Protein AF-0000000071928948 (afdb_homodimer)

Foldseek 3Di:
DADDFDDDFAAEAAEADDPVCVLQVPFQEEEEEEEPVCVVVVCPDPQCVQVVVCVVVPHAFQRWDAGPNHIYGYHYDHLDDDLFLVVLLVLLVNCVVVWQDQGAEYEYEYYNHDQVRLALVVLQNLLLLLLSQGDADDPDPPDDDTHHYRYYYYDDGHDDLVLLSNLLSSLLSQLLNQLPDDLVQDALQNVLVSVVVVLVVLVWDKDKQWLVNCVVLQQWLLNLQFVQDDPRSWIKMKTKDADPQQQFEEEEEFQAAQAEQQEVLGDDDCRRPSRSNQRSQLSLLRSLVSSCSSSVPRYIYIYIGGHHHGYYDPSHHDQQDWGAHSVGFIEHEHTSSQSRLSSLLNRLLVRCVVVGLEYETEGLGDPLQCVVPNQQEKEKEWLQPVCQVVLQVLCGNQQHGYHYDDQDPVCQVQFDDPVTNTYSAGPDDDSGVSVSVNSSVVRHDSLRTYMYINNSNCADQQETRSHRHRRHSRDSSSVVSCLVDPNVRSDDRSPDDD/DADDFDDDFAAEAAAADDPVCVLQVPFQEEEEEEEPVCVVVVCVDPQCVQVVVCVVVPHDFQRWDAGPNHIYGYHYDHLDDDLFLVVLLVLLVNCVVVWQDQGAEYEYEYYNHDQVVLQLVVLQNLLLLLLSQGDADDPDPPDDDTHHYRYYYYDDGHDDLVLLSNLLSSLLSQLLNQLPDDLVQDALQNVLVSVVVVLVVLVWDKDKQWLVNCVVLQQFLLNLQFVQDDPRSWIKMKTKDADPQQQFEEEEEFQAAQAEQQEVLGDDDCRRPSRSNQRSQLSLLRSLVRSCSSSVPRYIYIYIGGHHHGYYDPSHHDQQDWGAHSVGFIEHEHTSSQSRLSSLLNRLLVRCVVVGLEYETEGLGDPLQCVVPNQQEKEKEWLQPVCQVVLQVLCGNQQHGYHYDDQDPVCQVQFDDPVTNTYSAHPDDDSGVSVSVNSSVVRHDSLRTYMYINNSNCADQQETRSHRHRRHSRDSSSVVSCLVDPNVRSDDSSPDDD

Radius of gyration: 31.37 Å; Cα contacts (8 Å, |Δi|>4): 2289; chains: 2; bounding box: 78×87×72 Å

Secondary structure (DSSP, 8-state):
-PPP----PPEEEE----HHHHHTS--SEEEEEEEGGGHHHHHTSGGGHHHHHHHHTTPPSSEEEEETTEEEEEEEE-SS---SHHHHHHHHHHHGGGTT---SEEEEEEES--HHHHHHHHHHHHHHHHHHT-------SS-------SEEEEES-----HHHHHHHHHHHHHHHHHHHS-TTT--HHHHHHHHHHHHHHHT-EEEEEEHHHHHHHT-HHHHHHHTTSSTT--EEEEEEE--TT-SEEEEEEEEEEEEE--TTS---TTTTTTGGGGGHHHHHHHHHHHHHHHTT-SEEEEEEEEEEEE--STT---TT-EEE-TTS-EEE---TT-HHHHHHHHHHHHHHTT--SEEEEEE---HHHHHHH-SS-EEEEES-GGGHHHHHHHHHHHS--EEE----GGGGGGG--SSSSEESS-SSS--HHHHHHHHHHTTS-TTS-EEEEE-TTSB-TT-BTTB-SSB--TTHHHHHHHHHSGGGSSSSTTS---/-PPP----PPEEEE----HHHHHTS--SEEEEEEEGGGHHHHHTSGGGHHHHHHHHTTPPSSEEEEETTEEEEEEEE-SS---SHHHHHHHHHHHGGGTT---SEEEEEEES--HHHHHHHHHHHHHHHHHHT-------SS-------SEEEEES-----HHHHHHHHHHHHHHHHHHHS-TTT--HHHHHHHHHHHHHHHT-EEEEEEHHHHHHHT-HHHHHHHTTSSTT--EEEEEEE--TT-SEEEEEEEEEEEEE--TTS---TTTTTTGGGGGHHHHHHHHHHHHHHHTT-SEEEEEEEEEEEE--STT---TT-EEE-TTS-EEE---TT-HHHHHHHHHHHHHHTT--SEEEEEE---HHHHHHH-SS-EEEEES-GGGHHHHHHHHHHHS--EEE----GGGGGGG--SSSSEESS-SSS--HHHHHHHHHHTTS-TTS-EEEEE-TTSB-TT-BTTB-SSB--TTHHHHHHHHHSGGGSS-GGGS---

pLDDT: mean 93.26, std 8.8, range [27.55, 98.94]

Solvent-accessible surface area (backbone atoms only — not comparable to full-atom values): 50438 Å² total; per-residue (Å²): 109,68,75,83,86,78,82,80,79,47,49,74,45,70,38,76,52,54,69,72,54,60,62,65,61,75,40,50,29,34,42,36,42,29,16,47,87,47,47,66,68,51,48,68,35,76,90,29,44,64,45,50,51,40,50,74,72,65,56,66,74,52,35,70,48,76,43,86,83,14,42,35,34,38,37,75,39,62,57,76,67,68,70,30,55,67,48,26,53,47,46,41,56,59,50,52,78,54,60,90,42,84,43,46,37,38,32,41,37,57,41,74,50,53,72,69,51,42,34,52,50,50,51,52,45,49,45,23,52,46,42,69,52,49,77,64,82,75,86,60,84,89,58,73,77,77,63,49,53,48,31,36,40,33,25,41,61,64,82,71,65,58,55,50,51,52,14,42,34,50,10,26,39,49,12,30,36,57,37,69,39,50,53,84,26,37,32,35,51,50,42,53,52,51,49,52,53,49,27,60,77,71,67,33,49,75,47,73,38,41,45,68,55,33,54,73,67,34,24,31,33,33,45,39,38,30,46,11,35,69,82,78,33,27,32,43,36,38,38,34,46,77,51,82,79,45,78,46,38,35,26,29,34,7,28,19,28,22,37,46,42,15,22,76,47,53,50,58,96,66,60,40,68,70,24,35,40,39,20,41,9,20,26,24,32,50,12,33,51,48,16,40,60,68,40,63,48,54,45,23,36,42,33,36,32,33,31,20,36,28,28,61,52,95,57,28,51,53,61,76,40,73,38,39,28,56,86,64,53,30,32,29,36,59,53,44,57,56,43,53,63,29,33,40,35,30,47,38,47,56,49,56,74,70,65,35,66,34,36,40,33,29,23,58,64,44,71,47,41,26,48,50,58,26,42,75,25,18,40,30,41,52,85,49,76,87,44,49,68,57,45,40,51,48,8,34,65,53,22,50,32,36,44,69,56,79,76,62,73,74,58,48,69,56,26,63,39,95,85,32,75,25,30,62,52,55,81,77,94,56,26,48,42,47,48,48,50,57,55,47,49,76,35,47,63,86,85,45,48,41,39,42,36,35,40,31,29,32,48,22,86,78,24,49,25,46,27,56,48,40,66,34,27,54,54,23,61,42,48,54,50,40,50,75,37,82,78,42,48,80,67,74,80,72,52,69,83,127,110,69,75,83,86,79,81,78,78,48,49,74,46,71,39,76,53,55,68,75,55,60,63,66,61,75,41,50,29,32,43,36,42,28,16,47,87,47,46,67,68,49,49,68,35,76,90,30,44,64,44,48,50,42,49,74,73,65,54,66,74,52,35,69,48,74,45,87,84,14,40,36,32,39,36,76,38,62,56,76,68,69,70,30,54,66,48,28,54,47,46,39,56,60,50,53,77,55,61,90,42,85,43,46,36,38,33,38,36,58,42,75,49,52,72,71,52,42,35,52,48,50,51,52,46,50,44,21,53,46,41,69,53,50,78,64,81,74,88,60,86,90,58,74,76,78,64,49,52,49,31,35,38,35,24,40,62,64,82,71,66,58,55,50,53,52,15,43,34,50,10,26,36,49,12,31,35,57,40,68,39,50,54,85,26,38,33,35,52,50,43,53,53,50,49,52,52,50,26,60,76,73,69,35,49,74,47,74,38,41,44,68,55,33,56,74,66,35,26,30,32,33,46,39,39,31,47,11,37,70,82,79,32,26,33,44,36,43,38,35,44,76,52,84,80,44,75,46,40,35,27,29,34,8,26,19,29,21,37,46,42,15,23,76,46,53,51,58,97,68,60,40,67,70,25,34,42,38,19,40,9,21,27,22,32,49,13,33,50,48,16,41,59,68,38,62,48,53,44,24,36,40,32,37,32,34,31,18,36,30,29,60,52,95,59,28,51,54,62,74,40,74,38,38,27,55,86,63,52,30,32,29,37,58,53,43,57,57,43,54,64,30,32,41,34,28,48,39,46,56,49,56,73,70,64,34,66,35,35,39,36,30,24,57,65,44,71,46,44,26,47,50,57,26,40,75,25,19,40,31,40,53,86,50,76,88,45,49,68,56,46,39,50,47,8,33,65,53,23,51,34,37,43,68,56,81,77,63,72,74,59,49,69,56,27,65,38,96,85,32,74,24,29,62,51,56,81,76,95,57,26,47,43,48,49,48,49,56,54,47,48,76,36,46,62,87,85,45,48,40,39,40,36,35,41,32,29,32,47,22,84,77,23,51,25,45,27,55,47,39,65,34,27,54,54,22,62,41,50,54,50,39,49,73,36,81,81,40,46,84,62,70,79,74,51,71,85,127

Organism: Aeromonas hydrophila subsp. hydrophila (strain ATCC 7966 / DSM 30187 / BCRC 13018 / CCUG 14551 / JCM 1027 / KCTC 2358 / NCIMB 9240 / NCTC 8049) (NCBI:txid380703)

InterPro domains:
  IPR000819 Peptidase M17, leucyl aminopeptidase, C-terminal [PF00883] (174-478)
  IPR011356 Peptidase M17, leucine aminopeptidase/peptidase B [PR00481] (250-267)
  IPR011356 Peptidase M17, leucine aminopeptidase/peptidase B [PR00481] (272-293)
  IPR011356 Peptidase M17, leucine aminopeptidase/peptidase B [PR00481] (309-330)
  IPR011356 Peptidase M17, leucine aminopeptidase/peptidase B [PR00481] (331-351)
  IPR011356 Peptidase M17, leucine aminopeptidase/peptidase B [PR00481] (359-374)
  IPR011356 Peptidase M17, leucine aminopeptidase/peptidase B [PTHR11963] (161-483)
  IPR011356 Peptidase M17, leucine aminopeptidase/peptidase B [cd00433] (26-483)

Nearest PDB structures (foldseek):
  4zi6-assembly1_D  TM=8.650E-01  e=2.244E-39  Helicobacter pylori 26695
  8d1x-assembly1_E  TM=8.674E-01  e=3.767E-39  Neisseria gonorrhoeae NCCP11945
  3jru-assembly1_B  TM=8.562E-01  e=1.263E-36  Xanthomonas oryzae pv. oryzae
  7y1s-assembly1_A  TM=8.469E-01  e=4.746E-37  Bacillus amyloliquefaciens
  3kzw-assembly1_D  TM=8.282E-01  e=3.172E-37  Staphylococcus aureus subsp. aureus COL

Structure (mmCIF, N/CA/C/O backbone):
data_AF-0000000071928948-model_v1
#
loop_
_entity.id
_entity.type
_entity.pdbx_description
1 polymer 'Cytosol aminopeptidase'
#
loop_
_atom_site.group_PDB
_atom_site.id
_atom_site.type_symbol
_atom_site.label_atom_id
_atom_site.label_alt_id
_atom_site.label_comp_id
_atom_site.label_asym_id
_atom_site.label_entity_id
_atom_site.label_seq_id
_atom_site.pdbx_PDB_ins_code
_atom_site.Cartn_x
_atom_site.Cartn_y
_atom_site.Cartn_z
_atom_site.occupancy
_atom_site.B_iso_or_equiv
_atom_site.auth_seq_id
_atom_site.auth_comp_id
_atom_site.auth_asym_id
_atom_site.auth_atom_id
_atom_site.pdbx_PDB_model_num
ATOM 1 N N . MET A 1 1 ? -8.906 -25.656 -30.953 1 76.94 1 MET A N 1
ATOM 2 C CA . MET A 1 1 ? -9.406 -26.438 -29.828 1 76.94 1 MET A CA 1
ATOM 3 C C . MET A 1 1 ? -8.43 -26.422 -28.672 1 76.94 1 MET A C 1
ATOM 5 O O . MET A 1 1 ? -7.215 -26.375 -28.875 1 76.94 1 MET A O 1
ATOM 9 N N . MET A 1 2 ? -9.094 -26.406 -27.484 1 87.94 2 MET A N 1
ATOM 10 C CA . MET A 1 2 ? -8.266 -26.406 -26.281 1 87.94 2 MET A CA 1
ATOM 11 C C . MET A 1 2 ? -7.477 -27.703 -26.156 1 87.94 2 MET A C 1
ATOM 13 O O . MET A 1 2 ? -8.016 -28.781 -26.391 1 87.94 2 MET A O 1
ATOM 17 N N . GLN A 1 3 ? -6.258 -27.594 -25.844 1 85.44 3 GLN A N 1
ATOM 18 C CA . GLN A 1 3 ? -5.414 -28.766 -25.578 1 85.44 3 GLN A CA 1
ATOM 19 C C . GLN A 1 3 ? -5.68 -29.328 -24.188 1 85.44 3 GLN A C 1
ATOM 21 O O . GLN A 1 3 ? -5.918 -28.578 -23.234 1 85.44 3 GLN A O 1
ATOM 26 N N . PRO A 1 4 ? -5.688 -30.609 -24.109 1 87.62 4 PRO A N 1
ATOM 27 C CA . PRO A 1 4 ? -5.859 -31.188 -22.781 1 87.62 4 PRO A CA 1
ATOM 28 C C . PRO A 1 4 ? -4.68 -30.906 -21.859 1 87.62 4 PRO A C 1
ATOM 30 O O . PRO A 1 4 ? -3.555 -30.719 -22.328 1 87.62 4 PRO A O 1
ATOM 33 N N . PHE A 1 5 ? -5.008 -30.844 -20.641 1 90.69 5 PHE A N 1
ATOM 34 C CA . PHE A 1 5 ? -3.965 -30.703 -19.625 1 90.69 5 PHE A CA 1
ATOM 35 C C . PHE A 1 5 ? -3.666 -32.031 -18.969 1 90.69 5 PHE A C 1
ATOM 37 O O . PHE A 1 5 ? -4.551 -32.656 -18.375 1 90.69 5 PHE A O 1
ATOM 44 N N . THR A 1 6 ? -2.502 -32.531 -19.156 1 87 6 THR A N 1
ATOM 45 C CA . THR A 1 6 ? -2.045 -33.75 -18.516 1 87 6 THR A CA 1
ATOM 46 C C . THR A 1 6 ? -0.684 -33.531 -17.859 1 87 6 THR A C 1
ATOM 48 O O . THR A 1 6 ? 0.257 -33.062 -18.5 1 87 6 THR A O 1
ATOM 51 N N . TYR A 1 7 ? -0.674 -33.844 -16.594 1 89.94 7 TYR A N 1
ATOM 52 C CA . TYR A 1 7 ? 0.59 -33.75 -15.875 1 89.94 7 TYR A CA 1
ATOM 53 C C . TYR A 1 7 ? 0.851 -35.031 -15.078 1 89.94 7 TYR A C 1
ATOM 55 O O . TYR A 1 7 ? 0.044 -35.406 -14.227 1 89.94 7 TYR A O 1
ATOM 63 N N . LEU A 1 8 ? 1.916 -35.719 -15.445 1 89.5 8 LEU A N 1
ATOM 64 C CA . LEU A 1 8 ? 2.398 -36.844 -14.695 1 89.5 8 LEU A CA 1
ATOM 65 C C . LEU A 1 8 ? 3.646 -36.5 -13.898 1 89.5 8 LEU A C 1
ATOM 67 O O . LEU A 1 8 ? 4.754 -36.5 -14.438 1 89.5 8 LEU A O 1
ATOM 71 N N . PRO A 1 9 ? 3.441 -36.281 -12.609 1 92.94 9 PRO A N 1
ATOM 72 C CA . PRO A 1 9 ? 4.602 -35.875 -11.805 1 92.94 9 PRO A CA 1
ATOM 73 C C . PRO A 1 9 ? 5.629 -37 -11.672 1 92.94 9 PRO A C 1
ATOM 75 O O . PRO A 1 9 ? 5.277 -38.188 -11.781 1 92.94 9 PRO A O 1
ATOM 78 N N . PRO A 1 10 ? 6.848 -36.656 -11.445 1 95.62 10 PRO A N 1
ATOM 79 C CA . PRO A 1 10 ? 7.863 -37.688 -11.195 1 95.62 10 PRO A CA 1
ATOM 80 C C . PRO A 1 10 ? 7.652 -38.406 -9.867 1 95.62 10 PRO A C 1
ATOM 82 O O . PRO A 1 10 ? 7.051 -37.844 -8.945 1 95.62 10 PRO A O 1
ATOM 85 N N . GLN A 1 11 ? 8.172 -39.594 -9.914 1 96.88 11 GLN A N 1
ATOM 86 C CA . GLN A 1 11 ? 8.211 -40.312 -8.641 1 96.88 11 GLN A CA 1
ATOM 87 C C . GLN A 1 11 ? 9.25 -39.719 -7.703 1 96.88 11 GLN A C 1
ATOM 89 O O . GLN A 1 11 ? 10.383 -39.438 -8.117 1 96.88 11 GLN A O 1
ATOM 94 N N . ILE A 1 12 ? 8.844 -39.469 -6.469 1 97.56 12 ILE A N 1
ATOM 95 C CA . ILE A 1 12 ? 9.758 -38.906 -5.48 1 97.56 12 ILE A CA 1
ATOM 96 C C . ILE A 1 12 ? 10.094 -39.969 -4.434 1 97.56 12 ILE A C 1
ATOM 98 O O . ILE A 1 12 ? 9.195 -40.5 -3.791 1 97.56 12 ILE A O 1
ATOM 102 N N . ASP A 1 13 ? 11.328 -40.281 -4.305 1 97 13 ASP A N 1
ATOM 103 C CA . ASP A 1 13 ? 11.82 -41.219 -3.312 1 97 13 ASP A CA 1
ATOM 104 C C . ASP A 1 13 ? 12.641 -40.531 -2.238 1 97 13 ASP A C 1
ATOM 106 O O . ASP A 1 13 ? 13.703 -39.969 -2.527 1 97 13 ASP A O 1
ATOM 110 N N . ILE A 1 14 ? 12.133 -40.531 -1.025 1 97.88 14 ILE A N 1
ATOM 111 C CA . ILE A 1 14 ? 12.844 -39.906 0.095 1 97.88 14 ILE A CA 1
ATOM 112 C C . ILE A 1 14 ? 13.539 -41 0.917 1 97.88 14 ILE A C 1
ATOM 114 O O . ILE A 1 14 ? 12.883 -41.938 1.396 1 97.88 14 ILE A O 1
ATOM 118 N N . HIS A 1 15 ? 14.797 -40.906 1.101 1 96.75 15 HIS A N 1
ATOM 119 C CA . HIS A 1 15 ? 15.555 -41.938 1.809 1 96.75 15 HIS A CA 1
ATOM 120 C C . HIS A 1 15 ? 16.734 -41.312 2.551 1 96.75 15 HIS A C 1
ATOM 122 O O . HIS A 1 15 ? 17.109 -40.156 2.314 1 96.75 15 HIS A O 1
ATOM 128 N N . ASP A 1 16 ? 17.234 -42.062 3.488 1 96.75 16 ASP A N 1
ATOM 129 C CA . ASP A 1 16 ? 18.406 -41.625 4.219 1 96.75 16 ASP A CA 1
ATOM 130 C C . ASP A 1 16 ? 19.688 -41.969 3.461 1 96.75 16 ASP A C 1
ATOM 132 O O . ASP A 1 16 ? 19.859 -43.094 3 1 96.75 16 ASP A O 1
ATOM 136 N N . ALA A 1 17 ? 20.484 -41.031 3.191 1 96.62 17 ALA A N 1
ATOM 137 C CA . ALA A 1 17 ? 21.797 -41.188 2.562 1 96.62 17 ALA A CA 1
ATOM 138 C C . ALA A 1 17 ? 22.719 -40.031 2.895 1 96.62 17 ALA A C 1
ATOM 140 O O . ALA A 1 17 ? 22.266 -38.875 3.006 1 96.62 17 ALA A O 1
ATOM 141 N N . GLY A 1 18 ? 23.953 -40.344 3.078 1 95.06 18 GLY A N 1
ATOM 142 C CA . GLY A 1 18 ? 24.938 -39.312 3.234 1 95.06 18 GLY A CA 1
ATOM 143 C C . GLY A 1 18 ? 25.516 -38.812 1.916 1 95.06 18 GLY A C 1
ATOM 144 O O . GLY A 1 18 ? 25.203 -39.375 0.859 1 95.06 18 GLY A O 1
ATOM 145 N N . LEU A 1 19 ? 26.312 -37.812 2.006 1 94.75 19 LEU A N 1
ATOM 146 C CA . LEU A 1 19 ? 26.859 -37.156 0.815 1 94.75 19 LEU A CA 1
ATOM 147 C C . LEU A 1 19 ? 27.688 -38.156 -0 1 94.75 19 LEU A C 1
ATOM 149 O O . LEU A 1 19 ? 27.594 -38.188 -1.23 1 94.75 19 LEU A O 1
ATOM 153 N N . ALA A 1 20 ? 28.469 -38.938 0.674 1 93.06 20 ALA A N 1
ATOM 154 C CA . ALA A 1 20 ? 29.328 -39.906 -0.013 1 93.06 20 ALA A CA 1
ATOM 155 C C . ALA A 1 20 ? 28.5 -40.844 -0.866 1 93.06 20 ALA A C 1
ATOM 157 O O . ALA A 1 20 ? 28.891 -41.188 -1.991 1 93.06 20 ALA A O 1
ATOM 158 N N . ALA A 1 21 ? 27.453 -41.281 -0.322 1 95.56 21 ALA A N 1
ATOM 159 C CA . ALA A 1 21 ? 26.562 -42.188 -1.036 1 95.56 21 ALA A CA 1
ATOM 160 C C . ALA A 1 21 ? 25.906 -41.5 -2.225 1 95.56 21 ALA A C 1
ATOM 162 O O . ALA A 1 21 ? 25.719 -42.125 -3.281 1 95.56 21 ALA A O 1
ATOM 163 N N . VAL A 1 22 ? 25.547 -40.312 -2.09 1 95.94 22 VAL A N 1
ATOM 164 C CA . VAL A 1 22 ? 24.859 -39.531 -3.115 1 95.94 22 VAL A CA 1
ATOM 165 C C . VAL A 1 22 ? 25.797 -39.281 -4.293 1 95.94 22 VAL A C 1
ATOM 167 O O . VAL A 1 22 ? 25.375 -39.344 -5.453 1 95.94 22 VAL A O 1
ATOM 170 N N . LEU A 1 23 ? 27.047 -39.062 -4.023 1 94.44 23 LEU A N 1
ATOM 171 C CA . LEU A 1 23 ? 28.031 -38.781 -5.062 1 94.44 23 LEU A CA 1
ATOM 172 C C . LEU A 1 23 ? 28.25 -40 -5.965 1 94.44 23 LEU A C 1
ATOM 174 O O . LEU A 1 23 ? 28.766 -39.844 -7.078 1 94.44 23 LEU A O 1
ATOM 178 N N . THR A 1 24 ? 27.859 -41.125 -5.469 1 94 24 THR A N 1
ATOM 179 C CA . THR A 1 24 ? 28.078 -42.312 -6.246 1 94 24 THR A CA 1
ATOM 180 C C . THR A 1 24 ? 26.766 -43.031 -6.531 1 94 24 THR A C 1
ATOM 182 O O . THR A 1 24 ? 26.734 -44.25 -6.703 1 94 24 THR A O 1
ATOM 185 N N . ASN A 1 25 ? 25.703 -42.375 -6.551 1 92.94 25 ASN A N 1
ATOM 186 C CA . ASN A 1 25 ? 24.391 -42.969 -6.613 1 92.94 25 ASN A CA 1
ATOM 187 C C . ASN A 1 25 ? 24.016 -43.344 -8.039 1 92.94 25 ASN A C 1
ATOM 189 O O . ASN A 1 25 ? 22.984 -44 -8.273 1 92.94 25 ASN A O 1
ATOM 193 N N . GLY A 1 26 ? 24.75 -42.969 -9.102 1 92.38 26 GLY A N 1
ATOM 194 C CA . GLY A 1 26 ? 24.547 -43.375 -10.477 1 92.38 26 GLY A CA 1
ATOM 195 C C . GLY A 1 26 ? 23.438 -42.625 -11.172 1 92.38 26 GLY A C 1
ATOM 196 O O . GLY A 1 26 ? 23.016 -42.969 -12.273 1 92.38 26 GLY A O 1
ATOM 197 N N . LEU A 1 27 ? 22.969 -41.594 -10.594 1 95.19 27 LEU A N 1
ATOM 198 C CA . LEU A 1 27 ? 21.953 -40.75 -11.219 1 95.19 27 LEU A CA 1
ATOM 199 C C . LEU A 1 27 ? 22.578 -39.844 -12.266 1 95.19 27 LEU A C 1
ATOM 201 O O . LEU A 1 27 ? 23.797 -39.719 -12.336 1 95.19 27 LEU A O 1
ATOM 205 N N . ALA A 1 28 ? 21.703 -39.312 -13.109 1 94 28 ALA A N 1
ATOM 206 C CA . ALA A 1 28 ? 22.203 -38.438 -14.172 1 94 28 ALA A CA 1
ATOM 207 C C . ALA A 1 28 ? 22.734 -37.125 -13.602 1 94 28 ALA A C 1
ATOM 209 O O . ALA A 1 28 ? 23.719 -36.562 -14.102 1 94 28 ALA A O 1
ATOM 210 N N . ALA A 1 29 ? 22.031 -36.656 -12.625 1 96.5 29 ALA A N 1
ATOM 211 C CA . ALA A 1 29 ? 22.422 -35.375 -12.016 1 96.5 29 ALA A CA 1
ATOM 212 C C . ALA A 1 29 ? 22 -35.312 -10.555 1 96.5 29 ALA A C 1
ATOM 214 O O . ALA A 1 29 ? 21.016 -35.938 -10.156 1 96.5 29 ALA A O 1
ATOM 215 N N . ASN A 1 30 ? 22.766 -34.594 -9.781 1 97.56 30 ASN A N 1
ATOM 216 C CA . ASN A 1 30 ? 22.438 -34.281 -8.391 1 97.56 30 ASN A CA 1
ATOM 217 C C . ASN A 1 30 ? 22.469 -32.781 -8.109 1 97.56 30 ASN A C 1
ATOM 219 O O . ASN A 1 30 ? 23.391 -32.094 -8.562 1 97.56 30 ASN A O 1
ATOM 223 N N . LEU A 1 31 ? 21.438 -32.312 -7.535 1 97.94 31 LEU A N 1
ATOM 224 C CA . LEU A 1 31 ? 21.453 -31 -6.902 1 97.94 31 LEU A CA 1
ATOM 225 C C . LEU A 1 31 ? 21.891 -31.109 -5.445 1 97.94 31 LEU A C 1
ATOM 227 O O . LEU A 1 31 ? 21.172 -31.688 -4.621 1 97.94 31 LEU A O 1
ATOM 231 N N . LEU A 1 32 ? 23.031 -30.578 -5.129 1 98 32 LEU A N 1
ATOM 232 C CA . LEU A 1 32 ? 23.625 -30.672 -3.797 1 98 32 LEU A CA 1
ATOM 233 C C . LEU A 1 32 ? 23.562 -29.328 -3.082 1 98 32 LEU A C 1
ATOM 235 O O . LEU A 1 32 ? 24.312 -28.406 -3.41 1 98 32 LEU A O 1
ATOM 239 N N . ILE A 1 33 ? 22.656 -29.219 -2.096 1 98.38 33 ILE A N 1
ATOM 240 C CA . ILE A 1 33 ? 22.547 -28.016 -1.286 1 98.38 33 ILE A CA 1
ATOM 241 C C . ILE A 1 33 ? 23.219 -28.234 0.067 1 98.38 33 ILE A C 1
ATOM 243 O O . ILE A 1 33 ? 22.781 -29.078 0.854 1 98.38 33 ILE A O 1
ATOM 247 N N . CYS A 1 34 ? 24.266 -27.453 0.334 1 98 34 CYS A N 1
ATOM 248 C CA . CYS A 1 34 ? 25.062 -27.656 1.534 1 98 34 CYS A CA 1
ATOM 249 C C . CYS A 1 34 ? 25.109 -26.406 2.395 1 98 34 CYS A C 1
ATOM 251 O O . CYS A 1 34 ? 25.188 -25.297 1.872 1 98 34 CYS A O 1
ATOM 253 N N . ALA A 1 35 ? 25.031 -26.625 3.691 1 98.06 35 ALA A N 1
ATOM 254 C CA . ALA A 1 35 ? 25.172 -25.516 4.625 1 98.06 35 ALA A CA 1
ATOM 255 C C . ALA A 1 35 ? 26.562 -24.891 4.531 1 98.06 35 ALA A C 1
ATOM 257 O O . ALA A 1 35 ? 27.547 -25.609 4.359 1 98.06 35 ALA A O 1
ATOM 258 N N . GLU A 1 36 ? 26.594 -23.609 4.699 1 96.75 36 GLU A N 1
ATOM 259 C CA . GLU A 1 36 ? 27.828 -22.859 4.598 1 96.75 36 GLU A CA 1
ATOM 260 C C . GLU A 1 36 ? 28.891 -23.391 5.555 1 96.75 36 GLU A C 1
ATOM 262 O O . GLU A 1 36 ? 30.094 -23.375 5.246 1 96.75 36 GLU A O 1
ATOM 267 N N . ASP A 1 37 ? 28.531 -23.906 6.672 1 95.62 37 ASP A N 1
ATOM 268 C CA . ASP A 1 37 ? 29.453 -24.438 7.68 1 95.62 37 ASP A CA 1
ATOM 269 C C . ASP A 1 37 ? 30.219 -25.641 7.145 1 95.62 37 ASP A C 1
ATOM 271 O O . ASP A 1 37 ? 31.266 -26.016 7.688 1 95.62 37 ASP A O 1
ATOM 275 N N . ARG A 1 38 ? 29.703 -26.312 6.148 1 94.62 38 ARG A N 1
ATOM 276 C CA . ARG A 1 38 ? 30.344 -27.5 5.578 1 94.62 38 ARG A CA 1
ATOM 277 C C . ARG A 1 38 ? 31.266 -27.125 4.422 1 94.62 38 ARG A C 1
ATOM 279 O O . ARG A 1 38 ? 31.984 -27.969 3.9 1 9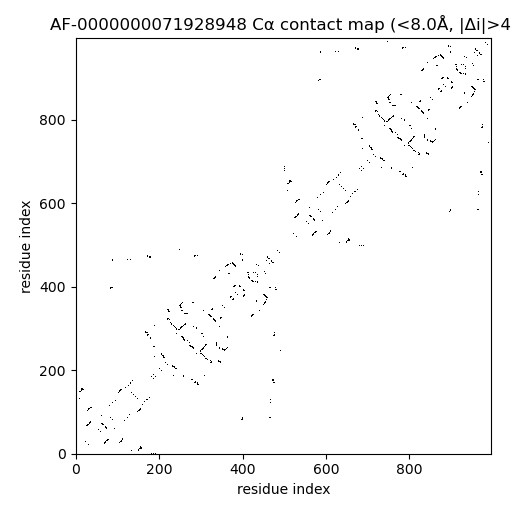4.62 38 ARG A O 1
ATOM 286 N N . ARG A 1 39 ? 31.281 -25.906 3.996 1 96 39 ARG A N 1
ATOM 287 C CA . ARG A 1 39 ? 31.953 -25.453 2.789 1 96 39 ARG A CA 1
ATOM 288 C C . ARG A 1 39 ? 33.438 -25.812 2.834 1 96 39 ARG A C 1
ATOM 290 O O . ARG A 1 39 ? 33.969 -26.438 1.91 1 96 39 ARG A O 1
ATOM 297 N N . GLU A 1 40 ? 34.156 -25.453 3.922 1 95.25 40 GLU A N 1
ATOM 298 C CA . GLU A 1 40 ? 35.594 -25.688 4.031 1 95.25 40 GLU A CA 1
ATOM 299 C C . GLU A 1 40 ? 35.906 -27.188 3.963 1 95.25 40 GLU A C 1
ATOM 301 O O . GLU A 1 40 ? 36.844 -27.594 3.252 1 95.25 40 GLU A O 1
ATOM 306 N N . SER A 1 41 ? 35.188 -27.938 4.719 1 94.88 41 SER A N 1
ATOM 307 C CA . SER A 1 41 ? 35.438 -29.375 4.75 1 94.88 41 SER A CA 1
ATOM 308 C C . SER A 1 41 ? 35.188 -30.016 3.391 1 94.88 41 SER A C 1
ATOM 310 O O . SER A 1 41 ? 35.906 -30.922 2.977 1 94.88 41 SER A O 1
ATOM 312 N N . LEU A 1 42 ? 34.156 -29.578 2.682 1 94.44 42 LEU A N 1
ATOM 313 C CA . LEU A 1 42 ? 33.781 -30.156 1.383 1 94.44 42 LEU A CA 1
ATOM 314 C C . LEU A 1 42 ? 34.812 -29.75 0.326 1 94.44 42 LEU A C 1
ATOM 316 O O . LEU A 1 42 ? 35.219 -30.594 -0.489 1 94.44 42 LEU A O 1
ATOM 320 N N . LEU A 1 43 ? 35.25 -28.531 0.362 1 94.94 43 LEU A N 1
ATOM 321 C CA . LEU A 1 43 ? 36.188 -28.031 -0.648 1 94.94 43 LEU A CA 1
ATOM 322 C C . LEU A 1 43 ? 37.562 -28.625 -0.44 1 94.94 43 LEU A C 1
ATOM 324 O O . LEU A 1 43 ? 38.406 -28.547 -1.333 1 94.94 43 LEU A O 1
ATOM 328 N N . ALA A 1 44 ? 37.781 -29.188 0.765 1 94.25 44 ALA A N 1
ATOM 329 C CA . ALA A 1 44 ? 39.062 -29.844 1.05 1 94.25 44 ALA A CA 1
ATOM 330 C C . ALA A 1 44 ? 39.125 -31.203 0.371 1 94.25 44 ALA A C 1
ATOM 332 O O . ALA A 1 44 ? 40.219 -31.75 0.211 1 94.25 44 ALA A O 1
ATOM 333 N N . LEU A 1 45 ? 38 -31.734 -0.012 1 92.31 45 LEU A N 1
ATOM 334 C CA . LEU A 1 45 ? 37.969 -33.031 -0.693 1 92.31 45 LEU A CA 1
ATOM 335 C C . LEU A 1 45 ? 38.438 -32.875 -2.143 1 92.31 45 LEU A C 1
ATOM 337 O O . LEU A 1 45 ? 38.031 -31.953 -2.836 1 92.31 45 LEU A O 1
ATOM 341 N N . PRO A 1 46 ? 39.219 -33.812 -2.568 1 92.62 46 PRO A N 1
ATOM 342 C CA . PRO A 1 46 ? 39.719 -33.75 -3.939 1 92.62 46 PRO A CA 1
ATOM 343 C C . PRO A 1 46 ? 38.625 -33.75 -4.984 1 92.62 46 PRO A C 1
ATOM 345 O O . PRO A 1 46 ? 38.75 -33.125 -6.039 1 92.62 46 PRO A O 1
ATOM 348 N N . GLU A 1 47 ? 37.562 -34.344 -4.695 1 92.38 47 GLU A N 1
ATOM 349 C CA . GLU A 1 47 ? 36.438 -34.438 -5.617 1 92.38 47 GLU A CA 1
ATOM 350 C C . GLU A 1 47 ? 35.844 -33.062 -5.938 1 92.38 47 GLU A C 1
ATOM 352 O O . GLU A 1 47 ? 35.25 -32.875 -6.992 1 92.38 47 GLU A O 1
ATOM 357 N N . PHE A 1 48 ? 36.094 -32.062 -5.074 1 95.06 48 PHE A N 1
ATOM 358 C CA . PHE A 1 48 ? 35.438 -30.75 -5.234 1 95.06 48 PHE A CA 1
ATOM 359 C C . PHE A 1 48 ? 36.469 -29.688 -5.617 1 95.06 48 PHE A C 1
ATOM 361 O O . PHE A 1 48 ? 36.188 -28.5 -5.492 1 95.06 48 PHE A O 1
ATOM 368 N N . ALA A 1 49 ? 37.625 -30.156 -6.055 1 93.56 49 ALA A N 1
ATOM 369 C CA . ALA A 1 49 ? 38.688 -29.219 -6.449 1 93.56 49 ALA A CA 1
ATOM 370 C C . ALA A 1 49 ? 38.188 -28.281 -7.551 1 93.56 49 ALA A C 1
ATOM 372 O O . ALA A 1 49 ? 38.531 -27.094 -7.559 1 93.56 49 ALA A O 1
ATOM 373 N N . ALA A 1 50 ? 37.469 -28.812 -8.469 1 94.44 50 ALA A N 1
ATOM 374 C CA . ALA A 1 50 ? 36.938 -28 -9.562 1 94.44 50 ALA A CA 1
ATOM 375 C C . ALA A 1 50 ? 36.031 -26.906 -9.031 1 94.44 50 ALA A C 1
ATOM 377 O O . ALA A 1 50 ? 36 -25.797 -9.594 1 94.44 50 ALA A O 1
ATOM 378 N N . VAL A 1 51 ? 35.25 -27.141 -8.039 1 96.31 51 VAL A N 1
ATOM 379 C CA . VAL A 1 51 ? 34.375 -26.156 -7.426 1 96.31 51 VAL A CA 1
ATOM 380 C C . VAL A 1 51 ? 35.219 -25.031 -6.801 1 96.31 51 VAL A C 1
ATOM 382 O O . VAL A 1 51 ? 34.875 -23.859 -6.93 1 96.31 51 VAL A O 1
ATOM 385 N N . GLY A 1 52 ? 36.219 -25.438 -6.125 1 94.81 52 GLY A N 1
ATOM 386 C CA . GLY A 1 52 ? 37.156 -24.438 -5.582 1 94.81 52 GLY A CA 1
ATOM 387 C C . GLY A 1 52 ? 37.656 -23.469 -6.629 1 94.81 52 GLY A C 1
ATOM 388 O O . GLY A 1 52 ? 37.75 -22.266 -6.387 1 94.81 52 GLY A O 1
ATOM 389 N N . ALA A 1 53 ? 38 -24.016 -7.738 1 95.31 53 ALA A N 1
ATOM 390 C CA . ALA A 1 53 ? 38.5 -23.203 -8.844 1 95.31 53 ALA A CA 1
ATOM 391 C C . ALA A 1 53 ? 37.438 -22.25 -9.344 1 95.31 53 ALA A C 1
ATOM 393 O O . ALA A 1 53 ? 37.719 -21.078 -9.656 1 95.31 53 ALA A O 1
ATOM 394 N N . GLN A 1 54 ? 36.25 -22.797 -9.484 1 96.69 54 GLN A N 1
ATOM 395 C CA . GLN A 1 54 ? 35.156 -21.969 -9.93 1 96.69 54 GLN A CA 1
ATOM 396 C C . GLN A 1 54 ? 34.906 -20.797 -8.977 1 96.69 54 GLN A C 1
ATOM 398 O O . GLN A 1 54 ? 34.719 -19.656 -9.414 1 96.69 54 GLN A O 1
ATOM 403 N N . ILE A 1 55 ? 34.969 -21.047 -7.73 1 95.5 55 ILE A N 1
ATOM 404 C CA . ILE A 1 55 ? 34.781 -20.016 -6.703 1 95.5 55 ILE A CA 1
ATOM 405 C C . ILE A 1 55 ? 35.906 -19 -6.801 1 95.5 55 ILE A C 1
ATOM 407 O O . ILE A 1 55 ? 35.656 -17.781 -6.758 1 95.5 55 ILE A O 1
ATOM 411 N N . ALA A 1 56 ? 37.094 -19.469 -6.949 1 94 56 ALA A N 1
ATOM 412 C CA . ALA A 1 56 ? 38.25 -18.594 -7.039 1 94 56 ALA A CA 1
ATOM 413 C C . ALA A 1 56 ? 38.156 -17.672 -8.258 1 94 56 ALA A C 1
ATOM 415 O O . ALA A 1 56 ? 38.656 -16.547 -8.227 1 94 56 ALA A O 1
ATOM 416 N N . LEU A 1 57 ? 37.531 -18.156 -9.289 1 96.12 57 LEU A N 1
ATOM 417 C CA . LEU A 1 57 ? 37.375 -17.391 -10.523 1 96.12 57 LEU A CA 1
ATOM 418 C C . LEU A 1 57 ? 36.188 -16.438 -10.43 1 96.12 57 LEU A C 1
ATOM 420 O O . LEU A 1 57 ? 35.906 -15.695 -11.375 1 96.12 57 LEU A O 1
ATOM 424 N N . GLY A 1 58 ? 35.438 -16.609 -9.359 1 93.94 58 GLY A N 1
ATOM 425 C CA . GLY A 1 58 ? 34.344 -15.664 -9.133 1 93.94 58 GLY A CA 1
ATOM 426 C C . GLY A 1 58 ? 33 -16.141 -9.688 1 93.94 58 GLY A C 1
ATOM 427 O O . GLY A 1 58 ? 32.062 -15.359 -9.844 1 93.94 58 GLY A O 1
ATOM 428 N N . GLN A 1 59 ? 32.938 -17.406 -10.008 1 92.94 59 GLN A N 1
ATOM 429 C CA . GLN A 1 59 ? 31.656 -17.953 -10.484 1 92.94 59 GLN A CA 1
ATOM 430 C C . GLN A 1 59 ? 30.625 -18.016 -9.367 1 92.94 59 GLN A C 1
ATOM 432 O O . GLN A 1 59 ? 30.984 -18.156 -8.195 1 92.94 59 GLN A O 1
ATOM 437 N N . LYS A 1 60 ? 29.406 -17.891 -9.797 1 91.25 60 LYS A N 1
ATOM 438 C CA . LYS A 1 60 ? 28.312 -18 -8.828 1 91.25 60 LYS A CA 1
ATOM 439 C C . LYS A 1 60 ? 27.688 -19.391 -8.859 1 91.25 60 LYS A C 1
ATOM 441 O O . LYS A 1 60 ? 27.812 -20.094 -9.859 1 91.25 60 LYS A O 1
ATOM 446 N N . ALA A 1 61 ? 27.047 -19.719 -7.801 1 93.81 61 ALA A N 1
ATOM 447 C CA . ALA A 1 61 ? 26.344 -21 -7.73 1 93.81 61 ALA A CA 1
ATOM 448 C C . ALA A 1 61 ? 25.172 -21.031 -8.703 1 93.81 61 ALA A C 1
ATOM 450 O O . ALA A 1 61 ? 24.625 -19.984 -9.062 1 93.81 61 ALA A O 1
ATOM 451 N N . PRO A 1 62 ? 24.766 -22.156 -9.086 1 96.5 62 PRO A N 1
ATOM 452 C CA . PRO A 1 62 ? 25.266 -23.469 -8.711 1 96.5 62 PRO A CA 1
ATOM 453 C C . PRO A 1 62 ? 26.625 -23.781 -9.352 1 96.5 62 PRO A C 1
ATOM 455 O O . PRO A 1 62 ? 26.828 -23.484 -10.531 1 96.5 62 PRO A O 1
ATOM 458 N N . TYR A 1 63 ? 27.516 -24.422 -8.602 1 96.94 63 TYR A N 1
ATOM 459 C CA . TYR A 1 63 ? 28.812 -24.875 -9.117 1 96.94 63 TYR A CA 1
ATOM 460 C C . TYR A 1 63 ? 28.688 -26.25 -9.742 1 96.94 63 TYR A C 1
ATOM 462 O O . TYR A 1 63 ? 28.141 -27.172 -9.125 1 96.94 63 TYR A O 1
ATOM 470 N N . SER A 1 64 ? 29.172 -26.375 -10.938 1 95.56 64 SER A N 1
ATOM 471 C CA . SER A 1 64 ? 28.984 -27.594 -11.695 1 95.56 64 SER A CA 1
ATOM 472 C C . SER A 1 64 ? 30.25 -28.438 -11.742 1 95.56 64 SER A C 1
ATOM 474 O O . SER A 1 64 ? 31.359 -27.891 -11.891 1 95.56 64 SER A O 1
ATOM 476 N N . LEU A 1 65 ? 30.125 -29.703 -11.531 1 94.88 65 LEU A N 1
ATOM 477 C CA . LEU A 1 65 ? 31.188 -30.656 -11.75 1 94.88 65 LEU A CA 1
ATOM 478 C C . LEU A 1 65 ? 30.625 -32.031 -12.133 1 94.88 65 LEU A C 1
ATOM 480 O O . LEU A 1 65 ? 29.438 -32.281 -11.938 1 94.88 65 LEU A O 1
ATOM 484 N N . VAL A 1 66 ? 31.406 -32.844 -12.797 1 94.94 66 VAL A N 1
ATOM 485 C CA . VAL A 1 66 ? 31 -34.188 -13.164 1 94.94 66 VAL A CA 1
ATOM 486 C C . VAL A 1 66 ? 31.828 -35.188 -12.383 1 94.94 66 VAL A C 1
ATOM 488 O O . VAL A 1 66 ? 33.062 -35.188 -12.43 1 94.94 66 VAL A O 1
ATOM 491 N N . LEU A 1 67 ? 31.094 -35.969 -11.625 1 93.25 67 LEU A N 1
ATOM 492 C CA . LEU A 1 67 ? 31.703 -37.062 -10.875 1 93.25 67 LEU A CA 1
ATOM 493 C C . LEU A 1 67 ? 31.031 -38.375 -11.211 1 93.25 67 LEU A C 1
ATOM 495 O O . LEU A 1 67 ? 29.812 -38.5 -11.141 1 93.25 67 LEU A O 1
ATOM 499 N N . HIS A 1 68 ? 31.797 -39.406 -11.555 1 92.06 68 HIS A N 1
ATOM 500 C CA . HIS A 1 68 ? 31.281 -40.719 -11.875 1 92.06 68 HIS A CA 1
ATOM 501 C C . HIS A 1 68 ? 30.156 -40.656 -12.906 1 92.06 68 HIS A C 1
ATOM 503 O O . HIS A 1 68 ? 29.094 -41.25 -12.734 1 92.06 68 HIS A O 1
ATOM 509 N N . ASN A 1 69 ? 30.312 -39.75 -13.883 1 92.69 69 ASN A N 1
ATOM 510 C CA . ASN A 1 69 ? 29.406 -39.562 -15.008 1 92.69 69 ASN A CA 1
ATOM 511 C C . ASN A 1 69 ? 28.078 -38.938 -14.555 1 92.69 69 ASN A C 1
ATOM 513 O O . ASN A 1 69 ? 27.047 -39.156 -15.211 1 92.69 69 ASN A O 1
ATOM 517 N N . THR A 1 70 ? 28.062 -38.438 -13.422 1 95.56 70 THR A N 1
ATOM 518 C CA . THR A 1 70 ? 26.906 -37.75 -12.883 1 95.56 70 THR A CA 1
ATOM 519 C C . THR A 1 70 ? 27.172 -36.25 -12.758 1 95.56 70 THR A C 1
ATOM 521 O O . THR A 1 70 ? 28.203 -35.844 -12.211 1 95.56 70 THR A O 1
ATOM 524 N N . LEU A 1 71 ? 26.281 -35.469 -13.297 1 95.75 71 LEU A N 1
ATOM 525 C CA . LEU A 1 71 ? 26.375 -34 -13.125 1 95.75 71 LEU A CA 1
ATOM 526 C C . LEU A 1 71 ? 26.047 -33.625 -11.688 1 95.75 71 LEU A C 1
ATOM 528 O O . LEU A 1 71 ? 24.984 -33.969 -11.172 1 95.75 71 LEU A O 1
ATOM 532 N N . GLN A 1 72 ? 27.016 -32.969 -11.039 1 96.38 72 GLN A N 1
ATOM 533 C CA . GLN A 1 72 ? 26.797 -32.438 -9.703 1 96.38 72 GLN A CA 1
ATOM 534 C C . GLN A 1 72 ? 26.641 -30.938 -9.734 1 96.38 72 GLN A C 1
ATOM 536 O O . GLN A 1 72 ? 27.5 -30.234 -10.273 1 96.38 72 GLN A O 1
ATOM 541 N N . LEU A 1 73 ? 25.547 -30.422 -9.281 1 97.38 73 LEU A N 1
ATOM 542 C CA . LEU A 1 73 ? 25.344 -29 -9.07 1 97.38 73 LEU A CA 1
ATOM 543 C C . LEU A 1 73 ? 25.391 -28.656 -7.582 1 97.38 73 LEU A C 1
ATOM 545 O O . LEU A 1 73 ? 24.469 -29 -6.84 1 97.38 73 LEU A O 1
ATOM 549 N N . LEU A 1 74 ? 26.391 -27.938 -7.188 1 97.69 74 LEU A N 1
ATOM 550 C CA . LEU A 1 74 ? 26.656 -27.688 -5.773 1 97.69 74 LEU A CA 1
ATOM 551 C C . LEU A 1 74 ? 26.312 -26.25 -5.402 1 97.69 74 LEU A C 1
ATOM 553 O O . LEU A 1 74 ? 26.703 -25.312 -6.109 1 97.69 74 LEU A O 1
ATOM 557 N N . ILE A 1 75 ? 25.547 -26.062 -4.328 1 98 75 ILE A N 1
ATOM 558 C CA . ILE A 1 75 ? 25.141 -24.766 -3.803 1 98 75 ILE A CA 1
ATOM 559 C C . ILE A 1 75 ? 25.453 -24.688 -2.311 1 98 75 ILE A C 1
ATOM 561 O O . ILE A 1 75 ? 25.234 -25.656 -1.577 1 98 75 ILE A O 1
ATOM 565 N N . PHE A 1 76 ? 26.016 -23.594 -1.842 1 97.62 76 PHE A N 1
ATOM 566 C CA . PHE A 1 76 ? 26.203 -23.328 -0.419 1 97.62 76 PHE A CA 1
ATOM 567 C C . PHE A 1 76 ? 25.203 -22.281 0.063 1 97.62 76 PHE A C 1
ATOM 569 O O . PHE A 1 76 ? 25.031 -21.234 -0.574 1 97.62 76 PHE A O 1
ATOM 576 N N . LEU A 1 77 ? 24.5 -22.609 1.155 1 97.38 77 LEU A N 1
ATOM 577 C CA . LEU A 1 77 ? 23.547 -21.703 1.779 1 97.38 77 LEU A CA 1
ATOM 578 C C . LEU A 1 77 ? 23.844 -21.516 3.262 1 97.38 77 LEU A C 1
ATOM 580 O O . LEU A 1 77 ? 24.484 -22.375 3.877 1 97.38 77 LEU A O 1
ATOM 584 N N . PRO A 1 78 ? 23.328 -20.375 3.832 1 96.25 78 PRO A N 1
ATOM 585 C CA . PRO A 1 78 ? 23.406 -20.281 5.289 1 96.25 78 PRO A CA 1
ATOM 586 C C . PRO A 1 78 ? 22.703 -21.453 5.992 1 96.25 78 PRO A C 1
ATOM 588 O O . PRO A 1 78 ? 21.719 -21.984 5.484 1 96.25 78 PRO A O 1
ATOM 591 N N . ALA A 1 79 ? 23.172 -21.75 7.184 1 95.31 79 ALA A N 1
ATOM 592 C CA . ALA A 1 79 ? 22.656 -22.906 7.93 1 95.31 79 ALA A CA 1
ATOM 593 C C . ALA A 1 79 ? 21.172 -22.734 8.242 1 95.31 79 ALA A C 1
ATOM 595 O O . ALA A 1 79 ? 20.438 -23.719 8.359 1 95.31 79 ALA A O 1
ATOM 596 N N . HIS A 1 80 ? 20.797 -21.469 8.391 1 96 80 HIS A N 1
ATOM 597 C CA . HIS A 1 80 ? 19.391 -21.141 8.625 1 96 80 HIS A CA 1
ATOM 598 C C . HIS A 1 80 ? 18.906 -20.094 7.629 1 96 80 HIS A C 1
ATOM 600 O O . HIS A 1 80 ? 18.766 -18.922 7.969 1 96 80 HIS A O 1
ATOM 606 N N . PRO A 1 81 ? 18.594 -20.547 6.441 1 94.38 81 PRO A N 1
ATOM 607 C CA . PRO A 1 81 ? 18.172 -19.562 5.434 1 94.38 81 PRO A CA 1
ATOM 608 C C . PRO A 1 81 ? 16.797 -18.969 5.73 1 94.38 81 PRO A C 1
ATOM 610 O O . PRO A 1 81 ? 15.898 -19.672 6.199 1 94.38 81 PRO A O 1
ATOM 613 N N . ALA A 1 82 ? 16.688 -17.672 5.477 1 90.88 82 ALA A N 1
ATOM 614 C CA . ALA A 1 82 ? 15.398 -17.016 5.594 1 90.88 82 ALA A CA 1
ATOM 615 C C . ALA A 1 82 ? 14.484 -17.391 4.434 1 90.88 82 ALA A C 1
ATOM 617 O O . ALA A 1 82 ? 14.914 -17.422 3.277 1 90.88 82 ALA A O 1
ATOM 618 N N . ARG A 1 83 ? 13.281 -17.781 4.777 1 92.62 83 ARG A N 1
ATOM 619 C CA . ARG A 1 83 ? 12.305 -18.078 3.736 1 92.62 83 ARG A CA 1
ATOM 620 C C . ARG A 1 83 ? 11.664 -16.797 3.197 1 92.62 83 ARG A C 1
ATOM 622 O O . ARG A 1 83 ? 10.594 -16.391 3.648 1 92.62 83 ARG A O 1
ATOM 629 N N . ASP A 1 84 ? 12.273 -16.25 2.24 1 89.12 84 ASP A N 1
ATOM 630 C CA . ASP A 1 84 ? 11.82 -15 1.638 1 89.12 84 ASP A CA 1
ATOM 631 C C . ASP A 1 84 ? 12.008 -15.023 0.123 1 89.12 84 ASP A C 1
ATOM 633 O O . ASP A 1 84 ? 12.359 -16.047 -0.451 1 89.12 84 ASP A O 1
ATOM 637 N N . HIS A 1 85 ? 11.664 -13.945 -0.461 1 89.19 85 HIS A N 1
ATOM 638 C CA . HIS A 1 85 ? 11.695 -13.844 -1.916 1 89.19 85 HIS A CA 1
ATOM 639 C C . HIS A 1 85 ? 13.086 -14.164 -2.461 1 89.19 85 HIS A C 1
ATOM 641 O O . HIS A 1 85 ? 13.219 -14.766 -3.529 1 89.19 85 HIS A O 1
ATOM 647 N N . ALA A 1 86 ? 14.125 -13.781 -1.774 1 91.31 86 ALA A N 1
ATOM 648 C CA . ALA A 1 86 ? 15.492 -14.008 -2.24 1 91.31 86 ALA A CA 1
ATOM 649 C C . ALA A 1 86 ? 15.781 -15.5 -2.359 1 91.31 86 ALA A C 1
ATOM 651 O O . ALA A 1 86 ? 16.422 -15.938 -3.32 1 91.31 86 ALA A O 1
ATOM 652 N N . LEU A 1 87 ? 15.352 -16.234 -1.387 1 95.69 87 LEU A N 1
ATOM 653 C CA . LEU A 1 87 ? 15.562 -17.672 -1.416 1 95.69 87 LEU A CA 1
ATOM 654 C C . LEU A 1 87 ? 14.836 -18.297 -2.598 1 95.69 87 LEU A C 1
ATOM 656 O O . L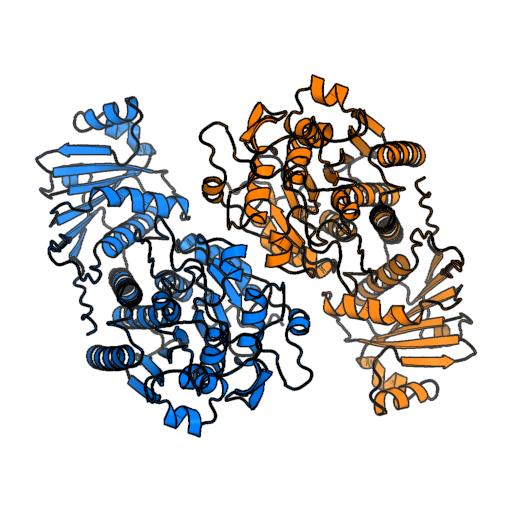EU A 1 87 ? 15.383 -19.156 -3.285 1 95.69 87 LEU A O 1
ATOM 660 N N . TYR A 1 88 ? 13.633 -17.922 -2.867 1 96.25 88 TYR A N 1
ATOM 661 C CA . TYR A 1 88 ? 12.852 -18.438 -3.988 1 96.25 88 TYR A CA 1
ATOM 662 C C . TYR A 1 88 ? 13.516 -18.094 -5.316 1 96.25 88 TYR A C 1
ATOM 664 O O . TYR A 1 88 ? 13.594 -18.938 -6.215 1 96.25 88 TYR A O 1
ATOM 672 N N . LYS A 1 89 ? 13.945 -16.859 -5.398 1 94.25 89 LYS A N 1
ATOM 673 C CA . LYS A 1 89 ? 14.664 -16.438 -6.602 1 94.25 89 LYS A CA 1
ATOM 674 C C . LYS A 1 89 ? 15.906 -17.297 -6.824 1 94.25 89 LYS A C 1
ATOM 676 O O . LYS A 1 89 ? 16.188 -17.719 -7.949 1 94.25 89 LYS A O 1
ATOM 681 N N . GLN A 1 90 ? 16.641 -17.547 -5.773 1 95.56 90 GLN A N 1
ATOM 682 C CA . GLN A 1 90 ? 17.812 -18.391 -5.867 1 95.56 90 GLN A CA 1
ATOM 683 C C . GLN A 1 90 ? 17.438 -19.812 -6.301 1 95.56 90 GLN A C 1
ATOM 685 O O . GLN A 1 90 ? 18.094 -20.391 -7.168 1 95.56 90 GLN A O 1
ATOM 690 N N . ALA A 1 91 ? 16.422 -20.344 -5.691 1 97.19 91 ALA A N 1
ATOM 691 C CA . ALA A 1 91 ? 16 -21.719 -6.012 1 97.19 91 ALA A CA 1
ATOM 692 C C . ALA A 1 91 ? 15.672 -21.844 -7.496 1 97.19 91 ALA A C 1
ATOM 694 O O . ALA A 1 91 ? 16.047 -22.844 -8.133 1 97.19 91 ALA A O 1
ATOM 695 N N . ARG A 1 92 ? 14.938 -20.891 -8.039 1 96 92 ARG A N 1
ATOM 696 C CA . ARG A 1 92 ? 14.664 -20.906 -9.477 1 96 92 ARG A CA 1
ATOM 697 C C . ARG A 1 92 ? 15.961 -20.891 -10.281 1 96 92 ARG A C 1
ATOM 699 O O . ARG A 1 92 ? 16.078 -21.562 -11.305 1 96 92 ARG A O 1
ATOM 706 N N . GLY A 1 93 ? 16.953 -20.156 -9.766 1 94.88 93 GLY A N 1
ATOM 707 C CA . GLY A 1 93 ? 18.25 -20.109 -10.414 1 94.88 93 GLY A CA 1
ATOM 708 C C . GLY A 1 93 ? 19 -21.422 -10.344 1 94.88 93 GLY A C 1
ATOM 709 O O . GLY A 1 93 ? 19.781 -21.75 -11.25 1 94.88 93 GLY A O 1
ATOM 710 N N . TRP A 1 94 ? 18.812 -22.172 -9.273 1 95.75 94 TRP A N 1
ATOM 711 C CA . TRP A 1 94 ? 19.5 -23.453 -9.094 1 95.75 94 TRP A CA 1
ATOM 712 C C . TRP A 1 94 ? 19 -24.484 -10.094 1 95.75 94 TRP A C 1
ATOM 714 O O . TRP A 1 94 ? 19.75 -25.375 -10.5 1 95.75 94 TRP A O 1
ATOM 724 N N . VAL A 1 95 ? 17.719 -24.359 -10.461 1 94.06 95 VAL A N 1
ATOM 725 C CA . VAL A 1 95 ? 17.094 -25.391 -11.281 1 94.06 95 VAL A CA 1
ATOM 726 C C . VAL A 1 95 ? 17.203 -25.016 -12.758 1 94.06 95 VAL A C 1
ATOM 728 O O . VAL A 1 95 ? 17.047 -25.875 -13.633 1 94.06 95 VAL A O 1
ATOM 731 N N . ALA A 1 96 ? 17.531 -23.781 -13.055 1 89.88 96 ALA A N 1
ATOM 732 C CA . ALA A 1 96 ? 17.547 -23.234 -14.406 1 89.88 96 ALA A CA 1
ATOM 733 C C . ALA A 1 96 ? 18.5 -24.031 -15.305 1 89.88 96 ALA A C 1
ATOM 735 O O . ALA A 1 96 ? 18.156 -24.359 -16.453 1 89.88 96 ALA A O 1
ATOM 736 N N . PRO A 1 97 ? 19.656 -24.422 -14.766 1 90.25 97 PRO A N 1
ATOM 737 C CA . PRO A 1 97 ? 20.609 -25.141 -15.625 1 90.25 97 PRO A CA 1
ATOM 738 C C . PRO A 1 97 ? 20.125 -26.531 -16.031 1 90.25 97 PRO A C 1
ATOM 740 O O . PRO A 1 97 ? 20.688 -27.141 -16.938 1 90.25 97 PRO A O 1
ATOM 743 N N . LEU A 1 98 ? 19.188 -27.031 -15.312 1 91.56 98 LEU A N 1
ATOM 744 C CA . LEU A 1 98 ? 18.672 -28.375 -15.602 1 91.56 98 LEU A CA 1
ATOM 745 C C . LEU A 1 98 ? 17.734 -28.344 -16.797 1 91.56 98 LEU A C 1
ATOM 747 O O . LEU A 1 98 ? 17.438 -29.391 -17.391 1 91.56 98 LEU A O 1
ATOM 751 N N . ALA A 1 99 ? 17.312 -27.156 -17.078 1 82.69 99 ALA A N 1
ATOM 752 C CA . ALA A 1 99 ? 16.359 -27 -18.188 1 82.69 99 ALA A CA 1
ATOM 753 C C . ALA A 1 99 ? 16.969 -27.453 -19.5 1 82.69 99 ALA A C 1
ATOM 755 O O . ALA A 1 99 ? 18.109 -27.094 -19.828 1 82.69 99 ALA A O 1
ATOM 756 N N . GLY A 1 100 ? 16.312 -28.266 -20.234 1 79.38 100 GLY A N 1
ATOM 757 C CA . GLY A 1 100 ? 16.766 -28.688 -21.562 1 79.38 100 GLY A CA 1
ATOM 758 C C . GLY A 1 100 ? 17.609 -29.953 -21.531 1 79.38 100 GLY A C 1
ATOM 759 O O . GLY A 1 100 ? 17.891 -30.531 -22.578 1 79.38 100 GLY A O 1
ATOM 760 N N . LEU A 1 101 ? 18.047 -30.312 -20.297 1 87.19 101 LEU A N 1
ATOM 761 C CA . LEU A 1 101 ? 18.812 -31.547 -20.188 1 87.19 101 LEU A CA 1
ATOM 762 C C . LEU A 1 101 ? 17.891 -32.781 -20.172 1 87.19 101 LEU A C 1
ATOM 764 O O . LEU A 1 101 ? 16.766 -32.688 -19.688 1 87.19 101 LEU A O 1
ATOM 768 N N . LYS A 1 102 ? 18.422 -33.781 -20.703 1 88.31 102 LYS A N 1
ATOM 769 C CA . LYS A 1 102 ? 17.656 -35.031 -20.734 1 88.31 102 LYS A CA 1
ATOM 770 C C . LYS A 1 102 ? 17.922 -35.844 -19.469 1 88.31 102 LYS A C 1
ATOM 772 O O . LYS A 1 102 ? 18.484 -36.938 -19.547 1 88.31 102 LYS A O 1
ATOM 777 N N . ILE A 1 103 ? 17.422 -35.344 -18.453 1 91.94 103 ILE A N 1
ATOM 778 C CA . ILE A 1 103 ? 17.609 -36 -17.156 1 91.94 103 ILE A CA 1
ATOM 779 C C . ILE A 1 103 ? 16.344 -36.781 -16.797 1 91.94 103 ILE A C 1
ATOM 781 O O . ILE A 1 103 ? 15.281 -36.188 -16.609 1 91.94 103 ILE A O 1
ATOM 785 N N . GLU A 1 104 ? 16.5 -38.031 -16.688 1 92.19 104 GLU A N 1
ATOM 786 C CA . GLU A 1 104 ? 15.375 -38.844 -16.297 1 92.19 104 GLU A CA 1
ATOM 787 C C . GLU A 1 104 ? 15.273 -38.969 -14.781 1 92.19 104 GLU A C 1
ATOM 789 O O . GLU A 1 104 ? 14.172 -38.938 -14.219 1 92.19 104 GLU A O 1
ATOM 794 N N . ARG A 1 105 ? 16.484 -39.188 -14.172 1 95.31 105 ARG A N 1
ATOM 795 C CA . ARG A 1 105 ? 16.547 -39.344 -12.727 1 95.31 105 ARG A CA 1
ATOM 796 C C . ARG A 1 105 ? 17.453 -38.281 -12.109 1 95.31 105 ARG A C 1
ATOM 798 O O . ARG A 1 105 ? 18.625 -38.156 -12.5 1 95.31 105 ARG A O 1
ATOM 805 N N . LEU A 1 106 ? 16.859 -37.562 -11.164 1 96.5 106 LEU A N 1
ATOM 806 C CA . LEU A 1 106 ? 17.547 -36.469 -10.523 1 96.5 106 LEU A CA 1
ATOM 807 C C . LEU A 1 106 ? 17.625 -36.656 -9.016 1 96.5 106 LEU A C 1
ATOM 809 O O . LEU A 1 106 ? 16.703 -37.219 -8.406 1 96.5 106 LEU A O 1
ATOM 813 N N . GLY A 1 107 ? 18.797 -36.312 -8.445 1 97.94 107 GLY A N 1
ATOM 814 C CA . GLY A 1 107 ? 18.938 -36.344 -7 1 97.94 107 GLY A CA 1
ATOM 815 C C . GLY A 1 107 ? 18.938 -34.969 -6.367 1 97.94 107 GLY A C 1
ATOM 816 O O . GLY A 1 107 ? 19.484 -34.031 -6.934 1 97.94 107 GLY A O 1
ATOM 817 N N . LEU A 1 108 ? 18.234 -34.812 -5.258 1 98.38 108 LEU A N 1
ATOM 818 C CA . LEU A 1 108 ? 18.266 -33.656 -4.379 1 98.38 108 LEU A CA 1
ATOM 819 C C . LEU A 1 108 ? 18.828 -34.031 -3.008 1 98.38 108 LEU A C 1
ATOM 821 O O . LEU A 1 108 ? 18.234 -34.844 -2.295 1 98.38 108 LEU A O 1
ATOM 825 N N . HIS A 1 109 ? 19.953 -33.469 -2.68 1 98.5 109 HIS A N 1
ATOM 826 C CA . HIS A 1 109 ? 20.578 -33.781 -1.404 1 98.5 109 HIS A CA 1
ATOM 827 C C . HIS A 1 109 ? 20.844 -32.531 -0.595 1 98.5 109 HIS A C 1
ATOM 829 O O . HIS A 1 109 ? 21.406 -31.562 -1.116 1 98.5 109 HIS A O 1
ATOM 835 N N . LEU A 1 110 ? 20.406 -32.562 0.626 1 98.38 110 LEU A N 1
ATOM 836 C CA . LEU A 1 110 ? 20.641 -31.484 1.571 1 98.38 110 LEU A CA 1
ATOM 837 C C . LEU A 1 110 ? 21.641 -31.906 2.645 1 98.38 110 LEU A C 1
ATOM 839 O O . LEU A 1 110 ? 21.453 -32.938 3.305 1 98.38 110 LEU A O 1
ATOM 843 N N . GLU A 1 111 ? 22.688 -31.109 2.783 1 96.38 111 GLU A N 1
ATOM 844 C CA . GLU A 1 111 ? 23.781 -31.469 3.688 1 96.38 111 GLU A CA 1
ATOM 845 C C . GLU A 1 111 ? 24.047 -30.359 4.703 1 96.38 111 GLU A C 1
ATOM 847 O O . GLU A 1 111 ? 24.266 -29.203 4.328 1 96.38 111 GLU A O 1
ATOM 852 N N . GLY A 1 112 ? 24 -30.719 5.977 1 96.5 112 GLY A N 1
ATOM 853 C CA . GLY A 1 112 ? 24.484 -29.812 7 1 96.5 112 GLY A CA 1
ATOM 854 C C . GLY A 1 112 ? 23.391 -28.938 7.59 1 96.5 112 GLY A C 1
ATOM 855 O O . GLY A 1 112 ? 23.672 -27.969 8.297 1 96.5 112 GLY A O 1
ATOM 856 N N . PHE A 1 113 ? 22.156 -29.219 7.352 1 97.69 113 PHE A N 1
ATOM 857 C CA . PHE A 1 113 ? 21.031 -28.453 7.883 1 97.69 113 PHE A CA 1
ATOM 858 C C . PHE A 1 113 ? 20.344 -29.219 9.016 1 97.69 113 PHE A C 1
ATOM 860 O O . PHE A 1 113 ? 20.422 -30.453 9.078 1 97.69 113 PHE A O 1
ATOM 867 N N . ASP A 1 114 ? 19.719 -28.484 9.93 1 97 114 ASP A N 1
ATOM 868 C CA . ASP A 1 114 ? 18.891 -29.156 10.93 1 97 114 ASP A CA 1
ATOM 869 C C . ASP A 1 114 ? 17.625 -29.719 10.305 1 97 114 ASP A C 1
ATOM 871 O O . ASP A 1 114 ? 17.375 -29.516 9.109 1 97 114 ASP A O 1
ATOM 875 N N . GLU A 1 115 ? 16.875 -30.438 11.039 1 96.56 115 GLU A N 1
ATOM 876 C CA . GLU A 1 115 ? 15.703 -31.156 10.523 1 96.56 115 GLU A CA 1
ATOM 877 C C . GLU A 1 115 ? 14.688 -30.188 9.938 1 96.56 115 GLU A C 1
ATOM 879 O O . GLU A 1 115 ? 14.148 -30.422 8.852 1 96.56 115 GLU A O 1
ATOM 884 N N . ALA A 1 116 ? 14.398 -29.094 10.672 1 96.25 116 ALA A N 1
ATOM 885 C CA . ALA A 1 116 ? 13.398 -28.125 10.234 1 96.25 116 ALA A CA 1
ATOM 886 C C . ALA A 1 116 ? 13.82 -27.453 8.93 1 96.25 116 ALA A C 1
ATOM 888 O O . ALA A 1 116 ? 13.016 -27.312 8 1 96.25 116 ALA A O 1
ATOM 889 N N . ASP A 1 117 ? 15.062 -27.062 8.836 1 97.25 117 ASP A N 1
ATOM 890 C CA . ASP A 1 117 ? 15.57 -26.391 7.645 1 97.25 117 ASP A CA 1
ATOM 891 C C . ASP A 1 117 ? 15.688 -27.359 6.469 1 97.25 117 ASP A C 1
ATOM 893 O O . ASP A 1 117 ? 15.484 -26.969 5.316 1 97.25 117 ASP A O 1
ATOM 897 N N . THR A 1 118 ? 16.031 -28.609 6.785 1 97.62 118 THR A N 1
ATOM 898 C CA . THR A 1 118 ? 16.062 -29.625 5.746 1 97.62 118 THR A CA 1
ATOM 899 C C . THR A 1 118 ? 14.688 -29.781 5.102 1 97.62 118 THR A C 1
ATOM 901 O O . THR A 1 118 ? 14.57 -29.812 3.875 1 97.62 118 THR A O 1
ATOM 904 N N . THR A 1 119 ? 13.719 -29.891 5.934 1 97.31 119 THR A N 1
ATOM 905 C CA . THR A 1 119 ? 12.359 -30.062 5.445 1 97.31 119 THR A CA 1
ATOM 906 C C . THR A 1 119 ? 11.914 -28.859 4.621 1 97.31 119 THR A C 1
ATOM 908 O O . THR A 1 119 ? 11.352 -29.016 3.535 1 97.31 119 THR A O 1
ATOM 911 N N . LEU A 1 120 ? 12.219 -27.719 5.113 1 95.88 120 LEU A N 1
ATOM 912 C CA . LEU A 1 120 ? 11.844 -26.484 4.438 1 95.88 120 LEU A CA 1
ATOM 913 C C . LEU A 1 120 ? 12.508 -26.391 3.066 1 95.88 120 LEU A C 1
ATOM 915 O O . LEU A 1 120 ? 11.844 -26.109 2.066 1 95.88 120 LEU A O 1
ATOM 919 N N . LEU A 1 121 ? 13.75 -26.625 3.01 1 97.75 121 LEU A N 1
ATOM 920 C CA . LEU A 1 121 ? 14.516 -26.516 1.775 1 97.75 121 LEU A CA 1
ATOM 921 C C . LEU A 1 121 ? 14.125 -27.594 0.778 1 97.75 121 LEU A C 1
ATOM 923 O O . LEU A 1 121 ? 14.016 -27.328 -0.421 1 97.75 121 LEU A O 1
ATOM 927 N N . ALA A 1 122 ? 13.945 -28.766 1.28 1 98.25 122 ALA A N 1
ATOM 928 C CA . ALA A 1 122 ? 13.523 -29.859 0.405 1 98.25 122 ALA A CA 1
ATOM 929 C C . ALA A 1 122 ? 12.188 -29.547 -0.263 1 98.25 122 ALA A C 1
ATOM 931 O O . ALA A 1 122 ? 12.031 -29.75 -1.47 1 98.25 122 ALA A O 1
ATOM 932 N N . GLU A 1 123 ? 11.281 -29.078 0.511 1 97.56 123 GLU A N 1
ATOM 933 C CA . GLU A 1 123 ? 9.961 -28.734 -0.018 1 97.56 123 GLU A CA 1
ATOM 934 C C . GLU A 1 123 ? 10.062 -27.625 -1.074 1 97.56 123 GLU A C 1
ATOM 936 O O . GLU A 1 123 ? 9.461 -27.734 -2.145 1 97.56 123 GLU A O 1
ATOM 941 N N . LEU A 1 124 ? 10.797 -26.625 -0.736 1 97.25 124 LEU A N 1
ATOM 942 C CA . LEU A 1 124 ? 10.922 -25.469 -1.609 1 97.25 124 LEU A CA 1
ATOM 943 C C . LEU A 1 124 ? 11.586 -25.844 -2.932 1 97.25 124 LEU A C 1
ATOM 945 O O . LEU A 1 124 ? 11.086 -25.484 -4.004 1 97.25 124 LEU A O 1
ATOM 949 N N . VAL A 1 125 ? 12.633 -26.578 -2.902 1 97.81 125 VAL A N 1
ATOM 950 C CA . VAL A 1 125 ? 13.375 -26.938 -4.109 1 97.81 125 VAL A CA 1
ATOM 951 C C . VAL A 1 125 ? 12.57 -27.938 -4.926 1 97.81 125 VAL A C 1
ATOM 953 O O . VAL A 1 125 ? 12.516 -27.859 -6.156 1 97.81 125 VAL A O 1
ATOM 956 N N . LEU A 1 126 ? 11.992 -28.875 -4.238 1 97.31 126 LEU A N 1
ATOM 957 C CA . LEU A 1 126 ? 11.141 -29.828 -4.934 1 97.31 126 LEU A CA 1
ATOM 958 C C . LEU A 1 126 ? 10 -29.125 -5.656 1 97.31 126 LEU A C 1
ATOM 960 O O . LEU A 1 126 ? 9.688 -29.453 -6.805 1 97.31 126 LEU A O 1
ATOM 964 N N . ALA A 1 127 ? 9.328 -28.188 -4.957 1 97.5 127 ALA A N 1
ATOM 965 C CA . ALA A 1 127 ? 8.258 -27.406 -5.582 1 97.5 127 ALA A CA 1
ATOM 966 C C . ALA A 1 127 ? 8.766 -26.672 -6.824 1 97.5 127 ALA A C 1
ATOM 968 O O . ALA A 1 127 ? 8.07 -26.609 -7.84 1 97.5 127 ALA A O 1
ATOM 969 N N . THR A 1 128 ? 9.945 -26.141 -6.723 1 97.44 128 THR A N 1
ATOM 970 C CA . THR A 1 128 ? 10.555 -25.438 -7.852 1 97.44 128 THR A CA 1
ATOM 971 C C . THR A 1 128 ? 10.82 -26.391 -9.008 1 97.44 128 THR A C 1
ATOM 973 O O . THR A 1 128 ? 10.555 -26.078 -10.164 1 97.44 128 THR A O 1
ATOM 976 N N . LEU A 1 129 ? 11.336 -27.578 -8.703 1 96.62 129 LEU A N 1
ATOM 977 C CA . LEU A 1 129 ? 11.609 -28.594 -9.711 1 96.62 129 LEU A CA 1
ATOM 978 C C . LEU A 1 129 ? 10.32 -29.047 -10.383 1 96.62 129 LEU A C 1
ATOM 980 O O . LEU A 1 129 ? 10.273 -29.188 -11.609 1 96.62 129 LEU A O 1
ATOM 984 N N . LEU A 1 130 ? 9.305 -29.266 -9.602 1 96.5 130 LEU A N 1
ATOM 985 C CA . LEU A 1 130 ? 8.039 -29.75 -10.148 1 96.5 130 LEU A CA 1
ATOM 986 C C . LEU A 1 130 ? 7.383 -28.672 -11.008 1 96.5 130 LEU A C 1
ATOM 988 O O . LEU A 1 130 ? 6.809 -28.984 -12.055 1 96.5 130 LEU A O 1
ATOM 992 N N . ALA A 1 131 ? 7.426 -27.438 -10.531 1 95.44 131 ALA A N 1
ATOM 993 C CA . ALA A 1 131 ? 6.871 -26.344 -11.328 1 95.44 131 ALA A CA 1
ATOM 994 C C . ALA A 1 131 ? 7.543 -26.266 -12.695 1 95.44 131 ALA A C 1
ATOM 996 O O . ALA A 1 131 ? 6.883 -26 -13.703 1 95.44 131 ALA A O 1
ATOM 997 N N . ALA A 1 132 ? 8.82 -26.469 -12.719 1 92.75 132 ALA A N 1
ATOM 998 C CA . ALA A 1 132 ? 9.578 -26.422 -13.969 1 92.75 132 ALA A CA 1
ATOM 999 C C . ALA A 1 132 ? 9.273 -27.625 -14.852 1 92.75 132 ALA A C 1
ATOM 1001 O O . ALA A 1 132 ? 9.484 -27.578 -16.062 1 92.75 132 ALA A O 1
ATOM 1002 N N . ASN A 1 133 ? 8.766 -28.656 -14.234 1 91.94 133 ASN A N 1
ATOM 1003 C CA . ASN A 1 133 ? 8.555 -29.922 -14.922 1 91.94 133 ASN A CA 1
ATOM 1004 C C . ASN A 1 133 ? 7.172 -30 -15.555 1 91.94 133 ASN A C 1
ATOM 1006 O O . ASN A 1 133 ? 6.852 -30.953 -16.25 1 91.94 133 ASN A O 1
ATOM 1010 N N . VAL A 1 134 ? 6.332 -28.984 -15.359 1 91.19 134 VAL A N 1
ATOM 1011 C CA . VAL A 1 134 ? 4.98 -28.969 -15.922 1 91.19 134 VAL A CA 1
ATOM 1012 C C . VAL A 1 134 ? 5.031 -28.562 -17.391 1 91.19 134 VAL A C 1
ATOM 1014 O O . VAL A 1 134 ? 5.59 -27.516 -17.719 1 91.19 134 VAL A O 1
ATOM 1017 N N . PRO A 1 135 ? 4.469 -29.375 -18.234 1 87.69 135 PRO A N 1
ATOM 1018 C CA . PRO A 1 135 ? 4.422 -28.984 -19.641 1 87.69 135 PRO A CA 1
ATOM 1019 C C . PRO A 1 135 ? 3.363 -27.922 -19.938 1 87.69 135 PRO A C 1
ATOM 1021 O O . PRO A 1 135 ? 2.262 -27.984 -19.375 1 87.69 135 PRO A O 1
ATOM 1024 N N . LEU A 1 136 ? 3.689 -26.953 -20.734 1 88.19 136 LEU A N 1
ATOM 1025 C CA . LEU A 1 136 ? 2.742 -25.938 -21.188 1 88.19 136 LEU A CA 1
ATOM 1026 C C . LEU A 1 136 ? 2.412 -26.125 -22.656 1 88.19 136 LEU A C 1
ATOM 1028 O O . LEU A 1 136 ? 3.238 -26.641 -23.422 1 88.19 136 LEU A O 1
ATOM 1032 N N . PRO A 1 137 ? 1.199 -25.781 -23 1 86.88 137 PRO A N 1
ATOM 1033 C CA . PRO A 1 137 ? 0.81 -25.969 -24.391 1 86.88 137 PRO A CA 1
ATOM 1034 C C . PRO A 1 137 ? 1.6 -25.094 -25.359 1 86.88 137 PRO A C 1
ATOM 1036 O O . PRO A 1 137 ? 2.033 -24 -24.984 1 86.88 137 PRO A O 1
ATOM 1039 N N . SER A 1 138 ? 1.84 -25.672 -26.531 1 84.94 138 SER A N 1
ATOM 1040 C CA . SER A 1 138 ? 2.564 -24.938 -27.562 1 84.94 138 SER A CA 1
ATOM 1041 C C . SER A 1 138 ? 1.977 -25.219 -28.938 1 84.94 138 SER A C 1
ATOM 1043 O O . SER A 1 138 ? 1.442 -26.297 -29.188 1 84.94 138 SER A O 1
ATOM 1045 N N . HIS A 1 139 ? 1.974 -24.203 -29.781 1 80.38 139 HIS A N 1
ATOM 1046 C CA . HIS A 1 139 ? 1.55 -24.359 -31.172 1 80.38 139 HIS A CA 1
ATOM 1047 C C . HIS A 1 139 ? 2.748 -24.359 -32.125 1 80.38 139 HIS A C 1
ATOM 1049 O O . HIS A 1 139 ? 2.58 -24.312 -33.344 1 80.38 139 HIS A O 1
ATOM 1055 N N . LYS A 1 140 ? 3.957 -24.516 -31.484 1 77.25 140 LYS A N 1
ATOM 1056 C CA . LYS A 1 140 ? 5.141 -24.578 -32.344 1 77.25 140 LYS A CA 1
ATOM 1057 C C . LYS A 1 140 ? 5.203 -25.906 -33.094 1 77.25 140 LYS A C 1
ATOM 1059 O O . LYS A 1 140 ? 4.871 -26.953 -32.531 1 77.25 140 LYS A O 1
ATOM 1064 N N . HIS A 1 141 ? 5.445 -25.781 -34.344 1 76.75 141 HIS A N 1
ATOM 1065 C CA . HIS A 1 141 ? 5.516 -26.984 -35.188 1 76.75 141 HIS A CA 1
ATOM 1066 C C . HIS A 1 141 ? 6.598 -27.938 -34.688 1 76.75 141 HIS A C 1
ATOM 1068 O O . HIS A 1 141 ? 6.383 -29.141 -34.625 1 76.75 141 HIS A O 1
ATOM 1074 N N . ARG A 1 142 ? 7.926 -27.547 -34.656 1 66.38 142 ARG A N 1
ATOM 1075 C CA . ARG A 1 142 ? 9.039 -28.375 -34.188 1 66.38 142 ARG A CA 1
ATOM 1076 C C . ARG A 1 142 ? 9.219 -28.281 -32.688 1 66.38 142 ARG A C 1
ATOM 1078 O O . ARG A 1 142 ? 9.867 -27.344 -32.188 1 66.38 142 ARG A O 1
ATOM 1085 N N . SER A 1 143 ? 8.086 -28.641 -31.984 1 62.53 143 SER A N 1
ATOM 1086 C CA . SER A 1 143 ? 8.312 -28.562 -30.547 1 62.53 143 SER A CA 1
ATOM 1087 C C . SER A 1 143 ? 8.914 -29.859 -30 1 62.53 143 SER A C 1
ATOM 1089 O O . SER A 1 143 ? 8.398 -30.938 -30.281 1 62.53 143 SER A O 1
ATOM 1091 N N . GLU A 1 144 ? 10.188 -29.812 -29.734 1 58.94 144 GLU A N 1
ATOM 1092 C CA . GLU A 1 144 ? 10.758 -30.953 -29.031 1 58.94 144 GLU A CA 1
ATOM 1093 C C . GLU A 1 144 ? 10.117 -31.125 -27.656 1 58.94 144 GLU A C 1
ATOM 1095 O O . GLU A 1 144 ? 9.75 -30.141 -27 1 58.94 144 GLU A O 1
ATOM 1100 N N . ASP A 1 145 ? 9.594 -32.344 -27.516 1 58.59 145 ASP A N 1
ATOM 1101 C CA . ASP A 1 145 ? 9.031 -32.656 -26.203 1 58.59 145 ASP A CA 1
ATOM 1102 C C . ASP A 1 145 ? 10.008 -32.281 -25.094 1 58.59 145 ASP A C 1
ATOM 1104 O O . ASP A 1 145 ? 11.148 -32.75 -25.078 1 58.59 145 ASP A O 1
ATOM 1108 N N . PRO A 1 146 ? 9.656 -31.25 -24.328 1 63.69 146 PRO A N 1
ATOM 1109 C CA . PRO A 1 146 ? 10.617 -30.969 -23.266 1 63.69 146 PRO A CA 1
ATOM 1110 C C . PRO A 1 146 ? 10.852 -32.188 -22.359 1 63.69 146 PRO A C 1
ATOM 1112 O O . PRO A 1 146 ? 9.914 -32.938 -22.078 1 63.69 146 PRO A O 1
ATOM 1115 N N . TRP A 1 147 ? 12.047 -32.656 -22.266 1 66.88 147 TRP A N 1
ATOM 1116 C CA . TRP A 1 147 ? 12.43 -33.719 -21.344 1 66.88 147 TRP A CA 1
ATOM 1117 C C . TRP A 1 147 ? 11.992 -33.375 -19.922 1 66.88 147 TRP A C 1
ATOM 1119 O O . TRP A 1 147 ? 11.984 -32.219 -19.516 1 66.88 147 TRP A O 1
ATOM 1129 N N . ARG A 1 148 ? 11.375 -34.438 -19.234 1 84.06 148 ARG A N 1
ATOM 1130 C CA . ARG A 1 148 ? 10.867 -34.281 -17.875 1 84.06 148 ARG A CA 1
ATOM 1131 C C . ARG A 1 148 ? 11.477 -35.344 -16.938 1 84.06 148 ARG A C 1
ATOM 1133 O O . ARG A 1 148 ? 11.711 -36.469 -17.344 1 84.06 148 ARG A O 1
ATOM 1140 N N . TYR A 1 149 ? 11.656 -34.875 -15.719 1 89.56 149 TYR A N 1
ATOM 1141 C CA . TYR A 1 149 ? 12.078 -35.812 -14.703 1 89.56 149 TYR A CA 1
ATOM 1142 C C . TYR A 1 149 ? 11.023 -36.906 -14.508 1 89.56 149 TYR A C 1
ATOM 1144 O O . TYR A 1 149 ? 9.828 -36.625 -14.484 1 89.56 149 TYR A O 1
ATOM 1152 N N . GLN A 1 150 ? 11.562 -38.125 -14.375 1 93.19 150 GLN A N 1
ATOM 1153 C CA . GLN A 1 150 ? 10.641 -39.188 -14.047 1 93.19 150 GLN A CA 1
ATOM 1154 C C . GLN A 1 150 ? 10.773 -39.594 -12.578 1 93.19 150 GLN A C 1
ATOM 1156 O O . GLN A 1 150 ? 9.82 -40.125 -11.984 1 93.19 150 GLN A O 1
ATOM 1161 N N . GLN A 1 151 ? 12.008 -39.406 -12.125 1 96.12 151 GLN A N 1
ATOM 1162 C CA . GLN A 1 151 ? 12.266 -39.75 -10.734 1 96.12 151 GLN A CA 1
ATOM 1163 C C . GLN A 1 151 ? 13.148 -38.688 -10.062 1 96.12 151 GLN A C 1
ATOM 1165 O O . GLN A 1 151 ? 14.102 -38.188 -10.672 1 96.12 151 GLN A O 1
ATOM 1170 N N . ILE A 1 152 ? 12.812 -38.375 -8.836 1 97.44 152 ILE A N 1
ATOM 1171 C CA . ILE A 1 152 ? 13.633 -37.5 -8.008 1 97.44 152 ILE A CA 1
ATOM 1172 C C . ILE A 1 152 ? 13.938 -38.188 -6.68 1 97.44 152 ILE A C 1
ATOM 1174 O O . ILE A 1 152 ? 13.016 -38.562 -5.941 1 97.44 152 ILE A O 1
ATOM 1178 N N . ALA A 1 153 ? 15.195 -38.406 -6.398 1 98 153 ALA A N 1
ATOM 1179 C CA . ALA A 1 153 ? 15.625 -38.969 -5.113 1 98 153 ALA A CA 1
ATOM 1180 C C . ALA A 1 153 ? 16.016 -37.844 -4.145 1 98 153 ALA A C 1
ATOM 1182 O O . ALA A 1 153 ? 16.875 -37.031 -4.445 1 98 153 ALA A O 1
ATOM 1183 N N . VAL A 1 154 ? 15.359 -37.812 -2.992 1 98.38 154 VAL A N 1
ATOM 1184 C CA . VAL A 1 154 ? 15.617 -36.781 -2 1 98.38 154 VAL A CA 1
ATOM 1185 C C . VAL A 1 154 ? 16.344 -37.375 -0.797 1 98.38 154 VAL A C 1
ATOM 1187 O O . VAL A 1 154 ? 15.93 -38.406 -0.277 1 98.38 154 VAL A O 1
ATOM 1190 N N . SER A 1 155 ? 17.391 -36.812 -0.374 1 98.31 155 SER A N 1
ATOM 1191 C CA . SER A 1 155 ? 18.125 -37.219 0.819 1 98.31 155 SER A CA 1
ATOM 1192 C C . SER A 1 155 ? 18.656 -36.031 1.589 1 98.31 155 SER A C 1
ATOM 1194 O O . SER A 1 155 ? 18.906 -34.969 1.006 1 98.31 155 SER A O 1
ATOM 1196 N N . PRO A 1 156 ? 18.875 -36 2.893 1 98.06 156 PRO A N 1
ATOM 1197 C CA . PRO A 1 156 ? 18.547 -37.156 3.74 1 98.06 156 PRO A CA 1
ATOM 1198 C C . PRO A 1 156 ? 17.047 -37.312 3.955 1 98.06 156 PRO A C 1
ATOM 1200 O O . PRO A 1 156 ? 16.25 -36.625 3.328 1 98.06 156 PRO A O 1
ATOM 1203 N N . ASN A 1 157 ? 16.719 -38.312 4.793 1 97.12 157 ASN A N 1
ATOM 1204 C CA . ASN A 1 157 ? 15.312 -38.531 5.09 1 97.12 157 ASN A CA 1
ATOM 1205 C C . ASN A 1 157 ? 14.68 -37.281 5.727 1 97.12 157 ASN A C 1
ATOM 1207 O O . ASN A 1 157 ? 15.273 -36.656 6.594 1 97.12 157 ASN A O 1
ATOM 1211 N N . CYS A 1 158 ? 13.508 -36.906 5.25 1 96.12 158 CYS A N 1
ATOM 1212 C CA . CYS A 1 158 ? 12.719 -35.812 5.797 1 96.12 158 CYS A CA 1
ATOM 1213 C C . CYS A 1 158 ? 11.234 -36.031 5.555 1 96.12 158 CYS A C 1
ATOM 1215 O O . CYS A 1 158 ? 10.852 -36.844 4.711 1 96.12 158 CYS A O 1
ATOM 1217 N N . VAL A 1 159 ? 10.477 -35.438 6.352 1 95.81 159 VAL A N 1
ATOM 1218 C CA . VAL A 1 159 ? 9.031 -35.625 6.27 1 95.81 159 VAL A CA 1
ATOM 1219 C C . VAL A 1 159 ? 8.43 -34.531 5.387 1 95.81 159 VAL A C 1
ATOM 1221 O O . VAL A 1 159 ? 8.453 -33.344 5.738 1 95.81 159 VAL A O 1
ATOM 1224 N N . LEU A 1 160 ? 7.934 -34.938 4.246 1 97 160 LEU A N 1
ATOM 1225 C CA . LEU A 1 160 ? 7.285 -34.031 3.312 1 97 160 LEU A CA 1
ATOM 1226 C C . LEU A 1 160 ? 5.855 -34.469 3.027 1 97 160 LEU A C 1
ATOM 1228 O O . LEU A 1 160 ? 5.566 -35.656 2.979 1 97 160 LEU A O 1
ATOM 1232 N N . ASP A 1 161 ? 4.965 -33.531 2.924 1 96 161 ASP A N 1
ATOM 1233 C CA . ASP A 1 161 ? 3.619 -33.781 2.426 1 96 161 ASP A CA 1
ATOM 1234 C C . ASP A 1 161 ? 3.598 -33.844 0.9 1 96 161 ASP A C 1
ATOM 1236 O O . ASP A 1 161 ? 3.166 -32.875 0.248 1 96 161 ASP A O 1
ATOM 1240 N N . LEU A 1 162 ? 3.971 -34.969 0.376 1 97.25 162 LEU A N 1
ATOM 1241 C CA . LEU A 1 162 ? 4.145 -35.125 -1.065 1 97.25 162 LEU A CA 1
ATOM 1242 C C . LEU A 1 162 ? 2.822 -34.906 -1.796 1 97.25 162 LEU A C 1
ATOM 1244 O O . LEU A 1 162 ? 2.801 -34.406 -2.914 1 97.25 162 LEU A O 1
ATOM 1248 N N . ALA A 1 163 ? 1.737 -35.375 -1.201 1 96.56 163 ALA A N 1
ATOM 1249 C CA . ALA A 1 163 ? 0.431 -35.188 -1.824 1 96.56 163 ALA A CA 1
ATOM 1250 C C . ALA A 1 163 ? 0.161 -33.688 -2.07 1 96.56 163 ALA A C 1
ATOM 1252 O O . ALA A 1 163 ? -0.298 -33.312 -3.15 1 96.56 163 ALA A O 1
ATOM 1253 N N . ARG A 1 164 ? 0.459 -32.938 -1.105 1 96.75 164 ARG A N 1
ATOM 1254 C CA . ARG A 1 164 ? 0.252 -31.484 -1.215 1 96.75 164 ARG A CA 1
ATOM 1255 C C . ARG A 1 164 ? 1.19 -30.875 -2.25 1 96.75 164 ARG A C 1
ATOM 1257 O O . ARG A 1 164 ? 0.782 -30.016 -3.037 1 96.75 164 ARG A O 1
ATOM 1264 N N . ILE A 1 165 ? 2.41 -31.266 -2.248 1 97.5 165 ILE A N 1
ATOM 1265 C CA . ILE A 1 165 ? 3.424 -30.719 -3.146 1 97.5 165 ILE A CA 1
ATOM 1266 C C . ILE A 1 165 ? 3.064 -31.047 -4.594 1 97.5 165 ILE A C 1
ATOM 1268 O O . ILE A 1 165 ? 3.135 -30.188 -5.469 1 97.5 165 ILE A O 1
ATOM 1272 N N . TYR A 1 166 ? 2.635 -32.312 -4.852 1 97.62 166 TYR A N 1
ATOM 1273 C CA . TYR A 1 166 ? 2.195 -32.719 -6.18 1 97.62 166 TYR A CA 1
ATOM 1274 C C . TYR A 1 166 ? 0.966 -31.922 -6.613 1 97.62 166 TYR A C 1
ATOM 1276 O O . TYR A 1 166 ? 0.904 -31.438 -7.742 1 97.62 166 TYR A O 1
ATOM 1284 N N . ALA A 1 167 ? 0.015 -31.812 -5.707 1 98 167 ALA A N 1
ATOM 1285 C CA . ALA A 1 167 ? -1.24 -31.125 -6.008 1 98 167 ALA A CA 1
ATOM 1286 C C . ALA A 1 167 ? -0.996 -29.656 -6.355 1 98 167 ALA A C 1
ATOM 1288 O O . ALA A 1 167 ? -1.638 -29.109 -7.254 1 98 167 ALA A O 1
ATOM 1289 N N . GLU A 1 168 ? -0.118 -29.062 -5.625 1 97.81 168 GLU A N 1
ATOM 1290 C CA . GLU A 1 168 ? 0.24 -27.672 -5.906 1 97.81 168 GLU A CA 1
ATOM 1291 C C . GLU A 1 168 ? 0.791 -27.516 -7.32 1 97.81 168 GLU A C 1
ATOM 1293 O O . GLU A 1 168 ? 0.378 -26.625 -8.062 1 97.81 168 GLU A O 1
ATOM 1298 N N . ALA A 1 169 ? 1.727 -28.359 -7.672 1 97.5 169 ALA A N 1
ATOM 1299 C CA . ALA A 1 169 ? 2.33 -28.297 -9 1 97.5 169 ALA A CA 1
ATOM 1300 C C . ALA A 1 169 ? 1.282 -28.5 -10.086 1 97.5 169 ALA A C 1
ATOM 1302 O O . ALA A 1 169 ? 1.294 -27.812 -11.109 1 97.5 169 ALA A O 1
ATOM 1303 N N . GLU A 1 170 ? 0.42 -29.438 -9.859 1 97.44 170 GLU A N 1
ATOM 1304 C CA . GLU A 1 170 ? -0.621 -29.75 -10.836 1 97.44 170 GLU A CA 1
ATOM 1305 C C . GLU A 1 170 ? -1.617 -28.594 -10.953 1 97.44 170 GLU A C 1
ATOM 1307 O O . GLU A 1 170 ? -1.992 -28.203 -12.062 1 97.44 170 GLU A O 1
ATOM 1312 N N . GLY A 1 171 ? -2.061 -28.109 -9.797 1 98.25 171 GLY A N 1
ATOM 1313 C CA . GLY A 1 171 ? -2.986 -27 -9.812 1 98.25 171 GLY A CA 1
ATOM 1314 C C . GLY A 1 171 ? -2.412 -25.75 -10.461 1 98.25 171 GLY A C 1
ATOM 1315 O O . GLY A 1 171 ? -3.076 -25.109 -11.273 1 98.25 171 GLY A O 1
ATOM 1316 N N . ASN A 1 172 ? -1.205 -25.406 -10.062 1 97.81 172 ASN A N 1
ATOM 1317 C CA . ASN A 1 172 ? -0.534 -24.281 -10.695 1 97.81 172 ASN A CA 1
ATOM 1318 C C . ASN A 1 172 ? -0.311 -24.516 -12.188 1 97.81 172 ASN A C 1
ATOM 1320 O O . ASN A 1 172 ? -0.487 -23.594 -12.992 1 97.81 172 ASN A O 1
ATOM 1324 N N . GLY A 1 173 ? 0.147 -25.719 -12.508 1 96.81 173 GLY A N 1
ATOM 1325 C CA . GLY A 1 173 ? 0.315 -26.062 -13.906 1 96.81 173 GLY A CA 1
ATOM 1326 C C . GLY A 1 173 ? -0.949 -25.891 -14.727 1 96.81 173 GLY A C 1
ATOM 1327 O O . GLY A 1 173 ? -0.898 -25.375 -15.852 1 96.81 173 GLY A O 1
ATOM 1328 N N . LEU A 1 174 ? -2.064 -26.297 -14.172 1 97.25 174 LEU A N 1
ATOM 1329 C CA . LEU A 1 174 ? -3.355 -26.125 -14.828 1 97.25 174 LEU A CA 1
ATOM 1330 C C . LEU A 1 174 ? -3.654 -24.656 -15.07 1 97.25 174 LEU A C 1
ATOM 1332 O O . LEU A 1 174 ? -4.098 -24.266 -16.156 1 97.25 174 LEU A O 1
ATOM 1336 N N . ALA A 1 175 ? -3.463 -23.844 -14.039 1 97.12 175 ALA A N 1
ATOM 1337 C CA . ALA A 1 175 ? -3.693 -22.406 -14.172 1 97.12 175 ALA A CA 1
ATOM 1338 C C . ALA A 1 175 ? -2.836 -21.812 -15.281 1 97.12 175 ALA A C 1
ATOM 1340 O O . ALA A 1 175 ? -3.324 -21.031 -16.094 1 97.12 175 ALA A O 1
ATOM 1341 N N . ARG A 1 176 ? -1.591 -22.156 -15.328 1 96.12 176 ARG A N 1
ATOM 1342 C CA . ARG A 1 176 ? -0.679 -21.656 -16.344 1 96.12 176 ARG A CA 1
ATOM 1343 C C . ARG A 1 176 ? -1.066 -22.172 -17.734 1 96.12 176 ARG A C 1
ATOM 1345 O O . ARG A 1 176 ? -0.977 -21.438 -18.719 1 96.12 176 ARG A O 1
ATOM 1352 N N . HIS A 1 177 ? -1.445 -23.406 -17.797 1 95.25 177 HIS A N 1
ATOM 1353 C CA . HIS A 1 177 ? -1.897 -24 -19.062 1 95.25 177 HIS A CA 1
ATOM 1354 C C . HIS A 1 177 ? -3.025 -23.188 -19.672 1 95.25 177 HIS A C 1
ATOM 1356 O O . HIS A 1 177 ? -2.992 -22.875 -20.875 1 95.25 177 HIS A O 1
ATOM 1362 N N . LEU A 1 178 ? -3.984 -22.875 -18.875 1 96 178 LEU A N 1
ATOM 1363 C CA . LEU A 1 178 ? -5.117 -22.078 -19.344 1 96 178 LEU A CA 1
ATOM 1364 C C . LEU A 1 178 ? -4.668 -20.688 -19.766 1 96 178 LEU A C 1
ATOM 1366 O O . LEU A 1 178 ? -5.074 -20.188 -20.812 1 96 178 LEU A O 1
ATOM 1370 N N . ALA A 1 179 ? -3.842 -20.109 -19.016 1 93.12 179 ALA A N 1
ATOM 1371 C CA . ALA A 1 179 ? -3.434 -18.719 -19.219 1 93.12 179 ALA A CA 1
ATOM 1372 C C . ALA A 1 179 ? -2.643 -18.562 -20.516 1 93.12 179 ALA A C 1
ATOM 1374 O O . ALA A 1 179 ? -2.77 -17.562 -21.219 1 93.12 179 ALA A O 1
ATOM 1375 N N . VAL A 1 180 ? -1.834 -19.547 -20.859 1 92.06 180 VAL A N 1
ATOM 1376 C CA . VAL A 1 180 ? -0.957 -19.391 -22.016 1 92.06 180 VAL A CA 1
ATOM 1377 C C . VAL A 1 180 ? -1.682 -19.859 -23.281 1 92.06 180 VAL A C 1
ATOM 1379 O O . VAL A 1 180 ? -1.168 -19.703 -24.391 1 92.06 180 VAL A O 1
ATOM 1382 N N . SER A 1 181 ? -2.846 -20.422 -23.109 1 92.88 181 SER A N 1
ATOM 1383 C CA . SER A 1 181 ? -3.623 -20.828 -24.266 1 92.88 181 SER A CA 1
ATOM 1384 C C . SER A 1 181 ? -4.059 -19.625 -25.094 1 92.88 181 SER A C 1
ATOM 1386 O O . SER A 1 181 ? -4.562 -18.641 -24.547 1 92.88 181 SER A O 1
ATOM 1388 N N . PRO A 1 182 ? -3.848 -19.703 -26.406 1 90.19 182 PRO A N 1
ATOM 1389 C CA . PRO A 1 182 ? -4.207 -18.547 -27.234 1 90.19 182 PRO A CA 1
ATOM 1390 C C . PRO A 1 182 ? -5.715 -18.312 -27.281 1 90.19 182 PRO A C 1
ATOM 1392 O O . PRO A 1 182 ? -6.496 -19.234 -27.062 1 90.19 182 PRO A O 1
ATOM 1395 N N . ALA A 1 183 ? -6.066 -17.125 -27.641 1 85.88 183 ALA A N 1
ATOM 1396 C CA . ALA A 1 183 ? -7.465 -16.719 -27.703 1 85.88 183 ALA A CA 1
ATOM 1397 C C . ALA A 1 183 ? -8.234 -17.547 -28.734 1 85.88 183 ALA A C 1
ATOM 1399 O O . ALA A 1 183 ? -9.453 -17.672 -28.656 1 85.88 183 ALA A O 1
ATOM 1400 N N . SER A 1 184 ? -7.527 -18.094 -29.688 1 90.06 184 SER A N 1
ATOM 1401 C CA . SER A 1 184 ? -8.164 -18.938 -30.688 1 90.06 184 SER A CA 1
ATOM 1402 C C . SER A 1 184 ? -8.633 -20.266 -30.094 1 90.06 184 SER A C 1
ATOM 1404 O O . SER A 1 184 ? -9.586 -20.859 -30.578 1 90.06 184 SER A O 1
ATOM 1406 N N . ASP A 1 185 ? -7.926 -20.672 -29.062 1 91.75 185 ASP A N 1
ATOM 1407 C CA . ASP A 1 185 ? -8.242 -21.953 -28.438 1 91.75 185 ASP A CA 1
ATOM 1408 C C . ASP A 1 185 ? -9.18 -21.766 -27.25 1 91.75 185 ASP A C 1
ATOM 1410 O O . ASP A 1 185 ? -10.148 -22.5 -27.094 1 91.75 185 ASP A O 1
ATOM 1414 N N . LEU A 1 186 ? -8.82 -20.812 -26.453 1 94.19 186 LEU A N 1
ATOM 1415 C CA . LEU A 1 186 ? -9.586 -20.578 -25.219 1 94.19 186 LEU A CA 1
ATOM 1416 C C . LEU A 1 186 ? -10.57 -19.438 -25.406 1 94.19 186 LEU A C 1
ATOM 1418 O O . LEU A 1 186 ? -10.328 -18.328 -24.938 1 94.19 186 LEU A O 1
ATOM 1422 N N . THR A 1 187 ? -11.648 -19.766 -25.984 1 93.75 187 THR A N 1
ATOM 1423 C CA . THR A 1 187 ? -12.82 -18.891 -26.031 1 93.75 187 THR A CA 1
ATOM 1424 C C . THR A 1 187 ? -13.75 -19.156 -24.859 1 93.75 187 THR A C 1
ATOM 1426 O O . THR A 1 187 ? -13.586 -20.141 -24.141 1 93.75 187 THR A O 1
ATOM 1429 N N . ALA A 1 188 ? -14.688 -18.266 -24.703 1 95.56 188 ALA A N 1
ATOM 1430 C CA . ALA A 1 188 ? -15.641 -18.5 -23.625 1 95.56 188 ALA A CA 1
ATOM 1431 C C . ALA A 1 188 ? -16.328 -19.859 -23.781 1 95.56 188 ALA A C 1
ATOM 1433 O O . ALA A 1 188 ? -16.469 -20.609 -22.812 1 95.56 188 ALA A O 1
ATOM 1434 N N . ARG A 1 189 ? -16.703 -20.156 -24.969 1 94.38 189 ARG A N 1
ATOM 1435 C CA . ARG A 1 189 ? -17.391 -21.406 -25.266 1 94.38 189 ARG A CA 1
ATOM 1436 C C . ARG A 1 189 ? -16.5 -22.609 -25 1 94.38 189 ARG A C 1
ATOM 1438 O O . ARG A 1 189 ? -16.891 -23.562 -24.312 1 94.38 189 ARG A O 1
ATOM 1445 N N . SER A 1 190 ? -15.328 -22.594 -25.594 1 95.12 190 SER A N 1
ATOM 1446 C CA . SER A 1 190 ? -14.43 -23.734 -25.453 1 95.12 190 SER A CA 1
ATOM 1447 C C . SER A 1 190 ? -13.984 -23.906 -24 1 95.12 190 SER A C 1
ATOM 1449 O O . SER A 1 190 ? -13.773 -25.016 -23.531 1 95.12 190 SER A O 1
ATOM 1451 N N . TYR A 1 191 ? -13.836 -22.812 -23.281 1 96.75 191 TYR A N 1
ATOM 1452 C CA . TYR A 1 191 ? -13.469 -22.844 -21.875 1 96.75 191 TYR A CA 1
ATOM 1453 C C . TYR A 1 191 ? -14.547 -23.531 -21.047 1 96.75 191 TYR A C 1
ATOM 1455 O O . TYR A 1 191 ? -14.25 -24.391 -20.203 1 96.75 191 TYR A O 1
ATOM 1463 N N . ARG A 1 192 ? -15.789 -23.188 -21.281 1 96.62 192 ARG A N 1
ATOM 1464 C CA . ARG A 1 192 ? -16.922 -23.797 -20.594 1 96.62 192 ARG A CA 1
ATOM 1465 C C . ARG A 1 192 ? -16.938 -25.312 -20.812 1 96.62 192 ARG A C 1
ATOM 1467 O O . ARG A 1 192 ? -17.109 -26.078 -19.859 1 96.62 192 ARG A O 1
ATOM 1474 N N . GLU A 1 193 ? -16.719 -25.688 -22.031 1 96.25 193 GLU A N 1
ATOM 1475 C CA . GLU A 1 193 ? -16.719 -27.109 -22.375 1 96.25 193 GLU A CA 1
ATOM 1476 C C . GLU A 1 193 ? -15.547 -27.844 -21.703 1 96.25 193 GLU A C 1
ATOM 1478 O O . GLU A 1 193 ? -15.719 -28.938 -21.172 1 96.25 193 GLU A O 1
ATOM 1483 N N . TRP A 1 194 ? -14.477 -27.188 -21.781 1 95.81 194 TRP A N 1
ATOM 1484 C CA . TRP A 1 194 ? -13.273 -27.75 -21.188 1 95.81 194 TRP A CA 1
ATOM 1485 C C . TRP A 1 194 ? -13.445 -27.938 -19.688 1 95.81 194 TRP A C 1
ATOM 1487 O O . TRP A 1 194 ? -13.062 -28.984 -19.141 1 95.81 194 TRP A O 1
ATOM 1497 N N . VAL A 1 195 ? -14.016 -27.016 -19.031 1 97.31 195 VAL A N 1
ATOM 1498 C CA . VAL A 1 195 ? -14.25 -27.062 -17.578 1 97.31 195 VAL A CA 1
ATOM 1499 C C . VAL A 1 195 ? -15.242 -28.172 -17.25 1 97.31 195 VAL A C 1
ATOM 1501 O O . VAL A 1 195 ? -15.078 -28.859 -16.234 1 97.31 195 VAL A O 1
ATOM 1504 N N . ARG A 1 196 ? -16.266 -28.281 -18.047 1 97.31 196 ARG A N 1
ATOM 1505 C CA . ARG A 1 196 ? -17.234 -29.359 -1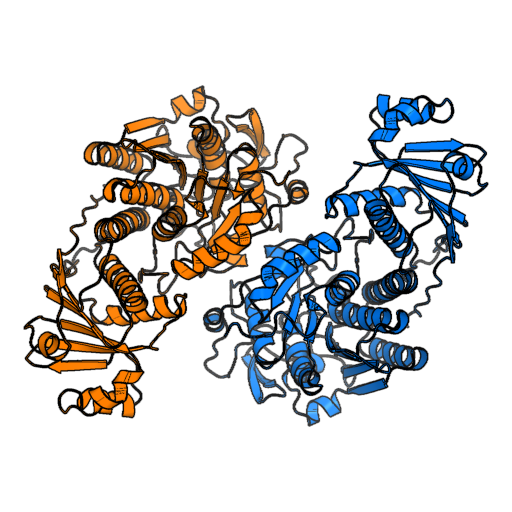7.844 1 97.31 196 ARG A CA 1
ATOM 1506 C C . ARG A 1 196 ? -16.562 -30.719 -17.891 1 97.31 196 ARG A C 1
ATOM 1508 O O . ARG A 1 196 ? -16.812 -31.578 -17.031 1 97.31 196 ARG A O 1
ATOM 1515 N N . GLN A 1 197 ? -15.727 -30.906 -18.844 1 97.06 197 GLN A N 1
ATOM 1516 C CA . GLN A 1 197 ? -15.016 -32.188 -19 1 97.06 197 GLN A CA 1
ATOM 1517 C C . GLN A 1 197 ? -14.086 -32.438 -17.812 1 97.06 197 GLN A C 1
ATOM 1519 O O . GLN A 1 197 ? -13.992 -33.531 -17.312 1 97.06 197 GLN A O 1
ATOM 1524 N N . LEU A 1 198 ? -13.43 -31.391 -17.406 1 96.88 198 LEU A N 1
ATOM 1525 C CA . LEU A 1 198 ? -12.547 -31.5 -16.25 1 96.88 198 LEU A CA 1
ATOM 1526 C C . LEU A 1 198 ? -13.336 -31.875 -15 1 96.88 198 LEU A C 1
ATOM 1528 O O . LEU A 1 198 ? -12.891 -32.719 -14.219 1 96.88 198 LEU A O 1
ATOM 1532 N N . ALA A 1 199 ? -14.477 -31.266 -14.789 1 98 199 ALA A N 1
ATOM 1533 C CA . ALA A 1 199 ? -15.32 -31.562 -13.633 1 98 199 ALA A CA 1
ATOM 1534 C C . ALA A 1 199 ? -15.711 -33.031 -13.602 1 98 199 ALA A C 1
ATOM 1536 O O . ALA A 1 199 ? -15.711 -33.656 -12.539 1 98 199 ALA A O 1
ATOM 1537 N N . GLN A 1 200 ? -16.047 -33.531 -14.75 1 97.31 200 GLN A N 1
ATOM 1538 C CA . GLN A 1 200 ? -16.422 -34.938 -14.867 1 97.31 200 GLN A CA 1
ATOM 1539 C C . GLN A 1 200 ? -15.25 -35.844 -14.508 1 97.31 200 GLN A C 1
ATOM 1541 O O . GLN A 1 200 ? -15.414 -36.781 -13.75 1 97.31 200 GLN A O 1
ATOM 1546 N N . SER A 1 201 ? -14.156 -35.531 -15.047 1 96.12 201 SER A N 1
ATOM 1547 C CA . SER A 1 201 ? -12.961 -36.375 -14.812 1 96.12 201 SER A CA 1
ATOM 1548 C C . SER A 1 201 ? -12.555 -36.344 -13.344 1 96.12 201 SER A C 1
ATOM 1550 O O . SER A 1 201 ? -12.07 -37.344 -12.812 1 96.12 201 SER A O 1
ATOM 1552 N N . GLU A 1 202 ? -12.758 -35.188 -12.664 1 96.62 202 GLU A N 1
ATOM 1553 C CA . GLU A 1 202 ? -12.312 -35 -11.289 1 96.62 202 GLU A CA 1
ATOM 1554 C C . GLU A 1 202 ? -13.398 -35.406 -10.297 1 96.62 202 GLU A C 1
ATOM 1556 O O . GLU A 1 202 ? -13.141 -35.531 -9.102 1 96.62 202 GLU A O 1
ATOM 1561 N N . GLY A 1 203 ? -14.625 -35.594 -10.82 1 97.62 203 GLY A N 1
ATOM 1562 C CA . GLY A 1 203 ? -15.742 -35.969 -9.961 1 97.62 203 GLY A CA 1
ATOM 1563 C C . GLY A 1 203 ? -16.328 -34.812 -9.195 1 97.62 203 GLY A C 1
ATOM 1564 O O . GLY A 1 203 ? -16.844 -34.969 -8.094 1 97.62 203 GLY A O 1
ATOM 1565 N N . TRP A 1 204 ? -16.141 -33.594 -9.672 1 98.5 204 TRP A N 1
ATOM 1566 C CA . TRP A 1 204 ? -16.734 -32.406 -9.07 1 98.5 204 TRP A CA 1
ATOM 1567 C C . TRP A 1 204 ? -18.188 -32.25 -9.5 1 98.5 204 TRP A C 1
ATOM 1569 O O . TRP A 1 204 ? -18.562 -32.719 -10.578 1 98.5 204 TRP A O 1
ATOM 1579 N N . GLN A 1 205 ? -18.969 -31.656 -8.633 1 98.5 205 GLN A N 1
ATOM 1580 C CA . GLN A 1 205 ? -20.281 -31.188 -9.102 1 98.5 205 GLN A CA 1
ATOM 1581 C C . GLN A 1 205 ? -20.125 -30.016 -10.07 1 98.5 205 GLN A C 1
ATOM 1583 O O . GLN A 1 205 ? -19.266 -29.156 -9.883 1 98.5 205 GLN A O 1
ATOM 1588 N N . TRP A 1 206 ? -20.859 -30.047 -11.078 1 98.25 206 TRP A N 1
ATOM 1589 C CA . TRP A 1 206 ? -20.828 -29.016 -12.109 1 98.25 206 TRP A CA 1
ATOM 1590 C C . TRP A 1 206 ? -22.203 -28.438 -12.352 1 98.25 206 TRP A C 1
ATOM 1592 O O . TRP A 1 206 ? -23.188 -29.172 -12.516 1 98.25 206 TRP A O 1
ATOM 1602 N N . HIS A 1 207 ? -22.312 -27.141 -12.273 1 98.25 207 HIS A N 1
ATOM 1603 C CA . HIS A 1 207 ? -23.516 -26.391 -12.641 1 98.25 207 HIS A CA 1
ATOM 1604 C C . HIS A 1 207 ? -23.156 -25.172 -13.477 1 98.25 207 HIS A C 1
ATOM 1606 O O . HIS A 1 207 ? -22.172 -24.484 -13.188 1 98.25 207 HIS A O 1
ATOM 1612 N N . GLU A 1 208 ? -23.922 -24.984 -14.453 1 97.25 208 GLU A N 1
ATOM 1613 C CA . GLU A 1 208 ? -23.688 -23.844 -15.336 1 97.25 208 GLU A CA 1
ATOM 1614 C C . GLU A 1 208 ? -24.938 -22.984 -15.461 1 97.25 208 GLU A C 1
ATOM 1616 O O . GLU A 1 208 ? -26.047 -23.5 -15.602 1 97.25 208 GLU A O 1
ATOM 1621 N N . TYR A 1 209 ? -24.781 -21.688 -15.258 1 98.12 209 TYR A N 1
ATOM 1622 C CA . TYR A 1 209 ? -25.781 -20.672 -15.609 1 98.12 209 TYR A CA 1
ATOM 1623 C C . TYR A 1 209 ? -25.391 -19.969 -16.906 1 98.12 209 TYR A C 1
ATOM 1625 O O . TYR A 1 209 ? -24.547 -19.078 -16.906 1 98.12 209 TYR A O 1
ATOM 1633 N N . ASP A 1 210 ? -26.062 -20.344 -17.953 1 96.44 210 ASP A N 1
ATOM 1634 C CA . ASP A 1 210 ? -25.719 -19.734 -19.234 1 96.44 210 ASP A CA 1
ATOM 1635 C C . ASP A 1 210 ? -26.297 -18.328 -19.344 1 96.44 210 ASP A C 1
ATOM 1637 O O . ASP A 1 210 ? -26.922 -17.828 -18.406 1 96.44 210 ASP A O 1
ATOM 1641 N N . GLN A 1 211 ? -25.984 -17.703 -20.406 1 95.12 211 GLN A N 1
ATOM 1642 C CA . GLN A 1 211 ? -26.312 -16.297 -20.594 1 95.12 211 GLN A CA 1
ATOM 1643 C C . GLN A 1 211 ? -27.812 -16.062 -20.453 1 95.12 211 GLN A C 1
ATOM 1645 O O . GLN A 1 211 ? -28.25 -15.086 -19.844 1 95.12 211 GLN A O 1
ATOM 1650 N N . ALA A 1 212 ? -28.609 -16.891 -21.016 1 95.12 212 ALA A N 1
ATOM 1651 C CA . ALA A 1 212 ? -30.062 -16.766 -20.938 1 95.12 212 ALA A CA 1
ATOM 1652 C C . ALA A 1 212 ? -30.547 -16.906 -19.5 1 95.12 212 ALA A C 1
ATOM 1654 O O . ALA A 1 212 ? -31.391 -16.125 -19.047 1 95.12 212 ALA A O 1
ATOM 1655 N N . GLN A 1 213 ? -30.062 -17.875 -18.828 1 96.88 213 GLN A N 1
ATOM 1656 C CA . GLN A 1 213 ? -30.438 -18.094 -17.438 1 96.88 213 GLN A CA 1
ATOM 1657 C C . GLN A 1 213 ? -30.016 -16.906 -16.562 1 96.88 213 GLN A C 1
ATOM 1659 O O . GLN A 1 213 ? -30.75 -16.516 -15.656 1 96.88 213 GLN A O 1
ATOM 1664 N N . LEU A 1 214 ? -28.844 -16.438 -16.812 1 97.69 214 LEU A N 1
ATOM 1665 C CA . LEU A 1 214 ? -28.344 -15.289 -16.062 1 97.69 214 LEU A CA 1
ATOM 1666 C C . LEU A 1 214 ? -29.219 -14.055 -16.297 1 97.69 214 LEU A C 1
ATOM 1668 O O . LEU A 1 214 ? -29.469 -13.281 -15.383 1 97.69 214 LEU A O 1
ATOM 1672 N N . ALA A 1 215 ? -29.625 -13.867 -17.547 1 95.62 215 ALA A N 1
ATOM 1673 C CA . ALA A 1 215 ? -30.531 -12.773 -17.875 1 95.62 215 ALA A CA 1
ATOM 1674 C C . ALA A 1 215 ? -31.875 -12.922 -17.141 1 95.62 215 ALA A C 1
ATOM 1676 O O . ALA A 1 215 ? -32.406 -11.953 -16.594 1 95.62 215 ALA A O 1
ATOM 1677 N N . GLU A 1 216 ? -32.375 -14.078 -17.125 1 97.12 216 GLU A N 1
ATOM 1678 C CA . GLU A 1 216 ? -33.625 -14.359 -16.453 1 97.12 216 GLU A CA 1
ATOM 1679 C C . GLU A 1 216 ? -33.531 -14.10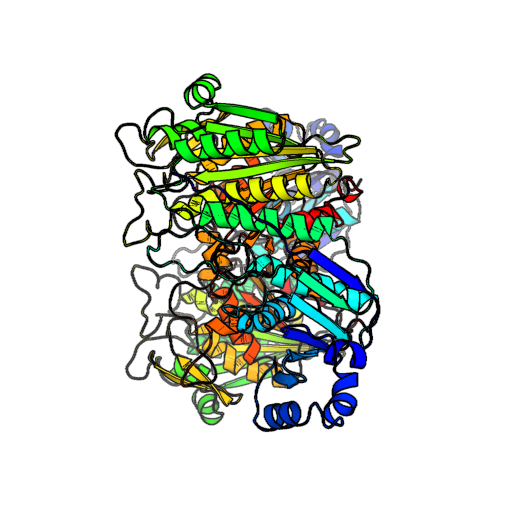9 -14.953 1 97.12 216 GLU A C 1
ATOM 1681 O O . GLU A 1 216 ? -34.5 -13.641 -14.328 1 97.12 216 GLU A O 1
ATOM 1686 N N . ARG A 1 217 ? -32.406 -14.352 -14.414 1 97.12 217 ARG A N 1
ATOM 1687 C CA . ARG A 1 217 ? -32.188 -14.195 -12.977 1 97.12 217 ARG A CA 1
ATOM 1688 C C . ARG A 1 217 ? -31.953 -12.734 -12.617 1 97.12 217 ARG A C 1
ATOM 1690 O O . ARG A 1 217 ? -32 -12.359 -11.445 1 97.12 217 ARG A O 1
ATOM 1697 N N . GLY A 1 218 ? -31.609 -11.953 -13.586 1 97.75 218 GLY A N 1
ATOM 1698 C CA . GLY A 1 218 ? -31.391 -10.539 -13.352 1 97.75 218 GLY A CA 1
ATOM 1699 C C . GLY A 1 218 ? -29.938 -10.195 -13.086 1 97.75 218 GLY A C 1
ATOM 1700 O O . GLY A 1 218 ? -29.625 -9.227 -12.383 1 97.75 218 GLY A O 1
ATOM 1701 N N . ALA A 1 219 ? -29.047 -11.062 -13.609 1 98.44 219 ALA A N 1
ATOM 1702 C CA . ALA A 1 219 ? -27.625 -10.781 -13.477 1 98.44 219 ALA A CA 1
ATOM 1703 C C . ALA A 1 219 ? -27.188 -9.688 -14.453 1 98.44 219 ALA A C 1
ATOM 1705 O O . ALA A 1 219 ? -26.359 -9.93 -15.328 1 98.44 219 ALA A O 1
ATOM 1706 N N . GLY A 1 220 ? -27.672 -8.484 -14.211 1 98.25 220 GLY A N 1
ATOM 1707 C CA . GLY A 1 220 ? -27.562 -7.395 -15.164 1 98.25 220 GLY A CA 1
ATOM 1708 C C . GLY A 1 220 ? -26.125 -6.938 -15.383 1 98.25 220 GLY A C 1
ATOM 1709 O O . GLY A 1 220 ? -25.766 -6.555 -16.484 1 98.25 220 GLY A O 1
ATOM 1710 N N . ALA A 1 221 ? -25.312 -6.926 -14.359 1 98.44 221 ALA A N 1
ATOM 1711 C CA . ALA A 1 221 ? -23.906 -6.508 -14.508 1 98.44 221 ALA A CA 1
ATOM 1712 C C . ALA A 1 221 ? -23.141 -7.488 -15.375 1 98.44 221 ALA A C 1
ATOM 1714 O O . ALA A 1 221 ? -22.391 -7.078 -16.266 1 98.44 221 ALA A O 1
ATOM 1715 N N . PHE A 1 222 ? -23.297 -8.789 -15.133 1 98.5 222 PHE A N 1
ATOM 1716 C CA . PHE A 1 222 ? -22.656 -9.828 -15.93 1 98.5 222 PHE A CA 1
ATOM 1717 C C . PHE A 1 222 ? -23.109 -9.773 -17.375 1 98.5 222 PHE A C 1
ATOM 1719 O O . PHE A 1 222 ? -22.297 -9.805 -18.297 1 98.5 222 PHE A O 1
ATOM 1726 N N . ILE A 1 223 ? -24.391 -9.641 -17.609 1 97.56 223 ILE A N 1
ATOM 1727 C CA . ILE A 1 223 ? -24.984 -9.672 -18.938 1 97.56 223 ILE A CA 1
ATOM 1728 C C . ILE A 1 223 ? -24.531 -8.445 -19.734 1 97.56 223 ILE A C 1
ATOM 1730 O O . ILE A 1 223 ? -24.328 -8.531 -20.953 1 97.56 223 ILE A O 1
ATOM 1734 N N . ALA A 1 224 ? -24.422 -7.309 -19.031 1 97.12 224 ALA A N 1
ATOM 1735 C CA . ALA A 1 224 ? -23.969 -6.098 -19.703 1 97.12 224 ALA A CA 1
ATOM 1736 C C . ALA A 1 224 ? -22.641 -6.332 -20.406 1 97.12 224 ALA A C 1
ATOM 1738 O O . ALA A 1 224 ? -22.438 -5.875 -21.531 1 97.12 224 ALA A O 1
ATOM 1739 N N . VAL A 1 225 ? -21.734 -7.074 -19.797 1 97.06 225 VAL A N 1
ATOM 1740 C CA . VAL A 1 225 ? -20.422 -7.359 -20.375 1 97.06 225 VAL A CA 1
ATOM 1741 C C . VAL A 1 225 ? -20.562 -8.391 -21.5 1 97.06 225 VAL A C 1
ATOM 1743 O O . VAL A 1 225 ? -20.016 -8.211 -22.594 1 97.06 225 VAL A O 1
ATOM 1746 N N . ALA A 1 226 ? -21.344 -9.391 -21.297 1 96.25 226 ALA A N 1
ATOM 1747 C CA . ALA A 1 226 ? -21.406 -10.562 -22.172 1 96.25 226 ALA A CA 1
ATOM 1748 C C . ALA A 1 226 ? -22.125 -10.234 -23.469 1 96.25 226 ALA A C 1
ATOM 1750 O O . ALA A 1 226 ? -21.828 -10.82 -24.516 1 96.25 226 ALA A O 1
ATOM 1751 N N . ARG A 1 227 ? -23.016 -9.297 -23.453 1 92.94 227 ARG A N 1
ATOM 1752 C CA . ARG A 1 227 ? -23.906 -9.102 -24.578 1 92.94 227 ARG A CA 1
ATOM 1753 C C . ARG A 1 227 ? -23.203 -8.414 -25.734 1 92.94 227 ARG A C 1
ATOM 1755 O O . ARG A 1 227 ? -23.719 -8.352 -26.859 1 92.94 227 ARG A O 1
ATOM 1762 N N . GLY A 1 228 ? -21.984 -7.965 -25.469 1 90.44 228 GLY A N 1
ATOM 1763 C CA . GLY A 1 228 ? -21.203 -7.402 -26.547 1 90.44 228 GLY A CA 1
ATOM 1764 C C . GLY A 1 228 ? -20.516 -8.453 -27.406 1 90.44 228 GLY A C 1
ATOM 1765 O O . GLY A 1 228 ? -19.969 -8.141 -28.469 1 90.44 228 GLY A O 1
ATOM 1766 N N . SER A 1 229 ? -20.547 -9.672 -27.016 1 89.81 229 SER A N 1
ATOM 1767 C CA . SER A 1 229 ? -19.922 -10.797 -27.703 1 89.81 229 SER A CA 1
ATOM 1768 C C . SER A 1 229 ? -20.969 -11.703 -28.344 1 89.81 229 SER A C 1
ATOM 1770 O O . SER A 1 229 ? -22.172 -11.391 -28.328 1 89.81 229 SER A O 1
ATOM 1772 N N . GLU A 1 230 ? -20.438 -12.742 -29.047 1 86.06 230 GLU A N 1
ATOM 1773 C CA . GLU A 1 230 ? -21.344 -13.703 -29.656 1 86.06 230 GLU A CA 1
ATOM 1774 C C . GLU A 1 230 ? -22.312 -14.281 -28.625 1 86.06 230 GLU A C 1
ATOM 1776 O O . GLU A 1 230 ? -21.922 -14.539 -27.484 1 86.06 230 GLU A O 1
ATOM 1781 N N . ASP A 1 231 ? -23.453 -14.539 -29.109 1 82.94 231 ASP A N 1
ATOM 1782 C CA . ASP A 1 231 ? -24.516 -14.977 -28.203 1 82.94 231 ASP A CA 1
ATOM 1783 C C . ASP A 1 231 ? -24.203 -16.359 -27.625 1 82.94 231 ASP A C 1
ATOM 1785 O O . ASP A 1 231 ? -23.656 -17.219 -28.312 1 82.94 231 ASP A O 1
ATOM 1789 N N . ASN A 1 232 ? -24.609 -16.422 -26.391 1 85.38 232 ASN A N 1
ATOM 1790 C CA . ASN A 1 232 ? -24.656 -17.688 -25.656 1 85.38 232 ASN A CA 1
ATOM 1791 C C . ASN A 1 232 ? -23.266 -18.281 -25.469 1 85.38 232 ASN A C 1
ATOM 1793 O O . ASN A 1 232 ? -23.094 -19.5 -25.469 1 85.38 232 ASN A O 1
ATOM 1797 N N . GLN A 1 233 ? -22.344 -17.391 -25.422 1 91.94 233 GLN A N 1
ATOM 1798 C CA . GLN A 1 233 ? -20.984 -17.859 -25.188 1 91.94 233 GLN A CA 1
ATOM 1799 C C . GLN A 1 233 ? -20.609 -17.75 -23.719 1 91.94 233 GLN A C 1
ATOM 1801 O O . GLN A 1 233 ? -19.812 -18.531 -23.203 1 91.94 233 GLN A O 1
ATOM 1806 N N . ALA A 1 234 ? -21.203 -16.828 -23 1 96.94 234 ALA A N 1
ATOM 1807 C CA . ALA A 1 234 ? -20.812 -16.531 -21.625 1 96.94 234 ALA A CA 1
ATOM 1808 C C . ALA A 1 234 ? -21.625 -17.359 -20.625 1 96.94 234 ALA A C 1
ATOM 1810 O O . ALA A 1 234 ? -22.703 -17.844 -20.953 1 96.94 234 ALA A O 1
ATOM 1811 N N . ALA A 1 235 ? -21.047 -17.609 -19.438 1 98.5 235 ALA A N 1
ATOM 1812 C CA . ALA A 1 235 ? -21.734 -18.312 -18.359 1 98.5 235 ALA A CA 1
ATOM 1813 C C . ALA A 1 235 ? -21.031 -18.109 -17.031 1 98.5 235 ALA A C 1
ATOM 1815 O O . ALA A 1 235 ? -19.828 -17.812 -16.984 1 98.5 235 ALA A O 1
ATOM 1816 N N . MET A 1 236 ? -21.781 -18.234 -15.969 1 98.69 236 MET A N 1
ATOM 1817 C CA . MET A 1 236 ? -21.203 -18.531 -14.664 1 98.69 236 MET A CA 1
ATOM 1818 C C . MET A 1 236 ? -21.188 -20.031 -14.406 1 98.69 236 MET A C 1
ATOM 1820 O O . MET A 1 236 ? -22.219 -20.703 -14.5 1 98.69 236 MET A O 1
ATOM 1824 N N . VAL A 1 237 ? -20 -20.547 -14.156 1 98.81 237 VAL A N 1
ATOM 1825 C CA . VAL A 1 237 ? -19.844 -21.984 -13.906 1 98.81 237 VAL A CA 1
ATOM 1826 C C . VAL A 1 237 ? -19.5 -22.219 -12.445 1 98.81 237 VAL A C 1
ATOM 1828 O O . VAL A 1 237 ? -18.578 -21.594 -11.906 1 98.81 237 VAL A O 1
ATOM 1831 N N . LYS A 1 238 ? -20.219 -23.047 -11.797 1 98.81 238 LYS A N 1
ATOM 1832 C CA . LYS A 1 238 ? -19.953 -23.453 -10.414 1 98.81 238 LYS A CA 1
ATOM 1833 C C . LYS A 1 238 ? -19.422 -24.891 -10.367 1 98.81 238 LYS A C 1
ATOM 1835 O O . LYS A 1 238 ? -20.047 -25.797 -10.906 1 98.81 238 LYS A O 1
ATOM 1840 N N . LEU A 1 239 ? -18.281 -25.062 -9.797 1 98.88 239 LEU A N 1
ATOM 1841 C CA . LEU A 1 239 ? -17.703 -26.359 -9.516 1 98.88 239 LEU A CA 1
ATOM 1842 C C . LEU A 1 239 ? -17.578 -26.594 -8.016 1 98.88 239 LEU A C 1
ATOM 1844 O O . LEU A 1 239 ? -17.141 -25.703 -7.277 1 98.88 239 LEU A O 1
ATOM 1848 N N . SER A 1 240 ? -17.984 -27.797 -7.57 1 98.75 240 SER A N 1
ATOM 1849 C CA . SER A 1 240 ? -17.969 -28.031 -6.129 1 98.75 240 SER A CA 1
ATOM 1850 C C . SER A 1 240 ? -17.219 -29.312 -5.785 1 98.75 240 SER A C 1
ATOM 1852 O O . SER A 1 240 ? -17.438 -30.344 -6.422 1 98.75 240 SER A O 1
ATOM 1854 N N . TYR A 1 241 ? -16.297 -29.219 -4.922 1 98.62 241 TYR A N 1
ATOM 1855 C CA . TYR A 1 241 ? -15.633 -30.312 -4.242 1 98.62 241 TYR A CA 1
ATOM 1856 C C . TYR A 1 241 ? -16.094 -30.422 -2.793 1 98.62 241 TYR A C 1
ATOM 1858 O O . TYR A 1 241 ? -15.875 -29.516 -1.994 1 98.62 241 TYR A O 1
ATOM 1866 N N . CYS A 1 242 ? -16.766 -31.578 -2.467 1 98 242 CYS A N 1
ATOM 1867 C CA . CYS A 1 242 ? -17.344 -31.766 -1.146 1 98 242 CYS A CA 1
ATOM 1868 C C . CYS A 1 242 ? -16.828 -33.062 -0.497 1 98 242 CYS A C 1
ATOM 1870 O O . CYS A 1 242 ? -17.531 -34.062 -0.468 1 98 242 CYS A O 1
ATOM 1872 N N . PRO A 1 243 ? -15.664 -32.969 0.101 1 97.06 243 PRO A N 1
ATOM 1873 C CA . PRO A 1 243 ? -15.156 -34.156 0.788 1 97.06 243 PRO A CA 1
ATOM 1874 C C . PRO A 1 243 ? -15.906 -34.469 2.08 1 97.06 243 PRO A C 1
ATOM 1876 O O . PRO A 1 243 ? -16.578 -33.594 2.633 1 97.06 243 PRO A O 1
ATOM 1879 N N . PRO A 1 244 ? -15.719 -35.719 2.451 1 93.31 244 PRO A N 1
ATOM 1880 C CA . PRO A 1 244 ? -16.344 -36.031 3.744 1 93.31 244 PRO A CA 1
ATOM 1881 C C . PRO A 1 244 ? -15.664 -35.312 4.906 1 93.31 244 PRO A C 1
ATOM 1883 O O . PRO A 1 244 ? -14.453 -35.062 4.875 1 93.31 244 PRO A O 1
ATOM 1886 N N . ASN A 1 245 ? -16.234 -34.781 5.895 1 93.19 245 ASN A N 1
ATOM 1887 C CA . ASN A 1 245 ? -15.742 -34.156 7.117 1 93.19 245 ASN A CA 1
ATOM 1888 C C . ASN A 1 245 ? -15.031 -32.844 6.828 1 93.19 245 ASN A C 1
ATOM 1890 O O . ASN A 1 245 ? -13.969 -32.594 7.379 1 93.19 245 ASN A O 1
ATOM 1894 N N . ALA A 1 246 ? -15.531 -32.156 5.867 1 95.31 246 ALA A N 1
ATOM 1895 C CA . ALA A 1 246 ? -14.984 -30.844 5.578 1 95.31 246 ALA A CA 1
ATOM 1896 C C . ALA A 1 246 ? -14.945 -29.969 6.836 1 95.31 246 ALA A C 1
ATOM 1898 O O . ALA A 1 246 ? -15.906 -29.938 7.609 1 95.31 246 ALA A O 1
ATOM 1899 N N . VAL A 1 247 ? -13.844 -29.25 7.078 1 94.19 247 VAL A N 1
ATOM 1900 C CA . VAL A 1 247 ? -13.664 -28.484 8.305 1 94.19 247 VAL A CA 1
ATOM 1901 C C . VAL A 1 247 ? -14.023 -27.016 8.047 1 94.19 247 VAL A C 1
ATOM 1903 O O . VAL A 1 247 ? -14.227 -26.25 8.992 1 94.19 247 VAL A O 1
ATOM 1906 N N . ARG A 1 248 ? -14.094 -26.625 6.812 1 95.31 248 ARG A N 1
ATOM 1907 C CA . ARG A 1 248 ? -14.398 -25.25 6.418 1 95.31 248 ARG A CA 1
ATOM 1908 C C . ARG A 1 248 ? -14.969 -25.203 5.008 1 95.31 248 ARG A C 1
ATOM 1910 O O . ARG A 1 248 ? -14.695 -26.078 4.184 1 95.31 248 ARG A O 1
ATOM 1917 N N . ARG A 1 249 ? -15.852 -24.344 4.742 1 97.81 249 ARG A N 1
ATOM 1918 C CA . ARG A 1 249 ? -16.438 -24.125 3.428 1 97.81 249 ARG A CA 1
ATOM 1919 C C . ARG A 1 249 ? -15.844 -22.891 2.764 1 97.81 249 ARG A C 1
ATOM 1921 O O . ARG A 1 249 ? -15.945 -21.781 3.295 1 97.81 249 ARG A O 1
ATOM 1928 N N . LEU A 1 250 ? -15.242 -23.062 1.561 1 98.38 250 LEU A N 1
ATOM 1929 C CA . LEU A 1 250 ? -14.586 -21.984 0.821 1 98.38 250 LEU A CA 1
ATOM 1930 C C . LEU A 1 250 ? -15.367 -21.641 -0.444 1 98.38 250 LEU A C 1
ATOM 1932 O O . LEU A 1 250 ? -15.898 -22.531 -1.109 1 98.38 250 LEU A O 1
ATOM 1936 N N . ALA A 1 251 ? -15.438 -20.406 -0.724 1 98.81 251 ALA A N 1
ATOM 1937 C CA . ALA A 1 251 ? -15.805 -19.969 -2.064 1 98.81 251 ALA A CA 1
ATOM 1938 C C . ALA A 1 251 ? -14.609 -19.359 -2.795 1 98.81 251 ALA A C 1
ATOM 1940 O O . ALA A 1 251 ? -13.953 -18.469 -2.271 1 98.81 251 ALA A O 1
ATOM 1941 N N . LEU A 1 252 ? -14.281 -19.906 -3.924 1 98.88 252 LEU A N 1
ATOM 1942 C CA . LEU A 1 252 ? -13.289 -19.328 -4.832 1 98.88 252 LEU A CA 1
ATOM 1943 C C . LEU A 1 252 ? -13.969 -18.719 -6.051 1 98.88 252 LEU A C 1
ATOM 1945 O O . LEU A 1 252 ? -14.727 -19.391 -6.754 1 98.88 252 LEU A O 1
ATOM 1949 N N . VAL A 1 253 ? -13.758 -17.422 -6.273 1 98.94 253 VAL A N 1
ATOM 1950 C CA . VAL A 1 253 ? -14.398 -16.734 -7.391 1 98.94 253 VAL A CA 1
ATOM 1951 C C . VAL A 1 253 ? -13.328 -16.156 -8.32 1 98.94 253 VAL A C 1
ATOM 1953 O O . VAL A 1 253 ? -12.383 -15.516 -7.871 1 98.94 253 VAL A O 1
ATOM 1956 N N . GLY A 1 254 ? -13.438 -16.453 -9.609 1 98.81 254 GLY A N 1
ATOM 1957 C CA . GLY A 1 254 ? -12.414 -16 -10.539 1 98.81 254 GLY A CA 1
ATOM 1958 C C . GLY A 1 254 ? -12.977 -15.242 -11.727 1 98.81 254 GLY A C 1
ATOM 1959 O O . GLY A 1 254 ? -13.953 -15.68 -12.344 1 98.81 254 GLY A O 1
ATOM 1960 N N . LYS A 1 255 ? -12.367 -14.047 -12.055 1 98.56 255 LYS A N 1
ATOM 1961 C CA . LYS A 1 255 ? -12.633 -13.344 -13.312 1 98.56 255 LYS A CA 1
ATOM 1962 C C . LYS A 1 255 ? -12.203 -14.18 -14.508 1 98.56 255 LYS A C 1
ATOM 1964 O O . LYS A 1 255 ? -11.062 -14.625 -14.586 1 98.56 255 LYS A O 1
ATOM 1969 N N . GLY A 1 256 ? -13.102 -14.406 -15.461 1 98.06 256 GLY A N 1
ATOM 1970 C CA . GLY A 1 256 ? -12.812 -15.297 -16.578 1 98.06 256 GLY A CA 1
ATOM 1971 C C . GLY A 1 256 ? -13.031 -14.641 -17.922 1 98.06 256 GLY A C 1
ATOM 1972 O O . GLY A 1 256 ? -13.641 -15.242 -18.812 1 98.06 256 GLY A O 1
ATOM 1973 N N . ILE A 1 257 ? -12.555 -13.422 -18.109 1 97.19 257 ILE A N 1
ATOM 1974 C CA . ILE A 1 257 ? -12.672 -12.75 -19.391 1 97.19 257 ILE A CA 1
ATOM 1975 C C . ILE A 1 257 ? -11.656 -13.336 -20.375 1 97.19 257 ILE A C 1
ATOM 1977 O O . ILE A 1 257 ? -10.461 -13.031 -20.297 1 97.19 257 ILE A O 1
ATOM 1981 N N . CYS A 1 258 ? -12.109 -14.102 -21.312 1 95.25 258 CYS A N 1
ATOM 1982 C CA . CYS A 1 258 ? -11.25 -14.859 -22.219 1 95.25 258 CYS A CA 1
ATOM 1983 C C . CYS A 1 258 ? -10.586 -13.938 -23.25 1 95.25 258 CYS A C 1
ATOM 1985 O O . CYS A 1 258 ? -9.5 -14.242 -23.734 1 95.25 258 CYS A O 1
ATOM 1987 N N . HIS A 1 259 ? -11.234 -12.883 -23.609 1 92.56 259 HIS A N 1
ATOM 1988 C CA . HIS A 1 259 ? -10.672 -11.812 -24.422 1 92.56 259 HIS A CA 1
ATOM 1989 C C . HIS A 1 259 ? -11.305 -10.461 -24.078 1 92.56 259 HIS A C 1
ATOM 1991 O O . HIS A 1 259 ? -12.531 -10.336 -24.062 1 92.56 259 HIS A O 1
ATOM 1997 N N . ASP A 1 260 ? -10.453 -9.492 -23.859 1 93.06 260 ASP A N 1
ATOM 1998 C CA . ASP A 1 260 ? -10.914 -8.164 -23.453 1 93.06 260 ASP A CA 1
ATOM 1999 C C . ASP A 1 260 ? -10.484 -7.102 -24.469 1 93.06 260 ASP A C 1
ATOM 2001 O O . ASP A 1 260 ? -9.336 -6.652 -24.453 1 93.06 260 ASP A O 1
ATOM 2005 N N . SER A 1 261 ? -11.43 -6.629 -25.219 1 91.19 261 SER A N 1
ATOM 2006 C CA . SER A 1 261 ? -11.141 -5.551 -26.156 1 91.19 261 SER A CA 1
ATOM 2007 C C . SER A 1 261 ? -11.289 -4.184 -25.484 1 91.19 261 SER A C 1
ATOM 2009 O O . SER A 1 261 ? -10.836 -3.172 -26.031 1 91.19 261 SER A O 1
ATOM 2011 N N . GLY A 1 262 ? -11.883 -4.168 -24.359 1 92.81 262 GLY A N 1
ATOM 2012 C CA . GLY A 1 262 ? -12.227 -2.924 -23.688 1 92.81 262 GLY A CA 1
ATOM 2013 C C . GLY A 1 262 ? -13.648 -2.463 -23.969 1 92.81 262 GLY A C 1
ATOM 2014 O O . GLY A 1 262 ? -14.148 -1.534 -23.328 1 92.81 262 GLY A O 1
ATOM 2015 N N . GLY A 1 263 ? -14.312 -3.121 -24.906 1 93.06 263 GLY A N 1
ATOM 2016 C CA . GLY A 1 263 ? -15.617 -2.652 -25.344 1 93.06 263 GLY A CA 1
ATOM 2017 C C . GLY A 1 263 ? -15.562 -1.324 -26.078 1 93.06 263 GLY A C 1
ATOM 2018 O O . GLY A 1 263 ? -14.703 -1.118 -26.938 1 93.06 263 GLY A O 1
ATOM 2019 N N . TYR A 1 264 ? -16.516 -0.484 -25.719 1 89.31 264 TYR A N 1
ATOM 2020 C CA . TYR A 1 264 ? -16.531 0.819 -26.375 1 89.31 264 TYR A CA 1
ATOM 2021 C C . TYR A 1 264 ? -15.359 1.68 -25.922 1 89.31 264 TYR A C 1
ATOM 2023 O O . TYR A 1 264 ? -14.945 2.596 -26.641 1 89.31 264 TYR A O 1
ATOM 2031 N N . ASN A 1 265 ? -14.914 1.444 -24.75 1 90.44 265 ASN A N 1
ATOM 2032 C CA . ASN A 1 265 ? -13.617 1.975 -24.344 1 90.44 265 ASN A CA 1
ATOM 2033 C C . ASN A 1 265 ? -12.477 1.076 -24.828 1 90.44 265 ASN A C 1
ATOM 2035 O O . ASN A 1 265 ? -11.781 0.468 -24.016 1 90.44 265 ASN A O 1
ATOM 2039 N N . LEU A 1 266 ? -12.258 1.13 -26.031 1 87.12 266 LEU A N 1
ATOM 2040 C CA . LEU A 1 266 ? -11.391 0.193 -26.719 1 87.12 266 LEU A CA 1
ATOM 2041 C C . LEU A 1 266 ? -9.945 0.355 -26.266 1 87.12 266 LEU A C 1
ATOM 2043 O O . LEU A 1 266 ? -9.461 1.479 -26.094 1 87.12 266 LEU A O 1
ATOM 2047 N N . LYS A 1 267 ? -9.328 -0.85 -26 1 83.88 267 LYS A N 1
ATOM 2048 C CA . LYS A 1 267 ? -7.895 -0.808 -25.766 1 83.88 267 LYS A CA 1
ATOM 2049 C C . LYS A 1 267 ? -7.129 -0.45 -27.031 1 83.88 267 LYS A C 1
ATOM 2051 O O . LYS A 1 267 ? -7.266 -1.123 -28.062 1 83.88 267 LYS A O 1
ATOM 2056 N N . ILE A 1 268 ? -6.359 0.558 -26.953 1 82.81 268 ILE A N 1
ATOM 2057 C CA . ILE A 1 268 ? -5.676 1.042 -28.156 1 82.81 268 ILE A CA 1
ATOM 2058 C C . ILE A 1 268 ? -4.168 0.884 -27.984 1 82.81 268 ILE A C 1
ATOM 2060 O O . ILE A 1 268 ? -3.688 0.554 -26.891 1 82.81 268 ILE A O 1
ATOM 2064 N N . SER A 1 269 ? -3.352 1.143 -29.109 1 73.12 269 SER A N 1
ATOM 2065 C CA . SER A 1 269 ? -1.9 1.291 -29.141 1 73.12 269 SER A CA 1
ATOM 2066 C C . SER A 1 269 ? -1.206 0.065 -28.562 1 73.12 269 SER A C 1
ATOM 2068 O O . SER A 1 269 ? -0.274 0.194 -27.766 1 73.12 269 SER A O 1
ATOM 2070 N N . GLY A 1 270 ? -1.737 -1.096 -28.875 1 74.44 270 GLY A N 1
ATOM 2071 C CA . GLY A 1 270 ? -1.031 -2.303 -28.484 1 74.44 270 GLY A CA 1
ATOM 2072 C C . GLY A 1 270 ? -1.497 -2.855 -27.156 1 74.44 270 GLY A C 1
ATOM 2073 O O . GLY A 1 270 ? -1.075 -3.939 -26.734 1 74.44 270 GLY A O 1
ATOM 2074 N N . SER A 1 271 ? -2.4 -2.135 -26.531 1 76.75 271 SER A N 1
ATOM 2075 C CA . SER A 1 271 ? -2.824 -2.527 -25.188 1 76.75 271 SER A CA 1
ATOM 2076 C C . SER A 1 271 ? -3.73 -3.754 -25.234 1 76.75 271 SER A C 1
ATOM 2078 O O . SER A 1 271 ? -3.984 -4.379 -24.203 1 76.75 271 SER A O 1
ATOM 2080 N N . MET A 1 272 ? -4.09 -4.156 -26.406 1 80.44 272 MET A N 1
ATOM 2081 C CA . MET A 1 272 ? -4.98 -5.309 -26.531 1 80.44 272 MET A CA 1
ATOM 2082 C C . MET A 1 272 ? -4.184 -6.609 -26.562 1 80.44 272 MET A C 1
ATOM 2084 O O . MET A 1 272 ? -4.711 -7.672 -26.234 1 80.44 272 MET A O 1
ATOM 2088 N N . TYR A 1 273 ? -2.957 -6.473 -26.953 1 75.06 273 TYR A N 1
ATOM 2089 C CA . TYR A 1 273 ? -2.109 -7.656 -27 1 75.06 273 TYR A CA 1
ATOM 2090 C C . TYR A 1 273 ? -1.929 -8.258 -25.609 1 75.06 273 TYR A C 1
ATOM 2092 O O . TYR A 1 273 ? -1.622 -7.539 -24.656 1 75.06 273 TYR A O 1
ATOM 2100 N N . GLY A 1 274 ? -2.203 -9.57 -25.484 1 81.88 274 GLY A N 1
ATOM 2101 C CA . GLY A 1 274 ? -2.029 -10.25 -24.219 1 81.88 274 GLY A CA 1
ATOM 2102 C C . GLY A 1 274 ? -3.307 -10.32 -23.391 1 81.88 274 GLY A C 1
ATOM 2103 O O . GLY A 1 274 ? -3.334 -10.938 -22.328 1 81.88 274 GLY A O 1
ATOM 2104 N N . MET A 1 275 ? -4.367 -9.805 -23.906 1 83.62 275 MET A N 1
ATOM 2105 C CA . MET A 1 275 ? -5.598 -9.711 -23.125 1 83.62 275 MET A CA 1
ATOM 2106 C C . MET A 1 275 ? -6.297 -11.062 -23.047 1 83.62 275 MET A C 1
ATOM 2108 O O . MET A 1 275 ? -7.316 -11.203 -22.359 1 83.62 275 MET A O 1
ATOM 2112 N N . HIS A 1 276 ? -5.758 -12.102 -23.656 1 83.5 276 HIS A N 1
ATOM 2113 C CA . HIS A 1 276 ? -6.211 -13.461 -23.375 1 83.5 276 HIS A CA 1
ATOM 2114 C C . HIS A 1 276 ? -5.859 -13.867 -21.953 1 83.5 276 HIS A C 1
ATOM 2116 O O . HIS A 1 276 ? -6.43 -14.82 -21.406 1 83.5 276 HIS A O 1
ATOM 2122 N N . LEU A 1 277 ? -4.949 -13.125 -21.312 1 87.5 277 LEU A N 1
ATOM 2123 C CA . LEU A 1 277 ? -4.539 -13.383 -19.938 1 87.5 277 LEU A CA 1
ATOM 2124 C C . LEU A 1 277 ? -5.562 -12.828 -18.953 1 87.5 277 LEU A C 1
ATOM 2126 O O . LEU A 1 277 ? -5.469 -13.07 -17.734 1 87.5 277 LEU A O 1
ATOM 2130 N N . ASP A 1 278 ? -6.562 -12.141 -19.5 1 92.31 278 ASP A N 1
ATOM 2131 C CA . ASP A 1 278 ? -7.531 -11.461 -18.641 1 92.31 278 ASP A CA 1
ATOM 2132 C C . ASP A 1 278 ? -8.477 -12.461 -17.984 1 92.31 278 ASP A C 1
ATOM 2134 O O . ASP A 1 278 ? -9.297 -12.094 -17.141 1 92.31 278 ASP A O 1
ATOM 2138 N N . MET A 1 279 ? -8.336 -13.758 -18.234 1 95.19 279 MET A N 1
ATOM 2139 C CA . MET A 1 279 ? -9.055 -14.828 -17.562 1 95.19 279 MET A CA 1
ATOM 2140 C C . MET A 1 279 ? -8.203 -15.445 -16.469 1 95.19 279 MET A C 1
ATOM 2142 O O . MET A 1 279 ? -8.555 -16.484 -15.898 1 95.19 279 MET A O 1
ATOM 2146 N N . GLY A 1 280 ? -7.105 -14.859 -16.125 1 95.62 280 GLY A N 1
ATOM 2147 C CA . GLY A 1 280 ? -6.16 -15.398 -15.156 1 95.62 280 GLY A CA 1
ATOM 2148 C C . GLY A 1 280 ? -6.781 -15.664 -13.805 1 95.62 280 GLY A C 1
ATOM 2149 O O . GLY A 1 280 ? -6.406 -16.625 -13.125 1 95.62 280 GLY A O 1
ATOM 2150 N N . GLY A 1 281 ? -7.754 -14.828 -13.383 1 97.94 281 GLY A N 1
ATOM 2151 C CA . GLY A 1 281 ? -8.438 -15.047 -12.117 1 97.94 281 GLY A CA 1
ATOM 2152 C C . GLY A 1 281 ? -9.164 -16.375 -12.055 1 97.94 281 GLY A C 1
ATOM 2153 O O . GLY A 1 281 ? -9.055 -17.109 -11.07 1 97.94 281 GLY A O 1
ATOM 2154 N N . SER A 1 282 ? -9.922 -16.688 -13.07 1 98.38 282 SER A N 1
ATOM 2155 C CA . SER A 1 282 ? -10.641 -17.969 -13.117 1 98.38 282 SER A CA 1
ATOM 2156 C C . SER A 1 282 ? -9.68 -19.141 -13.211 1 98.38 282 SER A C 1
ATOM 2158 O O . SER A 1 282 ? -9.945 -20.219 -12.672 1 98.38 282 SER A O 1
ATOM 2160 N N . ALA A 1 283 ? -8.555 -18.953 -13.922 1 97.94 283 ALA A N 1
ATOM 2161 C CA . ALA A 1 283 ? -7.539 -20 -14 1 97.94 283 ALA A CA 1
ATOM 2162 C C . ALA A 1 283 ? -6.984 -20.328 -12.625 1 97.94 283 ALA A C 1
ATOM 2164 O O . ALA A 1 283 ? -6.816 -21.5 -12.281 1 97.94 283 ALA A O 1
ATOM 2165 N N . VAL A 1 284 ? -6.738 -19.328 -11.844 1 98.19 284 VAL A N 1
ATOM 2166 C CA . VAL A 1 284 ? -6.188 -19.516 -10.508 1 98.19 284 VAL A CA 1
ATOM 2167 C C . VAL A 1 284 ? -7.234 -20.156 -9.602 1 98.19 284 VAL A C 1
ATOM 2169 O O . VAL A 1 284 ? -6.918 -21.078 -8.836 1 98.19 284 VAL A O 1
ATOM 2172 N N . ALA A 1 285 ? -8.461 -19.672 -9.656 1 98.81 285 ALA A N 1
ATOM 2173 C CA . ALA A 1 285 ? -9.531 -20.281 -8.867 1 98.81 285 ALA A CA 1
ATOM 2174 C C . ALA A 1 285 ? -9.656 -21.781 -9.18 1 98.81 285 ALA A C 1
ATOM 2176 O O . ALA A 1 285 ? -9.703 -22.609 -8.266 1 98.81 285 ALA A O 1
ATOM 2177 N N . LEU A 1 286 ? -9.68 -22.047 -10.438 1 98.75 286 LEU A N 1
ATOM 2178 C CA . LEU A 1 286 ? -9.812 -23.438 -10.875 1 98.75 286 LEU A CA 1
ATOM 2179 C C . LEU A 1 286 ? -8.594 -24.25 -10.469 1 98.75 286 LEU A C 1
ATOM 2181 O O . LEU A 1 286 ? -8.734 -25.391 -10 1 98.75 286 LEU A O 1
ATOM 2185 N N . GLY A 1 287 ? -7.406 -23.719 -10.719 1 98.69 287 GLY A N 1
ATOM 2186 C CA . GLY A 1 287 ? -6.188 -24.375 -10.289 1 98.69 287 GLY A CA 1
ATOM 2187 C C . GLY A 1 287 ? -6.148 -24.656 -8.797 1 98.69 287 GLY A C 1
ATOM 2188 O O . GLY A 1 287 ? -5.648 -25.688 -8.359 1 98.69 287 GLY A O 1
ATOM 2189 N N . THR A 1 288 ? -6.664 -23.719 -8.031 1 98.81 288 THR A N 1
ATOM 2190 C CA . THR A 1 288 ? -6.719 -23.875 -6.578 1 98.81 288 THR A CA 1
ATOM 2191 C C . THR A 1 288 ? -7.688 -25 -6.188 1 98.81 288 THR A C 1
ATOM 2193 O O . THR A 1 288 ? -7.367 -25.828 -5.348 1 98.81 288 THR A O 1
ATOM 2196 N N . LEU A 1 289 ? -8.859 -25 -6.805 1 98.88 289 LEU A N 1
ATOM 2197 C CA . LEU A 1 289 ? -9.805 -26.094 -6.578 1 98.88 289 LEU A CA 1
ATOM 2198 C C . LEU A 1 289 ? -9.164 -27.438 -6.898 1 98.88 289 LEU A C 1
ATOM 2200 O O . LEU A 1 289 ? -9.266 -28.391 -6.117 1 98.88 289 LEU A O 1
ATOM 2204 N N . HIS A 1 290 ? -8.523 -27.484 -8.055 1 98.62 290 HIS A N 1
ATOM 2205 C CA . HIS A 1 290 ? -7.863 -28.703 -8.5 1 98.62 290 HIS A CA 1
ATOM 2206 C C . HIS A 1 290 ? -6.84 -29.188 -7.477 1 98.62 290 HIS A C 1
ATOM 2208 O O . HIS A 1 290 ? -6.809 -30.359 -7.125 1 98.62 290 HIS A O 1
ATOM 2214 N N . ALA A 1 291 ? -6.043 -28.312 -6.969 1 98.56 291 ALA A N 1
ATOM 2215 C CA . ALA A 1 291 ? -5 -28.641 -6 1 98.56 291 ALA A CA 1
ATOM 2216 C C . ALA A 1 291 ? -5.605 -29.141 -4.691 1 98.56 291 ALA A C 1
ATOM 2218 O O . ALA A 1 291 ? -5.152 -30.141 -4.133 1 98.56 291 ALA A O 1
ATOM 2219 N N . ILE A 1 292 ? -6.613 -28.422 -4.227 1 98.44 292 ILE A N 1
ATOM 2220 C CA . ILE A 1 292 ? -7.258 -28.797 -2.973 1 98.44 292 ILE A CA 1
ATOM 2221 C C . ILE A 1 292 ? -7.855 -30.188 -3.094 1 98.44 292 ILE A C 1
ATOM 2223 O O . ILE A 1 292 ? -7.68 -31.031 -2.205 1 98.44 292 ILE A O 1
ATOM 2227 N N . SER A 1 293 ? -8.547 -30.438 -4.188 1 98.38 293 SER A N 1
ATOM 2228 C CA . SER A 1 293 ? -9.195 -31.719 -4.426 1 98.38 293 SER A CA 1
ATOM 2229 C C . SER A 1 293 ? -8.172 -32.844 -4.562 1 98.38 293 SER A C 1
ATOM 2231 O O . SER A 1 293 ? -8.312 -33.906 -3.953 1 98.38 293 SER A O 1
ATOM 2233 N N . ARG A 1 294 ? -7.105 -32.656 -5.309 1 97.19 294 ARG A N 1
ATOM 2234 C CA . ARG A 1 294 ? -6.082 -33.656 -5.559 1 97.19 294 ARG A CA 1
ATOM 2235 C C . ARG A 1 294 ? -5.332 -34 -4.277 1 97.19 294 ARG A C 1
ATOM 2237 O O . ARG A 1 294 ? -4.926 -35.156 -4.086 1 97.19 294 ARG A O 1
ATOM 2244 N N . ALA A 1 295 ? -5.168 -33.031 -3.434 1 97.25 295 ALA A N 1
ATOM 2245 C CA . ALA A 1 295 ? -4.496 -33.25 -2.156 1 97.25 295 ALA A CA 1
ATOM 2246 C C . ALA A 1 295 ? -5.469 -33.781 -1.114 1 97.25 295 ALA A C 1
ATOM 2248 O O . ALA A 1 295 ? -5.066 -34.125 0.003 1 97.25 295 ALA A O 1
ATOM 2249 N N . ARG A 1 296 ? -6.727 -33.844 -1.426 1 97.19 296 ARG A N 1
ATOM 2250 C CA . ARG A 1 296 ? -7.789 -34.312 -0.544 1 97.19 296 ARG A CA 1
ATOM 2251 C C . ARG A 1 296 ? -7.812 -33.5 0.756 1 97.19 296 ARG A C 1
ATOM 2253 O O . ARG A 1 296 ? -7.883 -34.094 1.843 1 97.19 296 ARG A O 1
ATOM 2260 N N . LEU A 1 297 ? -7.566 -32.25 0.604 1 96.44 297 LEU A N 1
ATOM 2261 C CA . LEU A 1 297 ? -7.656 -31.406 1.785 1 96.44 297 LEU A CA 1
ATOM 2262 C C . LEU A 1 297 ? -9.094 -31.328 2.299 1 96.44 297 LEU A C 1
ATOM 2264 O O . LEU A 1 297 ? -10.039 -31.406 1.515 1 96.44 297 LEU A O 1
ATOM 2268 N N . PRO A 1 298 ? -9.258 -31.141 3.58 1 96 298 PRO A N 1
ATOM 2269 C CA . PRO A 1 298 ? -10.586 -31.219 4.184 1 96 298 PRO A CA 1
ATOM 2270 C C . PRO A 1 298 ? -11.367 -29.906 4.09 1 96 298 PRO A C 1
ATOM 2272 O O . PRO A 1 298 ? -11.938 -29.453 5.082 1 96 298 PRO A O 1
ATOM 2275 N N . TYR A 1 299 ? -11.492 -29.375 2.914 1 97.06 299 TYR A N 1
ATOM 2276 C CA . TYR A 1 299 ? -12.258 -28.172 2.654 1 97.06 299 TYR A CA 1
ATOM 2277 C C . TYR A 1 299 ? -13.359 -28.422 1.632 1 97.06 299 TYR A C 1
ATOM 2279 O O . TYR A 1 299 ? -13.125 -29.062 0.609 1 97.06 299 TYR A O 1
ATOM 2287 N N . GLU A 1 300 ? -14.531 -28.016 1.979 1 98.31 300 GLU A N 1
ATOM 2288 C CA . GLU A 1 300 ? -15.57 -27.891 0.968 1 98.31 300 GLU A CA 1
ATOM 2289 C C . GLU A 1 300 ? -15.367 -26.656 0.114 1 98.31 300 GLU A C 1
ATOM 2291 O O . GLU A 1 300 ? -15.219 -25.547 0.644 1 98.31 300 GLU A O 1
ATOM 2296 N N . VAL A 1 301 ? -15.266 -26.859 -1.166 1 98.75 301 VAL A N 1
ATOM 2297 C CA . VAL A 1 301 ? -14.938 -25.734 -2.031 1 98.75 301 VAL A CA 1
ATOM 2298 C C . VAL A 1 301 ? -16.031 -25.547 -3.084 1 98.75 301 VAL A C 1
ATOM 2300 O O . VAL A 1 301 ? -16.406 -26.516 -3.758 1 98.75 301 VAL A O 1
ATOM 2303 N N . HIS A 1 302 ? -16.562 -24.375 -3.152 1 98.88 302 HIS A N 1
ATOM 2304 C CA . HIS A 1 302 ? -17.391 -23.938 -4.27 1 98.88 302 HIS A CA 1
ATOM 2305 C C . HIS A 1 302 ? -16.656 -22.906 -5.133 1 98.88 302 HIS A C 1
ATOM 2307 O O . HIS A 1 302 ? -16.469 -21.766 -4.719 1 98.88 302 HIS A O 1
ATOM 2313 N N . CYS A 1 303 ? -16.234 -23.359 -6.285 1 98.94 303 CYS A N 1
ATOM 2314 C CA . CYS A 1 303 ? -15.461 -22.547 -7.223 1 98.94 303 CYS A CA 1
ATOM 2315 C C . CYS A 1 303 ? -16.375 -21.938 -8.297 1 98.94 303 CYS A C 1
ATOM 2317 O O . CYS A 1 303 ? -17.062 -22.672 -9.008 1 98.94 303 CYS A O 1
ATOM 2319 N N . TRP A 1 304 ? -16.406 -20.641 -8.375 1 98.94 304 TRP A N 1
ATOM 2320 C CA . TRP A 1 304 ? -17.234 -19.906 -9.328 1 98.94 304 TRP A CA 1
ATOM 2321 C C . TRP A 1 304 ? -16.375 -19.234 -10.398 1 98.94 304 TRP A C 1
ATOM 2323 O O . TRP A 1 304 ? -15.508 -18.406 -10.078 1 98.94 304 TRP A O 1
ATOM 2333 N N . LEU A 1 305 ? -16.578 -19.562 -11.633 1 98.88 305 LEU A N 1
ATOM 2334 C CA . LEU A 1 305 ? -15.867 -18.969 -12.758 1 98.88 305 LEU A CA 1
ATOM 2335 C C . LEU A 1 305 ? -16.781 -18.031 -13.547 1 98.88 305 LEU A C 1
ATOM 2337 O O . LEU A 1 305 ? -17.797 -18.453 -14.078 1 98.88 305 LEU A O 1
ATOM 2341 N N . ALA A 1 306 ? -16.406 -16.734 -13.586 1 98.75 306 ALA A N 1
ATOM 2342 C CA . ALA A 1 306 ? -17.141 -15.75 -14.383 1 98.75 306 ALA A CA 1
ATOM 2343 C C . ALA A 1 306 ? -16.594 -15.703 -15.812 1 98.75 306 ALA A C 1
ATOM 2345 O O . ALA A 1 306 ? -15.805 -14.82 -16.156 1 98.75 306 ALA A O 1
ATOM 2346 N N . ILE A 1 307 ? -17.141 -16.547 -16.688 1 98.38 307 ILE A N 1
ATOM 2347 C CA . ILE A 1 307 ? -16.578 -16.734 -18.016 1 98.38 307 ILE A CA 1
ATOM 2348 C C . ILE A 1 307 ? -17.328 -15.875 -19.031 1 98.38 307 ILE A C 1
ATOM 2350 O O . ILE A 1 307 ? -18.547 -16.016 -19.188 1 98.38 307 ILE A O 1
ATOM 2354 N N . ALA A 1 308 ? -16.656 -14.992 -19.656 1 97.38 308 ALA A N 1
ATOM 2355 C CA . ALA A 1 308 ? -17.234 -14.102 -20.656 1 97.38 308 ALA A CA 1
ATOM 2356 C C . ALA A 1 308 ? -16.156 -13.523 -21.562 1 97.38 308 ALA A C 1
ATOM 2358 O O . ALA A 1 308 ? -14.984 -13.898 -21.469 1 97.38 308 ALA A O 1
ATOM 2359 N N . GLU A 1 309 ? -16.516 -12.828 -22.531 1 95.56 309 GLU A N 1
ATOM 2360 C CA . GLU A 1 309 ? -15.672 -11.961 -23.344 1 95.56 309 GLU A CA 1
ATOM 2361 C C . GLU A 1 309 ? -16.219 -10.531 -23.375 1 95.56 309 GLU A C 1
ATOM 2363 O O . GLU A 1 309 ? -17.422 -10.32 -23.203 1 95.56 309 GLU A O 1
ATOM 2368 N N . ASN A 1 310 ? -15.312 -9.586 -23.484 1 95.62 310 ASN A N 1
ATOM 2369 C CA . ASN A 1 310 ? -15.68 -8.18 -23.578 1 95.62 310 ASN A CA 1
ATOM 2370 C C . ASN A 1 310 ? -15.32 -7.594 -24.938 1 95.62 310 ASN A C 1
ATOM 2372 O O . ASN A 1 310 ? -14.164 -7.227 -25.172 1 95.62 310 ASN A O 1
ATOM 2376 N N . HIS A 1 311 ? -16.344 -7.504 -25.75 1 93.12 311 HIS A N 1
ATOM 2377 C CA . HIS A 1 311 ? -16.109 -7.035 -27.125 1 93.12 311 HIS A CA 1
ATOM 2378 C C . HIS A 1 311 ? -17 -5.84 -27.438 1 93.12 311 HIS A C 1
ATOM 2380 O O . HIS A 1 311 ? -17.875 -5.48 -26.656 1 93.12 311 HIS A O 1
ATOM 2386 N N . ILE A 1 312 ? -16.641 -5.27 -28.516 1 90.44 312 ILE A N 1
ATOM 2387 C CA . ILE A 1 312 ? -17.469 -4.191 -29.047 1 90.44 312 ILE A CA 1
ATOM 2388 C C . ILE A 1 312 ? -18.484 -4.762 -30.047 1 90.44 312 ILE A C 1
ATOM 2390 O O . ILE A 1 312 ? -18.266 -5.816 -30.641 1 90.44 312 ILE A O 1
ATOM 2394 N N . GLY A 1 313 ? -19.656 -4.121 -30.109 1 87 313 GLY A N 1
ATOM 2395 C CA . GLY A 1 313 ? -20.734 -4.539 -31 1 87 313 GLY A CA 1
ATOM 2396 C C . GLY A 1 313 ? -22.016 -3.762 -30.797 1 87 313 GLY A C 1
ATOM 2397 O O . GLY A 1 313 ? -22.062 -2.852 -29.969 1 87 313 GLY A O 1
ATOM 2398 N N . PRO A 1 314 ? -22.984 -4.148 -31.562 1 87.62 314 PRO A N 1
ATOM 2399 C CA . PRO A 1 314 ? -24.234 -3.391 -31.5 1 87.62 314 PRO A CA 1
ATOM 2400 C C . PRO A 1 314 ? -24.938 -3.514 -30.156 1 87.62 314 PRO A C 1
ATOM 2402 O O . PRO A 1 314 ? -25.656 -2.604 -29.75 1 87.62 314 PRO A O 1
ATOM 2405 N N . LEU A 1 315 ? -24.641 -4.57 -29.469 1 90.19 315 LEU A N 1
ATOM 2406 C CA . LEU A 1 315 ? -25.344 -4.797 -28.203 1 90.19 315 LEU A CA 1
ATOM 2407 C C . LEU A 1 315 ? -24.422 -4.559 -27.016 1 90.19 315 LEU A C 1
ATOM 2409 O O . LEU A 1 315 ? -24.828 -4.758 -25.875 1 90.19 315 LEU A O 1
ATOM 2413 N N . ALA A 1 316 ? -23.25 -4.168 -27.312 1 93.12 316 ALA A N 1
ATOM 2414 C CA . ALA A 1 316 ? -22.281 -3.924 -26.234 1 93.12 316 ALA A CA 1
ATOM 2415 C C . ALA A 1 316 ? -22.766 -2.814 -25.312 1 93.12 316 ALA A C 1
ATOM 2417 O O . ALA A 1 316 ? -23.406 -1.859 -25.75 1 93.12 316 ALA A O 1
ATOM 2418 N N . TYR A 1 317 ? -22.453 -2.961 -23.984 1 92.62 317 TYR A N 1
ATOM 2419 C CA . TYR A 1 317 ? -22.844 -1.92 -23.047 1 92.62 317 TYR A CA 1
ATOM 2420 C C . TYR A 1 317 ? -22 -0.668 -23.234 1 92.62 317 TYR A C 1
ATOM 2422 O O . TYR A 1 317 ? -20.906 -0.731 -23.781 1 92.62 317 TYR A O 1
ATOM 2430 N N . ARG A 1 318 ? -22.672 0.548 -22.875 1 92.62 318 ARG A N 1
ATOM 2431 C CA . ARG A 1 318 ? -22.078 1.854 -23.141 1 92.62 318 ARG A CA 1
ATOM 2432 C C . ARG A 1 318 ? -21.953 2.67 -21.859 1 92.62 318 ARG A C 1
ATOM 2434 O O . ARG A 1 318 ? -22.797 2.559 -20.969 1 92.62 318 ARG A O 1
ATOM 2441 N N . PRO A 1 319 ? -20.875 3.441 -21.859 1 92.38 319 PRO A N 1
ATOM 2442 C CA . PRO A 1 319 ? -20.859 4.418 -20.766 1 92.38 319 PRO A CA 1
ATOM 2443 C C . PRO A 1 319 ? -22.141 5.238 -20.688 1 92.38 319 PRO A C 1
ATOM 2445 O O . PRO A 1 319 ? -22.688 5.637 -21.719 1 92.38 319 PRO A O 1
ATOM 2448 N N . GLY A 1 320 ? -22.609 5.441 -19.453 1 91.44 320 GLY A N 1
ATOM 2449 C CA . GLY A 1 320 ? -23.828 6.234 -19.266 1 91.44 320 GLY A CA 1
ATOM 2450 C C . GLY A 1 320 ? -25.062 5.387 -19.078 1 91.44 320 GLY A C 1
ATOM 2451 O O . GLY A 1 320 ? -26.109 5.895 -18.672 1 91.44 320 GLY A O 1
ATOM 2452 N N . GLU A 1 321 ? -24.953 4.137 -19.297 1 94 321 GLU A N 1
ATOM 2453 C CA . GLU A 1 321 ? -26.062 3.24 -19.031 1 94 321 GLU A CA 1
ATOM 2454 C C . GLU A 1 321 ? -26.125 2.873 -17.547 1 94 321 GLU A C 1
ATOM 2456 O O . GLU A 1 321 ? -25.141 3 -16.828 1 94 321 GLU A O 1
ATOM 2461 N N . VAL A 1 322 ? -27.297 2.555 -17.125 1 96.5 322 VAL A N 1
ATOM 2462 C CA . VAL A 1 322 ? -27.484 2.025 -15.789 1 96.5 322 VAL A CA 1
ATOM 2463 C C . VAL A 1 322 ? -27.922 0.565 -15.867 1 96.5 322 VAL A C 1
ATOM 2465 O O . VAL A 1 322 ? -28.859 0.227 -16.609 1 96.5 322 VAL A O 1
ATOM 2468 N N . VAL A 1 323 ? -27.219 -0.277 -15.172 1 96.75 323 VAL A N 1
ATOM 2469 C CA . VAL A 1 323 ? -27.578 -1.69 -15.133 1 96.75 323 VAL A CA 1
ATOM 2470 C C . VAL A 1 323 ? -27.891 -2.102 -13.688 1 96.75 323 VAL A C 1
ATOM 2472 O O . VAL A 1 323 ? -27.469 -1.429 -12.742 1 96.75 323 VAL A O 1
ATOM 2475 N N . THR A 1 324 ? -28.625 -3.141 -13.516 1 98.06 324 THR A N 1
ATOM 2476 C CA . THR A 1 324 ? -29 -3.633 -12.195 1 98.06 324 THR A CA 1
ATOM 2477 C C . THR A 1 324 ? -28.375 -4.996 -11.93 1 98.06 324 THR A C 1
ATOM 2479 O O . THR A 1 324 ? -28.578 -5.945 -12.688 1 98.06 324 THR A O 1
ATOM 2482 N N . ALA A 1 325 ? -27.609 -5.105 -10.852 1 98.38 325 ALA A N 1
ATOM 2483 C CA . ALA A 1 325 ? -26.953 -6.359 -10.477 1 98.38 325 ALA A CA 1
ATOM 2484 C C . ALA A 1 325 ? -27.938 -7.297 -9.773 1 98.38 325 ALA A C 1
ATOM 2486 O O . ALA A 1 325 ? -29.078 -6.918 -9.484 1 98.38 325 ALA A O 1
ATOM 2487 N N . LEU A 1 326 ? -27.5 -8.445 -9.539 1 98 326 LEU A N 1
ATOM 2488 C CA . LEU A 1 326 ? -28.328 -9.516 -8.977 1 98 326 LEU A CA 1
ATOM 2489 C C . LEU A 1 326 ? -28.875 -9.125 -7.609 1 98 326 LEU A C 1
ATOM 2491 O O . LEU A 1 326 ? -29.969 -9.531 -7.234 1 98 326 LEU A O 1
ATOM 2495 N N . ASN A 1 327 ? -28.094 -8.367 -6.855 1 97.25 327 ASN A N 1
ATOM 2496 C CA . ASN A 1 327 ? -28.531 -8.023 -5.504 1 97.25 327 ASN A CA 1
ATOM 2497 C C . ASN A 1 327 ? -29.391 -6.754 -5.496 1 97.25 327 ASN A C 1
ATOM 2499 O O . ASN A 1 327 ? -29.672 -6.199 -4.43 1 97.25 327 ASN A O 1
ATOM 2503 N N . GLY A 1 328 ? -29.703 -6.25 -6.672 1 97.75 328 GLY A N 1
ATOM 2504 C CA . GLY A 1 328 ? -30.562 -5.094 -6.789 1 97.75 328 GLY A CA 1
ATOM 2505 C C . GLY A 1 328 ? -29.812 -3.787 -6.918 1 97.75 328 GLY A C 1
ATOM 2506 O O . GLY A 1 328 ? -30.391 -2.762 -7.285 1 97.75 328 GLY A O 1
ATOM 2507 N N . THR A 1 329 ? -28.531 -3.758 -6.695 1 97.88 329 THR A N 1
ATOM 2508 C CA . THR A 1 329 ? -27.719 -2.549 -6.793 1 97.88 329 THR A CA 1
ATOM 2509 C C . THR A 1 329 ? -27.719 -2.023 -8.227 1 97.88 329 THR A C 1
ATOM 2511 O O . THR A 1 329 ? -27.406 -2.766 -9.164 1 97.88 329 THR A O 1
ATOM 2514 N N . THR A 1 330 ? -28.094 -0.803 -8.422 1 98.06 330 THR A N 1
ATOM 2515 C CA . THR A 1 330 ? -28 -0.171 -9.727 1 98.06 330 THR A CA 1
ATOM 2516 C C . THR A 1 330 ? -26.625 0.451 -9.93 1 98.06 330 THR A C 1
ATOM 2518 O O . THR A 1 330 ? -26.062 1.059 -9.008 1 98.06 330 THR A O 1
ATOM 2521 N N . ILE A 1 331 ? -26.047 0.186 -11.102 1 98.12 331 ILE A N 1
ATOM 2522 C CA . ILE A 1 331 ? -24.688 0.601 -11.406 1 98.12 331 ILE A CA 1
ATOM 2523 C C . ILE A 1 331 ? -24.688 1.521 -12.625 1 98.12 331 ILE A C 1
ATOM 2525 O O . ILE A 1 331 ? -25.156 1.143 -13.703 1 98.12 331 ILE A O 1
ATOM 2529 N N . GLU A 1 332 ? -24.203 2.711 -12.477 1 97.38 332 GLU A N 1
ATOM 2530 C CA . GLU A 1 332 ? -23.922 3.592 -13.609 1 97.38 332 GLU A CA 1
ATOM 2531 C C . GLU A 1 332 ? -22.594 3.238 -14.273 1 97.38 332 GLU A C 1
ATOM 2533 O O . GLU A 1 332 ? -21.547 3.305 -13.641 1 97.38 332 GLU A O 1
ATOM 2538 N N . VAL A 1 333 ? -22.641 2.883 -15.562 1 96.44 333 VAL A N 1
ATOM 2539 C CA . VAL A 1 333 ? -21.453 2.451 -16.297 1 96.44 333 VAL A CA 1
ATOM 2540 C C . VAL A 1 333 ? -20.625 3.67 -16.719 1 96.44 333 VAL A C 1
ATOM 2542 O O . VAL A 1 333 ? -21.172 4.621 -17.297 1 96.44 333 VAL A O 1
ATOM 2545 N N . VAL A 1 334 ? -19.328 3.58 -16.453 1 95.31 334 VAL A N 1
ATOM 2546 C CA . VAL A 1 334 ? -18.422 4.695 -16.75 1 95.31 334 VAL A CA 1
ATOM 2547 C C . VAL A 1 334 ? -17.422 4.281 -17.812 1 95.31 334 VAL A C 1
ATOM 2549 O O . VAL A 1 334 ? -17.188 5.023 -18.781 1 95.31 334 VAL A O 1
ATOM 2552 N N . ASP A 1 335 ? -16.797 3.115 -17.688 1 95.19 335 ASP A N 1
ATOM 2553 C CA . ASP A 1 335 ? -15.727 2.602 -18.531 1 95.19 335 ASP A CA 1
ATOM 2554 C C . ASP A 1 335 ? -15.945 1.124 -18.859 1 95.19 335 ASP A C 1
ATOM 2556 O O . ASP A 1 335 ? -15.797 0.268 -17.984 1 95.19 335 ASP A O 1
ATOM 2560 N N . THR A 1 336 ? -16.203 0.794 -20.078 1 94.69 336 THR A N 1
ATOM 2561 C CA . THR A 1 336 ? -16.531 -0.574 -20.453 1 94.69 336 THR A CA 1
ATOM 2562 C C . THR A 1 336 ? -15.297 -1.469 -20.391 1 94.69 336 THR A C 1
ATOM 2564 O O . THR A 1 336 ? -15.406 -2.691 -20.516 1 94.69 336 THR A O 1
ATOM 2567 N N . ASP A 1 337 ? -14.125 -0.822 -20.172 1 93.56 337 ASP A N 1
ATOM 2568 C CA . ASP A 1 337 ? -12.891 -1.574 -19.953 1 93.56 337 ASP A CA 1
ATOM 2569 C C . ASP A 1 337 ? -12.75 -1.973 -18.484 1 93.56 337 ASP A C 1
ATOM 2571 O O . ASP A 1 337 ? -11.805 -2.674 -18.109 1 93.56 337 ASP A O 1
ATOM 2575 N N . ALA A 1 338 ? -13.648 -1.555 -17.703 1 95.81 338 ALA A N 1
ATOM 2576 C CA . ALA A 1 338 ? -13.742 -2.049 -16.328 1 95.81 338 ALA A CA 1
ATOM 2577 C C . ALA A 1 338 ? -14.734 -3.199 -16.219 1 95.81 338 ALA A C 1
ATOM 2579 O O . ALA A 1 338 ? -15.586 -3.217 -15.328 1 95.81 338 ALA A O 1
ATOM 2580 N N . GLU A 1 339 ? -14.695 -4.117 -17.125 1 95.75 339 GLU A N 1
ATOM 2581 C CA . GLU A 1 339 ? -15.641 -5.215 -17.281 1 95.75 339 GLU A CA 1
ATOM 2582 C C . GLU A 1 339 ? -15.477 -6.254 -16.188 1 95.75 339 GLU A C 1
ATOM 2584 O O . GLU A 1 339 ? -16.438 -6.938 -15.812 1 95.75 339 GLU A O 1
ATOM 2589 N N . GLY A 1 340 ? -14.281 -6.453 -15.641 1 97.69 340 GLY A N 1
ATOM 2590 C CA . GLY A 1 340 ? -14 -7.473 -14.648 1 97.69 340 GLY A CA 1
ATOM 2591 C C . GLY A 1 340 ? -14.828 -7.324 -13.383 1 97.69 340 GLY A C 1
ATOM 2592 O O . GLY A 1 340 ? -15.375 -8.305 -12.875 1 97.69 340 GLY A O 1
ATOM 2593 N N . ARG A 1 341 ? -14.875 -6.043 -12.891 1 98.12 341 ARG A N 1
ATOM 2594 C CA . ARG A 1 341 ? -15.633 -5.836 -11.656 1 98.12 341 ARG A CA 1
ATOM 2595 C C . ARG A 1 341 ? -17.125 -6.062 -11.883 1 98.12 341 ARG A C 1
ATOM 2597 O O . ARG A 1 341 ? -17.844 -6.449 -10.969 1 98.12 341 ARG A O 1
ATOM 2604 N N . MET A 1 342 ? -17.625 -5.93 -13.125 1 98.06 342 MET A N 1
ATOM 2605 C CA . MET A 1 342 ? -19.031 -6.164 -13.453 1 98.06 342 MET A CA 1
ATOM 2606 C C . MET A 1 342 ? -19.359 -7.652 -13.414 1 98.06 342 MET A C 1
ATOM 2608 O O . MET A 1 342 ? -20.312 -8.062 -12.766 1 98.06 342 MET A O 1
ATOM 2612 N N . VAL A 1 343 ? -18.516 -8.477 -14.055 1 98.62 343 VAL A N 1
ATOM 2613 C CA . VAL A 1 343 ? -18.781 -9.906 -14.062 1 98.62 343 VAL A CA 1
ATOM 2614 C C . VAL A 1 343 ? -18.594 -10.477 -12.664 1 98.62 343 VAL A C 1
ATOM 2616 O O . VAL A 1 343 ? -19.312 -11.391 -12.25 1 98.62 343 VAL A O 1
ATOM 2619 N N . LEU A 1 344 ? -17.688 -9.938 -11.914 1 98.81 344 LEU A N 1
ATOM 2620 C CA . LEU A 1 344 ? -17.453 -10.406 -10.555 1 98.81 344 LEU A CA 1
ATOM 2621 C C . LEU A 1 344 ? -18.594 -10 -9.633 1 98.81 344 LEU A C 1
ATOM 2623 O O . LEU A 1 344 ? -18.953 -10.742 -8.711 1 98.81 344 LEU A O 1
ATOM 2627 N N . ALA A 1 345 ? -19.203 -8.797 -9.844 1 98.69 345 ALA A N 1
ATOM 2628 C CA . ALA A 1 345 ? -20.281 -8.328 -9 1 98.69 345 ALA A CA 1
ATOM 2629 C C . ALA A 1 345 ? -21.391 -9.375 -8.891 1 98.69 345 ALA A C 1
ATOM 2631 O O . ALA A 1 345 ? -21.719 -9.828 -7.793 1 98.69 345 ALA A O 1
ATOM 2632 N N . ASP A 1 346 ? -21.891 -9.797 -9.977 1 98.81 346 ASP A N 1
ATOM 2633 C CA . ASP A 1 346 ? -23 -10.758 -9.984 1 98.81 346 ASP A CA 1
ATOM 2634 C C . ASP A 1 346 ? -22.516 -12.141 -9.539 1 98.81 346 ASP A C 1
ATOM 2636 O O . ASP A 1 346 ? -23.25 -12.875 -8.875 1 98.81 346 ASP A O 1
ATOM 2640 N N . THR A 1 347 ? -21.281 -12.5 -9.906 1 98.88 347 THR A N 1
ATOM 2641 C CA . THR A 1 347 ? -20.766 -13.812 -9.516 1 98.88 347 THR A CA 1
ATOM 2642 C C . THR A 1 347 ? -20.578 -13.891 -8.008 1 98.88 347 THR A C 1
ATOM 2644 O O . THR A 1 347 ? -20.828 -14.93 -7.395 1 98.88 347 THR A O 1
ATOM 2647 N N . LEU A 1 348 ? -20.094 -12.812 -7.422 1 98.88 348 LEU A N 1
ATOM 2648 C CA . LEU A 1 348 ? -19.969 -12.75 -5.969 1 98.88 348 LEU A CA 1
ATOM 2649 C C . LEU A 1 348 ? -21.328 -12.898 -5.293 1 98.88 348 LEU A C 1
ATOM 2651 O O . LEU A 1 348 ? -21.453 -13.594 -4.281 1 98.88 348 LEU A O 1
ATOM 2655 N N . CYS A 1 349 ? -22.359 -12.266 -5.859 1 98.62 349 CYS A N 1
ATOM 2656 C CA . CYS A 1 349 ? -23.719 -12.398 -5.332 1 98.62 349 CYS A CA 1
ATOM 2657 C C . CYS A 1 349 ? -24.156 -13.859 -5.305 1 98.62 349 CYS A C 1
ATOM 2659 O O . CYS A 1 349 ? -24.844 -14.281 -4.379 1 98.62 349 CYS A O 1
ATOM 2661 N N . MET A 1 350 ? -23.781 -14.547 -6.336 1 98.69 350 MET A N 1
ATOM 2662 C CA . MET A 1 350 ? -24.125 -15.961 -6.387 1 98.69 350 MET A CA 1
ATOM 2663 C C . MET A 1 350 ? -23.312 -16.75 -5.371 1 98.69 350 MET A C 1
ATOM 2665 O O . MET A 1 350 ? -23.859 -17.609 -4.664 1 98.69 350 MET A O 1
ATOM 2669 N N . ALA A 1 351 ? -22.062 -16.5 -5.258 1 98.81 351 ALA A N 1
ATOM 2670 C CA . ALA A 1 351 ? -21.141 -17.266 -4.434 1 98.81 351 ALA A CA 1
ATOM 2671 C C . ALA A 1 351 ? -21.484 -17.141 -2.953 1 98.81 351 ALA A C 1
ATOM 2673 O O . ALA A 1 351 ? -21.328 -18.094 -2.189 1 98.81 351 ALA A O 1
ATOM 2674 N N . VAL A 1 352 ? -21.891 -15.961 -2.549 1 98.31 352 VAL A N 1
ATOM 2675 C CA . VAL A 1 352 ? -22.156 -15.719 -1.134 1 98.31 352 VAL A CA 1
ATOM 2676 C C . VAL A 1 352 ? -23.344 -16.562 -0.67 1 98.31 352 VAL A C 1
ATOM 2678 O O . VAL A 1 352 ? -23.469 -16.875 0.518 1 98.31 352 VAL A O 1
ATOM 2681 N N . LYS A 1 353 ? -24.203 -16.984 -1.604 1 97.62 353 LYS A N 1
ATOM 2682 C CA . LYS A 1 353 ? -25.375 -17.797 -1.271 1 97.62 353 LYS A CA 1
ATOM 2683 C C . LYS A 1 353 ? -24.969 -19.188 -0.792 1 97.62 353 LYS A C 1
ATOM 2685 O O . LYS A 1 353 ? -25.75 -19.891 -0.154 1 97.62 353 LYS A O 1
ATOM 2690 N N . ASP A 1 354 ? -23.719 -19.562 -1.042 1 97.62 354 ASP A N 1
ATOM 2691 C CA . ASP A 1 354 ? -23.203 -20.844 -0.557 1 97.62 354 ASP A CA 1
ATOM 2692 C C . ASP A 1 354 ? -22.812 -20.75 0.916 1 97.62 354 ASP A C 1
ATOM 2694 O O . ASP A 1 354 ? -22.375 -21.734 1.508 1 97.62 354 ASP A O 1
ATOM 2698 N N . ASN A 1 355 ? -22.938 -19.578 1.537 1 97.5 355 ASN A N 1
ATOM 2699 C CA . ASN A 1 355 ? -22.594 -19.312 2.932 1 97.5 355 ASN A CA 1
ATOM 2700 C C . ASN A 1 355 ? -21.172 -19.75 3.258 1 97.5 355 ASN A C 1
ATOM 2702 O O . ASN A 1 355 ? -20.953 -20.531 4.188 1 97.5 355 ASN A O 1
ATOM 2706 N N . PRO A 1 356 ? -20.203 -19.281 2.533 1 98.12 356 PRO A N 1
ATOM 2707 C CA . PRO A 1 356 ? -18.812 -19.672 2.783 1 98.12 356 PRO A CA 1
ATOM 2708 C C . PRO A 1 356 ? -18.281 -19.125 4.098 1 98.12 356 PRO A C 1
ATOM 2710 O O . PRO A 1 356 ? -18.688 -18.047 4.539 1 98.12 356 PRO A O 1
ATOM 2713 N N . ASP A 1 357 ? -17.344 -19.875 4.707 1 97.25 357 ASP A N 1
ATOM 2714 C CA . ASP A 1 357 ? -16.578 -19.406 5.859 1 97.25 357 ASP A CA 1
ATOM 2715 C C . ASP A 1 357 ? -15.5 -18.406 5.438 1 97.25 357 ASP A C 1
ATOM 2717 O O . ASP A 1 357 ? -15.062 -17.578 6.242 1 97.25 357 ASP A O 1
ATOM 2721 N N . LEU A 1 358 ? -15.109 -18.516 4.195 1 97.69 358 LEU A N 1
ATOM 2722 C CA . LEU A 1 358 ? -14.117 -17.641 3.584 1 97.69 358 LEU A CA 1
ATOM 2723 C C . LEU A 1 358 ? -14.32 -17.547 2.076 1 97.69 358 LEU A C 1
ATOM 2725 O O . LEU A 1 358 ? -14.461 -18.578 1.4 1 97.69 358 LEU A O 1
ATOM 2729 N N . LEU A 1 359 ? -14.453 -16.375 1.617 1 98.62 359 LEU A N 1
ATOM 2730 C CA . LEU A 1 359 ? -14.555 -16.109 0.186 1 98.62 359 LEU A CA 1
ATOM 2731 C C . LEU A 1 359 ? -13.289 -15.438 -0.341 1 98.62 359 LEU A C 1
ATOM 2733 O O . LEU A 1 359 ? -12.852 -14.422 0.198 1 98.62 359 LEU A O 1
ATOM 2737 N N . ILE A 1 360 ? -12.641 -16.047 -1.314 1 98.75 360 ILE A N 1
ATOM 2738 C CA . ILE A 1 360 ? -11.484 -15.477 -1.985 1 98.75 360 ILE A CA 1
ATOM 2739 C C . ILE A 1 360 ? -11.797 -15.258 -3.463 1 98.75 360 ILE A C 1
ATOM 2741 O O . ILE A 1 360 ? -12.266 -16.172 -4.148 1 98.75 360 ILE A O 1
ATOM 2745 N N . ASP A 1 361 ? -11.609 -14.094 -3.906 1 98.75 361 ASP A N 1
ATOM 2746 C CA . ASP A 1 361 ? -11.742 -13.906 -5.348 1 98.75 361 ASP A CA 1
ATOM 2747 C C . ASP A 1 361 ? -10.438 -13.414 -5.969 1 98.75 361 ASP A C 1
ATOM 2749 O O . ASP A 1 361 ? -9.625 -12.781 -5.293 1 98.75 361 ASP A O 1
ATOM 2753 N N . TYR A 1 362 ? -10.273 -13.82 -7.223 1 98.44 362 TYR A N 1
ATOM 2754 C CA . TYR A 1 362 ? -9.07 -13.578 -8.016 1 98.44 362 TYR A CA 1
ATOM 2755 C C . TYR A 1 362 ? -9.398 -12.828 -9.297 1 98.44 362 TYR A C 1
ATOM 2757 O O . TYR A 1 362 ? -10.32 -13.211 -10.023 1 98.44 362 TYR A O 1
ATOM 2765 N N . ALA A 1 363 ? -8.602 -11.734 -9.516 1 97.75 363 ALA A N 1
ATOM 2766 C CA . ALA A 1 363 ? -8.867 -11.039 -10.773 1 97.75 363 ALA A CA 1
ATOM 2767 C C . ALA A 1 363 ? -7.645 -10.258 -11.234 1 97.75 363 ALA A C 1
ATOM 2769 O O . ALA A 1 363 ? -7 -9.57 -10.438 1 97.75 363 ALA A O 1
ATOM 2770 N N . THR A 1 364 ? -7.25 -10.414 -12.469 1 92.94 364 THR A N 1
ATOM 2771 C CA . THR A 1 364 ? -6.496 -9.352 -13.117 1 92.94 364 THR A CA 1
ATOM 2772 C C . THR A 1 364 ? -7.375 -8.125 -13.336 1 92.94 364 THR A C 1
ATOM 2774 O O . THR A 1 364 ? -7.945 -7.945 -14.422 1 92.94 364 THR A O 1
ATOM 2777 N N . LEU A 1 365 ? -7.418 -7.301 -12.391 1 90.56 365 LEU A N 1
ATOM 2778 C CA . LEU A 1 365 ? -8.562 -6.398 -12.32 1 90.56 365 LEU A CA 1
ATOM 2779 C C . LEU A 1 365 ? -8.18 -4.988 -12.75 1 90.56 365 LEU A C 1
ATOM 2781 O O . LEU A 1 365 ? -8.914 -4.336 -13.492 1 90.56 365 LEU A O 1
ATOM 2785 N N . THR A 1 366 ? -7.07 -4.535 -12.258 1 90.5 366 THR A N 1
ATOM 2786 C CA . THR A 1 366 ? -6.82 -3.123 -12.523 1 90.5 366 THR A CA 1
ATOM 2787 C C . THR A 1 366 ? -5.355 -2.896 -12.891 1 90.5 366 THR A C 1
ATOM 2789 O O . THR A 1 366 ? -4.457 -3.463 -12.266 1 90.5 366 THR A O 1
ATOM 2792 N N . GLY A 1 367 ? -5.156 -2.102 -13.945 1 90.88 367 GLY A N 1
ATOM 2793 C CA . GLY A 1 367 ? -3.814 -1.604 -14.211 1 90.88 367 GLY A CA 1
ATOM 2794 C C . GLY A 1 367 ? -3.268 -0.741 -13.086 1 90.88 367 GLY A C 1
ATOM 2795 O O . GLY A 1 367 ? -2.053 -0.679 -12.883 1 90.88 367 GLY A O 1
ATOM 2796 N N . ALA A 1 368 ? -4.117 -0.144 -12.328 1 93.12 368 ALA A N 1
ATOM 2797 C CA . ALA A 1 368 ? -3.736 0.734 -11.227 1 93.12 368 ALA A CA 1
ATOM 2798 C C . ALA A 1 368 ? -2.936 -0.025 -10.172 1 93.12 368 ALA A C 1
ATOM 2800 O O . ALA A 1 368 ? -2.006 0.523 -9.578 1 93.12 368 ALA A O 1
ATOM 2801 N N . CYS A 1 369 ? -3.328 -1.235 -9.891 1 94.81 369 CYS A N 1
ATOM 2802 C CA . CYS A 1 369 ? -2.602 -2.037 -8.914 1 94.81 369 CYS A CA 1
ATOM 2803 C C . CYS A 1 369 ? -1.177 -2.309 -9.383 1 94.81 369 CYS A C 1
ATOM 2805 O O . CYS A 1 369 ? -0.233 -2.217 -8.594 1 94.81 369 CYS A O 1
ATOM 2807 N N . LYS A 1 370 ? -1.024 -2.646 -10.594 1 92.69 370 LYS A N 1
ATOM 2808 C CA . LYS A 1 370 ? 0.302 -2.863 -11.164 1 92.69 370 LYS A CA 1
ATOM 2809 C C . LYS A 1 370 ? 1.145 -1.594 -11.094 1 92.69 370 LYS A C 1
ATOM 2811 O O . LYS A 1 370 ? 2.346 -1.654 -10.828 1 92.69 370 LYS A O 1
ATOM 2816 N N . ARG A 1 371 ? 0.531 -0.495 -11.391 1 93.06 371 ARG A N 1
ATOM 2817 C CA . ARG A 1 371 ? 1.254 0.771 -11.32 1 93.06 371 ARG A CA 1
ATOM 2818 C C . ARG A 1 371 ? 1.676 1.086 -9.891 1 93.06 371 ARG A C 1
ATOM 2820 O O . ARG A 1 371 ? 2.713 1.712 -9.672 1 93.06 371 ARG A O 1
ATOM 2827 N N . ALA A 1 372 ? 0.928 0.634 -8.945 1 95.25 372 ALA A N 1
ATOM 2828 C CA . ALA A 1 372 ? 1.178 0.955 -7.543 1 95.25 372 ALA A CA 1
ATOM 2829 C C . ALA A 1 372 ? 2.271 0.064 -6.961 1 95.25 372 ALA A C 1
ATOM 2831 O O . ALA A 1 372 ? 3.023 0.487 -6.078 1 95.25 372 ALA A O 1
ATOM 2832 N N . LEU A 1 373 ? 2.363 -1.202 -7.449 1 95.44 373 LEU A N 1
ATOM 2833 C CA . LEU A 1 373 ? 3.236 -2.162 -6.785 1 95.44 373 LEU A CA 1
ATOM 2834 C C . LEU A 1 373 ? 4.266 -2.729 -7.758 1 95.44 373 LEU A C 1
ATOM 2836 O O . LEU A 1 373 ? 5.262 -3.32 -7.34 1 95.44 373 LEU A O 1
ATOM 2840 N N . GLY A 1 374 ? 4.016 -2.59 -9.039 1 91.69 374 GLY A N 1
ATOM 2841 C CA . GLY A 1 374 ? 4.75 -3.381 -10.016 1 91.69 374 GLY A CA 1
ATOM 2842 C C . GLY A 1 374 ? 4.27 -4.816 -10.102 1 91.69 374 GLY A C 1
ATOM 2843 O O . GLY A 1 374 ? 3.146 -5.125 -9.695 1 91.69 374 GLY A O 1
ATOM 2844 N N . SER A 1 375 ? 5.098 -5.715 -10.711 1 89.75 375 SER A N 1
ATOM 2845 C CA . SER A 1 375 ? 4.688 -7.098 -10.945 1 89.75 375 SER A CA 1
ATOM 2846 C C . SER A 1 375 ? 5.246 -8.023 -9.875 1 89.75 375 SER A C 1
ATOM 2848 O O . SER A 1 375 ? 4.934 -9.219 -9.852 1 89.75 375 SER A O 1
ATOM 2850 N N . ARG A 1 376 ? 5.961 -7.523 -8.938 1 90.81 376 ARG A N 1
ATOM 2851 C CA . ARG A 1 376 ? 6.598 -8.32 -7.895 1 90.81 376 ARG A CA 1
ATOM 2852 C C . ARG A 1 376 ? 5.59 -8.711 -6.816 1 90.81 376 ARG A C 1
ATOM 2854 O O . ARG A 1 376 ? 5.805 -9.672 -6.078 1 90.81 376 ARG A O 1
ATOM 2861 N N . TYR A 1 377 ? 4.543 -7.883 -6.758 1 94.31 377 TYR A N 1
ATOM 2862 C CA . TYR A 1 377 ? 3.48 -8.086 -5.777 1 94.31 377 TYR A CA 1
ATOM 2863 C C . TYR A 1 377 ? 2.117 -8.156 -6.453 1 94.31 377 TYR A C 1
ATOM 2865 O O . TYR A 1 377 ? 1.947 -7.672 -7.574 1 94.31 377 TYR A O 1
ATOM 2873 N N . SER A 1 378 ? 1.255 -8.852 -5.824 1 96.62 378 SER A N 1
ATOM 2874 C CA . SER A 1 378 ? -0.166 -8.664 -6.098 1 96.62 378 SER A CA 1
ATOM 2875 C C . SER A 1 378 ? -0.848 -7.898 -4.965 1 96.62 378 SER A C 1
ATOM 2877 O O . SER A 1 378 ? -0.335 -7.848 -3.846 1 96.62 378 SER A O 1
ATOM 2879 N N . GLY A 1 379 ? -1.878 -7.219 -5.348 1 98 379 GLY A N 1
ATOM 2880 C CA . GLY A 1 379 ? -2.627 -6.477 -4.348 1 98 379 GLY A CA 1
ATOM 2881 C C . GLY A 1 379 ? -3.621 -7.336 -3.59 1 98 379 GLY A C 1
ATOM 2882 O O . GLY A 1 379 ? -4.258 -8.219 -4.172 1 98 379 GLY A O 1
ATOM 2883 N N . ALA A 1 380 ? -3.75 -7.039 -2.264 1 98.31 380 ALA A N 1
ATOM 2884 C CA . ALA A 1 380 ? -4.707 -7.746 -1.419 1 98.31 380 ALA A CA 1
ATOM 2885 C C . ALA A 1 380 ? -5.668 -6.773 -0.742 1 98.31 380 ALA A C 1
ATOM 2887 O O . ALA A 1 380 ? -5.262 -5.699 -0.298 1 98.31 380 ALA A O 1
ATOM 2888 N N . PHE A 1 381 ? -6.922 -7.09 -0.732 1 98.5 381 PHE A N 1
ATOM 2889 C CA . PHE A 1 381 ? -7.977 -6.332 -0.068 1 98.5 381 PHE A CA 1
ATOM 2890 C C . PHE A 1 381 ? -8.859 -7.25 0.769 1 98.5 381 PHE A C 1
ATOM 2892 O O . PHE A 1 381 ? -9.203 -8.352 0.335 1 98.5 381 PHE A O 1
ATOM 2899 N N . THR A 1 382 ? -9.172 -6.852 2.023 1 98.38 382 THR A N 1
ATOM 2900 C CA . THR A 1 382 ? -9.984 -7.703 2.887 1 98.38 382 THR A CA 1
ATOM 2901 C C . THR A 1 382 ? -10.875 -6.859 3.795 1 98.38 382 THR A C 1
ATOM 2903 O O . THR A 1 382 ? -10.539 -5.719 4.121 1 98.38 382 THR A O 1
ATOM 2906 N N . ASN A 1 383 ? -12.031 -7.359 4.121 1 97.19 383 ASN A N 1
ATOM 2907 C CA . ASN A 1 383 ? -12.898 -6.707 5.094 1 97.19 383 ASN A CA 1
ATOM 2908 C C . ASN A 1 383 ? -12.555 -7.117 6.52 1 97.19 383 ASN A C 1
ATOM 2910 O O . ASN A 1 383 ? -13.352 -6.914 7.438 1 97.19 383 ASN A O 1
ATOM 2914 N N . ARG A 1 384 ? -11.391 -7.773 6.734 1 96.06 384 ARG A N 1
ATOM 2915 C CA . ARG A 1 384 ? -10.828 -8.133 8.031 1 96.06 384 ARG A CA 1
ATOM 2916 C C . ARG A 1 384 ? -9.5 -7.422 8.266 1 96.06 384 ARG A C 1
ATOM 2918 O O . ARG A 1 384 ? -8.438 -7.973 7.996 1 96.06 384 ARG A O 1
ATOM 2925 N N . PRO A 1 385 ? -9.555 -6.234 8.805 1 91.56 385 PRO A N 1
ATOM 2926 C CA . PRO A 1 385 ? -8.344 -5.43 8.953 1 91.56 385 PRO A CA 1
ATOM 2927 C C . PRO A 1 385 ? -7.281 -6.121 9.805 1 91.56 385 PRO A C 1
ATOM 2929 O O . PRO A 1 385 ? -6.086 -5.844 9.656 1 91.56 385 PRO A O 1
ATOM 2932 N N . GLN A 1 386 ? -7.66 -7.035 10.68 1 92.31 386 GLN A N 1
ATOM 2933 C CA . GLN A 1 386 ? -6.719 -7.727 11.555 1 92.31 386 GLN A CA 1
ATOM 2934 C C . GLN A 1 386 ? -5.848 -8.703 10.766 1 92.31 386 GLN A C 1
ATOM 2936 O O . GLN A 1 386 ? -4.871 -9.234 11.289 1 92.31 386 GLN A O 1
ATOM 2941 N N . TRP A 1 387 ? -6.184 -8.914 9.43 1 95.62 387 TRP A N 1
ATOM 2942 C CA . TRP A 1 387 ? -5.449 -9.883 8.617 1 95.62 387 TRP A CA 1
ATOM 2943 C C . TRP A 1 387 ? -4.219 -9.234 7.988 1 95.62 387 TRP A C 1
ATOM 2945 O O . TRP A 1 387 ? -3.342 -9.938 7.473 1 95.62 387 TRP A O 1
ATOM 2955 N N . LEU A 1 388 ? -4.039 -7.938 8.008 1 95.44 388 LEU A N 1
ATOM 2956 C CA . LEU A 1 388 ? -3.078 -7.219 7.176 1 95.44 388 LEU A CA 1
ATOM 2957 C C . LEU A 1 388 ? -1.663 -7.738 7.406 1 95.44 388 LEU A C 1
ATOM 2959 O O . LEU A 1 388 ? -0.969 -8.102 6.457 1 95.44 388 LEU A O 1
ATOM 2963 N N . GLY A 1 389 ? -1.184 -7.777 8.641 1 93.62 389 GLY A N 1
ATOM 2964 C CA . GLY A 1 389 ? 0.153 -8.266 8.945 1 93.62 389 GLY A CA 1
ATOM 2965 C C . GLY A 1 389 ? 0.38 -9.695 8.508 1 93.62 389 GLY A C 1
ATOM 2966 O O . GLY A 1 389 ? 1.425 -10.016 7.938 1 93.62 389 GLY A O 1
ATOM 2967 N N . GLU A 1 390 ? -0.6 -10.531 8.727 1 94.94 390 GLU A N 1
ATOM 2968 C CA . GLU A 1 390 ? -0.49 -11.938 8.367 1 94.94 390 GLU A CA 1
ATOM 2969 C C . GLU A 1 390 ? -0.461 -12.117 6.852 1 94.94 390 GLU A C 1
ATOM 2971 O O . GLU A 1 390 ? 0.217 -13.016 6.344 1 94.94 390 GLU A O 1
ATOM 2976 N N . LEU A 1 391 ? -1.188 -11.289 6.168 1 97.12 391 LEU A N 1
ATOM 2977 C CA . LEU A 1 391 ? -1.197 -11.375 4.711 1 97.12 391 LEU A CA 1
ATOM 2978 C C . LEU A 1 391 ? 0.18 -11.055 4.141 1 97.12 391 LEU A C 1
ATOM 2980 O O . LEU A 1 391 ? 0.644 -11.719 3.215 1 97.12 391 LEU A O 1
ATOM 2984 N N . ILE A 1 392 ? 0.833 -10.055 4.676 1 95.62 392 ILE A N 1
ATOM 2985 C CA . ILE A 1 392 ? 2.184 -9.703 4.246 1 95.62 392 ILE A CA 1
ATOM 2986 C C . ILE A 1 392 ? 3.127 -10.875 4.516 1 95.62 392 ILE A C 1
ATOM 2988 O O . ILE A 1 392 ? 3.895 -11.273 3.639 1 95.62 392 ILE A O 1
ATOM 2992 N N . ASN A 1 393 ? 3.021 -11.477 5.695 1 94.56 393 ASN A N 1
ATOM 2993 C CA . ASN A 1 393 ? 3.861 -12.609 6.062 1 94.56 393 ASN A CA 1
ATOM 2994 C C . ASN A 1 393 ? 3.594 -13.82 5.172 1 94.56 393 ASN A C 1
ATOM 2996 O O . ASN A 1 393 ? 4.523 -14.531 4.789 1 94.56 393 ASN A O 1
ATOM 3000 N N . LEU A 1 394 ? 2.35 -14.031 4.879 1 95.88 394 LEU A N 1
ATOM 3001 C CA . LEU A 1 394 ? 1.938 -15.117 3.996 1 95.88 394 LEU A CA 1
ATOM 3002 C C . LEU A 1 394 ? 2.604 -14.992 2.631 1 95.88 394 LEU A C 1
ATOM 3004 O O . LEU A 1 394 ? 3.092 -15.984 2.078 1 95.88 394 LEU A O 1
ATOM 3008 N N . GLY A 1 395 ? 2.57 -13.797 2.1 1 95.81 395 GLY A N 1
ATOM 3009 C CA . GLY A 1 395 ? 3.217 -13.555 0.818 1 95.81 395 GLY A CA 1
ATOM 3010 C C . GLY A 1 395 ? 4.695 -13.898 0.825 1 95.81 395 GLY A C 1
ATOM 3011 O O . GLY A 1 395 ? 5.199 -14.531 -0.107 1 95.81 395 GLY A O 1
ATOM 3012 N N . GLN A 1 396 ? 5.355 -13.516 1.888 1 93 396 GLN A N 1
ATOM 3013 C CA . GLN A 1 396 ? 6.785 -13.773 1.996 1 93 396 GLN A CA 1
ATOM 3014 C C . GLN A 1 396 ? 7.066 -15.266 2.121 1 93 396 GLN A C 1
ATOM 3016 O O . GLN A 1 396 ? 7.922 -15.805 1.414 1 93 396 GLN A O 1
ATOM 3021 N N . ARG A 1 397 ? 6.301 -15.961 2.924 1 92.81 397 ARG A N 1
ATOM 3022 C CA . ARG A 1 397 ? 6.57 -17.375 3.207 1 92.81 397 ARG A CA 1
ATOM 3023 C C . ARG A 1 397 ? 6.262 -18.25 1.996 1 92.81 397 ARG A C 1
ATOM 3025 O O . ARG A 1 397 ? 6.93 -19.25 1.763 1 92.81 397 ARG A O 1
ATOM 3032 N N . SER A 1 398 ? 5.285 -17.828 1.237 1 94.75 398 SER A N 1
ATOM 3033 C CA . SER A 1 398 ? 4.898 -18.625 0.076 1 94.75 398 SER A CA 1
ATOM 3034 C C . SER A 1 398 ? 5.781 -18.312 -1.127 1 94.75 398 SER A C 1
ATOM 3036 O O . SER A 1 398 ? 5.824 -19.078 -2.088 1 94.75 398 SER A O 1
ATOM 3038 N N . GLY A 1 399 ? 6.43 -17.156 -1.095 1 94.88 399 GLY A N 1
ATOM 3039 C CA . GLY A 1 399 ? 7.195 -16.688 -2.238 1 94.88 399 GLY A CA 1
ATOM 3040 C C . GLY A 1 399 ? 6.359 -15.914 -3.236 1 94.88 399 GLY A C 1
ATOM 3041 O O . GLY A 1 399 ? 6.895 -15.305 -4.168 1 94.88 399 GLY A O 1
ATOM 3042 N N . GLU A 1 400 ? 5.082 -15.961 -3.115 1 96.06 400 GLU A N 1
ATOM 3043 C CA . GLU A 1 400 ? 4.145 -15.164 -3.898 1 96.06 400 GLU A CA 1
ATOM 3044 C C . GLU A 1 400 ? 3.65 -13.961 -3.105 1 96.06 400 GLU A C 1
ATOM 3046 O O . GLU A 1 400 ? 2.572 -14 -2.512 1 96.06 400 GLU A O 1
ATOM 3051 N N . ARG A 1 401 ? 4.406 -12.836 -3.234 1 96.12 401 ARG A N 1
ATOM 3052 C CA . ARG A 1 401 ? 4.234 -11.688 -2.346 1 96.12 401 ARG A CA 1
ATOM 3053 C C . ARG A 1 401 ? 2.945 -10.938 -2.66 1 96.12 401 ARG A C 1
ATOM 3055 O O . ARG A 1 401 ? 2.605 -10.742 -3.828 1 96.12 401 ARG A O 1
ATOM 3062 N N . ILE A 1 402 ? 2.203 -10.609 -1.604 1 97.38 402 ILE A N 1
ATOM 3063 C CA . ILE A 1 402 ? 1.018 -9.766 -1.71 1 97.38 402 ILE A CA 1
ATOM 3064 C C . ILE A 1 402 ? 1.143 -8.578 -0.758 1 97.38 402 ILE A C 1
ATOM 3066 O O . ILE A 1 402 ? 1.846 -8.656 0.252 1 97.38 402 ILE A O 1
ATOM 3070 N N . TRP A 1 403 ? 0.55 -7.523 -1.128 1 97.62 403 TRP A N 1
ATOM 3071 C CA . TRP A 1 403 ? 0.544 -6.328 -0.29 1 97.62 403 TRP A CA 1
ATOM 3072 C C . TRP A 1 403 ? -0.875 -5.805 -0.097 1 97.62 403 TRP A C 1
ATOM 3074 O O . TRP A 1 403 ? -1.577 -5.523 -1.071 1 97.62 403 TRP A O 1
ATOM 3084 N N . PRO A 1 404 ? -1.323 -5.695 1.17 1 97.69 404 PRO A N 1
ATOM 3085 C CA . PRO A 1 404 ? -2.674 -5.184 1.411 1 97.69 404 PRO A CA 1
ATOM 3086 C C . PRO A 1 404 ? -2.785 -3.678 1.191 1 97.69 404 PRO A C 1
ATOM 3088 O O . PRO A 1 404 ? -1.807 -2.951 1.378 1 97.69 404 PRO A O 1
ATOM 3091 N N . PHE A 1 405 ? -3.934 -3.232 0.749 1 97.81 405 PHE A N 1
ATOM 3092 C CA . PHE A 1 405 ? -4.27 -1.822 0.593 1 97.81 405 PHE A CA 1
ATOM 3093 C C . PHE A 1 405 ? -5.414 -1.433 1.522 1 97.81 405 PHE A C 1
ATOM 3095 O O . PHE A 1 405 ? -6.125 -2.299 2.037 1 97.81 405 PHE A O 1
ATOM 3102 N N . PRO A 1 406 ? -5.559 -0.108 1.81 1 95.88 406 PRO A N 1
ATOM 3103 C CA . PRO A 1 406 ? -6.688 0.327 2.637 1 95.88 406 PRO A CA 1
ATOM 3104 C C . PRO A 1 406 ? -8.039 0.091 1.962 1 95.88 406 PRO A C 1
ATOM 3106 O O . PRO A 1 406 ? -8.141 0.153 0.734 1 95.88 406 PRO A O 1
ATOM 3109 N N . LEU A 1 407 ? -9.023 -0.143 2.742 1 96.19 407 LEU A N 1
ATOM 3110 C CA . LEU A 1 407 ? -10.391 -0.338 2.283 1 96.19 407 LEU A CA 1
ATOM 3111 C C . LEU A 1 407 ? -11.359 0.542 3.066 1 96.19 407 LEU A C 1
ATOM 3113 O O . LEU A 1 407 ? -12.477 0.122 3.379 1 96.19 407 LEU A O 1
ATOM 3117 N N . ASP A 1 408 ? -10.945 1.741 3.395 1 93.81 408 ASP A N 1
ATOM 3118 C CA . ASP A 1 408 ? -11.75 2.674 4.18 1 93.81 408 ASP A CA 1
ATOM 3119 C C . ASP A 1 408 ? -13.023 3.07 3.438 1 93.81 408 ASP A C 1
ATOM 3121 O O . ASP A 1 408 ? -13.008 3.234 2.215 1 93.81 408 ASP A O 1
ATOM 3125 N N . GLU A 1 409 ? -14.047 3.338 4.152 1 92.94 409 GLU A N 1
ATOM 3126 C CA . GLU A 1 409 ? -15.375 3.602 3.596 1 92.94 409 GLU A CA 1
ATOM 3127 C C . GLU A 1 409 ? -15.406 4.938 2.857 1 92.94 409 GLU A C 1
ATOM 3129 O O . GLU A 1 409 ? -16.188 5.113 1.923 1 92.94 409 GLU A O 1
ATOM 3134 N N . ASP A 1 410 ? -14.586 5.84 3.199 1 91.69 410 ASP A N 1
ATOM 3135 C CA . ASP A 1 410 ? -14.672 7.168 2.602 1 91.69 410 ASP A CA 1
ATOM 3136 C C . ASP A 1 410 ? -14.18 7.156 1.156 1 91.69 410 ASP A C 1
ATOM 3138 O O . ASP A 1 410 ? -14.414 8.109 0.406 1 91.69 410 ASP A O 1
ATOM 3142 N N . TYR A 1 411 ? -13.539 6.102 0.695 1 94.12 411 TYR A N 1
ATOM 3143 C CA . TYR A 1 411 ? -13.25 5.949 -0.726 1 94.12 411 TYR A CA 1
ATOM 3144 C C . TYR A 1 411 ? -14.539 5.848 -1.537 1 94.12 411 TYR A C 1
ATOM 3146 O O . TYR A 1 411 ? -14.531 6.059 -2.752 1 94.12 411 TYR A O 1
ATOM 3154 N N . ASP A 1 412 ? -15.656 5.516 -0.899 1 94.75 412 ASP A N 1
ATOM 3155 C CA . ASP A 1 412 ? -16.938 5.402 -1.582 1 94.75 412 ASP A CA 1
ATOM 3156 C C . ASP A 1 412 ? -17.359 6.738 -2.193 1 94.75 412 ASP A C 1
ATOM 3158 O O . ASP A 1 412 ? -18.172 6.777 -3.113 1 94.75 412 ASP A O 1
ATOM 3162 N N . ASP A 1 413 ? -16.797 7.816 -1.642 1 92.25 413 ASP A N 1
ATOM 3163 C CA . ASP A 1 413 ? -17.062 9.125 -2.232 1 92.25 413 ASP A CA 1
ATOM 3164 C C . ASP A 1 413 ? -16.734 9.133 -3.723 1 92.25 413 ASP A C 1
ATOM 3166 O O . ASP A 1 413 ? -17.375 9.828 -4.504 1 92.25 413 ASP A O 1
ATOM 3170 N N . ASN A 1 414 ? -15.758 8.352 -4.145 1 93.75 414 ASN A N 1
ATOM 3171 C CA . ASN A 1 414 ? -15.336 8.273 -5.539 1 93.75 414 ASN A CA 1
ATOM 3172 C C . ASN A 1 414 ? -16.359 7.539 -6.395 1 93.75 414 ASN A C 1
ATOM 3174 O O . ASN A 1 414 ? -16.328 7.629 -7.625 1 93.75 414 ASN A O 1
ATOM 3178 N N . LEU A 1 415 ? -17.266 6.773 -5.723 1 95.94 415 LEU A N 1
ATOM 3179 C CA . LEU A 1 415 ? -18.156 5.867 -6.438 1 95.94 415 LEU A CA 1
ATOM 3180 C C . LEU A 1 415 ? -19.609 6.328 -6.316 1 95.94 415 LEU A C 1
ATOM 3182 O O . LEU A 1 415 ? -20.531 5.547 -6.547 1 95.94 415 LEU A O 1
ATOM 3186 N N . ASP A 1 416 ? -19.781 7.582 -5.969 1 93.38 416 ASP A N 1
ATOM 3187 C CA . ASP A 1 416 ? -21.109 8.148 -5.836 1 93.38 416 ASP A CA 1
ATOM 3188 C C . ASP A 1 416 ? -21.688 8.516 -7.199 1 93.38 416 ASP A C 1
ATOM 3190 O O . ASP A 1 416 ? -21.016 9.125 -8.023 1 93.38 416 ASP A O 1
ATOM 3194 N N . SER A 1 417 ? -22.922 8.039 -7.434 1 93 417 SER A N 1
ATOM 3195 C CA . SER A 1 417 ? -23.656 8.367 -8.648 1 93 417 SER A CA 1
ATOM 3196 C C . SER A 1 417 ? -24.891 9.203 -8.344 1 93 417 SER A C 1
ATOM 3198 O O . SER A 1 417 ? -25.531 9.016 -7.309 1 93 417 SER A O 1
ATOM 3200 N N . GLU A 1 418 ? -25.234 10.109 -9.234 1 89.81 418 GLU A N 1
ATOM 3201 C CA . GLU A 1 418 ? -26.453 10.898 -9.086 1 89.81 418 GLU A CA 1
ATOM 3202 C C . GLU A 1 418 ? -27.672 10.102 -9.516 1 89.81 418 GLU A C 1
ATOM 3204 O O . GLU A 1 418 ? -28.797 10.414 -9.109 1 89.81 418 GLU A O 1
ATOM 3209 N N . TRP A 1 419 ? -27.438 9.102 -10.266 1 91.31 419 TRP A N 1
ATOM 3210 C CA . TRP A 1 419 ? -28.547 8.453 -10.953 1 91.31 419 TRP A CA 1
ATOM 3211 C C . TRP A 1 419 ? -28.734 7.02 -10.461 1 91.31 419 TRP A C 1
ATOM 3213 O O . TRP A 1 419 ? -29.828 6.453 -10.57 1 91.31 419 TRP A O 1
ATOM 3223 N N . ALA A 1 420 ? -27.594 6.398 -10.047 1 96.19 420 ALA A N 1
ATOM 3224 C CA . ALA A 1 420 ? -27.609 5 -9.633 1 96.19 420 ALA A CA 1
ATOM 3225 C C . ALA A 1 420 ? -27.109 4.848 -8.195 1 96.19 420 ALA A C 1
ATOM 3227 O O . ALA A 1 420 ? -26.734 5.832 -7.559 1 96.19 420 ALA A O 1
ATOM 3228 N N . ASP A 1 421 ? -27.188 3.648 -7.668 1 96.31 421 ASP A N 1
ATOM 3229 C CA . ASP A 1 421 ? -26.672 3.377 -6.328 1 96.31 421 ASP A CA 1
ATOM 3230 C C . ASP A 1 421 ? -25.156 3.5 -6.289 1 96.31 421 ASP A C 1
ATOM 3232 O O . ASP A 1 421 ? -24.578 3.809 -5.242 1 96.31 421 ASP A O 1
ATOM 3236 N N . LEU A 1 422 ? -24.609 3.219 -7.422 1 95.5 422 LEU A N 1
ATOM 3237 C CA . LEU A 1 422 ? -23.156 3.066 -7.457 1 95.5 422 LEU A CA 1
ATOM 3238 C C . LEU A 1 422 ? -22.609 3.455 -8.82 1 95.5 422 LEU A C 1
ATOM 3240 O O . LEU A 1 422 ? -23.203 3.135 -9.852 1 95.5 422 LEU A O 1
ATOM 3244 N N . LEU A 1 423 ? -21.453 4.211 -8.836 1 96.31 423 LEU A N 1
ATOM 3245 C CA . LEU A 1 423 ? -20.656 4.367 -10.055 1 96.31 423 LEU A CA 1
ATOM 3246 C C . LEU A 1 423 ? -19.766 3.148 -10.281 1 96.31 423 LEU A C 1
ATOM 3248 O O . LEU A 1 423 ? -19.156 2.633 -9.336 1 96.31 423 LEU A O 1
ATOM 3252 N N . GLN A 1 424 ? -19.703 2.709 -11.461 1 96.69 424 GLN A N 1
ATOM 3253 C CA . GLN A 1 424 ? -18.891 1.557 -11.812 1 96.69 424 GLN A CA 1
ATOM 3254 C C . GLN A 1 424 ? -17.422 1.797 -11.453 1 96.69 424 GLN A C 1
ATOM 3256 O O . GLN A 1 424 ? -16.75 0.912 -10.906 1 96.69 424 GLN A O 1
ATOM 3261 N N . CYS A 1 425 ? -16.891 2.857 -11.766 1 95.12 425 CYS A N 1
ATOM 3262 C CA . CYS A 1 425 ? -15.555 3.336 -11.438 1 95.12 425 CYS A CA 1
ATOM 3263 C C . CYS A 1 425 ? -15.492 4.859 -11.484 1 95.12 425 CYS A C 1
ATOM 3265 O O . CYS A 1 425 ? -16.375 5.504 -12.062 1 95.12 425 CYS A O 1
ATOM 3267 N N . ALA A 1 426 ? -14.523 5.426 -10.75 1 92.06 426 ALA A N 1
ATOM 3268 C CA . ALA A 1 426 ? -14.383 6.879 -10.734 1 92.06 426 ALA A CA 1
ATOM 3269 C C . ALA A 1 426 ? -13.828 7.391 -12.062 1 92.06 426 ALA A C 1
ATOM 3271 O O . ALA A 1 426 ? -12.945 6.766 -12.656 1 92.06 426 ALA A O 1
ATOM 3272 N N . PRO A 1 427 ? -14.453 8.508 -12.469 1 85.25 427 PRO A N 1
ATOM 3273 C CA . PRO A 1 427 ? -13.844 9.141 -13.641 1 85.25 427 PRO A CA 1
ATOM 3274 C C . PRO A 1 427 ? -12.508 9.805 -13.328 1 85.25 427 PRO A C 1
ATOM 3276 O O . PRO A 1 427 ? -12.297 10.273 -12.203 1 85.25 427 PRO A O 1
ATOM 3279 N N . GLY A 1 428 ? -11.578 9.805 -14.164 1 78.31 428 GLY A N 1
ATOM 3280 C CA . GLY A 1 428 ? -10.328 10.523 -13.992 1 78.31 428 GLY A CA 1
ATOM 3281 C C . GLY A 1 428 ? -9.305 9.758 -13.172 1 78.31 428 GLY A C 1
ATOM 3282 O O . GLY A 1 428 ? -9.258 8.523 -13.227 1 78.31 428 GLY A O 1
ATOM 3283 N N . SER A 1 429 ? -8.391 10.57 -12.508 1 79.56 429 SER A N 1
ATOM 3284 C CA . SER A 1 429 ? -7.266 9.969 -11.797 1 79.56 429 SER A CA 1
ATOM 3285 C C . SER A 1 429 ? -7.668 9.562 -10.383 1 79.56 429 SER A C 1
ATOM 3287 O O . SER A 1 429 ? -8.109 10.398 -9.586 1 79.56 429 SER A O 1
ATOM 3289 N N . SER A 1 430 ? -7.945 8.32 -10.102 1 88.5 430 SER A N 1
ATOM 3290 C CA . SER A 1 430 ? -8.25 7.727 -8.805 1 88.5 430 SER A CA 1
ATOM 3291 C C . SER A 1 430 ? -7.477 6.43 -8.594 1 88.5 430 SER A C 1
ATOM 3293 O O . SER A 1 430 ? -6.969 5.84 -9.547 1 88.5 430 SER A O 1
ATOM 3295 N N . PRO A 1 431 ? -7.289 6.164 -7.328 1 95.06 431 PRO A N 1
ATOM 3296 C CA . PRO A 1 431 ? -6.723 4.836 -7.09 1 95.06 431 PRO A CA 1
ATOM 3297 C C . PRO A 1 431 ? -7.699 3.711 -7.414 1 95.06 431 PRO A C 1
ATOM 3299 O O . PRO A 1 431 ? -8.266 3.1 -6.504 1 95.06 431 PRO A O 1
ATOM 3302 N N . ASP A 1 432 ? -7.734 3.367 -8.648 1 96.44 432 ASP A N 1
ATOM 3303 C CA . ASP A 1 432 ? -8.805 2.535 -9.188 1 96.44 432 ASP A CA 1
ATOM 3304 C C . ASP A 1 432 ? -8.805 1.15 -8.547 1 96.44 432 ASP A C 1
ATOM 3306 O O . ASP A 1 432 ? -9.852 0.515 -8.422 1 96.44 432 ASP A O 1
ATOM 3310 N N . HIS A 1 433 ? -7.625 0.619 -8.148 1 97.38 433 HIS A N 1
ATOM 3311 C CA . HIS A 1 433 ? -7.586 -0.696 -7.516 1 97.38 433 HIS A CA 1
ATOM 3312 C C . HIS A 1 433 ? -8.312 -0.686 -6.176 1 97.38 433 HIS A C 1
ATOM 3314 O O . HIS A 1 433 ? -8.977 -1.663 -5.816 1 97.38 433 HIS A O 1
ATOM 3320 N N . ILE A 1 434 ? -8.211 0.408 -5.445 1 97.88 434 ILE A N 1
ATOM 3321 C CA . ILE A 1 434 ? -8.953 0.54 -4.191 1 97.88 434 ILE A CA 1
ATOM 3322 C C . ILE A 1 434 ? -10.438 0.727 -4.484 1 97.88 434 ILE A C 1
ATOM 3324 O O . ILE A 1 434 ? -11.281 0.074 -3.867 1 97.88 434 ILE A O 1
ATOM 3328 N N . ASP A 1 435 ? -10.742 1.58 -5.48 1 97.38 435 ASP A N 1
ATOM 3329 C CA . ASP A 1 435 ? -12.133 1.802 -5.871 1 97.38 435 ASP A CA 1
ATOM 3330 C C . ASP A 1 435 ? -12.797 0.5 -6.32 1 97.38 435 ASP A C 1
ATOM 3332 O O . ASP A 1 435 ? -13.953 0.235 -5.98 1 97.38 435 ASP A O 1
ATOM 3336 N N . ALA A 1 436 ? -12.039 -0.244 -7.109 1 98.06 436 ALA A N 1
ATOM 3337 C CA . ALA A 1 436 ? -12.562 -1.519 -7.598 1 98.06 436 ALA A CA 1
ATOM 3338 C C . ALA A 1 436 ? -12.875 -2.461 -6.438 1 98.06 436 ALA A C 1
ATOM 3340 O O . ALA A 1 436 ? -13.891 -3.16 -6.457 1 98.06 436 ALA A O 1
ATOM 3341 N N . ALA A 1 437 ? -12.023 -2.52 -5.48 1 98.25 437 ALA A N 1
ATOM 3342 C CA . ALA A 1 437 ? -12.258 -3.365 -4.312 1 98.25 437 ALA A CA 1
ATOM 3343 C C . ALA A 1 437 ? -13.461 -2.875 -3.518 1 98.25 437 ALA A C 1
ATOM 3345 O O . ALA A 1 437 ? -14.25 -3.68 -3.014 1 98.25 437 ALA A O 1
ATOM 3346 N N . ARG A 1 438 ? -13.547 -1.533 -3.338 1 97.88 438 ARG A N 1
ATOM 3347 C CA . ARG A 1 438 ? -14.719 -0.964 -2.682 1 97.88 438 ARG A CA 1
ATOM 3348 C C . ARG A 1 438 ? -16 -1.33 -3.432 1 97.88 438 ARG A C 1
ATOM 3350 O O . ARG A 1 438 ? -17.016 -1.665 -2.816 1 97.88 438 ARG A O 1
ATOM 3357 N N . PHE A 1 439 ? -15.938 -1.261 -4.75 1 98.38 439 PHE A N 1
ATOM 3358 C CA . PHE A 1 439 ? -17.047 -1.669 -5.602 1 98.38 439 PHE A CA 1
ATOM 3359 C C . PHE A 1 439 ? -17.422 -3.123 -5.344 1 98.38 439 PHE A C 1
ATOM 3361 O O . PHE A 1 439 ? -18.594 -3.432 -5.082 1 98.38 439 PHE A O 1
ATOM 3368 N N . LEU A 1 440 ? -16.469 -4.035 -5.344 1 98.75 440 LEU A N 1
ATOM 3369 C CA . LEU A 1 440 ? -16.703 -5.465 -5.16 1 98.75 440 LEU A CA 1
ATOM 3370 C C . LEU A 1 440 ? -17.281 -5.742 -3.773 1 98.75 440 LEU A C 1
ATOM 3372 O O . LEU A 1 440 ? -18.094 -6.648 -3.605 1 98.75 440 LEU A O 1
ATOM 3376 N N . SER A 1 441 ? -16.875 -4.957 -2.783 1 98.06 441 SER A N 1
ATOM 3377 C CA . SER A 1 441 ? -17.297 -5.18 -1.409 1 98.06 441 SER A CA 1
ATOM 3378 C C . SER A 1 441 ? -18.812 -5.012 -1.273 1 98.06 441 SER A C 1
ATOM 3380 O O . SER A 1 441 ? -19.422 -5.539 -0.339 1 98.06 441 SER A O 1
ATOM 3382 N N . ARG A 1 442 ? -19.453 -4.281 -2.234 1 97.5 442 ARG A N 1
ATOM 3383 C CA . ARG A 1 442 ? -20.891 -4.066 -2.207 1 97.5 442 ARG A CA 1
ATOM 3384 C C . ARG A 1 442 ? -21.656 -5.363 -2.475 1 97.5 442 ARG A C 1
ATOM 3386 O O . ARG A 1 442 ? -22.859 -5.453 -2.223 1 97.5 442 ARG A O 1
ATOM 3393 N N . PHE A 1 443 ? -20.953 -6.332 -2.941 1 98.56 443 PHE A N 1
ATOM 3394 C CA . PHE A 1 443 ? -21.609 -7.559 -3.377 1 98.56 443 PHE A CA 1
ATOM 3395 C C . PHE A 1 443 ? -21.234 -8.727 -2.473 1 98.56 443 PHE A C 1
ATOM 3397 O O . PHE A 1 443 ? -21.562 -9.875 -2.77 1 98.56 443 PHE A O 1
ATOM 3404 N N . VAL A 1 444 ? -20.5 -8.5 -1.436 1 98.38 444 VAL A N 1
ATOM 3405 C CA . VAL A 1 444 ? -20.156 -9.461 -0.396 1 98.38 444 VAL A CA 1
ATOM 3406 C C . VAL A 1 444 ? -20.688 -8.977 0.954 1 98.38 444 VAL A C 1
ATOM 3408 O O . VAL A 1 444 ? -20.281 -7.922 1.439 1 98.38 444 VAL A O 1
ATOM 3411 N N . PRO A 1 445 ? -21.578 -9.711 1.541 1 97.5 445 PRO A N 1
ATOM 3412 C CA . PRO A 1 445 ? -22.062 -9.297 2.865 1 97.5 445 PRO A CA 1
ATOM 3413 C C . PRO A 1 445 ? -20.922 -9.102 3.865 1 97.5 445 PRO A C 1
ATOM 3415 O O . PRO A 1 445 ? -19.953 -9.875 3.871 1 97.5 445 PRO A O 1
ATOM 3418 N N . ALA A 1 446 ? -21.047 -8.141 4.75 1 94.88 446 ALA A N 1
ATOM 3419 C CA . ALA A 1 446 ? -20 -7.758 5.703 1 94.88 446 ALA A CA 1
ATOM 3420 C C . ALA A 1 446 ? -19.625 -8.938 6.598 1 94.88 446 ALA A C 1
ATOM 3422 O O . ALA A 1 446 ? -18.469 -9.055 7.016 1 94.88 446 ALA A O 1
ATOM 3423 N N . GLN A 1 447 ? -20.531 -9.812 6.883 1 95.56 447 GLN A N 1
ATOM 3424 C CA . GLN A 1 447 ? -20.297 -10.914 7.809 1 95.56 447 GLN A CA 1
ATOM 3425 C C . GLN A 1 447 ? -19.453 -12.008 7.156 1 95.56 447 GLN A C 1
ATOM 3427 O O . GLN A 1 447 ? -18.875 -12.844 7.844 1 95.56 447 GLN A O 1
ATOM 3432 N N . THR A 1 448 ? -19.406 -12.078 5.852 1 97.06 448 THR A N 1
ATOM 3433 C CA . THR A 1 448 ? -18.609 -13.078 5.141 1 97.06 448 THR A CA 1
ATOM 3434 C C . THR A 1 448 ? -17.141 -12.656 5.07 1 97.06 448 THR A C 1
ATOM 3436 O O . THR A 1 448 ? -16.812 -11.664 4.43 1 97.06 448 THR A O 1
ATOM 3439 N N . PRO A 1 449 ? -16.234 -13.391 5.77 1 97.31 449 PRO A N 1
ATOM 3440 C CA . PRO A 1 449 ? -14.82 -13.086 5.574 1 97.31 449 PRO A CA 1
ATOM 3441 C C . PRO A 1 449 ? -14.406 -13.117 4.105 1 97.31 449 PRO A C 1
ATOM 3443 O O . PRO A 1 449 ? -14.68 -14.094 3.404 1 97.31 449 PRO A O 1
ATOM 3446 N N . TRP A 1 450 ? -13.773 -12.039 3.678 1 98.31 450 TRP A N 1
ATOM 3447 C CA . TRP A 1 450 ? -13.547 -11.836 2.25 1 98.31 450 TRP A CA 1
ATOM 3448 C C . TRP A 1 450 ? -12.117 -11.375 1.981 1 98.31 450 TRP A C 1
ATOM 3450 O O . TRP A 1 450 ? -11.602 -10.5 2.68 1 98.31 450 TRP A O 1
ATOM 3460 N N . LEU A 1 451 ? -11.469 -11.992 0.995 1 98.56 451 LEU A N 1
ATOM 3461 C CA . LEU A 1 451 ? -10.148 -11.625 0.494 1 98.56 451 LEU A CA 1
ATOM 3462 C C . LEU A 1 451 ? -10.164 -11.484 -1.025 1 98.56 451 LEU A C 1
ATOM 3464 O O . LEU A 1 451 ? -10.453 -12.445 -1.737 1 98.56 451 LEU A O 1
ATOM 3468 N N . HIS A 1 452 ? -9.992 -10.273 -1.509 1 98.75 452 HIS A N 1
ATOM 3469 C CA . HIS A 1 452 ? -9.82 -10.016 -2.934 1 98.75 452 HIS A CA 1
ATOM 3470 C C . HIS A 1 452 ? -8.344 -9.906 -3.303 1 98.75 452 HIS A C 1
ATOM 3472 O O . HIS A 1 452 ? -7.602 -9.141 -2.686 1 98.75 452 HIS A O 1
ATOM 3478 N N . LEU A 1 453 ? -7.934 -10.68 -4.258 1 98.38 453 LEU A N 1
ATOM 3479 C CA . LEU A 1 453 ? -6.57 -10.617 -4.785 1 98.38 453 LEU A CA 1
ATOM 3480 C C . LEU A 1 453 ? -6.555 -10.031 -6.191 1 98.38 453 LEU A C 1
ATOM 3482 O O . LEU A 1 453 ? -7.094 -10.633 -7.125 1 98.38 453 LEU A O 1
ATOM 3486 N N . ASP A 1 454 ? -6.012 -8.844 -6.355 1 97.75 454 ASP A N 1
ATOM 3487 C CA . ASP A 1 454 ? -5.734 -8.258 -7.664 1 97.75 454 ASP A CA 1
ATOM 3488 C C . ASP A 1 454 ? -4.398 -8.75 -8.211 1 97.75 454 ASP A C 1
ATOM 3490 O O . ASP A 1 454 ? -3.336 -8.328 -7.75 1 97.75 454 ASP A O 1
ATOM 3494 N N . LEU A 1 455 ? -4.391 -9.508 -9.203 1 94.56 455 LEU A N 1
ATOM 3495 C CA . LEU A 1 455 ? -3.287 -10.359 -9.625 1 94.56 455 LEU A CA 1
ATOM 3496 C C . LEU A 1 455 ? -2.309 -9.586 -10.508 1 94.56 455 LEU A C 1
ATOM 3498 O O . LEU A 1 455 ? -1.97 -10.031 -11.602 1 94.56 455 LEU A O 1
ATOM 3502 N N . SER A 1 456 ? -1.74 -8.531 -10.008 1 87.25 456 SER A N 1
ATOM 3503 C CA . SER A 1 456 ? -0.704 -7.789 -10.719 1 87.25 456 SER A CA 1
ATOM 3504 C C . SER A 1 456 ? 0.563 -8.625 -10.875 1 87.25 456 SER A C 1
ATOM 3506 O O . SER A 1 456 ? 1.36 -8.391 -11.789 1 87.25 456 SER A O 1
ATOM 3508 N N . GLY A 1 457 ? 0.763 -9.688 -10.117 1 81.31 457 GLY A N 1
ATOM 3509 C CA . GLY A 1 457 ? 1.92 -10.562 -10.172 1 81.31 457 GLY A CA 1
ATOM 3510 C C . GLY A 1 457 ? 1.692 -11.797 -11.031 1 81.31 457 GLY A C 1
ATOM 3511 O O . GLY A 1 457 ? 2.518 -12.711 -11.047 1 81.31 457 GLY A O 1
ATOM 3512 N N . PHE A 1 458 ? 0.577 -11.859 -11.672 1 81.5 458 PHE A N 1
ATOM 3513 C CA . PHE A 1 458 ? 0.221 -13.023 -12.477 1 81.5 458 PHE A CA 1
ATOM 3514 C C . PHE A 1 458 ? 1.223 -13.227 -13.609 1 81.5 458 PHE A C 1
ATOM 3516 O O . PHE A 1 458 ? 1.476 -14.359 -14.023 1 81.5 458 PHE A O 1
ATOM 3523 N N . ARG A 1 459 ? 1.771 -12.195 -14.062 1 83.88 459 ARG A N 1
ATOM 3524 C CA . ARG A 1 459 ? 2.854 -12.195 -15.039 1 83.88 459 ARG A CA 1
ATOM 3525 C C . ARG A 1 459 ? 4.043 -11.383 -14.547 1 83.88 459 ARG A C 1
ATOM 3527 O O . ARG A 1 459 ? 3.873 -10.266 -14.055 1 83.88 459 ARG A O 1
ATOM 3534 N N . ASN A 1 460 ? 5.113 -12.016 -14.609 1 88.81 460 ASN A N 1
ATOM 3535 C CA . ASN A 1 460 ? 6.332 -11.352 -14.172 1 88.81 460 ASN A CA 1
ATOM 3536 C C . ASN A 1 460 ? 7.559 -11.891 -14.898 1 88.81 460 ASN A C 1
ATOM 3538 O O . ASN A 1 460 ? 7.84 -13.094 -14.852 1 88.81 460 ASN A O 1
ATOM 3542 N N . LYS A 1 461 ? 8.266 -10.984 -15.445 1 83.69 461 LYS A N 1
ATOM 3543 C CA . LYS A 1 461 ? 9.508 -11.406 -16.078 1 83.69 461 LYS A CA 1
ATOM 3544 C C . LYS A 1 461 ? 10.484 -11.977 -15.047 1 83.69 461 LYS A C 1
ATOM 3546 O O . LYS A 1 461 ? 10.703 -11.375 -13.992 1 83.69 461 LYS A O 1
ATOM 3551 N N . GLY A 1 462 ? 10.977 -13.164 -15.32 1 84.75 462 GLY A N 1
ATOM 3552 C CA . GLY A 1 462 ? 11.891 -13.828 -14.406 1 84.75 462 GLY A CA 1
ATOM 3553 C C . GLY A 1 462 ? 11.188 -14.758 -13.43 1 84.75 462 GLY A C 1
ATOM 3554 O O . GLY A 1 462 ? 11.844 -15.453 -12.656 1 84.75 462 GLY A O 1
ATOM 3555 N N . GLY A 1 463 ? 9.891 -14.742 -13.508 1 90.5 463 GLY A N 1
ATOM 3556 C CA . GLY A 1 463 ? 9.125 -15.664 -12.688 1 90.5 463 GLY A CA 1
ATOM 3557 C C . GLY A 1 463 ? 8.758 -15.086 -11.328 1 90.5 463 GLY A C 1
ATOM 3558 O O . GLY A 1 463 ? 8.992 -13.898 -11.07 1 90.5 463 GLY A O 1
ATOM 3559 N N . ASN A 1 464 ? 8.148 -15.914 -10.508 1 92 464 ASN A N 1
ATOM 3560 C CA . ASN A 1 464 ? 7.715 -15.586 -9.156 1 92 464 ASN A CA 1
ATOM 3561 C C . ASN A 1 464 ? 7.555 -16.828 -8.297 1 92 464 ASN A C 1
ATOM 3563 O O . ASN A 1 464 ? 7.184 -17.891 -8.805 1 92 464 ASN A O 1
ATOM 3567 N N . GLY A 1 465 ? 7.914 -16.672 -7.02 1 94 465 GLY A N 1
ATOM 3568 C CA . GLY A 1 465 ? 7.855 -17.844 -6.16 1 94 465 GLY A CA 1
ATOM 3569 C C . GLY A 1 465 ? 8.695 -19 -6.668 1 94 465 GLY A C 1
ATOM 3570 O O . GLY A 1 465 ? 9.883 -18.828 -6.957 1 94 465 GLY A O 1
ATOM 3571 N N . VAL A 1 466 ? 8.016 -20.125 -6.879 1 96.56 466 VAL A N 1
ATOM 3572 C CA . VAL A 1 466 ? 8.742 -21.328 -7.289 1 96.56 466 VAL A CA 1
ATOM 3573 C C . VAL A 1 466 ? 8.695 -21.469 -8.812 1 96.56 466 VAL A C 1
ATOM 3575 O O . VAL A 1 466 ? 9.273 -22.406 -9.375 1 96.56 466 VAL A O 1
ATOM 3578 N N . VAL A 1 467 ? 7.988 -20.578 -9.484 1 95.5 467 VAL A N 1
ATOM 3579 C CA . VAL A 1 467 ? 7.758 -20.688 -10.922 1 95.5 467 VAL A CA 1
ATOM 3580 C C . VAL A 1 467 ? 8.711 -19.766 -11.672 1 95.5 467 VAL A C 1
ATOM 3582 O O . VAL A 1 467 ? 8.766 -18.562 -11.391 1 95.5 467 VAL A O 1
ATOM 3585 N N . SER A 1 468 ? 9.359 -20.219 -12.695 1 92.62 468 SER A N 1
ATOM 3586 C CA . SER A 1 468 ? 10.367 -19.453 -13.414 1 92.62 468 SER A CA 1
ATOM 3587 C C . SER A 1 468 ? 9.797 -18.828 -14.68 1 92.62 468 SER A C 1
ATOM 3589 O O . SER A 1 468 ? 10.359 -17.891 -15.227 1 92.62 468 SER A O 1
ATOM 3591 N N . SER A 1 469 ? 8.727 -19.406 -15.156 1 90.19 469 SER A N 1
ATOM 3592 C CA . SER A 1 469 ? 8.148 -18.875 -16.391 1 90.19 469 SER A CA 1
ATOM 3593 C C . SER A 1 469 ? 7.488 -17.516 -16.156 1 90.19 469 SER A C 1
ATOM 3595 O O . SER A 1 469 ? 7.172 -17.156 -15.016 1 90.19 469 SER A O 1
ATOM 3597 N N . GLU A 1 470 ? 7.289 -16.75 -17.188 1 90.25 470 GLU A N 1
ATOM 3598 C CA . GLU A 1 470 ? 6.695 -15.414 -17.094 1 90.25 470 GLU A CA 1
ATOM 3599 C C . GLU A 1 470 ? 5.25 -15.484 -16.609 1 90.25 470 GLU A C 1
ATOM 3601 O O . GLU A 1 470 ? 4.805 -14.633 -15.844 1 90.25 470 GLU A O 1
ATOM 3606 N N . VAL A 1 471 ? 4.535 -16.422 -17.203 1 92.25 471 VAL A N 1
ATOM 3607 C CA . VAL A 1 471 ? 3.207 -16.688 -16.656 1 92.25 471 VAL A CA 1
ATOM 3608 C C . VAL A 1 471 ? 3.324 -17.578 -15.422 1 92.25 471 VAL A C 1
ATOM 3610 O O . VAL A 1 471 ? 3.58 -18.781 -15.531 1 92.25 471 VAL A O 1
ATOM 3613 N N . THR A 1 472 ? 3.088 -17.031 -14.273 1 92.94 472 THR A N 1
ATOM 3614 C CA . THR A 1 472 ? 3.48 -17.672 -13.023 1 92.94 472 THR A CA 1
ATOM 3615 C C . THR A 1 472 ? 2.338 -18.516 -12.469 1 92.94 472 THR A C 1
ATOM 3617 O O . THR A 1 472 ? 2.564 -19.438 -11.68 1 92.94 472 THR A O 1
ATOM 3620 N N . GLY A 1 473 ? 1.125 -18.188 -12.859 1 91.25 473 GLY A N 1
ATOM 3621 C CA . GLY A 1 473 ? 0.004 -18.828 -12.195 1 91.25 473 GLY A CA 1
ATOM 3622 C C . GLY A 1 473 ? -0.118 -18.453 -10.734 1 91.25 473 GLY A C 1
ATOM 3623 O O . GLY A 1 473 ? -0.602 -19.234 -9.914 1 91.25 473 GLY A O 1
ATOM 3624 N N . PHE A 1 474 ? 0.357 -17.266 -10.43 1 92 474 PHE A N 1
ATOM 3625 C CA . PHE A 1 474 ? 0.284 -16.703 -9.094 1 92 474 PHE A CA 1
ATOM 3626 C C . PHE A 1 474 ? -1.085 -16.953 -8.469 1 92 474 PHE A C 1
ATOM 3628 O O . PHE A 1 474 ? -2.113 -16.766 -9.125 1 92 474 PHE A O 1
ATOM 3635 N N . GLY A 1 475 ? -1.02 -17.484 -7.113 1 96.56 475 GLY A N 1
ATOM 3636 C CA . GLY A 1 475 ? -2.266 -17.547 -6.367 1 96.56 475 GLY A CA 1
ATOM 3637 C C . GLY A 1 475 ? -2.549 -18.938 -5.816 1 96.56 475 GLY A C 1
ATOM 3638 O O . GLY A 1 475 ? -3.086 -19.078 -4.715 1 96.56 475 GLY A O 1
ATOM 3639 N N . VAL A 1 476 ? -2.217 -19.984 -6.586 1 97.88 476 VAL A N 1
ATOM 3640 C CA . VAL A 1 476 ? -2.525 -21.344 -6.148 1 97.88 476 VAL A CA 1
ATOM 3641 C C . VAL A 1 476 ? -1.724 -21.672 -4.891 1 97.88 476 VAL A C 1
ATOM 3643 O O . VAL A 1 476 ? -2.295 -22.031 -3.859 1 97.88 476 VAL A O 1
ATOM 3646 N N . ARG A 1 477 ? -0.41 -21.531 -4.98 1 97.12 477 ARG A N 1
ATOM 3647 C CA . ARG A 1 477 ? 0.45 -21.781 -3.828 1 97.12 477 ARG A CA 1
ATOM 3648 C C . ARG A 1 477 ? 0.068 -20.875 -2.658 1 97.12 477 ARG A C 1
ATOM 3650 O O . ARG A 1 477 ? -0.015 -21.344 -1.516 1 97.12 477 ARG A O 1
ATOM 3657 N N . LEU A 1 478 ? -0.122 -19.641 -2.969 1 97.38 478 LEU A N 1
ATOM 3658 C CA . LEU A 1 478 ? -0.502 -18.672 -1.942 1 97.38 478 LEU A CA 1
ATOM 3659 C C . LEU A 1 478 ? -1.742 -19.141 -1.188 1 97.38 478 LEU A C 1
ATOM 3661 O O . LEU A 1 478 ? -1.784 -19.078 0.043 1 97.38 478 LEU A O 1
ATOM 3665 N N . THR A 1 479 ? -2.748 -19.578 -1.898 1 98.38 479 THR A N 1
ATOM 3666 C CA . THR A 1 479 ? -4.004 -19.984 -1.281 1 98.38 479 THR A CA 1
ATOM 3667 C C . THR A 1 479 ? -3.805 -21.25 -0.456 1 98.38 479 THR A C 1
ATOM 3669 O O . THR A 1 479 ? -4.355 -21.375 0.64 1 98.38 479 THR A O 1
ATOM 3672 N N . LEU A 1 480 ? -3.047 -22.188 -0.936 1 97.69 480 LEU A N 1
ATOM 3673 C CA . LEU A 1 480 ? -2.768 -23.391 -0.175 1 97.69 480 LEU A CA 1
ATOM 3674 C C . LEU A 1 480 ? -2.055 -23.062 1.133 1 97.69 480 LEU A C 1
ATOM 3676 O O . LEU A 1 480 ? -2.381 -23.625 2.182 1 97.69 480 LEU A O 1
ATOM 3680 N N . ASP A 1 481 ? -1.059 -22.172 1.026 1 96.38 481 ASP A N 1
ATOM 3681 C CA . ASP A 1 481 ? -0.34 -21.75 2.227 1 96.38 481 ASP A CA 1
ATOM 3682 C C . ASP A 1 481 ? -1.267 -21.016 3.193 1 96.38 481 ASP A C 1
ATOM 3684 O O . ASP A 1 481 ? -1.13 -21.141 4.41 1 96.38 481 ASP A O 1
ATOM 3688 N N . LEU A 1 482 ? -2.133 -20.188 2.623 1 97.44 482 LEU A N 1
ATOM 3689 C CA . LEU A 1 482 ? -3.119 -19.5 3.447 1 97.44 482 LEU A CA 1
ATOM 3690 C C . LEU A 1 482 ? -3.955 -20.5 4.242 1 97.44 482 LEU A C 1
ATOM 3692 O O . LEU A 1 482 ? -4.121 -20.344 5.457 1 97.44 482 LEU A O 1
ATOM 3696 N N . LEU A 1 483 ? -4.438 -21.531 3.609 1 96.56 483 LEU A N 1
ATOM 3697 C CA . LEU A 1 483 ? -5.305 -22.531 4.223 1 96.56 483 LEU A CA 1
ATOM 3698 C C . LEU A 1 483 ? -4.555 -23.328 5.285 1 96.56 483 LEU A C 1
ATOM 3700 O O . LEU A 1 483 ? -5.145 -23.766 6.277 1 96.56 483 LEU A O 1
ATOM 3704 N N . ALA A 1 484 ? -3.279 -23.484 5.086 1 94.19 484 ALA A N 1
ATOM 3705 C CA . ALA A 1 484 ? -2.457 -24.219 6.043 1 94.19 484 ALA A CA 1
ATOM 3706 C C . ALA A 1 484 ? -2.082 -23.344 7.234 1 94.19 484 ALA A C 1
ATOM 3708 O O . ALA A 1 484 ? -1.638 -23.859 8.266 1 94.19 484 ALA A O 1
ATOM 3709 N N . GLY A 1 485 ? -2.281 -22.047 7.074 1 91.38 485 GLY A N 1
ATOM 3710 C CA . GLY A 1 485 ? -1.887 -21.094 8.109 1 91.38 485 GLY A CA 1
ATOM 3711 C C . GLY A 1 485 ? -3.041 -20.672 8.992 1 91.38 485 GLY A C 1
ATOM 3712 O O . GLY A 1 485 ? -4.102 -21.297 8.992 1 91.38 485 GLY A O 1
ATOM 3713 N N . PRO A 1 486 ? -2.758 -19.562 9.758 1 86.69 486 PRO A N 1
ATOM 3714 C CA . PRO A 1 486 ? -3.752 -19.078 10.719 1 86.69 486 PRO A CA 1
ATOM 3715 C C . PRO A 1 486 ? -5.051 -18.641 10.047 1 86.69 486 PRO A C 1
ATOM 3717 O O . PRO A 1 486 ? -6.125 -18.734 10.648 1 86.69 486 PRO A O 1
ATOM 3720 N N . LEU A 1 487 ? -5.008 -18.25 8.867 1 86.44 487 LEU A N 1
ATOM 3721 C CA . LEU A 1 487 ? -6.18 -17.719 8.172 1 86.44 487 LEU A CA 1
ATOM 3722 C C . LEU A 1 487 ? -7.039 -18.859 7.629 1 86.44 487 LEU A C 1
ATOM 3724 O O . LEU A 1 487 ? -8.18 -18.641 7.223 1 86.44 487 LEU A O 1
ATOM 3728 N N . GLY A 1 488 ? -6.473 -20 7.578 1 83.12 488 GLY A N 1
ATOM 3729 C CA . GLY A 1 488 ? -7.199 -21.172 7.102 1 83.12 488 GLY A CA 1
ATOM 3730 C C . GLY A 1 488 ? -8.039 -21.828 8.18 1 83.12 488 GLY A C 1
ATOM 3731 O O . GLY A 1 488 ? -8.922 -22.641 7.875 1 83.12 488 GLY A O 1
ATOM 3732 N N . ARG A 1 489 ? -7.758 -21.562 9.414 1 75.69 489 ARG A N 1
ATOM 3733 C CA . ARG A 1 489 ? -8.484 -22.172 10.531 1 75.69 489 ARG A CA 1
ATOM 3734 C C . ARG A 1 489 ? -9.68 -21.312 10.93 1 75.69 489 ARG A C 1
ATOM 3736 O O . ARG A 1 489 ? -9.664 -20.094 10.766 1 75.69 489 ARG A O 1
ATOM 3743 N N . ARG A 1 490 ? -10.898 -21.828 11.008 1 64.56 490 ARG A N 1
ATOM 3744 C CA . ARG A 1 490 ? -12.109 -21.094 11.359 1 64.56 490 ARG A CA 1
ATOM 3745 C C . ARG A 1 490 ? -11.891 -20.234 12.602 1 64.56 490 ARG A C 1
ATOM 3747 O O . ARG A 1 490 ? -12.461 -19.141 12.727 1 64.56 490 ARG A O 1
ATOM 3754 N N . ASN A 1 491 ? -11.375 -20.547 13.68 1 53.69 491 ASN A N 1
ATOM 3755 C CA . ASN A 1 491 ? -11.641 -20.047 15.023 1 53.69 491 ASN A CA 1
ATOM 3756 C C . ASN A 1 491 ? -11.18 -18.609 15.195 1 53.69 491 ASN A C 1
ATOM 3758 O O . ASN A 1 491 ? -11.836 -17.812 15.875 1 53.69 491 ASN A O 1
ATOM 3762 N N . GLU A 1 492 ? -9.938 -18.391 15.109 1 48.97 492 GLU A N 1
ATOM 3763 C CA . GLU A 1 492 ? -9.234 -17.516 16.047 1 48.97 492 GLU A CA 1
ATOM 3764 C C . GLU A 1 492 ? -9.477 -16.047 15.727 1 48.97 492 GLU A C 1
ATOM 3766 O O . GLU A 1 492 ? -9.625 -15.227 16.625 1 48.97 492 GLU A O 1
ATOM 3771 N N . PHE A 1 493 ? -9.328 -15.695 14.594 1 51.03 493 PHE A N 1
ATOM 3772 C CA . PHE A 1 493 ? -9.336 -14.258 14.336 1 51.03 493 PHE A CA 1
ATOM 3773 C C . PHE A 1 493 ? -10.766 -13.742 14.172 1 51.03 493 PHE A C 1
ATOM 3775 O O . PHE A 1 493 ? -10.984 -12.531 14.117 1 51.03 493 PHE A O 1
ATOM 3782 N N . ASP A 1 494 ? -11.75 -14.602 13.836 1 50.72 494 ASP A N 1
ATOM 3783 C CA . ASP A 1 494 ? -13.102 -14.133 13.562 1 50.72 494 ASP A CA 1
ATOM 3784 C C . ASP A 1 494 ? -13.805 -13.703 14.844 1 50.72 494 ASP A C 1
ATOM 3786 O O . ASP A 1 494 ? -14.977 -13.32 14.82 1 50.72 494 ASP A O 1
ATOM 3790 N N . GLN A 1 495 ? -13.172 -14 15.93 1 41.75 495 GLN A N 1
ATOM 3791 C CA . GLN A 1 495 ? -13.945 -13.516 17.062 1 41.75 495 GLN A CA 1
ATOM 3792 C C . GLN A 1 495 ? -13.773 -12.016 17.25 1 41.75 495 GLN A C 1
ATOM 3794 O O . GLN A 1 495 ? -12.641 -11.516 17.266 1 41.75 495 GLN A O 1
ATOM 3799 N N . PRO A 1 496 ? -14.766 -11.32 16.984 1 41.47 496 PRO A N 1
ATOM 3800 C CA . PRO A 1 496 ? -14.711 -9.898 17.328 1 41.47 496 PRO A CA 1
ATOM 3801 C C . PRO A 1 496 ? -14.031 -9.633 18.672 1 41.47 496 PRO A C 1
ATOM 3803 O O . PRO A 1 496 ? -14.141 -10.438 19.594 1 41.47 496 PRO A O 1
ATOM 3806 N N . GLU A 1 497 ? -12.906 -8.938 18.844 1 31.72 497 GLU A N 1
ATOM 3807 C CA . GLU A 1 497 ? -12.594 -8.492 20.188 1 31.72 497 GLU A CA 1
ATOM 3808 C C . GLU A 1 497 ? -13.844 -8.039 20.922 1 31.72 497 GLU A C 1
ATOM 3810 O O . GLU A 1 497 ? -14.625 -7.238 20.406 1 31.72 497 GLU A O 1
ATOM 3815 N N . GLN A 1 498 ? -14.375 -8.727 21.969 1 27.55 498 GLN A N 1
ATOM 3816 C CA . GLN A 1 498 ? -15.266 -8.117 22.938 1 27.55 498 GLN A CA 1
ATOM 3817 C C . GLN A 1 498 ? -14.648 -6.852 23.531 1 27.55 498 GLN A C 1
ATOM 3819 O O . GLN A 1 498 ? -13.477 -6.852 23.922 1 27.55 498 GLN A O 1
ATOM 3824 N N . MET B 1 1 ? 7.199 40.094 -0.654 1 76.75 1 MET B N 1
ATOM 3825 C CA . MET B 1 1 ? 7.855 39.719 0.6 1 76.75 1 MET B CA 1
ATOM 3826 C C . MET B 1 1 ? 6.996 38.75 1.409 1 76.75 1 MET B C 1
ATOM 3828 O O . MET B 1 1 ? 5.766 38.844 1.37 1 76.75 1 MET B O 1
ATOM 3832 N N . MET B 1 2 ? 7.766 37.875 2.07 1 87.62 2 MET B N 1
ATOM 3833 C CA . MET B 1 2 ? 7.062 36.906 2.895 1 87.62 2 MET B CA 1
ATOM 3834 C C . MET B 1 2 ? 6.359 37.562 4.066 1 87.62 2 MET B C 1
ATOM 3836 O O . MET B 1 2 ? 6.926 38.469 4.699 1 87.62 2 MET B O 1
ATOM 3840 N N . GLN B 1 3 ? 5.184 37.219 4.309 1 85.5 3 GLN B N 1
ATOM 3841 C CA . GLN B 1 3 ? 4.43 37.688 5.457 1 85.5 3 GLN B CA 1
ATOM 3842 C C . GLN B 1 3 ? 4.859 37 6.738 1 85.5 3 GLN B C 1
ATOM 3844 O O . GLN B 1 3 ? 5.148 35.781 6.727 1 85.5 3 GLN B O 1
ATOM 3849 N N . PRO B 1 4 ? 4.934 37.75 7.773 1 87.5 4 PRO B N 1
ATOM 3850 C CA . PRO B 1 4 ? 5.27 37.094 9.039 1 87.5 4 PRO B CA 1
ATOM 3851 C C . PRO B 1 4 ? 4.172 36.125 9.516 1 87.5 4 PRO B C 1
ATOM 3853 O O . PRO B 1 4 ? 2.998 36.312 9.188 1 87.5 4 PRO B O 1
ATOM 3856 N N . PHE B 1 5 ? 4.609 35.156 10.188 1 90.56 5 PHE B N 1
ATOM 3857 C CA . PHE B 1 5 ? 3.666 34.25 10.82 1 90.56 5 PHE B CA 1
ATOM 3858 C C . PHE B 1 5 ? 3.498 34.562 12.297 1 90.56 5 PHE B C 1
ATOM 3860 O O . PHE B 1 5 ? 4.469 34.531 13.055 1 90.56 5 PHE B O 1
ATOM 3867 N N . THR B 1 6 ? 2.348 34.969 12.664 1 86.88 6 THR B N 1
ATOM 3868 C CA . THR B 1 6 ? 2.014 35.219 14.062 1 86.88 6 THR B CA 1
ATOM 3869 C C . THR B 1 6 ? 0.719 34.5 14.453 1 86.88 6 THR B C 1
ATOM 3871 O O . THR B 1 6 ? -0.302 34.656 13.773 1 86.88 6 THR B O 1
ATOM 3874 N N . TYR B 1 7 ? 0.849 33.719 15.477 1 89.75 7 TYR B N 1
ATOM 3875 C CA . TYR B 1 7 ? -0.337 33.062 15.992 1 89.75 7 TYR B CA 1
ATOM 3876 C C . TYR B 1 7 ? -0.455 33.219 17.5 1 89.75 7 TYR B C 1
ATOM 3878 O O . TYR B 1 7 ? 0.451 32.844 18.25 1 89.75 7 TYR B O 1
ATOM 3886 N N . LEU B 1 8 ? -1.521 33.875 17.906 1 89.19 8 LEU B N 1
ATOM 3887 C CA . LEU B 1 8 ? -1.868 34 19.312 1 89.19 8 LEU B CA 1
ATOM 3888 C C . LEU B 1 8 ? -3.041 33.094 19.656 1 89.19 8 LEU B C 1
ATOM 3890 O O . LEU B 1 8 ? -4.199 33.469 19.438 1 89.19 8 LEU B O 1
ATOM 3894 N N . PRO B 1 9 ? -2.717 31.969 20.25 1 92.88 9 PRO B N 1
ATOM 3895 C CA . PRO B 1 9 ? -3.807 31.047 20.578 1 92.88 9 PRO B CA 1
ATOM 3896 C C . PRO B 1 9 ? -4.758 31.609 21.641 1 92.88 9 PRO B C 1
ATOM 3898 O O . PRO B 1 9 ? -4.363 32.469 22.438 1 92.88 9 PRO B O 1
ATOM 3901 N N . PRO B 1 10 ? -5.953 31.141 21.625 1 95.69 10 PRO B N 1
ATOM 3902 C CA . PRO B 1 10 ? -6.887 31.547 22.672 1 95.69 10 PRO B CA 1
ATOM 3903 C C . PRO B 1 10 ? -6.516 30.984 24.047 1 95.69 10 PRO B C 1
ATOM 3905 O O . PRO B 1 10 ? -5.848 29.953 24.141 1 95.69 10 PRO B O 1
ATOM 3908 N N . GLN B 1 11 ? -6.973 31.766 25 1 96.94 11 GLN B N 1
ATOM 3909 C CA . GLN B 1 11 ? -6.852 31.234 26.359 1 96.94 11 GLN B CA 1
ATOM 3910 C C . GLN B 1 11 ? -7.824 30.078 26.578 1 96.94 11 GLN B C 1
ATOM 3912 O O . GLN B 1 11 ? -9 30.172 26.219 1 96.94 11 GLN B O 1
ATOM 3917 N N . ILE B 1 12 ? -7.309 28.969 27.094 1 97.56 12 ILE B N 1
ATOM 3918 C CA . ILE B 1 12 ? -8.148 27.812 27.375 1 97.56 12 ILE B CA 1
ATOM 3919 C C . ILE B 1 12 ? -8.32 27.656 28.891 1 97.56 12 ILE B C 1
ATOM 3921 O O . ILE B 1 12 ? -7.332 27.531 29.625 1 97.56 12 ILE B O 1
ATOM 3925 N N . ASP B 1 13 ? -9.516 27.703 29.328 1 97 13 ASP B N 1
ATOM 3926 C CA . ASP B 1 13 ? -9.852 27.516 30.734 1 97 13 ASP B CA 1
ATOM 3927 C C . ASP B 1 13 ? -10.602 26.203 30.953 1 97 13 ASP B C 1
ATOM 3929 O O . ASP B 1 13 ? -11.719 26.031 30.453 1 97 13 ASP B O 1
ATOM 3933 N N . ILE B 1 14 ? -9.984 25.281 31.672 1 97.88 14 ILE B N 1
ATOM 3934 C CA . ILE B 1 14 ? -10.609 24 31.969 1 97.88 14 ILE B CA 1
ATOM 3935 C C . ILE B 1 14 ? -11.156 24.016 33.406 1 97.88 14 ILE B C 1
ATOM 3937 O O . ILE B 1 14 ? -10.414 24.281 34.344 1 97.88 14 ILE B O 1
ATOM 3941 N N . HIS B 1 15 ? -12.391 23.75 33.562 1 96.75 15 HIS B N 1
ATOM 3942 C CA . HIS B 1 15 ? -13.023 23.812 34.875 1 96.75 15 HIS B CA 1
ATOM 3943 C C . HIS B 1 15 ? -14.156 22.797 34.969 1 96.75 15 HIS B C 1
ATOM 3945 O O . HIS B 1 15 ? -14.602 22.234 33.969 1 96.75 15 HIS B O 1
ATOM 3951 N N . ASP B 1 16 ? -14.531 22.531 36.188 1 96.81 16 ASP B N 1
ATOM 3952 C CA . ASP B 1 16 ? -15.656 21.625 36.406 1 96.81 16 ASP B CA 1
ATOM 3953 C C . ASP B 1 16 ? -16.984 22.375 36.344 1 96.81 16 ASP B C 1
ATOM 3955 O O . ASP B 1 16 ? -17.141 23.438 36.938 1 96.81 16 ASP B O 1
ATOM 3959 N N . ALA B 1 17 ? -17.844 21.953 35.531 1 96.62 17 ALA B N 1
ATOM 3960 C CA . ALA B 1 17 ? -19.203 22.484 35.406 1 96.62 17 ALA B CA 1
ATOM 3961 C C . ALA B 1 17 ? -20.141 21.453 34.781 1 96.62 17 ALA B C 1
ATOM 3963 O O . ALA B 1 17 ? -19.734 20.656 33.938 1 96.62 17 ALA B O 1
ATOM 3964 N N . GLY B 1 18 ? -21.328 21.453 35.281 1 95.12 18 GLY B N 1
ATOM 3965 C CA . GLY B 1 18 ? -22.359 20.625 34.656 1 95.12 18 GLY B CA 1
ATOM 3966 C C . GLY B 1 18 ? -23.078 21.312 33.531 1 95.12 18 GLY B C 1
ATOM 3967 O O . GLY B 1 18 ? -22.859 22.5 33.25 1 95.12 18 GLY B O 1
ATOM 3968 N N . LEU B 1 19 ? -23.906 20.578 32.875 1 94.81 19 LEU B N 1
ATOM 3969 C CA . LEU B 1 19 ? -24.609 21.078 31.688 1 94.81 19 LEU B CA 1
ATOM 3970 C C . LEU B 1 19 ? -25.453 22.297 32.031 1 94.81 19 LEU B C 1
ATOM 3972 O O . LEU B 1 19 ? -25.5 23.266 31.266 1 94.81 19 LEU B O 1
ATOM 3976 N N . ALA B 1 20 ? -26.125 22.219 33.125 1 93.06 20 ALA B N 1
ATOM 3977 C CA . ALA B 1 20 ? -27 23.328 33.531 1 93.06 20 ALA B CA 1
ATOM 3978 C C . ALA B 1 20 ? -26.219 24.625 33.656 1 93.06 20 ALA B C 1
ATOM 3980 O O . ALA B 1 20 ? -26.703 25.688 33.25 1 93.06 20 ALA B O 1
ATOM 3981 N N . ALA B 1 21 ? -25.109 24.531 34.25 1 95.56 21 ALA B N 1
ATOM 3982 C CA . ALA B 1 21 ? -24.234 25.688 34.406 1 95.56 21 ALA B CA 1
ATOM 3983 C C . ALA B 1 21 ? -23.734 26.203 33.062 1 95.56 21 ALA B C 1
ATOM 3985 O O . ALA B 1 21 ? -23.625 27.422 32.844 1 95.56 21 ALA B O 1
ATOM 3986 N N . VAL B 1 22 ? -23.438 25.359 32.188 1 95.88 22 VAL B N 1
ATOM 3987 C CA . VAL B 1 22 ? -22.891 25.703 30.859 1 95.88 22 VAL B CA 1
ATOM 3988 C C . VAL B 1 22 ? -23.953 26.406 30.031 1 95.88 22 VAL B C 1
ATOM 3990 O O . VAL B 1 22 ? -23.641 27.359 29.297 1 95.88 22 VAL B O 1
ATOM 3993 N N . LEU B 1 23 ? -25.172 26.016 30.172 1 94.44 23 LEU B N 1
ATOM 3994 C CA . LEU B 1 23 ? -26.266 26.578 29.391 1 94.44 23 LEU B CA 1
ATOM 3995 C C . LEU B 1 23 ? -26.516 28.031 29.781 1 94.44 23 LEU B C 1
ATOM 3997 O O . LEU B 1 23 ? -27.141 28.797 29.031 1 94.44 23 LEU B O 1
ATOM 4001 N N . THR B 1 24 ? -26.016 28.375 30.922 1 93.88 24 THR B N 1
ATOM 4002 C CA . THR B 1 24 ? -26.266 29.734 31.406 1 93.88 24 THR B CA 1
ATOM 4003 C C . THR B 1 24 ? -24.953 30.469 31.641 1 93.88 24 THR B C 1
ATOM 4005 O O . THR B 1 24 ? -24.875 31.359 32.469 1 93.88 24 THR B O 1
ATOM 4008 N N . ASN B 1 25 ? -23.922 30.109 31 1 92.75 25 ASN B N 1
ATOM 4009 C CA . ASN B 1 25 ? -22.594 30.609 31.297 1 92.75 25 ASN B CA 1
ATOM 4010 C C . ASN B 1 25 ? -22.344 31.969 30.656 1 92.75 25 ASN B C 1
ATOM 4012 O O . ASN B 1 25 ? -21.312 32.594 30.906 1 92.75 25 ASN B O 1
ATOM 4016 N N . GLY B 1 26 ? -23.203 32.5 29.766 1 92.25 26 GLY B N 1
ATOM 4017 C CA . GLY B 1 26 ? -23.125 33.844 29.219 1 92.25 26 GLY B CA 1
ATOM 4018 C C . GLY B 1 26 ? -22.125 33.938 28.078 1 92.25 26 GLY B C 1
ATOM 4019 O O . GLY B 1 26 ? -21.797 35.062 27.625 1 92.25 26 GLY B O 1
ATOM 4020 N N . LEU B 1 27 ? -21.656 32.875 27.609 1 95.19 27 LEU B N 1
ATOM 4021 C CA . LEU B 1 27 ? -20.75 32.875 26.453 1 95.19 27 LEU B CA 1
ATOM 4022 C C . LEU B 1 27 ? -21.516 33.094 25.156 1 95.19 27 LEU B C 1
ATOM 4024 O O . LEU B 1 27 ? -22.75 33 25.141 1 95.19 27 LEU B O 1
ATOM 4028 N N . ALA B 1 28 ? -20.766 33.438 24.125 1 94 28 ALA B N 1
ATOM 4029 C CA . ALA B 1 28 ? -21.406 33.688 22.844 1 94 28 ALA B CA 1
ATOM 4030 C C . ALA B 1 28 ? -21.922 32.406 22.219 1 94 28 ALA B C 1
ATOM 4032 O O . ALA B 1 28 ? -22.984 32.375 21.578 1 94 28 ALA B O 1
ATOM 4033 N N . ALA B 1 29 ? -21.172 31.375 22.406 1 96.5 29 ALA B N 1
ATOM 4034 C CA . ALA B 1 29 ? -21.547 30.078 21.844 1 96.5 29 ALA B CA 1
ATOM 4035 C C . ALA B 1 29 ? -20.984 28.922 22.672 1 96.5 29 ALA B C 1
ATOM 4037 O O . ALA B 1 29 ? -19.938 29.062 23.312 1 96.5 29 ALA B O 1
ATOM 4038 N N . ASN B 1 30 ? -21.703 27.844 22.672 1 97.56 30 ASN B N 1
ATOM 4039 C CA . ASN B 1 30 ? -21.25 26.594 23.281 1 97.56 30 ASN B CA 1
ATOM 4040 C C . ASN B 1 30 ? -21.344 25.438 22.297 1 97.56 30 ASN B C 1
ATOM 4042 O O . ASN B 1 30 ? -22.312 25.297 21.562 1 97.56 30 ASN B O 1
ATOM 4046 N N . LEU B 1 31 ? -20.266 24.719 22.188 1 97.94 31 LEU B N 1
ATOM 4047 C CA . LEU B 1 31 ? -20.297 23.406 21.562 1 97.94 31 LEU B CA 1
ATOM 4048 C C . LEU B 1 31 ? -20.578 22.312 22.594 1 97.94 31 LEU B C 1
ATOM 4050 O O . LEU B 1 31 ? -19.766 22.078 23.5 1 97.94 31 LEU B O 1
ATOM 4054 N N . LEU B 1 32 ? -21.703 21.703 22.5 1 98 32 LEU B N 1
ATOM 4055 C CA . LEU B 1 32 ? -22.156 20.688 23.453 1 98 32 LEU B CA 1
ATOM 4056 C C . LEU B 1 32 ? -22.094 19.297 22.859 1 98 32 LEU B C 1
ATOM 4058 O O . LEU B 1 32 ? -22.922 18.938 22.031 1 98 32 LEU B O 1
ATOM 4062 N N . ILE B 1 33 ? -21.109 18.5 23.297 1 98.38 33 ILE B N 1
ATOM 4063 C CA . ILE B 1 33 ? -20.984 17.125 22.859 1 98.38 33 ILE B CA 1
ATOM 4064 C C . ILE B 1 33 ? -21.5 16.188 23.953 1 98.38 33 ILE B C 1
ATOM 4066 O O . ILE B 1 33 ? -20.938 16.125 25.047 1 98.38 33 ILE B O 1
ATOM 4070 N N . CYS B 1 34 ? -22.562 15.438 23.609 1 98 34 CYS B N 1
ATOM 4071 C CA . CYS B 1 34 ? -23.234 14.602 24.609 1 98 34 CYS B CA 1
ATOM 4072 C C . CYS B 1 34 ? -23.234 13.141 24.172 1 98 34 CYS B C 1
ATOM 4074 O O . CYS B 1 34 ? -23.422 12.844 23 1 98 34 CYS B O 1
ATOM 4076 N N . ALA B 1 35 ? -23.031 12.281 25.141 1 98.06 35 ALA B N 1
ATOM 4077 C CA . ALA B 1 35 ? -23.141 10.852 24.875 1 98.06 35 ALA B CA 1
ATOM 4078 C C . ALA B 1 35 ? -24.562 10.469 24.469 1 98.06 35 ALA B C 1
ATOM 4080 O O . ALA B 1 35 ? -25.531 11.008 25.016 1 98.06 35 ALA B O 1
ATOM 4081 N N . GLU B 1 36 ? -24.625 9.539 23.594 1 96.75 36 GLU B N 1
ATOM 4082 C CA . GLU B 1 36 ? -25.906 9.086 23.062 1 96.75 36 GLU B CA 1
ATOM 4083 C C . GLU B 1 36 ? -26.844 8.633 24.172 1 96.75 36 GLU B C 1
ATOM 4085 O O . GLU B 1 36 ? -28.062 8.797 24.078 1 96.75 36 GLU B O 1
ATOM 4090 N N . ASP B 1 37 ? -26.344 8.109 25.25 1 95.62 37 ASP B N 1
ATOM 4091 C CA . ASP B 1 37 ? -27.141 7.617 26.359 1 95.62 37 ASP B CA 1
ATOM 4092 C C . ASP B 1 37 ? -27.891 8.758 27.047 1 95.62 37 ASP B C 1
ATOM 4094 O O . ASP B 1 37 ? -28.859 8.523 27.766 1 95.62 37 ASP B O 1
ATOM 4098 N N . ARG B 1 38 ? -27.453 9.969 26.891 1 94.56 38 ARG B N 1
ATOM 4099 C CA . ARG B 1 38 ? -28.062 11.133 27.516 1 94.56 38 ARG B CA 1
ATOM 4100 C C . ARG B 1 38 ? -29.125 11.75 26.594 1 94.56 38 ARG B C 1
ATOM 4102 O O . ARG B 1 38 ? -29.844 12.656 27 1 94.56 38 ARG B O 1
ATOM 4109 N N . ARG B 1 39 ? -29.234 11.305 25.391 1 96.06 39 ARG B N 1
ATOM 4110 C CA . ARG B 1 39 ? -30.047 11.93 24.359 1 96.06 39 ARG B CA 1
ATOM 4111 C C . ARG B 1 39 ? -31.5 12.047 24.812 1 96.06 39 ARG B C 1
ATOM 4113 O O . ARG B 1 39 ? -32.094 13.141 24.766 1 96.06 39 ARG B O 1
ATOM 4120 N N . GLU B 1 40 ? -32.125 10.953 25.281 1 95.25 40 GLU B N 1
ATOM 4121 C CA . GLU B 1 40 ? -33.531 10.945 25.672 1 95.25 40 GLU B CA 1
ATOM 4122 C C . GLU B 1 40 ? -33.781 11.922 26.812 1 95.25 40 GLU B C 1
ATOM 4124 O O . GLU B 1 40 ? -34.75 12.688 26.766 1 95.25 40 GLU B O 1
ATOM 4129 N N . SER B 1 41 ? -32.969 11.844 27.812 1 94.94 41 SER B N 1
ATOM 4130 C CA . SER B 1 41 ? -33.125 12.719 28.969 1 94.94 41 SER B CA 1
ATOM 4131 C C . SER B 1 41 ? -32.969 14.18 28.578 1 94.94 41 SER B C 1
ATOM 4133 O O . SER B 1 41 ? -33.688 15.047 29.094 1 94.94 41 SER B O 1
ATOM 4135 N N . LEU B 1 42 ? -32.031 14.516 27.703 1 94.56 42 LEU B N 1
ATOM 4136 C CA . LEU B 1 42 ? -31.781 15.891 27.281 1 94.56 42 LEU B CA 1
ATOM 4137 C C . LEU B 1 42 ? -32.938 16.422 26.422 1 94.56 42 LEU B C 1
ATOM 4139 O O . LEU B 1 42 ? -33.375 17.562 26.609 1 94.56 42 LEU B O 1
ATOM 4143 N N . LEU B 1 43 ? -33.406 15.594 25.547 1 94.94 43 LEU B N 1
ATOM 4144 C CA . LEU B 1 43 ? -34.469 16.016 24.625 1 94.94 43 LEU B CA 1
ATOM 4145 C C . LEU B 1 43 ? -35.781 16.156 25.344 1 94.94 43 LEU B C 1
ATOM 4147 O O . LEU B 1 43 ? -36.719 16.766 24.812 1 94.94 43 LEU B O 1
ATOM 4151 N N . ALA B 1 44 ? -35.844 15.578 26.562 1 94.25 44 ALA B N 1
ATOM 4152 C CA . ALA B 1 44 ? -37.062 15.711 27.359 1 94.25 44 ALA B CA 1
ATOM 4153 C C . ALA B 1 44 ? -37.125 17.094 28 1 94.25 44 ALA B C 1
ATOM 4155 O O . ALA B 1 44 ? -38.219 17.516 28.438 1 94.25 44 ALA B O 1
ATOM 4156 N N . LEU B 1 45 ? -36.031 17.781 28.062 1 92.38 45 LEU B N 1
ATOM 4157 C CA . LEU B 1 45 ? -36 19.109 28.641 1 92.38 45 LEU B CA 1
ATOM 4158 C C . LEU B 1 45 ? -36.625 20.125 27.672 1 92.38 45 LEU B C 1
ATOM 4160 O O . LEU B 1 45 ? -36.312 20.094 26.469 1 92.38 45 LEU B O 1
ATOM 4164 N N . PRO B 1 46 ? -37.375 21.016 28.219 1 92.56 46 PRO B N 1
ATOM 4165 C CA . PRO B 1 46 ? -38.031 22.016 27.344 1 92.56 46 PRO B CA 1
ATOM 4166 C C . PRO B 1 46 ? -37.031 22.859 26.578 1 92.56 46 PRO B C 1
ATOM 4168 O O . PRO B 1 46 ? -37.281 23.281 25.453 1 92.56 46 PRO B O 1
ATOM 4171 N N . GLU B 1 47 ? -35.906 23.047 27.109 1 92.38 47 GLU B N 1
ATOM 4172 C CA . GLU B 1 47 ? -34.875 23.891 26.516 1 92.38 47 GLU B CA 1
ATOM 4173 C C . GLU B 1 47 ? -34.406 23.297 25.188 1 92.38 47 GLU B C 1
ATOM 4175 O O . GLU B 1 47 ? -33.906 24.016 24.328 1 92.38 47 GLU B O 1
ATOM 4180 N N . PHE B 1 48 ? -34.594 21.984 24.969 1 95.12 48 PHE B N 1
ATOM 4181 C CA . PHE B 1 48 ? -34.031 21.312 23.797 1 95.12 48 PHE B CA 1
ATOM 4182 C C . PHE B 1 48 ? -35.156 20.891 22.828 1 95.12 48 PHE B C 1
ATOM 4184 O O . PHE B 1 48 ? -34.938 20.047 21.953 1 95.12 48 PHE B O 1
ATOM 4191 N N . ALA B 1 49 ? -36.312 21.453 23.047 1 93.44 49 ALA B N 1
ATOM 4192 C CA . ALA B 1 49 ? -37.469 21.125 22.188 1 93.44 49 ALA B CA 1
ATOM 4193 C C . ALA B 1 49 ? -37.125 21.406 20.719 1 93.44 49 ALA B C 1
ATOM 4195 O O . ALA B 1 49 ? -37.531 20.656 19.828 1 93.44 49 ALA B O 1
ATOM 4196 N N . ALA B 1 50 ? -36.469 22.5 20.5 1 94.38 50 ALA B N 1
ATOM 4197 C CA . ALA B 1 50 ? -36.094 22.859 19.125 1 94.38 50 ALA B CA 1
ATOM 4198 C C . ALA B 1 50 ? -35.188 21.797 18.5 1 94.38 50 ALA B C 1
ATOM 4200 O O . ALA B 1 50 ? -35.281 21.531 17.297 1 94.38 50 ALA B O 1
ATOM 4201 N N . VAL B 1 51 ? -34.344 21.203 19.219 1 96.25 51 VAL B N 1
ATOM 4202 C CA . VAL B 1 51 ? -33.438 20.156 18.75 1 96.25 51 VAL B CA 1
ATOM 4203 C C . VAL B 1 51 ? -34.25 18.922 18.359 1 96.25 51 VAL B C 1
ATOM 4205 O O . VAL B 1 51 ? -34 18.297 17.344 1 96.25 51 VAL B O 1
ATOM 4208 N N . GLY B 1 52 ? -35.188 18.609 19.203 1 94.81 52 GLY B N 1
ATOM 4209 C CA . GLY B 1 52 ? -36.094 17.516 18.875 1 94.81 52 GLY B CA 1
ATOM 4210 C C . GLY B 1 52 ? -36.75 17.688 17.516 1 94.81 52 GLY B C 1
ATOM 4211 O O . GLY B 1 52 ? -36.875 16.734 16.75 1 94.81 52 GLY B O 1
ATOM 4212 N N . ALA B 1 53 ? -37.188 18.875 17.297 1 95.25 53 ALA B N 1
ATOM 4213 C CA . ALA B 1 53 ? -37.844 19.188 16.016 1 95.25 53 ALA B CA 1
ATOM 4214 C C . ALA B 1 53 ? -36.844 19.016 14.859 1 95.25 53 ALA B C 1
ATOM 4216 O O . ALA B 1 53 ? -37.219 18.516 13.797 1 95.25 53 ALA B O 1
ATOM 4217 N N . GLN B 1 54 ? -35.688 19.531 15.062 1 96.62 54 GLN B N 1
ATOM 4218 C CA . GLN B 1 54 ? -34.656 19.406 14.031 1 96.62 54 GLN B CA 1
ATOM 4219 C C . GLN B 1 54 ? -34.406 17.938 13.695 1 96.62 54 GLN B C 1
ATOM 4221 O O . GLN B 1 54 ? -34.281 17.578 12.523 1 96.62 54 GLN B O 1
ATOM 4226 N N . ILE B 1 55 ? -34.312 17.141 14.672 1 95.44 55 ILE B N 1
ATOM 4227 C CA . ILE B 1 55 ? -34.062 15.703 14.508 1 95.44 55 ILE B CA 1
ATOM 4228 C C . ILE B 1 55 ? -35.25 15.078 13.766 1 95.44 55 ILE B C 1
ATOM 4230 O O . ILE B 1 55 ? -35.062 14.289 12.836 1 95.44 55 ILE B O 1
ATOM 4234 N N . ALA B 1 56 ? -36.406 15.43 14.156 1 94 56 ALA B N 1
ATOM 4235 C CA . ALA B 1 56 ? -37.625 14.891 13.539 1 94 56 ALA B CA 1
ATOM 4236 C C . ALA B 1 56 ? -37.688 15.266 12.062 1 94 56 ALA B C 1
ATOM 4238 O O . ALA B 1 56 ? -38.219 14.492 11.25 1 94 56 ALA B O 1
ATOM 4239 N N . LEU B 1 57 ? -37.156 16.391 11.734 1 96.06 57 LEU B N 1
ATOM 4240 C CA . LEU B 1 57 ? -37.156 16.875 10.359 1 96.06 57 LEU B CA 1
ATOM 4241 C C . LEU B 1 57 ? -36 16.266 9.562 1 96.06 57 LEU B C 1
ATOM 4243 O O . LEU B 1 57 ? -35.875 16.531 8.367 1 96.06 57 LEU B O 1
ATOM 4247 N N . GLY B 1 58 ? -35.125 15.562 10.273 1 93.88 58 GLY B N 1
ATOM 4248 C CA . GLY B 1 58 ? -34.062 14.852 9.578 1 93.88 58 GLY B CA 1
ATOM 4249 C C . GLY B 1 58 ? -32.781 15.648 9.469 1 93.88 58 GLY B C 1
ATOM 4250 O O . GLY B 1 58 ? -31.906 15.32 8.672 1 93.88 58 GLY B O 1
ATOM 4251 N N . GLN B 1 59 ? -32.688 16.703 10.25 1 92.88 59 GLN B N 1
ATOM 4252 C CA . GLN B 1 59 ? -31.438 17.484 10.234 1 92.88 59 GLN B CA 1
ATOM 4253 C C . GLN B 1 59 ? -30.297 16.703 10.883 1 92.88 59 GLN B C 1
ATOM 4255 O O . GLN B 1 59 ? -30.531 15.867 11.758 1 92.88 59 GLN B O 1
ATOM 4260 N N . LYS B 1 60 ? -29.141 17.016 10.398 1 91.25 60 LYS B N 1
ATOM 4261 C CA . LYS B 1 60 ? -27.953 16.391 10.969 1 91.25 60 LYS B CA 1
ATOM 4262 C C . LYS B 1 60 ? -27.266 17.328 11.961 1 91.25 60 LYS B C 1
ATOM 4264 O O . LYS B 1 60 ? -27.438 18.547 11.898 1 91.25 60 LYS B O 1
ATOM 4269 N N . ALA B 1 61 ? -26.5 16.734 12.82 1 93.88 61 ALA B N 1
ATOM 4270 C CA . ALA B 1 61 ? -25.719 17.531 13.781 1 93.88 61 ALA B CA 1
ATOM 4271 C C . ALA B 1 61 ? -24.656 18.359 13.086 1 93.88 61 ALA B C 1
ATOM 4273 O O . ALA B 1 61 ? -24.203 18 11.992 1 93.88 61 ALA B O 1
ATOM 4274 N N . PRO B 1 62 ? -24.234 19.359 13.664 1 96.56 62 PRO B N 1
ATOM 4275 C CA . PRO B 1 62 ? -24.641 19.875 14.977 1 96.56 62 PRO B CA 1
ATOM 4276 C C . PRO B 1 62 ? -26.031 20.516 14.961 1 96.56 62 PRO B C 1
ATOM 4278 O O . PRO B 1 62 ? -26.375 21.219 14 1 96.56 62 PRO B O 1
ATOM 4281 N N . TYR B 1 63 ? -26.812 20.297 16 1 96.94 63 TYR B N 1
ATOM 4282 C CA . TYR B 1 63 ? -28.125 20.922 16.156 1 96.94 63 TYR B CA 1
ATOM 4283 C C . TYR B 1 63 ? -28 22.281 16.828 1 96.94 63 TYR B C 1
ATOM 4285 O O . TYR B 1 63 ? -27.359 22.406 17.875 1 96.94 63 TYR B O 1
ATOM 4293 N N . SER B 1 64 ? -28.594 23.25 16.219 1 95.5 64 SER B N 1
ATOM 4294 C CA . SER B 1 64 ? -28.406 24.625 16.672 1 95.5 64 SER B CA 1
ATOM 4295 C C . SER B 1 64 ? -29.641 25.125 17.422 1 95.5 64 SER B C 1
ATOM 4297 O O . SER B 1 64 ? -30.781 24.844 17.016 1 95.5 64 SER B O 1
ATOM 4299 N N . LEU B 1 65 ? -29.422 25.766 18.516 1 94.88 65 LEU B N 1
ATOM 4300 C CA . LEU B 1 65 ? -30.469 26.484 19.234 1 94.88 65 LEU B CA 1
ATOM 4301 C C . LEU B 1 65 ? -29.891 27.672 20 1 94.88 65 LEU B C 1
ATOM 4303 O O . LEU B 1 65 ? -28.672 27.75 20.203 1 94.88 65 LEU B O 1
ATOM 4307 N N . VAL B 1 66 ? -30.672 28.656 20.281 1 94.81 66 VAL B N 1
ATOM 4308 C CA . VAL B 1 66 ? -30.25 29.812 21.047 1 94.81 66 VAL B CA 1
ATOM 4309 C C . VAL B 1 66 ? -30.953 29.812 22.406 1 94.81 66 VAL B C 1
ATOM 4311 O O . VAL B 1 66 ? -32.188 29.781 22.484 1 94.81 66 VAL B O 1
ATOM 4314 N N . LEU B 1 67 ? -30.109 29.734 23.391 1 93.12 67 LEU B N 1
ATOM 4315 C CA . LEU B 1 67 ? -30.578 29.812 24.781 1 93.12 67 LEU B CA 1
ATOM 4316 C C . LEU B 1 67 ? -29.891 30.938 25.531 1 93.12 67 LEU B C 1
ATOM 4318 O O . LEU B 1 67 ? -28.656 31.016 25.547 1 93.12 67 LEU B O 1
ATOM 4322 N N . HIS B 1 68 ? -30.625 31.812 26.172 1 91.88 68 HIS B N 1
ATOM 4323 C CA . HIS B 1 68 ? -30.078 32.906 26.953 1 91.88 68 HIS B CA 1
ATOM 4324 C C . HIS B 1 68 ? -29.078 33.719 26.125 1 91.88 68 HIS B C 1
ATOM 4326 O O . HIS B 1 68 ? -27.969 34.031 26.594 1 91.88 68 HIS B O 1
ATOM 4332 N N . ASN B 1 69 ? -29.375 33.906 24.844 1 92.5 69 ASN B N 1
ATOM 4333 C CA . ASN B 1 69 ? -28.594 34.719 23.906 1 92.5 69 ASN B CA 1
ATOM 4334 C C . ASN B 1 69 ? -27.266 34.031 23.578 1 92.5 69 ASN B C 1
ATOM 4336 O O . ASN B 1 69 ? -26.297 34.719 23.219 1 92.5 69 ASN B O 1
ATOM 4340 N N . THR B 1 70 ? -27.156 32.844 23.891 1 95.5 70 THR B N 1
ATOM 4341 C CA . THR B 1 70 ? -25.984 32.031 23.578 1 95.5 70 THR B CA 1
ATOM 4342 C C . THR B 1 70 ? -26.312 30.969 22.531 1 95.5 70 THR B C 1
ATOM 4344 O O . THR B 1 70 ? -27.297 30.25 22.656 1 95.5 70 THR B O 1
ATOM 4347 N N . LEU B 1 71 ? -25.516 30.938 21.484 1 95.69 71 LEU B N 1
ATOM 4348 C CA . LEU B 1 71 ? -25.656 29.891 20.484 1 95.69 71 LEU B CA 1
ATOM 4349 C C . LEU B 1 71 ? -25.219 28.547 21.047 1 95.69 71 LEU B C 1
ATOM 4351 O O . LEU B 1 71 ? -24.094 28.406 21.531 1 95.69 71 LEU B O 1
ATOM 4355 N N . GLN B 1 72 ? -26.141 27.609 21.062 1 96.38 72 GLN B N 1
ATOM 4356 C CA . GLN B 1 72 ? -25.812 26.234 21.469 1 96.38 72 GLN B CA 1
ATOM 4357 C C . GLN B 1 72 ? -25.734 25.312 20.25 1 96.38 72 GLN B C 1
ATOM 4359 O O . GLN B 1 72 ? -26.672 25.234 19.469 1 96.38 72 GLN B O 1
ATOM 4364 N N . LEU B 1 73 ? -24.625 24.688 20.031 1 97.38 73 LEU B N 1
ATOM 4365 C CA . LEU B 1 73 ? -24.484 23.625 19.031 1 97.38 73 LEU B CA 1
ATOM 4366 C C . LEU B 1 73 ? -24.391 22.266 19.703 1 97.38 73 LEU B C 1
ATOM 4368 O O . LEU B 1 73 ? -23.375 21.938 20.344 1 97.38 73 LEU B O 1
ATOM 4372 N N . LEU B 1 74 ? -25.391 21.469 19.5 1 97.69 74 LEU B N 1
ATOM 4373 C CA . LEU B 1 74 ? -25.516 20.203 20.219 1 97.69 74 LEU B CA 1
ATOM 4374 C C . LEU B 1 74 ? -25.219 19.031 19.297 1 97.69 74 LEU B C 1
ATOM 4376 O O . LEU B 1 74 ? -25.719 18.969 18.172 1 97.69 74 LEU B O 1
ATOM 4380 N N . ILE B 1 75 ? -24.344 18.109 19.734 1 98 75 ILE B N 1
ATOM 4381 C CA . ILE B 1 75 ? -23.953 16.891 19.031 1 98 75 ILE B CA 1
ATOM 4382 C C . ILE B 1 75 ? -24.125 15.68 19.938 1 98 75 ILE B C 1
ATOM 4384 O O . ILE B 1 75 ? -23.797 15.734 21.125 1 98 75 ILE B O 1
ATOM 4388 N N . PHE B 1 76 ? -24.703 14.609 19.438 1 97.62 76 PHE B N 1
ATOM 4389 C CA . PHE B 1 76 ? -24.75 13.336 20.141 1 97.62 76 PHE B CA 1
ATOM 4390 C C . PHE B 1 76 ? -23.766 12.344 19.531 1 97.62 76 PHE B C 1
ATOM 4392 O O . PHE B 1 76 ? -23.719 12.188 18.312 1 97.62 76 PHE B O 1
ATOM 4399 N N . LEU B 1 77 ? -22.953 11.727 20.391 1 97.38 77 LEU B N 1
ATOM 4400 C CA . LEU B 1 77 ? -21.984 10.719 19.984 1 97.38 77 LEU B CA 1
ATOM 4401 C C . LEU B 1 77 ? -22.141 9.445 20.797 1 97.38 77 LEU B C 1
ATOM 4403 O O . LEU B 1 77 ? -22.672 9.477 21.922 1 97.38 77 LEU B O 1
ATOM 4407 N N . PRO B 1 78 ? -21.609 8.312 20.234 1 96.31 78 PRO B N 1
ATOM 4408 C CA . PRO B 1 78 ? -21.547 7.121 21.078 1 96.31 78 PRO B CA 1
ATOM 4409 C C . PRO B 1 78 ? -20.734 7.348 22.359 1 96.31 78 PRO B C 1
ATOM 4411 O O . PRO B 1 78 ? -19.766 8.117 22.344 1 96.31 78 PRO B O 1
ATOM 4414 N N . ALA B 1 79 ? -21.062 6.598 23.375 1 95.38 79 ALA B N 1
ATOM 4415 C CA . ALA B 1 79 ? -20.422 6.766 24.688 1 95.38 79 ALA B CA 1
ATOM 4416 C C . ALA B 1 79 ? -18.938 6.488 24.594 1 95.38 79 ALA B C 1
ATOM 4418 O O . ALA B 1 79 ? -18.141 7.059 25.359 1 95.38 79 ALA B O 1
ATOM 4419 N N . HIS B 1 80 ? -18.594 5.578 23.688 1 96 80 HIS B N 1
ATOM 4420 C CA . HIS B 1 80 ? -17.203 5.25 23.438 1 96 80 HIS B CA 1
ATOM 4421 C C . HIS B 1 80 ? -16.859 5.383 21.953 1 96 80 HIS B C 1
ATOM 4423 O O . HIS B 1 80 ? -16.75 4.383 21.234 1 96 80 HIS B O 1
ATOM 4429 N N . PRO B 1 81 ? -16.641 6.609 21.531 1 94.38 81 PRO B N 1
ATOM 4430 C CA . PRO B 1 81 ? -16.375 6.793 20.094 1 94.38 81 PRO B CA 1
ATOM 4431 C C . PRO B 1 81 ? -15.008 6.246 19.688 1 94.38 81 PRO B C 1
ATOM 4433 O O . PRO B 1 81 ? -14.031 6.367 20.438 1 94.38 81 PRO B O 1
ATOM 4436 N N . ALA B 1 82 ? -15 5.625 18.5 1 90.88 82 ALA B N 1
ATOM 4437 C CA . ALA B 1 82 ? -13.727 5.18 17.938 1 90.88 82 ALA B CA 1
ATOM 4438 C C . ALA B 1 82 ? -12.914 6.359 17.406 1 90.88 82 ALA B C 1
ATOM 4440 O O . ALA B 1 82 ? -13.453 7.246 16.75 1 90.88 82 ALA B O 1
ATOM 4441 N N . ARG B 1 83 ? -11.664 6.391 17.812 1 92.69 83 ARG B N 1
ATOM 4442 C CA . ARG B 1 83 ? -10.781 7.43 17.297 1 92.69 83 ARG B CA 1
ATOM 4443 C C . ARG B 1 83 ? -10.266 7.07 15.906 1 92.69 83 ARG B C 1
ATOM 4445 O O . ARG B 1 83 ? -9.172 6.512 15.766 1 92.69 83 ARG B O 1
ATOM 4452 N N . ASP B 1 84 ? -10.992 7.438 14.938 1 89.06 84 ASP B N 1
ATOM 4453 C CA . ASP B 1 84 ? -10.656 7.137 13.547 1 89.06 84 ASP B CA 1
ATOM 4454 C C . ASP B 1 84 ? -10.992 8.312 12.633 1 89.06 84 ASP B C 1
ATOM 4456 O O . ASP B 1 84 ? -11.344 9.398 13.109 1 89.06 84 ASP B O 1
ATOM 4460 N N . HIS B 1 85 ? -10.758 8.102 11.406 1 89.19 85 HIS B N 1
ATOM 4461 C CA . HIS B 1 85 ? -10.93 9.164 10.422 1 89.19 85 HIS B CA 1
ATOM 4462 C C . HIS B 1 85 ? -12.352 9.727 10.461 1 89.19 85 HIS B C 1
ATOM 4464 O O . HIS B 1 85 ? -12.555 10.922 10.273 1 89.19 85 HIS B O 1
ATOM 4470 N N . ALA B 1 86 ? -13.336 8.906 10.703 1 91.31 86 ALA B N 1
ATOM 4471 C CA . ALA B 1 86 ? -14.727 9.344 10.727 1 91.31 86 ALA B CA 1
ATOM 4472 C C . ALA B 1 86 ? -14.953 10.367 11.836 1 91.31 86 ALA B C 1
ATOM 4474 O O . ALA B 1 86 ? -15.664 11.359 11.641 1 91.31 86 ALA B O 1
ATOM 4475 N N . LEU B 1 87 ? -14.398 10.094 12.969 1 95.75 87 LEU B N 1
ATOM 4476 C CA . LEU B 1 87 ? -14.539 11.016 14.086 1 95.75 87 LEU B CA 1
ATOM 4477 C C . LEU B 1 87 ? -13.898 12.367 13.766 1 95.75 87 LEU B C 1
ATOM 4479 O O . LEU B 1 87 ? -14.469 13.414 14.062 1 95.75 87 LEU B O 1
ATOM 4483 N N . TYR B 1 88 ? -12.742 12.383 13.18 1 96.31 88 TYR B N 1
ATOM 4484 C CA . TYR B 1 88 ? -12.055 13.617 12.797 1 96.31 88 TYR B CA 1
ATOM 4485 C C . TYR B 1 88 ? -12.867 14.398 11.773 1 96.31 88 TYR B C 1
ATOM 4487 O O . TYR B 1 88 ? -12.984 15.625 11.875 1 96.31 88 TYR B O 1
ATOM 4495 N N . LYS B 1 89 ? -13.367 13.664 10.805 1 94.31 89 LYS B N 1
ATOM 4496 C CA . LYS B 1 89 ? -14.219 14.297 9.805 1 94.31 89 LYS B CA 1
ATOM 4497 C C . LYS B 1 89 ? -15.438 14.953 10.453 1 94.31 89 LYS B C 1
ATOM 4499 O O . LYS B 1 89 ? -15.812 16.078 10.102 1 94.31 89 LYS B O 1
ATOM 4504 N N . GLN B 1 90 ? -16.031 14.258 11.375 1 95.62 90 GLN B N 1
ATOM 4505 C CA . GLN B 1 90 ? -17.172 14.812 12.094 1 95.62 90 GLN B CA 1
ATOM 4506 C C . GLN B 1 90 ? -16.781 16.062 12.883 1 95.62 90 GLN B C 1
ATOM 4508 O O . GLN B 1 90 ? -17.5 17.062 12.859 1 95.62 90 GLN B O 1
ATOM 4513 N N . ALA B 1 91 ? -15.688 15.969 13.578 1 97.25 91 ALA B N 1
ATOM 4514 C CA . ALA B 1 91 ? -15.234 17.094 14.391 1 97.25 91 ALA B CA 1
ATOM 4515 C C . ALA B 1 91 ? -15.047 18.344 13.539 1 97.25 91 ALA B C 1
ATOM 4517 O O . ALA B 1 91 ? -15.438 19.438 13.945 1 97.25 91 ALA B O 1
ATOM 4518 N N . ARG B 1 92 ? -14.422 18.219 12.383 1 96.12 92 ARG B N 1
ATOM 4519 C CA . ARG B 1 92 ? -14.289 19.344 11.469 1 96.12 92 ARG B CA 1
ATOM 4520 C C . ARG B 1 92 ? -15.656 19.891 11.078 1 96.12 92 ARG B C 1
ATOM 4522 O O . ARG B 1 92 ? -15.836 21.109 10.961 1 96.12 92 ARG B O 1
ATOM 4529 N N . GLY B 1 93 ? -16.625 18.984 10.93 1 95.06 93 GLY B N 1
ATOM 4530 C CA . GLY B 1 93 ? -17.984 19.391 10.617 1 95.06 93 GLY B CA 1
ATOM 4531 C C . GLY B 1 93 ? -18.656 20.141 11.75 1 95.06 93 GLY B C 1
ATOM 4532 O O . GLY B 1 93 ? -19.5 21.016 11.516 1 95.06 93 GLY B O 1
ATOM 4533 N N . TRP B 1 94 ? -18.328 19.781 12.992 1 95.81 94 TRP B N 1
ATOM 4534 C CA . TRP B 1 94 ? -18.938 20.406 14.156 1 95.81 94 TRP B CA 1
ATOM 4535 C C . TRP B 1 94 ? -18.484 21.859 14.289 1 95.81 94 TRP B C 1
ATOM 4537 O O . TRP B 1 94 ? -19.234 22.703 14.797 1 95.81 94 TRP B O 1
ATOM 4547 N N . VAL B 1 95 ? -17.266 22.141 13.836 1 94.19 95 VAL B N 1
ATOM 4548 C CA . VAL B 1 95 ? -16.688 23.453 14.062 1 94.19 95 VAL B CA 1
ATOM 4549 C C . VAL B 1 95 ? -16.953 24.359 12.859 1 94.19 95 VAL B C 1
ATOM 4551 O O . VAL B 1 95 ? -16.859 25.578 12.953 1 94.19 95 VAL B O 1
ATOM 4554 N N . ALA B 1 96 ? -17.359 23.797 11.742 1 90.06 96 ALA B N 1
ATOM 4555 C CA . ALA B 1 96 ? -17.547 24.5 10.477 1 90.06 96 ALA B CA 1
ATOM 4556 C C . ALA B 1 96 ? -18.531 25.656 10.625 1 90.06 96 ALA B C 1
ATOM 4558 O O . ALA B 1 96 ? -18.297 26.75 10.117 1 90.06 96 ALA B O 1
ATOM 4559 N N . PRO B 1 97 ? -19.625 25.438 11.375 1 90.5 97 PRO B N 1
ATOM 4560 C CA . PRO B 1 97 ? -20.609 26.5 11.484 1 90.5 97 PRO B CA 1
ATOM 4561 C C . PRO B 1 97 ? -20.094 27.703 12.258 1 90.5 97 PRO B C 1
ATOM 4563 O O . PRO B 1 97 ? -20.719 28.781 12.234 1 90.5 97 PRO B O 1
ATOM 4566 N N . LEU B 1 98 ? -19.078 27.531 13.016 1 91.62 98 LEU B N 1
ATOM 4567 C CA . LEU B 1 98 ? -18.531 28.609 13.82 1 91.62 98 LEU B CA 1
ATOM 4568 C C . LEU B 1 98 ? -17.719 29.578 12.953 1 91.62 98 LEU B C 1
ATOM 4570 O O . LEU B 1 98 ? -17.438 30.703 13.367 1 91.62 98 LEU B O 1
ATOM 4574 N N . ALA B 1 99 ? -17.375 29.062 11.805 1 83.06 99 ALA B N 1
ATOM 4575 C CA . ALA B 1 99 ? -16.547 29.859 10.898 1 83.06 99 ALA B CA 1
ATOM 4576 C C . ALA B 1 99 ? -17.281 31.141 10.477 1 83.06 99 ALA B C 1
ATOM 4578 O O . ALA B 1 99 ? -18.453 31.094 10.117 1 83.06 99 ALA B O 1
ATOM 4579 N N . GLY B 1 100 ? -16.672 32.25 10.578 1 79.62 100 GLY B N 1
ATOM 4580 C CA . GLY B 1 100 ? -17.234 33.5 10.133 1 79.62 100 GLY B CA 1
ATOM 4581 C C . GLY B 1 100 ? -18 34.25 11.211 1 79.62 100 GLY B C 1
ATOM 4582 O O . GLY B 1 100 ? -18.359 35.406 11.047 1 79.62 100 GLY B O 1
ATOM 4583 N N . LEU B 1 101 ? -18.297 33.5 12.297 1 87.31 101 LEU B N 1
ATOM 4584 C CA . LEU B 1 101 ? -18.984 34.156 13.406 1 87.31 101 LEU B CA 1
ATOM 4585 C C . LEU B 1 101 ? -18.016 34.938 14.266 1 87.31 101 LEU B C 1
ATOM 4587 O O . LEU B 1 101 ? -16.844 34.594 14.391 1 87.31 101 LEU B O 1
ATOM 4591 N N . LYS B 1 102 ? -18.531 36 14.766 1 88.31 102 LYS B N 1
ATOM 4592 C CA . LYS B 1 102 ? -17.719 36.812 15.641 1 88.31 102 LYS B CA 1
ATOM 4593 C C . LYS B 1 102 ? -17.812 36.375 17.094 1 88.31 102 LYS B C 1
ATOM 4595 O O . LYS B 1 102 ? -18.359 37.062 17.938 1 88.31 102 LYS B O 1
ATOM 4600 N N . ILE B 1 103 ? -17.266 35.281 17.297 1 91.81 103 ILE B N 1
ATOM 4601 C CA . ILE B 1 103 ? -17.281 34.688 18.625 1 91.81 103 ILE B CA 1
ATOM 4602 C C . ILE B 1 103 ? -15.945 34.938 19.312 1 91.81 103 ILE B C 1
ATOM 4604 O O . ILE B 1 103 ? -14.898 34.469 18.859 1 91.81 103 ILE B O 1
ATOM 4608 N N . GLU B 1 104 ? -16.016 35.625 20.359 1 92.19 104 GLU B N 1
ATOM 4609 C CA . GLU B 1 104 ? -14.805 35.906 21.141 1 92.19 104 GLU B CA 1
ATOM 4610 C C . GLU B 1 104 ? -14.555 34.812 22.172 1 92.19 104 GLU B C 1
ATOM 4612 O O . GLU B 1 104 ? -13.406 34.438 22.391 1 92.19 104 GLU B O 1
ATOM 4617 N N . ARG B 1 105 ? -15.672 34.438 22.844 1 95.31 105 ARG B N 1
ATOM 4618 C CA . ARG B 1 105 ? -15.594 33.406 23.875 1 95.31 105 ARG B CA 1
ATOM 4619 C C . ARG B 1 105 ? -16.484 32.219 23.531 1 95.31 105 ARG B C 1
ATOM 4621 O O . ARG B 1 105 ? -17.688 32.375 23.281 1 95.31 105 ARG B O 1
ATOM 4628 N N . LEU B 1 106 ? -15.836 31.062 23.516 1 96.44 106 LEU B N 1
ATOM 4629 C CA . LEU B 1 106 ? -16.5 29.828 23.125 1 96.44 106 LEU B CA 1
ATOM 4630 C C . LEU B 1 106 ? -16.438 28.797 24.25 1 96.44 106 LEU B C 1
ATOM 4632 O O . LEU B 1 106 ? -15.422 28.703 24.953 1 96.44 106 LEU B O 1
ATOM 4636 N N . GLY B 1 107 ? -17.547 28.078 24.438 1 97.94 107 GLY B N 1
ATOM 4637 C CA . GLY B 1 107 ? -17.547 26.984 25.391 1 97.94 107 GLY B CA 1
ATOM 4638 C C . GLY B 1 107 ? -17.547 25.625 24.719 1 97.94 107 GLY B C 1
ATOM 4639 O O . GLY B 1 107 ? -18.188 25.438 23.688 1 97.94 107 GLY B O 1
ATOM 4640 N N . LEU B 1 108 ? -16.75 24.688 25.234 1 98.44 108 LEU B N 1
ATOM 4641 C CA . LEU B 1 108 ? -16.766 23.281 24.891 1 98.44 108 LEU B CA 1
ATOM 4642 C C . LEU B 1 108 ? -17.156 22.422 26.094 1 98.44 108 LEU B C 1
ATOM 4644 O O . LEU B 1 108 ? -16.469 22.422 27.109 1 98.44 108 LEU B O 1
ATOM 4648 N N . HIS B 1 109 ? -18.266 21.781 25.969 1 98.5 109 HIS B N 1
ATOM 4649 C CA . HIS B 1 109 ? -18.75 20.953 27.078 1 98.5 109 HIS B CA 1
ATOM 4650 C C . HIS B 1 109 ? -19 19.516 26.625 1 98.5 109 HIS B C 1
ATOM 4652 O O . HIS B 1 109 ? -19.656 19.281 25.609 1 98.5 109 HIS B O 1
ATOM 4658 N N . LEU B 1 110 ? -18.438 18.609 27.375 1 98.38 110 LEU B N 1
ATOM 4659 C CA . LEU B 1 110 ? -18.641 17.188 27.141 1 98.38 110 LEU B CA 1
ATOM 4660 C C . LEU B 1 110 ? -19.5 16.578 28.234 1 98.38 110 LEU B C 1
ATOM 4662 O O . LEU B 1 110 ? -19.188 16.703 29.422 1 98.38 110 LEU B O 1
ATOM 4666 N N . GLU B 1 111 ? -20.562 15.906 27.812 1 96.5 111 GLU B N 1
ATOM 4667 C CA . GLU B 1 111 ? -21.531 15.383 28.766 1 96.5 111 GLU B CA 1
ATOM 4668 C C . GLU B 1 111 ? -21.75 13.891 28.562 1 96.5 111 GLU B C 1
ATOM 4670 O O . GLU B 1 111 ? -22.062 13.445 27.469 1 96.5 111 GLU B O 1
ATOM 4675 N N . GLY B 1 112 ? -21.578 13.133 29.641 1 96.56 112 GLY B N 1
ATOM 4676 C CA . GLY B 1 112 ? -22 11.742 29.609 1 96.56 112 GLY B CA 1
ATOM 4677 C C . GLY B 1 112 ? -20.906 10.789 29.188 1 96.56 112 GLY B C 1
ATOM 4678 O O . GLY B 1 112 ? -21.156 9.617 28.906 1 96.56 112 GLY B O 1
ATOM 4679 N N . PHE B 1 113 ? -19.672 11.203 29.156 1 97.69 113 PHE B N 1
ATOM 4680 C CA . PHE B 1 113 ? -18.547 10.359 28.781 1 97.69 113 PHE B CA 1
ATOM 4681 C C . PHE B 1 113 ? -17.719 10 30 1 97.69 113 PHE B C 1
ATOM 4683 O O . PHE B 1 113 ? -17.734 10.711 31 1 97.69 113 PHE B O 1
ATOM 4690 N N . ASP B 1 114 ? -17.031 8.852 29.938 1 97 114 ASP B N 1
ATOM 4691 C CA . ASP B 1 114 ? -16.078 8.555 31.016 1 97 114 ASP B CA 1
ATOM 4692 C C . ASP B 1 114 ? -14.852 9.445 30.922 1 97 114 ASP B C 1
ATOM 4694 O O . ASP B 1 114 ? -14.727 10.258 30 1 97 114 ASP B O 1
ATOM 4698 N N . GLU B 1 115 ? -14 9.367 31.875 1 96.62 115 GLU B N 1
ATOM 4699 C CA . GLU B 1 115 ? -12.859 10.266 31.984 1 96.62 115 GLU B CA 1
ATOM 4700 C C . GLU B 1 115 ? -11.945 10.164 30.766 1 96.62 115 GLU B C 1
ATOM 4702 O O . GLU B 1 115 ? -11.5 11.18 30.234 1 96.62 115 GLU B O 1
ATOM 4707 N N . ALA B 1 116 ? -11.648 8.906 30.359 1 96.19 116 ALA B N 1
ATOM 4708 C CA . ALA B 1 116 ? -10.742 8.68 29.234 1 96.19 116 ALA B CA 1
ATOM 4709 C C . ALA B 1 116 ? -11.32 9.25 27.938 1 96.19 116 ALA B C 1
ATOM 4711 O O . ALA B 1 116 ? -10.617 9.922 27.172 1 96.19 116 ALA B O 1
ATOM 4712 N N . ASP B 1 117 ? -12.586 9.031 27.703 1 97.31 117 ASP B N 1
ATOM 4713 C CA . ASP B 1 117 ? -13.234 9.5 26.484 1 97.31 117 ASP B CA 1
ATOM 4714 C C . ASP B 1 117 ? -13.422 11.016 26.516 1 97.31 117 ASP B C 1
ATOM 4716 O O . ASP B 1 117 ? -13.352 11.672 25.469 1 97.31 117 ASP B O 1
ATOM 4720 N N . THR B 1 118 ? -13.672 11.555 27.719 1 97.69 118 THR B N 1
ATOM 4721 C CA . THR B 1 118 ? -13.758 13 27.859 1 97.69 118 THR B CA 1
ATOM 4722 C C . THR B 1 118 ? -12.453 13.664 27.453 1 97.69 118 THR B C 1
ATOM 4724 O O . THR B 1 118 ? -12.453 14.641 26.688 1 97.69 118 THR B O 1
ATOM 4727 N N . THR B 1 119 ? -11.398 13.125 27.938 1 97.38 119 THR B N 1
ATOM 4728 C CA . THR B 1 119 ? -10.086 13.68 27.641 1 97.38 119 THR B CA 1
ATOM 4729 C C . THR B 1 119 ? -9.781 13.578 26.141 1 97.38 119 THR B C 1
ATOM 4731 O O . THR B 1 119 ? -9.32 14.539 25.531 1 97.38 119 THR B O 1
ATOM 4734 N N . LEU B 1 120 ? -10.094 12.453 25.594 1 95.88 120 LEU B N 1
ATOM 4735 C CA . LEU B 1 120 ? -9.852 12.219 24.172 1 95.88 120 LEU B CA 1
ATOM 4736 C C . LEU B 1 120 ? -10.656 13.188 23.312 1 95.88 120 LEU B C 1
ATOM 4738 O O . LEU B 1 120 ? -10.102 13.82 22.406 1 95.88 120 LEU B O 1
ATOM 4742 N N . LEU B 1 121 ? -11.875 13.328 23.594 1 97.81 121 LEU B N 1
ATOM 4743 C CA . LEU B 1 121 ? -12.766 14.172 22.812 1 97.81 121 LEU B CA 1
ATOM 4744 C C . LEU B 1 121 ? -12.422 15.641 22.984 1 97.81 121 LEU B C 1
ATOM 4746 O O . LEU B 1 121 ? -12.445 16.406 22.016 1 97.81 121 LEU B O 1
ATOM 4750 N N . ALA B 1 122 ? -12.133 16.016 24.188 1 98.25 122 ALA B N 1
ATOM 4751 C CA . ALA B 1 122 ? -11.75 17.391 24.453 1 98.25 122 ALA B CA 1
ATOM 4752 C C . ALA B 1 122 ? -10.5 17.781 23.656 1 98.25 122 ALA B C 1
ATOM 4754 O O . ALA B 1 122 ? -10.453 18.844 23.047 1 98.25 122 ALA B O 1
ATOM 4755 N N . GLU B 1 123 ? -9.539 16.922 23.688 1 97.56 123 GLU B N 1
ATOM 4756 C CA . GLU B 1 123 ? -8.305 17.172 22.953 1 97.56 123 GLU B CA 1
ATOM 4757 C C . GLU B 1 123 ? -8.562 17.297 21.453 1 97.56 123 GLU B C 1
ATOM 4759 O O . GLU B 1 123 ? -8.07 18.219 20.797 1 97.56 123 GLU B O 1
ATOM 4764 N N . LEU B 1 124 ? -9.305 16.359 20.953 1 97.31 124 LEU B N 1
ATOM 4765 C CA . LEU B 1 124 ? -9.578 16.297 19.531 1 97.31 124 LEU B CA 1
ATOM 4766 C C . LEU B 1 124 ? -10.344 17.531 19.062 1 97.31 124 LEU B C 1
ATOM 4768 O O . LEU B 1 124 ? -9.977 18.156 18.062 1 97.31 124 LEU B O 1
ATOM 4772 N N . VAL B 1 125 ? -11.352 17.922 19.75 1 97.88 125 VAL B N 1
ATOM 4773 C CA . VAL B 1 125 ? -12.188 19.047 19.344 1 97.88 125 VAL B CA 1
ATOM 4774 C C . VAL B 1 125 ? -11.414 20.359 19.531 1 97.88 125 VAL B C 1
ATOM 4776 O O . VAL B 1 125 ? -11.492 21.25 18.688 1 97.88 125 VAL B O 1
ATOM 4779 N N . LEU B 1 126 ? -10.727 20.453 20.625 1 97.38 126 LEU B N 1
ATOM 4780 C CA . LEU B 1 126 ? -9.898 21.625 20.859 1 97.38 126 LEU B CA 1
ATOM 4781 C C . LEU B 1 126 ? -8.875 21.797 19.734 1 97.38 126 LEU B C 1
ATOM 4783 O O . LEU B 1 126 ? -8.656 22.906 19.25 1 97.38 126 LEU B O 1
ATOM 4787 N N . ALA B 1 127 ? -8.188 20.688 19.375 1 97.56 127 ALA B N 1
ATOM 4788 C CA . ALA B 1 127 ? -7.23 20.719 18.281 1 97.56 127 ALA B CA 1
ATOM 4789 C C . ALA B 1 127 ? -7.895 21.203 16.984 1 97.56 127 ALA B C 1
ATOM 4791 O O . ALA B 1 127 ? -7.305 21.969 16.234 1 97.56 127 ALA B O 1
ATOM 4792 N N . THR B 1 128 ? -9.078 20.734 16.75 1 97.5 128 THR B N 1
ATOM 4793 C CA . THR B 1 128 ? -9.828 21.141 15.57 1 97.5 128 THR B CA 1
ATOM 4794 C C . THR B 1 128 ? -10.164 22.625 15.617 1 97.5 128 THR B C 1
ATOM 4796 O O . THR B 1 128 ? -10.023 23.328 14.617 1 97.5 128 THR B O 1
ATOM 4799 N N . LEU B 1 129 ? -10.586 23.109 16.766 1 96.69 129 LEU B N 1
ATOM 4800 C CA . LEU B 1 129 ? -10.914 24.516 16.953 1 96.69 129 LEU B CA 1
ATOM 4801 C C . LEU B 1 129 ? -9.68 25.391 16.766 1 96.69 129 LEU B C 1
ATOM 4803 O O . LEU B 1 129 ? -9.75 26.438 16.094 1 96.69 129 LEU B O 1
ATOM 4807 N N . LEU B 1 130 ? -8.578 24.969 17.328 1 96.56 130 LEU B N 1
ATOM 4808 C CA . LEU B 1 130 ? -7.352 25.75 17.219 1 96.56 130 LEU B CA 1
ATOM 4809 C C . LEU B 1 130 ? -6.84 25.766 15.781 1 96.56 130 LEU B C 1
ATOM 4811 O O . LEU B 1 130 ? -6.363 26.797 15.305 1 96.56 130 LEU B O 1
ATOM 4815 N N . ALA B 1 131 ? -6.898 24.609 15.125 1 95.5 131 ALA B N 1
ATOM 4816 C CA . ALA B 1 131 ? -6.48 24.562 13.727 1 95.5 131 ALA B CA 1
ATOM 4817 C C . ALA B 1 131 ? -7.289 25.547 12.875 1 95.5 131 ALA B C 1
ATOM 4819 O O . ALA B 1 131 ? -6.746 26.188 11.977 1 95.5 131 ALA B O 1
ATOM 4820 N N . ALA B 1 132 ? -8.539 25.641 13.148 1 92.88 132 ALA B N 1
ATOM 4821 C CA . ALA B 1 132 ? -9.43 26.516 12.406 1 92.88 132 ALA B CA 1
ATOM 4822 C C . ALA B 1 132 ? -9.156 27.984 12.742 1 92.88 132 ALA B C 1
ATOM 4824 O O . ALA B 1 132 ? -9.484 28.875 11.961 1 92.88 132 ALA B O 1
ATOM 4825 N N . ASN B 1 133 ? -8.547 28.188 13.883 1 92 133 ASN B N 1
ATOM 4826 C CA . ASN B 1 133 ? -8.344 29.531 14.406 1 92 133 ASN B CA 1
ATOM 4827 C C . ASN B 1 133 ? -7.023 30.125 13.93 1 92 133 ASN B C 1
ATOM 4829 O O . ASN B 1 133 ? -6.727 31.297 14.203 1 92 133 ASN B O 1
ATOM 4833 N N . VAL B 1 134 ? -6.223 29.375 13.18 1 91.25 134 VAL B N 1
ATOM 4834 C CA . VAL B 1 134 ? -4.938 29.859 12.688 1 91.25 134 VAL B CA 1
ATOM 4835 C C . VAL B 1 134 ? -5.152 30.734 11.453 1 91.25 134 VAL B C 1
ATOM 4837 O O . VAL B 1 134 ? -5.797 30.312 10.484 1 91.25 134 VAL B O 1
ATOM 4840 N N . PRO B 1 135 ? -4.621 31.922 11.5 1 87.75 135 PRO B N 1
ATOM 4841 C CA . PRO B 1 135 ? -4.73 32.781 10.32 1 87.75 135 PRO B CA 1
ATOM 4842 C C . PRO B 1 135 ? -3.762 32.375 9.211 1 87.75 135 PRO B C 1
ATOM 4844 O O . PRO B 1 135 ? -2.609 32.031 9.484 1 87.75 135 PRO B O 1
ATOM 4847 N N . LEU B 1 136 ? -4.219 32.344 7.984 1 88.19 136 LEU B N 1
ATOM 4848 C CA . LEU B 1 136 ? -3.373 32.125 6.82 1 88.19 136 LEU B CA 1
ATOM 4849 C C . LEU B 1 136 ? -3.188 33.406 6.012 1 88.19 136 LEU B C 1
ATOM 4851 O O . LEU B 1 136 ? -4.062 34.25 6.004 1 88.19 136 LEU B O 1
ATOM 4855 N N . PRO B 1 137 ? -2.031 33.5 5.41 1 86.81 137 PRO B N 1
ATOM 4856 C CA . PRO B 1 137 ? -1.778 34.719 4.652 1 86.81 137 PRO B CA 1
ATOM 4857 C C . PRO B 1 137 ? -2.703 34.875 3.447 1 86.81 137 PRO B C 1
ATOM 4859 O O . PRO B 1 137 ? -3.143 33.875 2.875 1 86.81 137 PRO B O 1
ATOM 4862 N N . SER B 1 138 ? -3.037 36.125 3.186 1 84.56 138 SER B N 1
ATOM 4863 C CA . SER B 1 138 ? -3.896 36.438 2.049 1 84.56 138 SER B CA 1
ATOM 4864 C C . SER B 1 138 ? -3.432 37.719 1.34 1 84.56 138 SER B C 1
ATOM 4866 O O . SER B 1 138 ? -2.867 38.594 1.969 1 84.56 138 SER B O 1
ATOM 4868 N N . HIS B 1 139 ? -3.566 37.719 0.028 1 80.19 139 HIS B N 1
ATOM 4869 C CA . HIS B 1 139 ? -3.27 38.906 -0.764 1 80.19 139 HIS B CA 1
ATOM 4870 C C . HIS B 1 139 ? -4.547 39.594 -1.233 1 80.19 139 HIS B C 1
ATOM 4872 O O . HIS B 1 139 ? -4.5 40.5 -2.061 1 80.19 139 HIS B O 1
ATOM 4878 N N . LYS B 1 140 ? -5.684 39.125 -0.605 1 77.38 140 LYS B N 1
ATOM 4879 C CA . LYS B 1 140 ? -6.938 39.781 -0.977 1 77.38 140 LYS B CA 1
ATOM 4880 C C . LYS B 1 140 ? -7.016 41.188 -0.419 1 77.38 140 LYS B C 1
ATOM 4882 O O . LYS B 1 140 ? -6.574 41.469 0.705 1 77.38 140 LYS B O 1
ATOM 4887 N N . HIS B 1 141 ? -7.391 42.094 -1.303 1 76.94 141 HIS B N 1
ATOM 4888 C CA . HIS B 1 141 ? -7.484 43.5 -0.91 1 76.94 141 HIS B CA 1
ATOM 4889 C C . HIS B 1 141 ? -8.461 43.656 0.248 1 76.94 141 HIS B C 1
ATOM 4891 O O . HIS B 1 141 ? -8.188 44.438 1.185 1 76.94 141 HIS B O 1
ATOM 4897 N N . ARG B 1 142 ? -9.805 43.312 0.118 1 66.38 142 ARG B N 1
ATOM 4898 C CA . ARG B 1 142 ? -10.82 43.438 1.157 1 66.38 142 ARG B CA 1
ATOM 4899 C C . ARG B 1 142 ? -10.859 42.188 2.047 1 66.38 142 ARG B C 1
ATOM 4901 O O . ARG B 1 142 ? -11.461 41.188 1.688 1 66.38 142 ARG B O 1
ATOM 4908 N N . SER B 1 143 ? -9.641 41.969 2.664 1 62.66 143 SER B N 1
ATOM 4909 C CA . SER B 1 143 ? -9.734 40.781 3.529 1 62.66 143 SER B CA 1
ATOM 4910 C C . SER B 1 143 ? -10.203 41.156 4.926 1 62.66 143 SER B C 1
ATOM 4912 O O . SER B 1 143 ? -9.672 42.094 5.539 1 62.66 143 SER B O 1
ATOM 4914 N N . GLU B 1 144 ? -11.445 40.875 5.203 1 58.97 144 GLU B N 1
ATOM 4915 C CA . GLU B 1 144 ? -11.875 41.031 6.59 1 58.97 144 GLU B CA 1
ATOM 4916 C C . GLU B 1 144 ? -11.094 40.094 7.512 1 58.97 144 GLU B C 1
ATOM 4918 O O . GLU B 1 144 ? -10.742 38.969 7.121 1 58.97 144 GLU B O 1
ATOM 4923 N N . ASP B 1 145 ? -10.477 40.75 8.477 1 58.84 145 ASP B N 1
ATOM 4924 C CA . ASP B 1 145 ? -9.781 39.938 9.484 1 58.84 145 ASP B CA 1
ATOM 4925 C C . ASP B 1 145 ? -10.68 38.844 10.008 1 58.84 145 ASP B C 1
ATOM 4927 O O . ASP B 1 145 ? -11.781 39.094 10.508 1 58.84 145 ASP B O 1
ATOM 4931 N N . PRO B 1 146 ? -10.328 37.594 9.625 1 64 146 PRO B N 1
ATOM 4932 C CA . PRO B 1 146 ? -11.203 36.562 10.195 1 64 146 PRO B CA 1
ATOM 4933 C C . PRO B 1 146 ? -11.273 36.625 11.719 1 64 146 PRO B C 1
ATOM 4935 O O . PRO B 1 146 ? -10.273 36.938 12.375 1 64 146 PRO B O 1
ATOM 4938 N N . TRP B 1 147 ? -12.43 36.781 12.281 1 66.94 147 TRP B N 1
ATOM 4939 C CA . TRP B 1 147 ? -12.648 36.719 13.727 1 66.94 147 TRP B CA 1
ATOM 4940 C C . TRP B 1 147 ? -12.094 35.438 14.312 1 66.94 147 TRP B C 1
ATOM 4942 O O . TRP B 1 147 ? -12.125 34.406 13.664 1 66.94 147 TRP B O 1
ATOM 4952 N N . ARG B 1 148 ? -11.367 35.594 15.484 1 84.31 148 ARG B N 1
ATOM 4953 C CA . ARG B 1 148 ? -10.742 34.469 16.156 1 84.31 148 ARG B CA 1
ATOM 4954 C C . ARG B 1 148 ? -11.195 34.375 17.609 1 84.31 148 ARG B C 1
ATOM 4956 O O . ARG B 1 148 ? -11.406 35.406 18.266 1 84.31 148 ARG B O 1
ATOM 4963 N N . TYR B 1 149 ? -11.273 33.125 18.031 1 89.56 149 TYR B N 1
ATOM 4964 C CA . TYR B 1 149 ? -11.539 32.938 19.453 1 89.56 149 TYR B CA 1
ATOM 4965 C C . TYR B 1 149 ? -10.414 33.5 20.312 1 89.56 149 TYR B C 1
ATOM 4967 O O . TYR B 1 149 ? -9.234 33.344 19.984 1 89.56 149 TYR B O 1
ATOM 4975 N N . GLN B 1 150 ? -10.859 34.125 21.391 1 93.25 150 GLN B N 1
ATOM 4976 C CA . GLN B 1 150 ? -9.852 34.594 22.344 1 93.25 150 GLN B CA 1
ATOM 4977 C C . GLN B 1 150 ? -9.82 33.719 23.578 1 93.25 150 GLN B C 1
ATOM 4979 O O . GLN B 1 150 ? -8.797 33.625 24.25 1 93.25 150 GLN B O 1
ATOM 4984 N N . GLN B 1 151 ? -11.016 33.188 23.828 1 96.19 151 GLN B N 1
ATOM 4985 C CA . GLN B 1 151 ? -11.117 32.312 25 1 96.19 151 GLN B CA 1
ATOM 4986 C C . GLN B 1 151 ? -11.984 31.094 24.703 1 96.19 151 GLN B C 1
ATOM 4988 O O . GLN B 1 151 ? -13.008 31.203 24.031 1 96.19 151 GLN B O 1
ATOM 4993 N N . ILE B 1 152 ? -11.547 29.953 25.188 1 97.5 152 ILE B N 1
ATOM 4994 C CA . ILE B 1 152 ? -12.328 28.719 25.125 1 97.5 152 ILE B CA 1
ATOM 4995 C C . ILE B 1 152 ? -12.461 28.109 26.516 1 97.5 152 ILE B C 1
ATOM 4997 O O . ILE B 1 152 ? -11.453 27.828 27.172 1 97.5 152 ILE B O 1
ATOM 5001 N N . ALA B 1 153 ? -13.672 27.984 27 1 98 153 ALA B N 1
ATOM 5002 C CA . ALA B 1 153 ? -13.945 27.312 28.266 1 98 153 ALA B CA 1
ATOM 5003 C C . ALA B 1 153 ? -14.289 25.844 28.047 1 98 153 ALA B C 1
ATOM 5005 O O . ALA B 1 153 ? -15.219 25.516 27.312 1 98 153 ALA B O 1
ATOM 5006 N N . VAL B 1 154 ? -13.523 24.953 28.656 1 98.38 154 VAL B N 1
ATOM 5007 C CA . VAL B 1 154 ? -13.727 23.516 28.5 1 98.38 154 VAL B CA 1
ATOM 5008 C C . VAL B 1 154 ? -14.297 22.938 29.797 1 98.38 154 VAL B C 1
ATOM 5010 O O . VAL B 1 154 ? -13.789 23.203 30.891 1 98.38 154 VAL B O 1
ATOM 5013 N N . SER B 1 155 ? -15.336 22.203 29.734 1 98.31 155 SER B N 1
ATOM 5014 C CA . SER B 1 155 ? -15.922 21.5 30.875 1 98.31 155 SER B CA 1
ATOM 5015 C C . SER B 1 155 ? -16.438 20.125 30.484 1 98.31 155 SER B C 1
ATOM 5017 O O . SER B 1 155 ? -16.781 19.891 29.328 1 98.31 155 SER B O 1
ATOM 5019 N N . PRO B 1 156 ? -16.516 19.094 31.297 1 98.12 156 PRO B N 1
ATOM 5020 C CA . PRO B 1 156 ? -16.047 19.172 32.688 1 98.12 156 PRO B CA 1
ATOM 5021 C C . PRO B 1 156 ? -14.531 19.188 32.781 1 98.12 156 PRO B C 1
ATOM 5023 O O . PRO B 1 156 ? -13.828 19.266 31.781 1 98.12 156 PRO B O 1
ATOM 5026 N N . ASN B 1 157 ? -14.078 19.156 34.062 1 97.06 157 ASN B N 1
ATOM 5027 C CA . ASN B 1 157 ? -12.641 19.141 34.281 1 97.06 157 ASN B CA 1
ATOM 5028 C C . ASN B 1 157 ? -12 17.891 33.656 1 97.06 157 ASN B C 1
ATOM 5030 O O . ASN B 1 157 ? -12.547 16.797 33.75 1 97.06 157 ASN B O 1
ATOM 5034 N N . CYS B 1 158 ? -10.906 18.078 32.938 1 96.12 158 CYS B N 1
ATOM 5035 C CA . CYS B 1 158 ? -10.117 17 32.344 1 96.12 158 CYS B CA 1
ATOM 5036 C C . CYS B 1 158 ? -8.656 17.406 32.219 1 96.12 158 CYS B C 1
ATOM 5038 O O . CYS B 1 158 ? -8.32 18.594 32.281 1 96.12 158 CYS B O 1
ATOM 5040 N N . VAL B 1 159 ? -7.859 16.438 32.188 1 95.88 159 VAL B N 1
ATOM 5041 C CA . VAL B 1 159 ? -6.422 16.672 32.125 1 95.88 159 VAL B CA 1
ATOM 5042 C C . VAL B 1 159 ? -5.957 16.703 30.672 1 95.88 159 VAL B C 1
ATOM 5044 O O . VAL B 1 159 ? -6.008 15.688 29.984 1 95.88 159 VAL B O 1
ATOM 5047 N N . LEU B 1 160 ? -5.559 17.859 30.219 1 97 160 LEU B N 1
ATOM 5048 C CA . LEU B 1 160 ? -5.051 18.047 28.859 1 97 160 LEU B CA 1
ATOM 5049 C C . LEU B 1 160 ? -3.635 18.609 28.891 1 97 160 LEU B C 1
ATOM 5051 O O . LEU B 1 160 ? -3.297 19.406 29.766 1 97 160 LEU B O 1
ATOM 5055 N N . ASP B 1 161 ? -2.805 18.141 28 1 96 161 ASP B N 1
ATOM 5056 C CA . ASP B 1 161 ? -1.504 18.766 27.766 1 96 161 ASP B CA 1
ATOM 5057 C C . ASP B 1 161 ? -1.634 19.984 26.844 1 96 161 ASP B C 1
ATOM 5059 O O . ASP B 1 161 ? -1.316 19.906 25.656 1 96 161 ASP B O 1
ATOM 5063 N N . LEU B 1 162 ? -2.004 21.094 27.453 1 97.25 162 LEU B N 1
ATOM 5064 C CA . LEU B 1 162 ? -2.314 22.297 26.672 1 97.25 162 LEU B CA 1
ATOM 5065 C C . LEU B 1 162 ? -1.082 22.781 25.922 1 97.25 162 LEU B C 1
ATOM 5067 O O . LEU B 1 162 ? -1.198 23.328 24.828 1 97.25 162 LEU B O 1
ATOM 5071 N N . ALA B 1 163 ? 0.075 22.656 26.547 1 96.62 163 ALA B N 1
ATOM 5072 C CA . ALA B 1 163 ? 1.301 23.078 25.875 1 96.62 163 ALA B CA 1
ATOM 5073 C C . ALA B 1 163 ? 1.472 22.344 24.547 1 96.62 163 ALA B C 1
ATOM 5075 O O . ALA B 1 163 ? 1.802 22.969 23.531 1 96.62 163 ALA B O 1
ATOM 5076 N N . ARG B 1 164 ? 1.236 21.109 24.578 1 96.75 164 ARG B N 1
ATOM 5077 C CA . ARG B 1 164 ? 1.36 20.297 23.375 1 96.75 164 ARG B CA 1
ATOM 5078 C C . ARG B 1 164 ? 0.292 20.672 22.344 1 96.75 164 ARG B C 1
ATOM 5080 O O . ARG B 1 164 ? 0.576 20.75 21.156 1 96.75 164 ARG B O 1
ATOM 5087 N N . ILE B 1 165 ? -0.901 20.844 22.781 1 97.5 165 ILE B N 1
ATOM 5088 C CA . ILE B 1 165 ? -2.025 21.141 21.891 1 97.5 165 ILE B CA 1
ATOM 5089 C C . ILE B 1 165 ? -1.798 22.5 21.219 1 97.5 165 ILE B C 1
ATOM 5091 O O . ILE B 1 165 ? -2 22.625 20 1 97.5 165 ILE B O 1
ATOM 5095 N N . TYR B 1 166 ? -1.337 23.516 21.984 1 97.69 166 TYR B N 1
ATOM 5096 C CA . TYR B 1 166 ? -1.015 24.812 21.422 1 97.69 166 TYR B CA 1
ATOM 5097 C C . TYR B 1 166 ? 0.127 24.719 20.422 1 97.69 166 TYR B C 1
ATOM 5099 O O . TYR B 1 166 ? 0.051 25.281 19.328 1 97.69 166 TYR B O 1
ATOM 5107 N N . ALA B 1 167 ? 1.159 24 20.797 1 98 167 ALA B N 1
ATOM 5108 C CA . ALA B 1 167 ? 2.344 23.844 19.953 1 98 167 ALA B CA 1
ATOM 5109 C C . ALA B 1 167 ? 1.998 23.188 18.641 1 98 167 ALA B C 1
ATOM 5111 O O . ALA B 1 167 ? 2.521 23.562 17.578 1 98 167 ALA B O 1
ATOM 5112 N N . GLU B 1 168 ? 1.172 22.188 18.703 1 97.81 168 GLU B N 1
ATOM 5113 C CA . GLU B 1 168 ? 0.724 21.516 17.5 1 97.81 168 GLU B CA 1
ATOM 5114 C C . GLU B 1 168 ? 0.027 22.484 16.547 1 97.81 168 GLU B C 1
ATOM 5116 O O . GLU B 1 168 ? 0.321 22.5 15.344 1 97.81 168 GLU B O 1
ATOM 5121 N N . ALA B 1 169 ? -0.904 23.234 17.062 1 97.5 169 ALA B N 1
ATOM 5122 C CA . ALA B 1 169 ? -1.639 24.203 16.25 1 97.5 169 ALA B CA 1
ATOM 5123 C C . ALA B 1 169 ? -0.694 25.234 15.625 1 97.5 169 ALA B C 1
ATOM 5125 O O . ALA B 1 169 ? -0.84 25.578 14.453 1 97.5 169 ALA B O 1
ATOM 5126 N N . GLU B 1 170 ? 0.228 25.688 16.406 1 97.44 170 GLU B N 1
ATOM 5127 C CA . GLU B 1 170 ? 1.181 26.688 15.938 1 97.44 170 GLU B CA 1
ATOM 5128 C C . GLU B 1 170 ? 2.102 26.094 14.867 1 97.44 170 GLU B C 1
ATOM 5130 O O . GLU B 1 170 ? 2.344 26.734 13.836 1 97.44 170 GLU B O 1
ATOM 5135 N N . GLY B 1 171 ? 2.637 24.906 15.172 1 98.25 171 GLY B N 1
ATOM 5136 C CA . GLY B 1 171 ? 3.506 24.266 14.203 1 98.25 171 GLY B CA 1
ATOM 5137 C C . GLY B 1 171 ? 2.811 23.953 12.891 1 98.25 171 GLY B C 1
ATOM 5138 O O . GLY B 1 171 ? 3.357 24.203 11.812 1 98.25 171 GLY B O 1
ATOM 5139 N N . ASN B 1 172 ? 1.629 23.375 12.984 1 97.81 172 ASN B N 1
ATOM 5140 C CA . ASN B 1 172 ? 0.845 23.109 11.781 1 97.81 172 ASN B CA 1
ATOM 5141 C C . ASN B 1 172 ? 0.489 24.406 11.055 1 97.81 172 ASN B C 1
ATOM 5143 O O . ASN B 1 172 ? 0.542 24.469 9.828 1 97.81 172 ASN B O 1
ATOM 5147 N N . GLY B 1 173 ? 0.062 25.391 11.828 1 96.81 173 GLY B N 1
ATOM 5148 C CA . GLY B 1 173 ? -0.227 26.688 11.242 1 96.81 173 GLY B CA 1
ATOM 5149 C C . GLY B 1 173 ? 0.939 27.266 10.461 1 96.81 173 GLY B C 1
ATOM 5150 O O . GLY B 1 173 ? 0.753 27.812 9.375 1 96.81 173 GLY B O 1
ATOM 5151 N N . LEU B 1 174 ? 2.115 27.156 11.023 1 97.25 174 LEU B N 1
ATOM 5152 C CA . LEU B 1 174 ? 3.326 27.625 10.352 1 97.25 174 LEU B CA 1
ATOM 5153 C C . LEU B 1 174 ? 3.531 26.891 9.031 1 97.25 174 LEU B C 1
ATOM 5155 O O . LEU B 1 174 ? 3.848 27.516 8.016 1 97.25 174 LEU B O 1
ATOM 5159 N N . ALA B 1 175 ? 3.408 25.578 9.07 1 97.12 175 ALA B N 1
ATOM 5160 C CA . ALA B 1 175 ? 3.559 24.781 7.855 1 97.12 175 ALA B CA 1
ATOM 5161 C C . ALA B 1 175 ? 2.566 25.219 6.785 1 97.12 175 ALA B C 1
ATOM 5163 O O . ALA B 1 175 ? 2.932 25.391 5.621 1 97.12 175 ALA B O 1
ATOM 5164 N N . ARG B 1 176 ? 1.333 25.422 7.152 1 96.12 176 ARG B N 1
ATOM 5165 C CA . ARG B 1 176 ? 0.301 25.844 6.215 1 96.12 176 ARG B CA 1
ATOM 5166 C C . ARG B 1 176 ? 0.57 27.25 5.703 1 96.12 176 ARG B C 1
ATOM 5168 O O . ARG B 1 176 ? 0.347 27.547 4.527 1 96.12 176 ARG B O 1
ATOM 5175 N N . HIS B 1 177 ? 1.008 28.109 6.586 1 95.19 177 HIS B N 1
ATOM 5176 C CA . HIS B 1 177 ? 1.358 29.469 6.215 1 95.19 177 HIS B CA 1
ATOM 5177 C C . HIS B 1 177 ? 2.379 29.484 5.082 1 95.19 177 HIS B C 1
ATOM 5179 O O . HIS B 1 177 ? 2.211 30.219 4.102 1 95.19 177 HIS B O 1
ATOM 5185 N N . LEU B 1 178 ? 3.395 28.719 5.234 1 96 178 LEU B N 1
ATOM 5186 C CA . LEU B 1 178 ? 4.438 28.641 4.219 1 96 178 LEU B CA 1
ATOM 5187 C C . LEU B 1 178 ? 3.885 28.062 2.922 1 96 178 LEU B C 1
ATOM 5189 O O . LEU B 1 178 ? 4.156 28.578 1.839 1 96 178 LEU B O 1
ATOM 5193 N N . ALA B 1 179 ? 3.105 27.062 3.021 1 93.19 179 ALA B N 1
ATOM 5194 C CA . ALA B 1 179 ? 2.611 26.328 1.859 1 93.19 179 ALA B CA 1
ATOM 5195 C C . ALA B 1 179 ? 1.691 27.203 1.01 1 93.19 179 ALA B C 1
ATOM 5197 O O . ALA B 1 179 ? 1.7 27.109 -0.22 1 93.19 179 ALA B O 1
ATOM 5198 N N . VAL B 1 180 ? 0.899 28.047 1.64 1 92.06 180 VAL B N 1
ATOM 5199 C CA . VAL B 1 180 ? -0.094 28.812 0.886 1 92.06 180 VAL B CA 1
ATOM 5200 C C . VAL B 1 180 ? 0.525 30.109 0.379 1 92.06 180 VAL B C 1
ATOM 5202 O O . VAL B 1 180 ? -0.104 30.844 -0.382 1 92.06 180 VAL B O 1
ATOM 5205 N N . SER B 1 181 ? 1.725 30.391 0.812 1 92.81 181 SER B N 1
ATOM 5206 C CA . SER B 1 181 ? 2.402 31.594 0.316 1 92.81 181 SER B CA 1
ATOM 5207 C C . SER B 1 181 ? 2.697 31.469 -1.176 1 92.81 181 SER B C 1
ATOM 5209 O O . SER B 1 181 ? 3.205 30.453 -1.639 1 92.81 181 SER B O 1
ATOM 5211 N N . PRO B 1 182 ? 2.369 32.531 -1.912 1 90.31 182 PRO B N 1
ATOM 5212 C CA . PRO B 1 182 ? 2.588 32.469 -3.359 1 90.31 182 PRO B CA 1
ATOM 5213 C C . PRO B 1 182 ? 4.07 32.406 -3.73 1 90.31 182 PRO B C 1
ATOM 5215 O O . PRO B 1 182 ? 4.914 32.875 -2.953 1 90.31 182 PRO B O 1
ATOM 5218 N N . ALA B 1 183 ? 4.328 31.969 -4.898 1 86.06 183 ALA B N 1
ATOM 5219 C CA . ALA B 1 183 ? 5.691 31.828 -5.398 1 86.06 183 ALA B CA 1
ATOM 5220 C C . ALA B 1 183 ? 6.391 33.188 -5.484 1 86.06 183 ALA B C 1
ATOM 5222 O O . ALA B 1 183 ? 7.621 33.25 -5.461 1 86.06 183 ALA B O 1
ATOM 5223 N N . SER B 1 184 ? 5.625 34.219 -5.59 1 90.25 184 SER B N 1
ATOM 5224 C CA . SER B 1 184 ? 6.191 35.562 -5.633 1 90.25 184 SER B CA 1
ATOM 5225 C C . SER B 1 184 ? 6.777 35.969 -4.281 1 90.25 184 SER B C 1
ATOM 5227 O O . SER B 1 184 ? 7.711 36.75 -4.215 1 90.25 184 SER B O 1
ATOM 5229 N N . ASP B 1 185 ? 6.203 35.406 -3.234 1 91.75 185 ASP B N 1
ATOM 5230 C CA . ASP B 1 185 ? 6.641 35.75 -1.883 1 91.75 185 ASP B CA 1
ATOM 5231 C C . ASP B 1 185 ? 7.68 34.75 -1.377 1 91.75 185 ASP B C 1
ATOM 5233 O O . ASP B 1 185 ? 8.695 35.125 -0.792 1 91.75 185 ASP B O 1
ATOM 5237 N N . LEU B 1 186 ? 7.355 33.5 -1.588 1 94.19 186 LEU B N 1
ATOM 5238 C CA . LEU B 1 186 ? 8.227 32.438 -1.068 1 94.19 186 LEU B CA 1
ATOM 5239 C C . LEU B 1 186 ? 9.141 31.906 -2.164 1 94.19 186 LEU B C 1
ATOM 5241 O O . LEU B 1 186 ? 8.883 30.844 -2.713 1 94.19 186 LEU B O 1
ATOM 5245 N N . THR B 1 187 ? 10.164 32.625 -2.385 1 93.75 187 THR B N 1
ATOM 5246 C CA . THR B 1 187 ? 11.273 32.188 -3.215 1 93.75 187 THR B CA 1
ATOM 5247 C C . THR B 1 187 ? 12.336 31.484 -2.367 1 93.75 187 THR B C 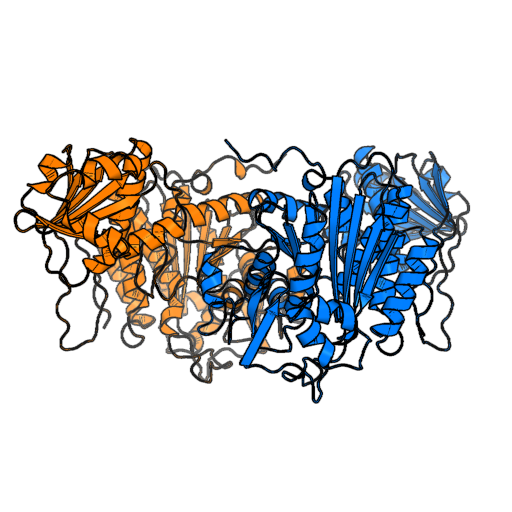1
ATOM 5249 O O . THR B 1 187 ? 12.289 31.547 -1.137 1 93.75 187 THR B O 1
ATOM 5252 N N . ALA B 1 188 ? 13.234 30.828 -3.045 1 95.56 188 ALA B N 1
ATOM 5253 C CA . ALA B 1 188 ? 14.305 30.188 -2.283 1 95.56 188 ALA B CA 1
ATOM 5254 C C . ALA B 1 188 ? 15.039 31.203 -1.409 1 95.56 188 ALA B C 1
ATOM 5256 O O . ALA B 1 188 ? 15.312 30.938 -0.235 1 95.56 188 ALA B O 1
ATOM 5257 N N . ARG B 1 189 ? 15.297 32.344 -1.951 1 94.38 189 ARG B N 1
ATOM 5258 C CA . ARG B 1 189 ? 16.016 33.375 -1.237 1 94.38 189 ARG B CA 1
ATOM 5259 C C . ARG B 1 189 ? 15.203 33.906 -0.057 1 94.38 189 ARG B C 1
ATOM 5261 O O . ARG B 1 189 ? 15.711 34 1.064 1 94.38 189 ARG B O 1
ATOM 5268 N N . SER B 1 190 ? 13.984 34.312 -0.318 1 95.06 190 SER B N 1
ATOM 5269 C CA . SER B 1 190 ? 13.156 34.844 0.747 1 95.06 190 SER B CA 1
ATOM 5270 C C . SER B 1 190 ? 12.875 33.812 1.826 1 95.06 190 SER B C 1
ATOM 5272 O O . SER B 1 190 ? 12.758 34.156 3.006 1 95.06 190 SER B O 1
ATOM 5274 N N . TYR B 1 191 ? 12.742 32.562 1.446 1 96.75 191 TYR B N 1
ATOM 5275 C CA . TYR B 1 191 ? 12.523 31.484 2.389 1 96.75 191 TYR B CA 1
ATOM 5276 C C . TYR B 1 191 ? 13.711 31.328 3.33 1 96.75 191 TYR B C 1
ATOM 5278 O O . TYR B 1 191 ? 13.539 31.203 4.547 1 96.75 191 TYR B O 1
ATOM 5286 N N . ARG B 1 192 ? 14.906 31.344 2.785 1 96.62 192 ARG B N 1
ATOM 5287 C CA . ARG B 1 192 ? 16.125 31.266 3.576 1 96.62 192 ARG B CA 1
ATOM 5288 C C . ARG B 1 192 ? 16.188 32.375 4.609 1 96.62 192 ARG B C 1
ATOM 5290 O O . ARG B 1 192 ? 16.5 32.156 5.777 1 96.62 192 ARG B O 1
ATOM 5297 N N . GLU B 1 193 ? 15.867 33.562 4.164 1 96.25 193 GLU B N 1
ATOM 5298 C CA . GLU B 1 193 ? 15.891 34.719 5.055 1 96.25 193 GLU B CA 1
ATOM 5299 C C . GLU B 1 193 ? 14.836 34.594 6.152 1 96.25 193 GLU B C 1
ATOM 5301 O O . GLU B 1 193 ? 15.109 34.906 7.316 1 96.25 193 GLU B O 1
ATOM 5306 N N . TRP B 1 194 ? 13.727 34.219 5.707 1 95.81 194 TRP B N 1
ATOM 5307 C CA . TRP B 1 194 ? 12.609 34.031 6.637 1 95.81 194 TRP B CA 1
ATOM 5308 C C . TRP B 1 194 ? 12.945 33 7.707 1 95.81 194 TRP B C 1
ATOM 5310 O O . TRP B 1 194 ? 12.672 33.219 8.891 1 95.81 194 TRP B O 1
ATOM 5320 N N . VAL B 1 195 ? 13.555 31.938 7.352 1 97.31 195 VAL B N 1
ATOM 5321 C CA . VAL B 1 195 ? 13.93 30.859 8.258 1 97.31 195 VAL B CA 1
ATOM 5322 C C . VAL B 1 195 ? 15 31.344 9.227 1 97.31 195 VAL B C 1
ATOM 5324 O O . VAL B 1 195 ? 14.969 31 10.414 1 97.31 195 VAL B O 1
ATOM 5327 N N . ARG B 1 196 ? 15.945 32.094 8.719 1 97.31 196 ARG B N 1
ATOM 5328 C CA . ARG B 1 196 ? 16.984 32.656 9.57 1 97.31 196 ARG B CA 1
ATOM 5329 C C . ARG B 1 196 ? 16.375 33.531 10.672 1 97.31 196 ARG B C 1
ATOM 5331 O O . ARG B 1 196 ? 16.75 33.406 11.836 1 97.31 196 ARG B O 1
ATOM 5338 N N . GLN B 1 197 ? 15.445 34.344 10.305 1 97.06 197 GLN B N 1
ATOM 5339 C CA . GLN B 1 197 ? 14.781 35.219 11.266 1 97.06 197 GLN B CA 1
ATOM 5340 C C . GLN B 1 197 ? 13.992 34.406 12.289 1 97.06 197 GLN B C 1
ATOM 5342 O O . GLN B 1 197 ? 14 34.719 13.477 1 97.06 197 GLN B O 1
ATOM 5347 N N . LEU B 1 198 ? 13.328 33.406 11.805 1 96.88 198 LEU B N 1
ATOM 5348 C CA . LEU B 1 198 ? 12.57 32.562 12.703 1 96.88 198 LEU B CA 1
ATOM 5349 C C . LEU B 1 198 ? 13.5 31.859 13.703 1 96.88 198 LEU B C 1
ATOM 5351 O O . LEU B 1 198 ? 13.172 31.766 14.891 1 96.88 198 LEU B O 1
ATOM 5355 N N . ALA B 1 199 ? 14.633 31.359 13.242 1 98 199 ALA B N 1
ATOM 5356 C CA . ALA B 1 199 ? 15.594 30.703 14.117 1 98 199 ALA B CA 1
ATOM 5357 C C . ALA B 1 199 ? 16.062 31.625 15.234 1 98 199 ALA B C 1
ATOM 5359 O O . ALA B 1 199 ? 16.188 31.203 16.391 1 98 199 ALA B O 1
ATOM 5360 N N . GLN B 1 200 ? 16.297 32.844 14.859 1 97.38 200 GLN B N 1
ATOM 5361 C CA . GLN B 1 200 ? 16.719 33.844 15.836 1 97.38 200 GLN B CA 1
ATOM 5362 C C . GLN B 1 200 ? 15.633 34.094 16.875 1 97.38 200 GLN B C 1
ATOM 5364 O O . GLN B 1 200 ? 15.914 34.094 18.078 1 97.38 200 GLN B O 1
ATOM 5369 N N . SER B 1 201 ? 14.469 34.25 16.438 1 96.12 201 SER B N 1
ATOM 5370 C CA . SER B 1 201 ? 13.352 34.531 17.328 1 96.12 201 SER B CA 1
ATOM 5371 C C . SER B 1 201 ? 13.094 33.344 18.266 1 96.12 201 SER B C 1
ATOM 5373 O O . SER B 1 201 ? 12.711 33.562 19.422 1 96.12 201 SER B O 1
ATOM 5375 N N . GLU B 1 202 ? 13.312 32.125 17.781 1 96.62 202 GLU B N 1
ATOM 5376 C CA . GLU B 1 202 ? 13 30.938 18.547 1 96.62 202 GLU B CA 1
ATOM 5377 C C . GLU B 1 202 ? 14.195 30.469 19.375 1 96.62 202 GLU B C 1
ATOM 5379 O O . GLU B 1 202 ? 14.062 29.625 20.266 1 96.62 202 GLU B O 1
ATOM 5384 N N . GLY B 1 203 ? 15.375 31.047 19.078 1 97.62 203 GLY B N 1
ATOM 5385 C CA . GLY B 1 203 ? 16.594 30.672 19.797 1 97.62 203 GLY B CA 1
ATOM 5386 C C . GLY B 1 203 ? 17.188 29.359 19.297 1 97.62 203 GLY B C 1
ATOM 5387 O O . GLY B 1 203 ? 17.828 28.641 20.078 1 97.62 203 GLY B O 1
ATOM 5388 N N . TRP B 1 204 ? 16.891 28.969 18.078 1 98.5 204 TRP B N 1
ATOM 5389 C CA . TRP B 1 204 ? 17.484 27.781 17.484 1 98.5 204 TRP B CA 1
ATOM 5390 C C . TRP B 1 204 ? 18.875 28.078 16.953 1 98.5 204 TRP B C 1
ATOM 5392 O O . TRP B 1 204 ? 19.172 29.219 16.594 1 98.5 204 TRP B O 1
ATOM 5402 N N . GLN B 1 205 ? 19.719 27.062 16.953 1 98.5 205 GLN B N 1
ATOM 5403 C CA . GLN B 1 205 ? 20.953 27.188 16.188 1 98.5 205 GLN B CA 1
ATOM 5404 C C . GLN B 1 205 ? 20.656 27.188 14.688 1 98.5 205 GLN B C 1
ATOM 5406 O O . GLN B 1 205 ? 19.781 26.469 14.219 1 98.5 205 GLN B O 1
ATOM 5411 N N . TRP B 1 206 ? 21.281 28.031 13.992 1 98.25 206 TRP B N 1
ATOM 5412 C CA . TRP B 1 206 ? 21.094 28.172 12.555 1 98.25 206 TRP B CA 1
ATOM 5413 C C . TRP B 1 206 ? 22.422 28.062 11.812 1 98.25 206 TRP B C 1
ATOM 5415 O O . TRP B 1 206 ? 23.406 28.703 12.188 1 98.25 206 TRP B O 1
ATOM 5425 N N . HIS B 1 207 ? 22.469 27.188 10.852 1 98.25 207 HIS B N 1
ATOM 5426 C CA . HIS B 1 207 ? 23.594 27.047 9.922 1 98.25 207 HIS B CA 1
ATOM 5427 C C . HIS B 1 207 ? 23.094 26.906 8.492 1 98.25 207 HIS B C 1
ATOM 5429 O O . HIS B 1 207 ? 22.109 26.203 8.234 1 98.25 207 HIS B O 1
ATOM 5435 N N . GLU B 1 208 ? 23.766 27.578 7.664 1 97.25 208 GLU B N 1
ATOM 5436 C CA . GLU B 1 208 ? 23.391 27.531 6.254 1 97.25 208 GLU B CA 1
ATOM 5437 C C . GLU B 1 208 ? 24.578 27.141 5.379 1 97.25 208 GLU B C 1
ATOM 5439 O O . GLU B 1 208 ? 25.688 27.609 5.59 1 97.25 208 GLU B O 1
ATOM 5444 N N . TYR B 1 209 ? 24.391 26.156 4.516 1 98.19 209 TYR B N 1
ATOM 5445 C CA . TYR B 1 209 ? 25.281 25.844 3.41 1 98.19 209 TYR B CA 1
ATOM 5446 C C . TYR B 1 209 ? 24.734 26.375 2.094 1 98.19 209 TYR B C 1
ATOM 5448 O O . TYR B 1 209 ? 23.844 25.766 1.491 1 98.19 209 TYR B O 1
ATOM 5456 N N . ASP B 1 210 ? 25.312 27.469 1.666 1 96.5 210 ASP B N 1
ATOM 5457 C CA . ASP B 1 210 ? 24.797 28.047 0.427 1 96.5 210 ASP B CA 1
ATOM 5458 C C . ASP B 1 210 ? 25.297 27.266 -0.789 1 96.5 210 ASP B C 1
ATOM 5460 O O . ASP B 1 210 ? 26 26.266 -0.646 1 96.5 210 ASP B O 1
ATOM 5464 N N . GLN B 1 211 ? 24.859 27.688 -1.913 1 95.12 211 GLN B N 1
ATOM 5465 C CA . GLN B 1 211 ? 25.109 26.953 -3.148 1 95.12 211 GLN B CA 1
ATOM 5466 C C . GLN B 1 211 ? 26.594 26.781 -3.391 1 95.12 211 GLN B C 1
ATOM 5468 O O . GLN B 1 211 ? 27.047 25.703 -3.805 1 95.12 211 GLN B O 1
ATOM 5473 N N . ALA B 1 212 ? 27.359 27.781 -3.184 1 95.19 212 ALA B N 1
ATOM 5474 C CA . ALA B 1 212 ? 28.812 27.719 -3.377 1 95.19 212 ALA B CA 1
ATOM 5475 C C . ALA B 1 212 ? 29.453 26.719 -2.418 1 95.19 212 ALA B C 1
ATOM 5477 O O . ALA B 1 212 ? 30.312 25.922 -2.818 1 95.19 212 ALA B O 1
ATOM 5478 N N . GLN B 1 213 ? 29.078 26.781 -1.191 1 96.94 213 GLN B N 1
ATOM 5479 C CA . GLN B 1 213 ? 29.594 25.859 -0.187 1 96.94 213 GLN B CA 1
ATOM 5480 C C . GLN B 1 213 ? 29.219 24.406 -0.52 1 96.94 213 GLN B C 1
ATOM 5482 O O . GLN B 1 213 ? 30.016 23.5 -0.33 1 96.94 213 GLN B O 1
ATOM 5487 N N . LEU B 1 214 ? 28 24.25 -0.927 1 97.62 214 LEU B N 1
ATOM 5488 C CA . LEU B 1 214 ? 27.531 22.906 -1.288 1 97.62 214 LEU B CA 1
ATOM 5489 C C . LEU B 1 214 ? 28.312 22.375 -2.48 1 97.62 214 LEU B C 1
ATOM 5491 O O . LEU B 1 214 ? 28.625 21.172 -2.531 1 97.62 214 LEU B O 1
ATOM 5495 N N . ALA B 1 215 ? 28.609 23.234 -3.445 1 95.56 215 ALA B N 1
ATOM 5496 C CA . ALA B 1 215 ? 29.422 22.828 -4.594 1 95.56 215 ALA B CA 1
ATOM 5497 C C . ALA B 1 215 ? 30.812 22.422 -4.152 1 95.56 215 ALA B C 1
ATOM 5499 O O . ALA B 1 215 ? 31.344 21.406 -4.613 1 95.56 215 ALA B O 1
ATOM 5500 N N . GLU B 1 216 ? 31.375 23.172 -3.295 1 97.12 216 GLU B N 1
ATOM 5501 C CA . GLU B 1 216 ? 32.719 22.891 -2.783 1 97.12 216 GLU B CA 1
ATOM 5502 C C . GLU B 1 216 ? 32.75 21.562 -2.029 1 97.12 216 GLU B C 1
ATOM 5504 O O . GLU B 1 216 ? 33.75 20.828 -2.096 1 97.12 216 GLU B O 1
ATOM 5509 N N . ARG B 1 217 ? 31.703 21.25 -1.387 1 97.19 217 ARG B N 1
ATOM 5510 C CA . ARG B 1 217 ? 31.625 20.031 -0.589 1 97.19 217 ARG B CA 1
ATOM 5511 C C . ARG B 1 217 ? 31.344 18.812 -1.471 1 97.19 217 ARG B C 1
ATOM 5513 O O . ARG B 1 217 ? 31.5 17.672 -1.034 1 97.19 217 ARG B O 1
ATOM 5520 N N . GLY B 1 218 ? 30.875 19.047 -2.65 1 97.69 218 GLY B N 1
ATOM 5521 C CA . GLY B 1 218 ? 30.609 17.969 -3.574 1 97.69 218 GLY B CA 1
ATOM 5522 C C . GLY B 1 218 ? 29.172 17.469 -3.525 1 97.69 218 GLY B C 1
ATOM 5523 O O . GLY B 1 218 ? 28.891 16.312 -3.803 1 97.69 218 GLY B O 1
ATOM 5524 N N . ALA B 1 219 ? 28.281 18.375 -3.098 1 98.44 219 ALA B N 1
ATOM 5525 C CA . ALA B 1 219 ? 26.859 18.031 -3.096 1 98.44 219 ALA B CA 1
ATOM 5526 C C . ALA B 1 219 ? 26.281 18.078 -4.508 1 98.44 219 ALA B C 1
ATOM 5528 O O . ALA B 1 219 ? 25.375 18.859 -4.789 1 98.44 219 ALA B O 1
ATOM 5529 N N . GLY B 1 220 ? 26.734 17.141 -5.332 1 98.25 220 GLY B N 1
ATOM 5530 C CA . GLY B 1 220 ? 26.484 17.188 -6.762 1 98.25 220 GLY B CA 1
ATOM 5531 C C . GLY B 1 220 ? 25.016 17 -7.109 1 98.25 220 GLY B C 1
ATOM 5532 O O . GLY B 1 220 ? 24.516 17.594 -8.062 1 98.25 220 GLY B O 1
ATOM 5533 N N . ALA B 1 221 ? 24.297 16.172 -6.395 1 98.44 221 ALA B N 1
ATOM 5534 C CA . ALA B 1 221 ? 22.891 15.953 -6.668 1 98.44 221 ALA B CA 1
ATOM 5535 C C . ALA B 1 221 ? 22.078 17.203 -6.379 1 98.44 221 ALA B C 1
ATOM 5537 O O . ALA B 1 221 ? 21.219 17.609 -7.184 1 98.44 221 ALA B O 1
ATOM 5538 N N . PHE B 1 222 ? 22.312 17.844 -5.246 1 98.5 222 PHE B N 1
ATOM 5539 C CA . PHE B 1 222 ? 21.641 19.094 -4.871 1 98.5 222 PHE B CA 1
ATOM 5540 C C . PHE B 1 222 ? 21.953 20.203 -5.867 1 98.5 222 PHE B C 1
ATOM 5542 O O . PHE B 1 222 ? 21.062 20.891 -6.336 1 98.5 222 PHE B O 1
ATOM 5549 N N . ILE B 1 223 ? 23.188 20.359 -6.238 1 97.56 223 ILE B N 1
ATOM 5550 C CA . ILE B 1 223 ? 23.656 21.438 -7.109 1 97.56 223 ILE B CA 1
ATOM 5551 C C . ILE B 1 223 ? 23.078 21.25 -8.508 1 97.56 223 ILE B C 1
ATOM 5553 O O . ILE B 1 223 ? 22.75 22.234 -9.18 1 97.56 223 ILE B O 1
ATOM 5557 N N . ALA B 1 224 ? 22.969 19.969 -8.938 1 97.12 224 ALA B N 1
ATOM 5558 C CA . ALA B 1 224 ? 22.391 19.703 -10.25 1 97.12 224 ALA B CA 1
ATOM 5559 C C . ALA B 1 224 ? 21.016 20.344 -10.383 1 97.12 224 ALA B C 1
ATOM 5561 O O . ALA B 1 224 ? 20.688 20.906 -11.422 1 97.12 224 ALA B O 1
ATOM 5562 N N . VAL B 1 225 ? 20.219 20.297 -9.336 1 97.06 225 VAL B N 1
ATOM 5563 C CA . VAL B 1 225 ? 18.875 20.859 -9.344 1 97.06 225 VAL B CA 1
ATOM 5564 C C . VAL B 1 225 ? 18.938 22.391 -9.258 1 97.06 225 VAL B C 1
ATOM 5566 O O . VAL B 1 225 ? 18.281 23.094 -10.031 1 97.06 225 VAL B O 1
ATOM 5569 N N . ALA B 1 226 ? 19.781 22.906 -8.43 1 96.25 226 ALA B N 1
ATOM 5570 C CA . ALA B 1 226 ? 19.828 24.328 -8.07 1 96.25 226 ALA B CA 1
ATOM 5571 C C . ALA B 1 226 ? 20.391 25.156 -9.219 1 96.25 226 ALA B C 1
ATOM 5573 O O . ALA B 1 226 ? 20.016 26.328 -9.383 1 96.25 226 ALA B O 1
ATOM 5574 N N . ARG B 1 227 ? 21.219 24.594 -10.031 1 92.88 227 ARG B N 1
ATOM 5575 C CA . ARG B 1 227 ? 21.984 25.391 -10.977 1 92.88 227 ARG B CA 1
ATOM 5576 C C . ARG B 1 227 ? 21.141 25.828 -12.164 1 92.88 227 ARG B C 1
ATOM 5578 O O . ARG B 1 227 ? 21.547 26.672 -12.953 1 92.88 227 ARG B O 1
ATOM 5585 N N . GLY B 1 228 ? 19.938 25.266 -12.219 1 90.56 228 GLY B N 1
ATOM 5586 C CA . GLY B 1 228 ? 19.031 25.719 -13.258 1 90.56 228 GLY B CA 1
ATOM 5587 C C . GLY B 1 228 ? 18.312 27.016 -12.906 1 90.56 228 GLY B C 1
ATOM 5588 O O . GLY B 1 228 ? 17.656 27.609 -13.758 1 90.56 228 GLY B O 1
ATOM 5589 N N . SER B 1 229 ? 18.438 27.469 -11.727 1 89.94 229 SER B N 1
ATOM 5590 C CA . SER B 1 229 ? 17.797 28.688 -11.234 1 89.94 229 SER B CA 1
ATOM 5591 C C . SER B 1 229 ? 18.812 29.797 -11.039 1 89.94 229 SER B C 1
ATOM 5593 O O . SER B 1 229 ? 19.984 29.641 -11.383 1 89.94 229 SER B O 1
ATOM 5595 N N . GLU B 1 230 ? 18.25 30.984 -10.609 1 86.19 230 GLU B N 1
ATOM 5596 C CA . GLU B 1 230 ? 19.156 32.094 -10.344 1 86.19 230 GLU B CA 1
ATOM 5597 C C . GLU B 1 230 ? 20.234 31.703 -9.344 1 86.19 230 GLU B C 1
ATOM 5599 O O . GLU B 1 230 ? 19.984 30.969 -8.391 1 86.19 230 GLU B O 1
ATOM 5604 N N . ASP B 1 231 ? 21.344 32.312 -9.555 1 83.25 231 ASP B N 1
ATOM 5605 C CA . ASP B 1 231 ? 22.516 31.938 -8.758 1 83.25 231 ASP B CA 1
ATOM 5606 C C . ASP B 1 231 ? 22.328 32.344 -7.297 1 83.25 231 ASP B C 1
ATOM 5608 O O . ASP B 1 231 ? 21.75 33.375 -7.004 1 83.25 231 ASP B O 1
ATOM 5612 N N . ASN B 1 232 ? 22.844 31.453 -6.512 1 85.06 232 ASN B N 1
ATOM 5613 C CA . ASN B 1 232 ? 23.016 31.672 -5.078 1 85.06 232 ASN B CA 1
ATOM 5614 C C . ASN B 1 232 ? 21.672 31.828 -4.367 1 85.06 232 ASN B C 1
ATOM 5616 O O . ASN B 1 232 ? 21.562 32.594 -3.41 1 85.06 232 ASN B O 1
ATOM 5620 N N . GLN B 1 233 ? 20.734 31.188 -4.941 1 91.81 233 GLN B N 1
ATOM 5621 C CA . GLN B 1 233 ? 19.422 31.234 -4.301 1 91.81 233 GLN B CA 1
ATOM 5622 C C . GLN B 1 233 ? 19.188 30.016 -3.424 1 91.81 233 GLN B C 1
ATOM 5624 O O . GLN B 1 233 ? 18.484 30.094 -2.414 1 91.81 233 GLN B O 1
ATOM 5629 N N . ALA B 1 234 ? 19.812 28.906 -3.73 1 96.94 234 ALA B N 1
ATOM 5630 C CA . ALA B 1 234 ? 19.547 27.641 -3.064 1 96.94 234 ALA B CA 1
ATOM 5631 C C . ALA B 1 234 ? 20.5 27.438 -1.879 1 96.94 234 ALA B C 1
ATOM 5633 O O . ALA B 1 234 ? 21.562 28.031 -1.818 1 96.94 234 ALA B O 1
ATOM 5634 N N . ALA B 1 235 ? 20.062 26.641 -0.89 1 98.5 235 ALA B N 1
ATOM 5635 C CA . ALA B 1 235 ? 20.891 26.297 0.262 1 98.5 235 ALA B CA 1
ATOM 5636 C C . ALA B 1 235 ? 20.297 25.094 1.018 1 98.5 235 ALA B C 1
ATOM 5638 O O . ALA B 1 235 ? 19.109 24.812 0.918 1 98.5 235 ALA B O 1
ATOM 5639 N N . MET B 1 236 ? 21.172 24.391 1.687 1 98.69 236 MET B N 1
ATOM 5640 C CA . MET B 1 236 ? 20.734 23.531 2.793 1 98.69 236 MET B CA 1
ATOM 5641 C C . MET B 1 236 ? 20.812 24.297 4.117 1 98.69 236 MET B C 1
ATOM 5643 O O . MET B 1 236 ? 21.859 24.828 4.477 1 98.69 236 MET B O 1
ATOM 5647 N N . VAL B 1 237 ? 19.672 24.359 4.797 1 98.81 237 VAL B N 1
ATOM 5648 C CA . VAL B 1 237 ? 19.625 25.078 6.07 1 98.81 237 VAL B CA 1
ATOM 5649 C C . VAL B 1 237 ? 19.422 24.078 7.211 1 98.81 237 VAL B C 1
ATOM 5651 O O . VAL B 1 237 ? 18.547 23.219 7.148 1 98.81 237 VAL B O 1
ATOM 5654 N N . LYS B 1 238 ? 20.25 24.125 8.188 1 98.81 238 LYS B N 1
ATOM 5655 C CA . LYS B 1 238 ? 20.141 23.312 9.398 1 98.81 238 LYS B CA 1
ATOM 5656 C C . LYS B 1 238 ? 19.688 24.156 10.586 1 98.81 238 LYS B C 1
ATOM 5658 O O . LYS B 1 238 ? 20.297 25.172 10.898 1 98.81 238 LYS B O 1
ATOM 5663 N N . LEU B 1 239 ? 18.625 23.766 11.188 1 98.88 239 LEU B N 1
ATOM 5664 C CA . LEU B 1 239 ? 18.125 24.344 12.43 1 98.88 239 LEU B CA 1
ATOM 5665 C C . LEU B 1 239 ? 18.156 23.328 13.562 1 98.88 239 LEU B C 1
ATOM 5667 O O . LEU B 1 239 ? 17.75 22.172 13.383 1 98.88 239 LEU B O 1
ATOM 5671 N N . SER B 1 240 ? 18.656 23.75 14.727 1 98.75 240 SER B N 1
ATOM 5672 C CA . SER B 1 240 ? 18.812 22.781 15.805 1 98.75 240 SER B CA 1
ATOM 5673 C C . SER B 1 240 ? 18.156 23.297 17.094 1 98.75 240 SER B C 1
ATOM 5675 O O . SER B 1 240 ? 18.359 24.453 17.469 1 98.75 240 SER B O 1
ATOM 5677 N N . TYR B 1 241 ? 17.328 22.516 17.656 1 98.62 241 TYR B N 1
ATOM 5678 C CA . TYR B 1 241 ? 16.781 22.656 19 1 98.62 241 TYR B CA 1
ATOM 5679 C C . TYR B 1 241 ? 17.391 21.625 19.938 1 98.62 241 TYR B C 1
ATOM 5681 O O . TYR B 1 241 ? 17.203 20.422 19.75 1 98.62 241 TYR B O 1
ATOM 5689 N N . CYS B 1 242 ? 18.141 22.141 20.984 1 98 242 CYS B N 1
ATOM 5690 C CA . CYS B 1 242 ? 18.859 21.266 21.891 1 98 242 CYS B CA 1
ATOM 5691 C C . CYS B 1 242 ? 18.469 21.547 23.344 1 98 242 CYS B C 1
ATOM 5693 O O . CYS B 1 242 ? 19.219 22.188 24.078 1 98 242 CYS B O 1
ATOM 5695 N N . PRO B 1 243 ? 17.359 20.969 23.766 1 97 243 PRO B N 1
ATOM 5696 C CA . PRO B 1 243 ? 16.984 21.172 25.156 1 97 243 PRO B CA 1
ATOM 5697 C C . PRO B 1 243 ? 17.875 20.391 26.125 1 97 243 PRO B C 1
ATOM 5699 O O . PRO B 1 243 ? 18.562 19.453 25.734 1 97 243 PRO B O 1
ATOM 5702 N N . PRO B 1 244 ? 17.781 20.906 27.375 1 93.25 244 PRO B N 1
ATOM 5703 C CA . PRO B 1 244 ? 18.547 20.125 28.344 1 93.25 244 PRO B CA 1
ATOM 5704 C C . PRO B 1 244 ? 17.953 18.734 28.578 1 93.25 244 PRO B C 1
ATOM 5706 O O . PRO B 1 244 ? 16.75 18.547 28.516 1 93.25 244 PRO B O 1
ATOM 5709 N N . ASN B 1 245 ? 18.594 17.672 28.734 1 93 245 ASN B N 1
ATOM 5710 C CA . ASN B 1 245 ? 18.203 16.297 29.062 1 93 245 ASN B CA 1
ATOM 5711 C C . ASN B 1 245 ? 17.422 15.656 27.938 1 93 245 ASN B C 1
ATOM 5713 O O . ASN B 1 245 ? 16.406 15.008 28.172 1 93 245 ASN B O 1
ATOM 5717 N N . ALA B 1 246 ? 17.781 15.992 26.75 1 95.25 246 ALA B N 1
ATOM 5718 C CA . ALA B 1 246 ? 17.141 15.352 25.594 1 95.25 246 ALA B CA 1
ATOM 5719 C C . ALA B 1 246 ? 17.188 13.828 25.719 1 95.25 246 ALA B C 1
ATOM 5721 O O . ALA B 1 246 ? 18.219 13.266 26.094 1 95.25 246 ALA B O 1
ATOM 5722 N N . VAL B 1 247 ? 16.094 13.141 25.422 1 94.12 247 VAL B N 1
ATOM 5723 C CA . VAL B 1 247 ? 16 11.695 25.609 1 94.12 247 VAL B CA 1
ATOM 5724 C C . VAL B 1 247 ? 16.266 10.984 24.281 1 94.12 247 VAL B C 1
ATOM 5726 O O . VAL B 1 247 ? 16.531 9.781 24.266 1 94.12 247 VAL B O 1
ATOM 5729 N N . ARG B 1 248 ? 16.188 11.695 23.203 1 95.25 248 ARG B N 1
ATOM 5730 C CA . ARG B 1 248 ? 16.391 11.148 21.859 1 95.25 248 ARG B CA 1
ATOM 5731 C C . ARG B 1 248 ? 16.812 12.234 20.891 1 95.25 248 ARG B C 1
ATOM 5733 O O . ARG B 1 248 ? 16.5 13.414 21.078 1 95.25 248 ARG B O 1
ATOM 5740 N N . ARG B 1 249 ? 17.625 11.938 19.969 1 97.81 249 ARG B N 1
ATOM 5741 C CA . ARG B 1 249 ? 18.078 12.844 18.922 1 97.81 249 ARG B CA 1
ATOM 5742 C C . ARG B 1 249 ? 17.344 12.555 17.609 1 97.81 249 ARG B C 1
ATOM 5744 O O . ARG B 1 249 ? 17.453 11.445 17.062 1 97.81 249 ARG B O 1
ATOM 5751 N N . LEU B 1 250 ? 16.641 13.57 17.047 1 98.38 250 LEU B N 1
ATOM 5752 C CA . LEU B 1 250 ? 15.859 13.438 15.828 1 98.38 250 LEU B CA 1
ATOM 5753 C C . LEU B 1 250 ? 16.484 14.234 14.688 1 98.38 250 LEU B C 1
ATOM 5755 O O . LEU B 1 250 ? 17 15.336 14.906 1 98.38 250 LEU B O 1
ATOM 5759 N N . ALA B 1 251 ? 16.469 13.672 13.555 1 98.81 251 ALA B N 1
ATOM 5760 C CA . ALA B 1 251 ? 16.688 14.445 12.336 1 98.81 251 ALA B CA 1
ATOM 5761 C C . ALA B 1 251 ? 15.406 14.57 11.531 1 98.81 251 ALA B C 1
ATOM 5763 O O . ALA B 1 251 ? 14.75 13.57 11.234 1 98.81 251 ALA B O 1
ATOM 5764 N N . LEU B 1 252 ? 14.977 15.766 11.273 1 98.88 252 LEU B N 1
ATOM 5765 C CA . LEU B 1 252 ? 13.883 16.062 10.352 1 98.88 252 LEU B CA 1
ATOM 5766 C C . LEU B 1 252 ? 14.406 16.641 9.047 1 98.88 252 LEU B C 1
ATOM 5768 O O . LEU B 1 252 ? 15.133 17.641 9.055 1 98.88 252 LEU B O 1
ATOM 5772 N N . VAL B 1 253 ? 14.125 16 7.938 1 98.94 253 VAL B N 1
ATOM 5773 C CA . VAL B 1 253 ? 14.617 16.453 6.641 1 98.94 253 VAL B CA 1
ATOM 5774 C C . VAL B 1 253 ? 13.438 16.766 5.723 1 98.94 253 VAL B C 1
ATOM 5776 O O . VAL B 1 253 ? 12.508 15.969 5.598 1 98.94 253 VAL B O 1
ATOM 5779 N N . GLY B 1 254 ? 13.422 17.953 5.129 1 98.81 254 GLY B N 1
ATOM 5780 C CA . GLY B 1 254 ? 12.289 18.344 4.305 1 98.81 254 GLY B CA 1
ATOM 5781 C C . GLY B 1 254 ? 12.688 18.812 2.92 1 98.81 254 GLY B C 1
ATOM 5782 O O . GLY B 1 254 ? 13.617 19.609 2.775 1 98.81 254 GLY B O 1
ATOM 5783 N N . LYS B 1 255 ? 11.992 18.281 1.838 1 98.56 255 LYS B N 1
ATOM 5784 C CA . LYS B 1 255 ? 12.102 18.812 0.484 1 98.56 255 LYS B CA 1
ATOM 5785 C C . LYS B 1 255 ? 11.594 20.25 0.418 1 98.56 255 LYS B C 1
ATOM 5787 O O . LYS B 1 255 ? 10.469 20.531 0.824 1 98.56 255 LYS B O 1
ATOM 5792 N N . GLY B 1 256 ? 12.414 21.156 -0.081 1 98.06 256 GLY B N 1
ATOM 5793 C CA . GLY B 1 256 ? 12.055 22.562 -0.062 1 98.06 256 GLY B CA 1
ATOM 5794 C C . GLY B 1 256 ? 12.102 23.219 -1.434 1 98.06 256 GLY B C 1
ATOM 5795 O O . GLY B 1 256 ? 12.656 24.312 -1.59 1 98.06 256 GLY B O 1
ATOM 5796 N N . ILE B 1 257 ? 11.562 22.562 -2.445 1 97.19 257 ILE B N 1
ATOM 5797 C CA . ILE B 1 257 ? 11.516 23.141 -3.783 1 97.19 257 ILE B CA 1
ATOM 5798 C C . ILE B 1 257 ? 10.438 24.219 -3.844 1 97.19 257 ILE B C 1
ATOM 5800 O O . ILE B 1 257 ? 9.242 23.922 -3.908 1 97.19 257 ILE B O 1
ATOM 5804 N N . CYS B 1 258 ? 10.828 25.453 -3.895 1 95.44 258 CYS B N 1
ATOM 5805 C CA . CYS B 1 258 ? 9.922 26.594 -3.785 1 95.44 258 CYS B CA 1
ATOM 5806 C C . CYS B 1 258 ? 9.109 26.766 -5.066 1 95.44 258 CYS B C 1
ATOM 5808 O O . CYS B 1 258 ? 7.996 27.297 -5.031 1 95.44 258 CYS B O 1
ATOM 5810 N N . HIS B 1 259 ? 9.672 26.422 -6.195 1 92.69 259 HIS B N 1
ATOM 5811 C CA . HIS B 1 259 ? 8.984 26.344 -7.477 1 92.69 259 HIS B CA 1
ATOM 5812 C C . HIS B 1 259 ? 9.586 25.25 -8.359 1 92.69 259 HIS B C 1
ATOM 5814 O O . HIS B 1 259 ? 10.805 25.219 -8.57 1 92.69 259 HIS B O 1
ATOM 5820 N N . ASP B 1 260 ? 8.719 24.438 -8.883 1 93 260 ASP B N 1
ATOM 5821 C CA . ASP B 1 260 ? 9.156 23.312 -9.703 1 93 260 ASP B CA 1
ATOM 5822 C C . ASP B 1 260 ? 8.57 23.406 -11.117 1 93 260 ASP B C 1
ATOM 5824 O O . ASP B 1 260 ? 7.41 23.062 -11.336 1 93 260 ASP B O 1
ATOM 5828 N N . SER B 1 261 ? 9.414 23.719 -12.047 1 91.38 261 SER B N 1
ATOM 5829 C CA . SER B 1 261 ? 8.984 23.75 -13.438 1 91.38 261 SER B CA 1
ATOM 5830 C C . SER B 1 261 ? 9.133 22.375 -14.094 1 91.38 261 SER B C 1
ATOM 5832 O O . SER B 1 261 ? 8.578 22.125 -15.172 1 91.38 261 SER B O 1
ATOM 5834 N N . GLY B 1 262 ? 9.844 21.531 -13.469 1 92.81 262 GLY B N 1
ATOM 5835 C CA . GLY B 1 262 ? 10.195 20.234 -14.047 1 92.81 262 GLY B CA 1
ATOM 5836 C C . GLY B 1 262 ? 11.555 20.234 -14.727 1 92.81 262 GLY B C 1
ATOM 5837 O O . GLY B 1 262 ? 12.07 19.188 -15.102 1 92.81 262 GLY B O 1
ATOM 5838 N N . GLY B 1 263 ? 12.156 21.406 -14.859 1 93.06 263 GLY B N 1
ATOM 5839 C CA . GLY B 1 263 ? 13.391 21.516 -15.617 1 93.06 263 GLY B CA 1
ATOM 5840 C C . GLY B 1 263 ? 13.203 21.234 -17.094 1 93.06 263 GLY B C 1
ATOM 5841 O O . GLY B 1 263 ? 12.266 21.734 -17.719 1 93.06 263 GLY B O 1
ATOM 5842 N N . TYR B 1 264 ? 14.141 20.484 -17.625 1 89.38 264 TYR B N 1
ATOM 5843 C CA . TYR B 1 264 ? 14.047 20.156 -19.047 1 89.38 264 TYR B CA 1
ATOM 5844 C C . TYR B 1 264 ? 12.891 19.203 -19.312 1 89.38 264 TYR B C 1
ATOM 5846 O O . TYR B 1 264 ? 12.367 19.141 -20.422 1 89.38 264 TYR B O 1
ATOM 5854 N N . ASN B 1 265 ? 12.57 18.422 -18.344 1 90.56 265 ASN B N 1
ATOM 5855 C CA . ASN B 1 265 ? 11.289 17.719 -18.391 1 90.56 265 ASN B CA 1
ATOM 5856 C C . ASN B 1 265 ? 10.148 18.594 -17.891 1 90.56 265 ASN B C 1
ATOM 5858 O O . ASN B 1 265 ? 9.562 18.312 -16.844 1 90.56 265 ASN B O 1
ATOM 5862 N N . LEU B 1 266 ? 9.82 19.484 -18.641 1 87.38 266 LEU B N 1
ATOM 5863 C CA . LEU B 1 266 ? 8.93 20.578 -18.281 1 87.38 266 LEU B CA 1
ATOM 5864 C C . LEU B 1 266 ? 7.527 20.047 -17.969 1 87.38 266 LEU B C 1
ATOM 5866 O O . LEU B 1 266 ? 7.012 19.188 -18.688 1 87.38 266 LEU B O 1
ATOM 5870 N N . LYS B 1 267 ? 6.996 20.562 -16.828 1 83.94 267 LYS B N 1
ATOM 5871 C CA . LYS B 1 267 ? 5.586 20.281 -16.562 1 83.94 267 LYS B CA 1
ATOM 5872 C C . LYS B 1 267 ? 4.684 21 -17.562 1 83.94 267 LYS B C 1
ATOM 5874 O O . LYS B 1 267 ? 4.762 22.219 -17.703 1 83.94 267 LYS B O 1
ATOM 5879 N N . ILE B 1 268 ? 3.865 20.266 -18.188 1 82.81 268 ILE B N 1
ATOM 5880 C CA . ILE B 1 268 ? 3.043 20.844 -19.25 1 82.81 268 ILE B CA 1
ATOM 5881 C C . ILE B 1 268 ? 1.567 20.75 -18.859 1 82.81 268 ILE B C 1
ATOM 5883 O O . ILE B 1 268 ? 1.219 20.109 -17.875 1 82.81 268 ILE B O 1
ATOM 5887 N N . SER B 1 269 ? 0.628 21.422 -19.688 1 72.94 269 SER B N 1
ATOM 5888 C CA . SER B 1 269 ? -0.825 21.281 -19.656 1 72.94 269 SER B CA 1
ATOM 5889 C C . SER B 1 269 ? -1.391 21.578 -18.281 1 72.94 269 SER B C 1
ATOM 5891 O O . SER B 1 269 ? -2.248 20.844 -17.781 1 72.94 269 SER B O 1
ATOM 5893 N N . GLY B 1 270 ? -0.851 22.578 -17.625 1 74.31 270 GLY B N 1
ATOM 5894 C CA . GLY B 1 270 ? -1.451 23 -16.375 1 74.31 270 GLY B CA 1
ATOM 5895 C C . GLY B 1 270 ? -0.821 22.344 -15.164 1 74.31 270 GLY B C 1
ATOM 5896 O O . GLY B 1 270 ? -1.143 22.688 -14.023 1 74.31 270 GLY B O 1
ATOM 5897 N N . SER B 1 271 ? 0.101 21.453 -15.438 1 77.12 271 SER B N 1
ATOM 5898 C CA . SER B 1 271 ? 0.683 20.688 -14.336 1 77.12 271 SER B CA 1
ATOM 5899 C C . SER B 1 271 ? 1.635 21.531 -13.508 1 77.12 271 SER B C 1
ATOM 5901 O O . SER B 1 271 ? 2.018 21.156 -12.398 1 77.12 271 SER B O 1
ATOM 5903 N N . MET B 1 272 ? 1.888 22.703 -13.977 1 80.69 272 MET B N 1
ATOM 5904 C CA . MET B 1 272 ? 2.811 23.578 -13.258 1 80.69 272 MET B CA 1
ATOM 5905 C C . MET B 1 272 ? 2.078 24.391 -12.188 1 80.69 272 MET B C 1
ATOM 5907 O O . MET B 1 272 ? 2.684 24.828 -11.211 1 80.69 272 MET B O 1
ATOM 5911 N N . TYR B 1 273 ? 0.812 24.531 -12.422 1 75.5 273 TYR B N 1
ATOM 5912 C CA . TYR B 1 273 ? 0.017 25.281 -11.453 1 75.5 273 TYR B CA 1
ATOM 5913 C C . TYR B 1 273 ? 0.005 24.578 -10.102 1 75.5 273 TYR B C 1
ATOM 5915 O O . TYR B 1 273 ? -0.237 23.375 -10.016 1 75.5 273 TYR B O 1
ATOM 5923 N N . GLY B 1 274 ? 0.347 25.328 -9.023 1 81.75 274 GLY B N 1
ATOM 5924 C CA . GLY B 1 274 ? 0.335 24.781 -7.68 1 81.75 274 GLY B CA 1
ATOM 5925 C C . GLY B 1 274 ? 1.689 24.25 -7.242 1 81.75 274 GLY B C 1
ATOM 5926 O O . GLY B 1 274 ? 1.854 23.812 -6.098 1 81.75 274 GLY B O 1
ATOM 5927 N N . MET B 1 275 ? 2.672 24.359 -8.062 1 83.69 275 MET B N 1
ATOM 5928 C CA . MET B 1 275 ? 3.971 23.766 -7.773 1 83.69 275 MET B CA 1
ATOM 5929 C C . MET B 1 275 ? 4.738 24.594 -6.742 1 83.69 275 MET B C 1
ATOM 5931 O O . MET B 1 275 ? 5.824 24.203 -6.312 1 83.69 275 MET B O 1
ATOM 5935 N N . HIS B 1 276 ? 4.188 25.688 -6.273 1 83.44 276 HIS B N 1
ATOM 5936 C CA . HIS B 1 276 ? 4.734 26.344 -5.09 1 83.44 276 HIS B CA 1
ATOM 5937 C C . HIS B 1 276 ? 4.543 25.484 -3.846 1 83.44 276 HIS B C 1
ATOM 5939 O O . HIS B 1 276 ? 5.199 25.703 -2.828 1 83.44 276 HIS B O 1
ATOM 5945 N N . LEU B 1 277 ? 3.664 24.484 -3.926 1 87.62 277 LEU B N 1
ATOM 5946 C CA . LEU B 1 277 ? 3.404 23.562 -2.826 1 87.62 277 LEU B CA 1
ATOM 5947 C C . LEU B 1 277 ? 4.5 22.5 -2.736 1 87.62 277 LEU B C 1
ATOM 5949 O O . LEU B 1 277 ? 4.539 21.734 -1.78 1 87.62 277 LEU B O 1
ATOM 5953 N N . ASP B 1 278 ? 5.402 22.547 -3.713 1 92.44 278 ASP B N 1
ATOM 5954 C CA . ASP B 1 278 ? 6.426 21.516 -3.797 1 92.44 278 ASP B CA 1
ATOM 5955 C C . ASP B 1 278 ? 7.473 21.688 -2.699 1 92.44 278 ASP B C 1
ATOM 5957 O O . ASP B 1 278 ? 8.359 20.844 -2.539 1 92.44 278 ASP B O 1
ATOM 5961 N N . MET B 1 279 ? 7.375 22.688 -1.847 1 95.31 279 MET B N 1
ATOM 5962 C CA . MET B 1 279 ? 8.203 22.875 -0.66 1 95.31 279 MET B CA 1
ATOM 5963 C C . MET B 1 279 ? 7.492 22.375 0.59 1 95.31 279 MET B C 1
ATOM 5965 O O . MET B 1 279 ? 7.953 22.609 1.709 1 95.31 279 MET B O 1
ATOM 5969 N N . GLY B 1 280 ? 6.398 21.703 0.452 1 95.69 280 GLY B N 1
ATOM 5970 C CA . GLY B 1 280 ? 5.578 21.234 1.561 1 95.69 280 GLY B CA 1
ATOM 5971 C C . GLY B 1 280 ? 6.34 20.391 2.557 1 95.69 280 GLY B C 1
ATOM 5972 O O . GLY B 1 280 ? 6.082 20.453 3.762 1 95.69 280 GLY B O 1
ATOM 5973 N N . GLY B 1 281 ? 7.312 19.578 2.066 1 98 281 GLY B N 1
ATOM 5974 C CA . GLY B 1 281 ? 8.125 18.766 2.957 1 98 281 GLY B CA 1
ATOM 5975 C C . GLY B 1 281 ? 8.922 19.594 3.953 1 98 281 GLY B C 1
ATOM 5976 O O . GLY B 1 281 ? 8.945 19.281 5.145 1 98 281 GLY B O 1
ATOM 5977 N N . SER B 1 282 ? 9.594 20.609 3.496 1 98.44 282 SER B N 1
ATOM 5978 C CA . SER B 1 282 ? 10.359 21.484 4.375 1 98.44 282 SER B CA 1
ATOM 5979 C C . SER B 1 282 ? 9.453 22.266 5.324 1 98.44 282 SER B C 1
ATOM 5981 O O . SER B 1 282 ? 9.82 22.531 6.469 1 98.44 282 SER B O 1
ATOM 5983 N N . ALA B 1 283 ? 8.25 22.641 4.852 1 97.94 283 ALA B N 1
ATOM 5984 C CA . ALA B 1 283 ? 7.285 23.312 5.711 1 97.94 283 ALA B CA 1
ATOM 5985 C C . ALA B 1 283 ? 6.887 22.422 6.891 1 97.94 283 ALA B C 1
ATOM 5987 O O . ALA B 1 283 ? 6.809 22.891 8.023 1 97.94 283 ALA B O 1
ATOM 5988 N N . VAL B 1 284 ? 6.672 21.172 6.625 1 98.19 284 VAL B N 1
ATOM 5989 C CA . VAL B 1 284 ? 6.27 20.234 7.66 1 98.19 284 VAL B CA 1
ATOM 5990 C C . VAL B 1 284 ? 7.43 20 8.625 1 98.19 284 VAL B C 1
ATOM 5992 O O . VAL B 1 284 ? 7.234 19.969 9.844 1 98.19 284 VAL B O 1
ATOM 5995 N N . ALA B 1 285 ? 8.625 19.781 8.086 1 98.81 285 ALA B N 1
ATOM 5996 C CA . ALA B 1 285 ? 9.797 19.609 8.945 1 98.81 285 ALA B CA 1
ATOM 5997 C C . ALA B 1 285 ? 9.961 20.797 9.891 1 98.81 285 ALA B C 1
ATOM 5999 O O . ALA B 1 285 ? 10.141 20.625 11.102 1 98.81 285 ALA B O 1
ATOM 6000 N N . LEU B 1 286 ? 9.867 21.953 9.312 1 98.75 286 LEU B N 1
ATOM 6001 C CA . LEU B 1 286 ? 10.023 23.172 10.102 1 98.75 286 LEU B CA 1
ATOM 6002 C C . LEU B 1 286 ? 8.891 23.312 11.109 1 98.75 286 LEU B C 1
ATOM 6004 O O . LEU B 1 286 ? 9.133 23.672 12.266 1 98.75 286 LEU B O 1
ATOM 6008 N N . GLY B 1 287 ? 7.656 23.109 10.656 1 98.69 287 GLY B N 1
ATOM 6009 C CA . GLY B 1 287 ? 6.52 23.141 11.562 1 98.69 287 GLY B CA 1
ATOM 6010 C C . GLY B 1 287 ? 6.641 22.156 12.711 1 98.69 287 GLY B C 1
ATOM 6011 O O . GLY B 1 287 ? 6.238 22.438 13.836 1 98.69 287 GLY B O 1
ATOM 6012 N N . THR B 1 288 ? 7.188 21 12.422 1 98.81 288 THR B N 1
ATOM 6013 C CA . THR B 1 288 ? 7.391 19.969 13.445 1 98.81 288 THR B CA 1
ATOM 6014 C C . THR B 1 288 ? 8.445 20.422 14.453 1 98.81 288 THR B C 1
ATOM 6016 O O . THR B 1 288 ? 8.25 20.281 15.664 1 98.81 288 THR B O 1
ATOM 6019 N N . LEU B 1 289 ? 9.555 20.969 13.953 1 98.88 289 LEU B N 1
ATOM 6020 C CA . LEU B 1 289 ? 10.562 21.531 14.844 1 98.88 289 LEU B CA 1
ATOM 6021 C C . LEU B 1 289 ? 9.953 22.594 15.75 1 98.88 289 LEU B C 1
ATOM 6023 O O . LEU B 1 289 ? 10.188 22.594 16.969 1 98.88 289 LEU B O 1
ATOM 6027 N N . HIS B 1 290 ? 9.203 23.484 15.133 1 98.62 290 HIS B N 1
ATOM 6028 C CA . HIS B 1 290 ? 8.562 24.562 15.867 1 98.62 290 HIS B CA 1
ATOM 6029 C C . HIS B 1 290 ? 7.668 24.031 16.984 1 98.62 290 HIS B C 1
ATOM 6031 O O . HIS B 1 290 ? 7.723 24.5 18.109 1 98.62 290 HIS B O 1
ATOM 6037 N N . ALA B 1 291 ? 6.883 23.031 16.688 1 98.56 291 ALA B N 1
ATOM 6038 C CA . ALA B 1 291 ? 5.961 22.453 17.656 1 98.56 291 ALA B CA 1
ATOM 6039 C C . ALA B 1 291 ? 6.715 21.781 18.797 1 98.56 291 ALA B C 1
ATOM 6041 O O . ALA B 1 291 ? 6.367 21.953 19.969 1 98.56 291 ALA B O 1
ATOM 6042 N N . ILE B 1 292 ? 7.73 21.016 18.438 1 98.44 292 ILE B N 1
ATOM 6043 C CA . ILE B 1 292 ? 8.516 20.312 19.453 1 98.44 292 ILE B CA 1
ATOM 6044 C C . ILE B 1 292 ? 9.164 21.312 20.391 1 98.44 292 ILE B C 1
ATOM 6046 O O . ILE B 1 292 ? 9.117 21.141 21.609 1 98.44 292 ILE B O 1
ATOM 6050 N N . SER B 1 293 ? 9.75 22.344 19.828 1 98.38 293 SER B N 1
ATOM 6051 C CA . SER B 1 293 ? 10.43 23.375 20.609 1 98.38 293 SER B CA 1
ATOM 6052 C C . SER B 1 293 ? 9.445 24.141 21.5 1 98.38 293 SER B C 1
ATOM 6054 O O . SER B 1 293 ? 9.703 24.344 22.688 1 98.38 293 SER B O 1
ATOM 6056 N N . ARG B 1 294 ? 8.297 24.547 20.984 1 97.19 294 ARG B N 1
ATOM 6057 C CA . ARG B 1 294 ? 7.305 25.328 21.719 1 97.19 294 ARG B CA 1
ATOM 6058 C C . ARG B 1 294 ? 6.699 24.516 22.859 1 97.19 294 ARG B C 1
ATOM 6060 O O . ARG B 1 294 ? 6.363 25.062 23.906 1 97.19 294 ARG B O 1
ATOM 6067 N N . ALA B 1 295 ? 6.582 23.234 22.641 1 97.25 295 ALA B N 1
ATOM 6068 C CA . ALA B 1 295 ? 6.051 22.344 23.688 1 97.25 295 ALA B CA 1
ATOM 6069 C C . ALA B 1 295 ? 7.145 21.938 24.656 1 97.25 295 ALA B C 1
ATOM 6071 O O . ALA B 1 295 ? 6.871 21.266 25.656 1 97.25 295 ALA B O 1
ATOM 6072 N N . ARG B 1 296 ? 8.375 22.266 24.375 1 97.19 296 ARG B N 1
ATOM 6073 C CA . ARG B 1 296 ? 9.539 21.938 25.188 1 97.19 296 ARG B CA 1
ATOM 6074 C C . ARG B 1 296 ? 9.656 20.422 25.375 1 97.19 296 ARG B C 1
ATOM 6076 O O . ARG B 1 296 ? 9.859 19.953 26.5 1 97.19 296 ARG B O 1
ATOM 6083 N N . LEU B 1 297 ? 9.336 19.734 24.328 1 96.44 297 LEU B N 1
ATOM 6084 C CA . LEU B 1 297 ? 9.5 18.297 24.406 1 96.44 297 LEU B CA 1
ATOM 6085 C C . LEU B 1 297 ? 10.977 17.922 24.531 1 96.44 297 LEU B C 1
ATOM 6087 O O . LEU B 1 297 ? 11.844 18.625 24 1 96.44 297 LEU B O 1
ATOM 6091 N N . PRO B 1 298 ? 11.273 16.812 25.172 1 95.94 298 PRO B N 1
ATOM 6092 C CA . PRO B 1 298 ? 12.656 16.453 25.484 1 95.94 298 PRO B CA 1
ATOM 6093 C C . PRO B 1 298 ? 13.359 15.734 24.328 1 95.94 298 PRO B C 1
ATOM 6095 O O . PRO B 1 298 ? 14 14.703 24.531 1 95.94 298 PRO B O 1
ATOM 6098 N N . TYR B 1 299 ? 13.344 16.328 23.156 1 97.06 299 TYR B N 1
ATOM 6099 C CA . TYR B 1 299 ? 14.016 15.797 21.984 1 97.06 299 TYR B CA 1
ATOM 6100 C C . TYR B 1 299 ? 15.023 16.797 21.422 1 97.06 299 TYR B C 1
ATOM 6102 O O . TYR B 1 299 ? 14.719 17.984 21.312 1 97.06 299 TYR B O 1
ATOM 6110 N N . GLU B 1 300 ? 16.203 16.344 21.219 1 98.31 300 GLU B N 1
ATOM 6111 C CA . GLU B 1 300 ? 17.141 17.094 20.391 1 98.31 300 GLU B CA 1
ATOM 6112 C C . GLU B 1 300 ? 16.797 16.953 18.906 1 98.31 300 GLU B C 1
ATOM 6114 O O . GLU B 1 300 ? 16.641 15.844 18.406 1 98.31 300 GLU B O 1
ATOM 6119 N N . VAL B 1 301 ? 16.562 18.078 18.281 1 98.75 301 VAL B N 1
ATOM 6120 C CA . VAL B 1 301 ? 16.094 18.016 16.906 1 98.75 301 VAL B CA 1
ATOM 6121 C C . VAL B 1 301 ? 17.078 18.766 16 1 98.75 301 VAL B C 1
ATOM 6123 O O . VAL B 1 301 ? 17.438 19.922 16.281 1 98.75 301 VAL B O 1
ATOM 6126 N N . HIS B 1 302 ? 17.531 18.109 14.992 1 98.88 302 HIS B N 1
ATOM 6127 C CA . HIS B 1 302 ? 18.219 18.734 13.875 1 98.88 302 HIS B CA 1
ATOM 6128 C C . HIS B 1 302 ? 17.359 18.719 12.617 1 98.88 302 HIS B C 1
ATOM 6130 O O . HIS B 1 302 ? 17.156 17.656 12.008 1 98.88 302 HIS B O 1
ATOM 6136 N N . CYS B 1 303 ? 16.844 19.859 12.273 1 98.94 303 CYS B N 1
ATOM 6137 C CA . CYS B 1 303 ? 15.953 20.031 11.133 1 98.94 303 CYS B CA 1
ATOM 6138 C C . CYS B 1 303 ? 16.719 20.531 9.906 1 98.94 303 CYS B C 1
ATOM 6140 O O . CYS B 1 303 ? 17.359 21.578 9.961 1 98.94 303 CYS B O 1
ATOM 6142 N N . TRP B 1 304 ? 16.688 19.781 8.852 1 98.94 304 TRP B N 1
ATOM 6143 C CA . TRP B 1 304 ? 17.375 20.094 7.609 1 98.94 304 TRP B CA 1
ATOM 6144 C C . TRP B 1 304 ? 16.391 20.453 6.504 1 98.94 304 TRP B C 1
ATOM 6146 O O . TRP B 1 304 ? 15.523 19.641 6.156 1 98.94 304 TRP B O 1
ATOM 6156 N N . LEU B 1 305 ? 16.484 21.609 5.957 1 98.88 305 LEU B N 1
ATOM 6157 C CA . LEU B 1 305 ? 15.641 22.094 4.871 1 98.88 305 LEU B CA 1
ATOM 6158 C C . LEU B 1 305 ? 16.422 22.141 3.561 1 98.88 305 LEU B C 1
ATOM 6160 O O . LEU B 1 305 ? 17.406 22.875 3.453 1 98.88 305 LEU B O 1
ATOM 6164 N N . ALA B 1 306 ? 15.992 21.344 2.566 1 98.81 306 ALA B N 1
ATOM 6165 C CA . ALA B 1 306 ? 16.594 21.375 1.233 1 98.81 306 ALA B CA 1
ATOM 6166 C C . ALA B 1 306 ? 15.906 22.422 0.354 1 98.81 306 ALA B C 1
ATOM 6168 O O . ALA B 1 306 ? 15.039 22.094 -0.46 1 98.81 306 ALA B O 1
ATOM 6169 N N . ILE B 1 307 ? 16.406 23.672 0.412 1 98.44 307 ILE B N 1
ATOM 6170 C CA . ILE B 1 307 ? 15.719 24.797 -0.219 1 98.44 307 ILE B CA 1
ATOM 6171 C C . ILE B 1 307 ? 16.328 25.062 -1.595 1 98.44 307 ILE B C 1
ATOM 6173 O O . ILE B 1 307 ? 17.531 25.328 -1.708 1 98.44 307 ILE B O 1
ATOM 6177 N N . ALA B 1 308 ? 15.555 24.953 -2.611 1 97.38 308 ALA B N 1
ATOM 6178 C CA . ALA B 1 308 ? 15.984 25.188 -3.986 1 97.38 308 ALA B CA 1
ATOM 6179 C C . ALA B 1 308 ? 14.797 25.484 -4.891 1 97.38 308 ALA B C 1
ATOM 6181 O O . ALA B 1 308 ? 13.656 25.594 -4.418 1 97.38 308 ALA B O 1
ATOM 6182 N N . GLU B 1 309 ? 15.031 25.797 -6.062 1 95.62 309 GLU B N 1
ATOM 6183 C CA . GLU B 1 309 ? 14.07 25.844 -7.164 1 95.62 309 GLU B CA 1
ATOM 6184 C C . GLU B 1 309 ? 14.547 25 -8.344 1 95.62 309 GLU B C 1
ATOM 6186 O O . GLU B 1 309 ? 15.75 24.781 -8.516 1 95.62 309 GLU B O 1
ATOM 6191 N N . ASN B 1 310 ? 13.578 24.438 -9.055 1 95.62 310 ASN B N 1
ATOM 6192 C CA . ASN B 1 310 ? 13.875 23.641 -10.242 1 95.62 310 ASN B CA 1
ATOM 6193 C C . ASN B 1 310 ? 13.344 24.312 -11.508 1 95.62 310 ASN B C 1
ATOM 6195 O O . ASN B 1 310 ? 12.164 24.203 -11.828 1 95.62 310 ASN B O 1
ATOM 6199 N N . HIS B 1 311 ? 14.281 24.938 -12.188 1 93.12 311 HIS B N 1
ATOM 6200 C CA . HIS B 1 311 ? 13.898 25.688 -13.383 1 93.12 311 HIS B CA 1
ATOM 6201 C C . HIS B 1 311 ? 14.695 25.219 -14.602 1 93.12 311 HIS B C 1
ATOM 6203 O O . HIS B 1 311 ? 15.641 24.438 -14.469 1 93.12 311 HIS B O 1
ATOM 6209 N N . ILE B 1 312 ? 14.188 25.672 -15.688 1 90.5 312 ILE B N 1
ATOM 6210 C CA . ILE B 1 312 ? 14.906 25.438 -16.938 1 90.5 312 ILE B CA 1
ATOM 6211 C C . ILE B 1 312 ? 15.844 26.609 -17.219 1 90.5 312 ILE B C 1
ATOM 6213 O O . ILE B 1 312 ? 15.609 27.719 -16.734 1 90.5 312 ILE B O 1
ATOM 6217 N N . GLY B 1 313 ? 16.969 26.312 -17.859 1 87.06 313 GLY B N 1
ATOM 6218 C CA . GLY B 1 313 ? 17.969 27.312 -18.203 1 87.06 313 GLY B CA 1
ATOM 6219 C C . GLY B 1 313 ? 19.234 26.719 -18.797 1 87.06 313 GLY B C 1
ATOM 6220 O O . GLY B 1 313 ? 19.328 25.516 -18.984 1 87.06 313 GLY B O 1
ATOM 6221 N N . PRO B 1 314 ? 20.156 27.609 -19.078 1 87.62 314 PRO B N 1
ATOM 6222 C CA . PRO B 1 314 ? 21.359 27.141 -19.766 1 87.62 314 PRO B CA 1
ATOM 6223 C C . PRO B 1 314 ? 22.203 26.219 -18.891 1 87.62 314 PRO B C 1
ATOM 6225 O O . PRO B 1 314 ? 22.922 25.359 -19.406 1 87.62 314 PRO B O 1
ATOM 6228 N N . LEU B 1 315 ? 22.016 26.328 -17.609 1 90.12 315 LEU B N 1
ATOM 6229 C CA . LEU B 1 315 ? 22.859 25.547 -16.719 1 90.12 315 LEU B CA 1
ATOM 6230 C C . LEU B 1 315 ? 22.047 24.422 -16.062 1 90.12 315 LEU B C 1
ATOM 6232 O O . LEU B 1 315 ? 22.578 23.688 -15.227 1 90.12 315 LEU B O 1
ATOM 6236 N N . ALA B 1 316 ? 20.828 24.359 -16.422 1 93.06 316 ALA B N 1
ATOM 6237 C CA . ALA B 1 316 ? 19.969 23.328 -15.844 1 93.06 316 ALA B CA 1
ATOM 6238 C C . ALA B 1 316 ? 20.5 21.922 -16.172 1 93.06 316 ALA B C 1
ATOM 6240 O O . ALA B 1 316 ? 21.047 21.703 -17.25 1 93.06 316 ALA B O 1
ATOM 6241 N N . TYR B 1 317 ? 20.312 20.984 -15.195 1 92.5 317 TYR B N 1
ATOM 6242 C CA . TYR B 1 317 ? 20.766 19.625 -15.453 1 92.5 317 TYR B CA 1
ATOM 6243 C C . TYR B 1 317 ? 19.844 18.922 -16.438 1 92.5 317 TYR B C 1
ATOM 6245 O O . TYR B 1 317 ? 18.688 19.344 -16.641 1 92.5 317 TYR B O 1
ATOM 6253 N N . ARG B 1 318 ? 20.5 17.922 -17.234 1 92.44 318 ARG B N 1
ATOM 6254 C CA . ARG B 1 318 ? 19.812 17.281 -18.359 1 92.44 318 ARG B CA 1
ATOM 6255 C C . ARG B 1 318 ? 19.781 15.766 -18.172 1 92.44 318 ARG B C 1
ATOM 6257 O O . ARG B 1 318 ? 20.703 15.18 -17.609 1 92.44 318 ARG B O 1
ATOM 6264 N N . PRO B 1 319 ? 18.672 15.219 -18.672 1 92.31 319 PRO B N 1
ATOM 6265 C CA . PRO B 1 319 ? 18.703 13.758 -18.734 1 92.31 319 PRO B CA 1
ATOM 6266 C C . PRO B 1 319 ? 19.953 13.234 -19.453 1 92.31 319 PRO B C 1
ATOM 6268 O O . PRO B 1 319 ? 20.391 13.805 -20.453 1 92.31 319 PRO B O 1
ATOM 6271 N N . GLY B 1 320 ? 20.547 12.164 -18.875 1 91.38 320 GLY B N 1
ATOM 6272 C CA . GLY B 1 320 ? 21.719 11.586 -19.5 1 91.38 320 GLY B CA 1
ATOM 6273 C C . GLY B 1 320 ? 23.016 12.023 -18.844 1 91.38 320 GLY B C 1
ATOM 6274 O O . GLY B 1 320 ? 24.078 11.43 -19.078 1 91.38 320 GLY B O 1
ATOM 6275 N N . GLU B 1 321 ? 22.938 12.984 -18 1 94.06 321 GLU B N 1
ATOM 6276 C CA . GLU B 1 321 ? 24.109 13.398 -17.25 1 94.06 321 GLU B CA 1
ATOM 6277 C C . GLU B 1 321 ? 24.344 12.484 -16.047 1 94.06 321 GLU B C 1
ATOM 6279 O O . GLU B 1 321 ? 23.422 11.797 -15.594 1 94.06 321 GLU B O 1
ATOM 6284 N N . VAL B 1 322 ? 25.547 12.398 -15.664 1 96.56 322 VAL B N 1
ATOM 6285 C CA . VAL B 1 322 ? 25.906 11.695 -14.43 1 96.56 322 VAL B CA 1
ATOM 6286 C C . VAL B 1 322 ? 26.406 12.703 -13.391 1 96.56 322 VAL B C 1
ATOM 6288 O O . VAL B 1 322 ? 27.281 13.523 -13.68 1 96.56 322 VAL B O 1
ATOM 6291 N N . VAL B 1 323 ? 25.812 12.688 -12.234 1 96.81 323 VAL B N 1
ATOM 6292 C CA . VAL B 1 323 ? 26.234 13.562 -11.148 1 96.81 323 VAL B CA 1
ATOM 6293 C C . VAL B 1 323 ? 26.703 12.719 -9.961 1 96.81 323 VAL B C 1
ATOM 6295 O O . VAL B 1 323 ? 26.359 11.547 -9.852 1 96.81 323 VAL B O 1
ATOM 6298 N N . THR B 1 324 ? 27.5 13.273 -9.125 1 98.12 324 THR B N 1
ATOM 6299 C CA . THR B 1 324 ? 28.031 12.578 -7.949 1 98.12 324 THR B CA 1
ATOM 6300 C C . THR B 1 324 ? 27.484 13.211 -6.668 1 98.12 324 THR B C 1
ATOM 6302 O O . THR B 1 324 ? 27.672 14.406 -6.43 1 98.12 324 THR B O 1
ATOM 6305 N N . ALA B 1 325 ? 26.844 12.406 -5.824 1 98.38 325 ALA B N 1
ATOM 6306 C CA . ALA B 1 325 ? 26.297 12.875 -4.559 1 98.38 325 ALA B CA 1
ATOM 6307 C C . ALA B 1 325 ? 27.375 12.969 -3.488 1 98.38 325 ALA B C 1
ATOM 6309 O O . ALA B 1 325 ? 28.516 12.562 -3.713 1 98.38 325 ALA B O 1
ATOM 6310 N N . LEU B 1 326 ? 27.031 13.492 -2.41 1 98.06 326 LEU B N 1
ATOM 6311 C CA . LEU B 1 326 ? 27.953 13.773 -1.314 1 98.06 326 LEU B CA 1
ATOM 6312 C C . LEU B 1 326 ? 28.609 12.492 -0.814 1 98.06 326 LEU B C 1
ATOM 6314 O O . LEU B 1 326 ? 29.766 12.516 -0.373 1 98.06 326 LEU B O 1
ATOM 6318 N N . ASN B 1 327 ? 27.875 11.398 -0.852 1 97.25 327 ASN B N 1
ATOM 6319 C CA . ASN B 1 327 ? 28.438 10.156 -0.315 1 97.25 327 ASN B CA 1
ATOM 6320 C C . ASN B 1 327 ? 29.219 9.391 -1.373 1 97.25 327 ASN B C 1
ATOM 6322 O O . ASN B 1 327 ? 29.578 8.234 -1.166 1 97.25 327 ASN B O 1
ATOM 6326 N N . GLY B 1 328 ? 29.391 10 -2.533 1 97.75 328 GLY B N 1
ATOM 6327 C CA . GLY B 1 328 ? 30.188 9.398 -3.588 1 97.75 328 GLY B CA 1
ATOM 6328 C C . GLY B 1 328 ? 29.359 8.633 -4.605 1 97.75 328 GLY B C 1
ATOM 6329 O O . GLY B 1 328 ? 29.859 8.305 -5.688 1 97.75 328 GLY B O 1
ATOM 6330 N N . THR B 1 329 ? 28.125 8.383 -4.375 1 97.94 329 THR B N 1
ATOM 6331 C CA . THR B 1 329 ? 27.25 7.66 -5.289 1 97.94 329 THR B CA 1
ATOM 6332 C C . THR B 1 329 ? 27.062 8.438 -6.594 1 97.94 329 THR B C 1
ATOM 6334 O O . THR B 1 329 ? 26.688 9.609 -6.574 1 97.94 329 THR B O 1
ATOM 6337 N N . THR B 1 330 ? 27.375 7.832 -7.688 1 98.06 330 THR B N 1
ATOM 6338 C CA . THR B 1 330 ? 27.125 8.445 -8.984 1 98.06 330 THR B CA 1
ATOM 6339 C C . THR B 1 330 ? 25.703 8.141 -9.453 1 98.06 330 THR B C 1
ATOM 6341 O O . THR B 1 330 ? 25.219 7.02 -9.297 1 98.06 330 THR B O 1
ATOM 6344 N N . ILE B 1 331 ? 25.016 9.195 -9.93 1 98.06 331 ILE B N 1
ATOM 6345 C CA . ILE B 1 331 ? 23.609 9.102 -10.305 1 98.06 331 ILE B CA 1
ATOM 6346 C C . ILE B 1 331 ? 23.453 9.461 -11.781 1 98.06 331 ILE B C 1
ATOM 6348 O O . ILE B 1 331 ? 23.828 10.555 -12.203 1 98.06 331 ILE B O 1
ATOM 6352 N N . GLU B 1 332 ? 22.938 8.578 -12.562 1 97.38 332 GLU B N 1
ATOM 6353 C CA . GLU B 1 332 ? 22.516 8.883 -13.922 1 97.38 332 GLU B CA 1
ATOM 6354 C C . GLU B 1 332 ? 21.156 9.555 -13.93 1 97.38 332 GLU B C 1
ATOM 6356 O O . GLU B 1 332 ? 20.156 8.977 -13.484 1 97.38 332 GLU B O 1
ATOM 6361 N N . VAL B 1 333 ? 21.078 10.773 -14.469 1 96.38 333 VAL B N 1
ATOM 6362 C CA . VAL B 1 333 ? 19.844 11.562 -14.477 1 96.38 333 VAL B CA 1
ATOM 6363 C C . VAL B 1 333 ? 18.938 11.078 -15.602 1 96.38 333 VAL B C 1
ATOM 6365 O O . VAL B 1 333 ? 19.359 10.953 -16.75 1 96.38 333 VAL B O 1
ATOM 6368 N N . VAL B 1 334 ? 17.672 10.859 -15.227 1 95.38 334 VAL B N 1
ATOM 6369 C CA . VAL B 1 334 ? 16.688 10.344 -16.188 1 95.38 334 VAL B CA 1
ATOM 6370 C C . VAL B 1 334 ? 15.617 11.398 -16.453 1 95.38 334 VAL B C 1
ATOM 6372 O O . VAL B 1 334 ? 15.25 11.656 -17.594 1 95.38 334 VAL B O 1
ATOM 6375 N N . ASP B 1 335 ? 15.055 11.992 -15.398 1 95.25 335 ASP B N 1
ATOM 6376 C CA . ASP B 1 335 ? 13.93 12.93 -15.43 1 95.25 335 ASP B CA 1
ATOM 6377 C C . ASP B 1 335 ? 14.18 14.117 -14.508 1 95.25 335 ASP B C 1
ATOM 6379 O O . ASP B 1 335 ? 14.164 13.977 -13.281 1 95.25 335 ASP B O 1
ATOM 6383 N N . THR B 1 336 ? 14.328 15.289 -15.047 1 94.69 336 THR B N 1
ATOM 6384 C CA . THR B 1 336 ? 14.688 16.453 -14.266 1 94.69 336 THR B CA 1
ATOM 6385 C C . THR B 1 336 ? 13.508 16.922 -13.414 1 94.69 336 THR B C 1
ATOM 6387 O O . THR B 1 336 ? 13.664 17.797 -12.547 1 94.69 336 THR B O 1
ATOM 6390 N N . ASP B 1 337 ? 12.336 16.281 -13.656 1 93.62 337 ASP B N 1
ATOM 6391 C CA . ASP B 1 337 ? 11.164 16.531 -12.812 1 93.62 337 ASP B CA 1
ATOM 6392 C C . ASP B 1 337 ? 11.188 15.656 -11.57 1 93.62 337 ASP B C 1
ATOM 6394 O O . ASP B 1 337 ? 10.328 15.789 -10.695 1 93.62 337 ASP B O 1
ATOM 6398 N N . ALA B 1 338 ? 12.133 14.812 -11.5 1 95.88 338 ALA B N 1
ATOM 6399 C CA . ALA B 1 338 ? 12.383 14.07 -10.266 1 95.88 338 ALA B CA 1
ATOM 6400 C C . ALA B 1 338 ? 13.438 14.766 -9.406 1 95.88 338 ALA B C 1
ATOM 6402 O O . ALA B 1 338 ? 14.375 14.125 -8.93 1 95.88 338 ALA B O 1
ATOM 6403 N N . GLU B 1 339 ? 13.344 16.031 -9.258 1 95.81 339 GLU B N 1
ATOM 6404 C CA . GLU B 1 339 ? 14.32 16.906 -8.602 1 95.81 339 GLU B CA 1
ATOM 6405 C C . GLU B 1 339 ? 14.32 16.688 -7.09 1 95.81 339 GLU B C 1
ATOM 6407 O O . GLU B 1 339 ? 15.344 16.891 -6.426 1 95.81 339 GLU B O 1
ATOM 6412 N N . GLY B 1 340 ? 13.195 16.344 -6.477 1 97.75 340 GLY B N 1
ATOM 6413 C CA . GLY B 1 340 ? 13.055 16.203 -5.035 1 97.75 340 GLY B CA 1
ATOM 6414 C C . GLY B 1 340 ? 14 15.172 -4.441 1 97.75 340 GLY B C 1
ATOM 6415 O O . GLY B 1 340 ? 14.641 15.422 -3.42 1 97.75 340 GLY B O 1
ATOM 6416 N N . ARG B 1 341 ? 14.039 13.984 -5.129 1 98.19 341 ARG B N 1
ATOM 6417 C CA . ARG B 1 341 ? 14.906 12.93 -4.594 1 98.19 341 ARG B CA 1
ATOM 6418 C C . ARG B 1 341 ? 16.375 13.32 -4.707 1 98.19 341 ARG B C 1
ATOM 6420 O O . ARG B 1 341 ? 17.203 12.883 -3.906 1 98.19 341 ARG B O 1
ATOM 6427 N N . MET B 1 342 ? 16.734 14.219 -5.637 1 98.12 342 MET B N 1
ATOM 6428 C CA . MET B 1 342 ? 18.109 14.695 -5.797 1 98.12 342 MET B CA 1
ATOM 6429 C C . MET B 1 342 ? 18.516 15.617 -4.648 1 98.12 342 MET B C 1
ATOM 6431 O O . MET B 1 342 ? 19.547 15.414 -4.023 1 98.12 342 MET B O 1
ATOM 6435 N N . VAL B 1 343 ? 17.656 16.594 -4.336 1 98.62 343 VAL B N 1
ATOM 6436 C CA . VAL B 1 343 ? 17.984 17.516 -3.256 1 98.62 343 VAL B CA 1
ATOM 6437 C C . VAL B 1 343 ? 17.953 16.781 -1.918 1 98.62 343 VAL B C 1
ATOM 6439 O O . VAL B 1 343 ? 18.75 17.078 -1.023 1 98.62 343 VAL B O 1
ATOM 6442 N N . LEU B 1 344 ? 17.109 15.82 -1.78 1 98.88 344 LEU B N 1
ATOM 6443 C CA . LEU B 1 344 ? 17.031 15.047 -0.544 1 98.88 344 LEU B CA 1
ATOM 6444 C C . LEU B 1 344 ? 18.234 14.133 -0.393 1 98.88 344 LEU B C 1
ATOM 6446 O O . LEU B 1 344 ? 18.719 13.914 0.722 1 98.88 344 LEU B O 1
ATOM 6450 N N . ALA B 1 345 ? 18.766 13.57 -1.518 1 98.69 345 ALA B N 1
ATOM 6451 C CA . ALA B 1 345 ? 19.906 12.672 -1.463 1 98.69 345 ALA B CA 1
ATOM 6452 C C . ALA B 1 345 ? 21.062 13.305 -0.695 1 98.69 345 ALA B C 1
ATOM 6454 O O . ALA B 1 345 ? 21.531 12.758 0.311 1 98.69 345 ALA B O 1
ATOM 6455 N N . ASP B 1 346 ? 21.484 14.43 -1.1 1 98.81 346 ASP B N 1
ATOM 6456 C CA . ASP B 1 346 ? 22.609 15.094 -0.466 1 98.81 346 ASP B CA 1
ATOM 6457 C C . ASP B 1 346 ? 22.234 15.602 0.928 1 98.81 346 ASP B C 1
ATOM 6459 O O . ASP B 1 346 ? 23.078 15.578 1.84 1 98.81 346 ASP B O 1
ATOM 6463 N N . THR B 1 347 ? 21 16.047 1.105 1 98.88 347 THR B N 1
ATOM 6464 C CA . THR B 1 347 ? 20.578 16.562 2.414 1 98.88 347 THR B CA 1
ATOM 6465 C C . THR B 1 347 ? 20.547 15.422 3.439 1 98.88 347 THR B C 1
ATOM 6467 O O . THR B 1 347 ? 20.906 15.625 4.602 1 98.88 347 THR B O 1
ATOM 6470 N N . LEU B 1 348 ? 20.094 14.273 3.018 1 98.88 348 LEU B N 1
ATOM 6471 C CA . LEU B 1 348 ? 20.094 13.102 3.889 1 98.88 348 LEU B CA 1
ATOM 6472 C C . LEU B 1 348 ? 21.531 12.734 4.293 1 98.88 348 LEU B C 1
ATOM 6474 O O . LEU B 1 348 ? 21.781 12.398 5.449 1 98.88 348 LEU B O 1
ATOM 6478 N N . CYS B 1 349 ? 22.469 12.82 3.344 1 98.62 349 CYS B N 1
ATOM 6479 C CA . CYS B 1 349 ? 23.875 12.562 3.643 1 98.62 349 CYS B CA 1
ATOM 6480 C C . CYS B 1 349 ? 24.375 13.484 4.746 1 98.62 349 CYS B C 1
ATOM 6482 O O . CYS B 1 349 ? 25.172 13.07 5.59 1 98.62 349 CYS B O 1
ATOM 6484 N N . MET B 1 350 ? 23.938 14.703 4.672 1 98.69 350 MET B N 1
ATOM 6485 C CA . MET B 1 350 ? 24.344 15.648 5.703 1 98.69 350 MET B CA 1
ATOM 6486 C C . MET B 1 350 ? 23.672 15.328 7.031 1 98.69 350 MET B C 1
ATOM 6488 O O . MET B 1 350 ? 24.312 15.344 8.078 1 98.69 350 MET B O 1
ATOM 6492 N N . ALA B 1 351 ? 22.422 15.016 7.027 1 98.81 351 ALA B N 1
ATOM 6493 C CA . ALA B 1 351 ? 21.609 14.82 8.234 1 98.81 351 ALA B CA 1
ATOM 6494 C C . ALA B 1 351 ? 22.094 13.609 9.023 1 98.81 351 ALA B C 1
ATOM 6496 O O . ALA B 1 351 ? 22.078 13.617 10.258 1 98.81 351 ALA B O 1
ATOM 6497 N N . VAL B 1 352 ? 22.5 12.57 8.32 1 98.31 352 VAL B N 1
ATOM 6498 C CA . VAL B 1 352 ? 22.891 11.336 8.992 1 98.31 352 VAL B CA 1
ATOM 6499 C C . VAL B 1 352 ? 24.156 11.57 9.82 1 98.31 352 VAL B C 1
ATOM 6501 O O . VAL B 1 352 ? 24.406 10.852 10.789 1 98.31 352 VAL B O 1
ATOM 6504 N N . LYS B 1 353 ? 24.953 12.594 9.469 1 97.62 353 LYS B N 1
ATOM 6505 C CA . LYS B 1 353 ? 26.172 12.906 10.188 1 97.62 353 LYS B CA 1
ATOM 6506 C C . LYS B 1 353 ? 25.875 13.391 11.609 1 97.62 353 LYS B C 1
ATOM 6508 O O . LYS B 1 353 ? 26.766 13.383 12.469 1 97.62 353 LYS B O 1
ATOM 6513 N N . ASP B 1 354 ? 24.641 13.766 11.875 1 97.69 354 ASP B N 1
ATOM 6514 C CA . ASP B 1 354 ? 24.234 14.172 13.211 1 97.69 354 ASP B CA 1
ATOM 6515 C C . ASP B 1 354 ? 23.984 12.961 14.102 1 97.69 354 ASP B C 1
ATOM 6517 O O . ASP B 1 354 ? 23.656 13.102 15.281 1 97.69 354 ASP B O 1
ATOM 6521 N N . ASN B 1 355 ? 24.109 11.742 13.578 1 97.5 355 ASN B N 1
ATOM 6522 C CA . ASN B 1 355 ? 23.906 10.477 14.281 1 97.5 355 ASN B CA 1
ATOM 6523 C C . ASN B 1 355 ? 22.531 10.438 14.969 1 97.5 355 ASN B C 1
ATOM 6525 O O . ASN B 1 355 ? 22.453 10.203 16.172 1 97.5 355 ASN B O 1
ATOM 6529 N N . PRO B 1 356 ? 21.484 10.656 14.242 1 98.06 356 PRO B N 1
ATOM 6530 C CA . PRO B 1 356 ? 20.156 10.648 14.844 1 98.06 356 PRO B CA 1
ATOM 6531 C C . PRO B 1 356 ? 19.719 9.258 15.297 1 98.06 356 PRO B C 1
ATOM 6533 O O . PRO B 1 356 ? 20.109 8.258 14.695 1 98.06 356 PRO B O 1
ATOM 6536 N N . ASP B 1 357 ? 18.875 9.211 16.344 1 97.19 357 ASP B N 1
ATOM 6537 C CA . ASP B 1 357 ? 18.219 7.984 16.781 1 97.19 357 ASP B CA 1
ATOM 6538 C C . ASP B 1 357 ? 17.047 7.633 15.852 1 97.19 357 ASP B C 1
ATOM 6540 O O . ASP B 1 357 ? 16.656 6.473 15.766 1 97.19 357 ASP B O 1
ATOM 6544 N N . LEU B 1 358 ? 16.547 8.648 15.195 1 97.69 358 LEU B N 1
ATOM 6545 C CA . LEU B 1 358 ? 15.453 8.523 14.234 1 97.69 358 LEU B CA 1
ATOM 6546 C C . LEU B 1 358 ? 15.508 9.641 13.203 1 97.69 358 LEU B C 1
ATOM 6548 O O . LEU B 1 358 ? 15.633 10.82 13.555 1 97.69 358 LEU B O 1
ATOM 6552 N N . LEU B 1 359 ? 15.531 9.258 11.984 1 98.62 359 LEU B N 1
ATOM 6553 C CA . LEU B 1 359 ? 15.484 10.203 10.883 1 98.62 359 LEU B CA 1
ATOM 6554 C C . LEU B 1 359 ? 14.148 10.133 10.156 1 98.62 359 LEU B C 1
ATOM 6556 O O . LEU B 1 359 ? 13.719 9.047 9.742 1 98.62 359 LEU B O 1
ATOM 6560 N N . ILE B 1 360 ? 13.43 11.234 10.094 1 98.75 360 ILE B N 1
ATOM 6561 C CA . ILE B 1 360 ? 12.188 11.336 9.344 1 98.75 360 ILE B CA 1
ATOM 6562 C C . ILE B 1 360 ? 12.344 12.359 8.211 1 98.75 360 ILE B C 1
ATOM 6564 O O . ILE B 1 360 ? 12.789 13.484 8.445 1 98.75 360 ILE B O 1
ATOM 6568 N N . ASP B 1 361 ? 12.062 11.961 7.051 1 98.75 361 ASP B N 1
ATOM 6569 C CA . ASP B 1 361 ? 12.047 12.961 5.988 1 98.75 361 ASP B CA 1
ATOM 6570 C C . ASP B 1 361 ? 10.664 13.07 5.355 1 98.75 361 ASP B C 1
ATOM 6572 O O . ASP B 1 361 ? 9.891 12.109 5.363 1 98.75 361 ASP B O 1
ATOM 6576 N N . TYR B 1 362 ? 10.391 14.281 4.895 1 98.44 362 TYR B N 1
ATOM 6577 C CA . TYR B 1 362 ? 9.109 14.688 4.332 1 98.44 362 TYR B CA 1
ATOM 6578 C C . TYR B 1 362 ? 9.273 15.219 2.916 1 98.44 362 TYR B C 1
ATOM 6580 O O . TYR B 1 362 ? 10.133 16.062 2.664 1 98.44 362 TYR B O 1
ATOM 6588 N N . ALA B 1 363 ? 8.406 14.672 2.006 1 97.81 363 ALA B N 1
ATOM 6589 C CA . ALA B 1 363 ? 8.516 15.219 0.656 1 97.81 363 ALA B CA 1
ATOM 6590 C C . ALA B 1 363 ? 7.211 15.023 -0.119 1 97.81 363 ALA B C 1
ATOM 6592 O O . ALA B 1 363 ? 6.617 13.945 -0.084 1 97.81 363 ALA B O 1
ATOM 6593 N N . THR B 1 364 ? 6.707 16.062 -0.722 1 93.06 364 THR B N 1
ATOM 6594 C CA . THR B 1 364 ? 5.84 15.859 -1.876 1 93.06 364 THR B CA 1
ATOM 6595 C C . THR B 1 364 ? 6.629 15.297 -3.053 1 93.06 364 THR B C 1
ATOM 6597 O O . THR B 1 364 ? 7.062 16.047 -3.93 1 93.06 364 THR B O 1
ATOM 6600 N N . LEU B 1 365 ? 6.742 14.047 -3.094 1 91 365 LEU B N 1
ATOM 6601 C CA . LEU B 1 365 ? 7.844 13.484 -3.863 1 91 365 LEU B CA 1
ATOM 6602 C C . LEU B 1 365 ? 7.348 12.906 -5.184 1 91 365 LEU B C 1
ATOM 6604 O O . LEU B 1 365 ? 7.969 13.109 -6.23 1 91 365 LEU B O 1
ATOM 6608 N N . THR B 1 366 ? 6.281 12.18 -5.113 1 90.94 366 THR B N 1
ATOM 6609 C CA . THR B 1 366 ? 5.934 11.484 -6.348 1 90.94 366 THR B CA 1
ATOM 6610 C C . THR B 1 366 ? 4.43 11.555 -6.605 1 90.94 366 THR B C 1
ATOM 6612 O O . THR B 1 366 ? 3.629 11.383 -5.684 1 90.94 366 THR B O 1
ATOM 6615 N N . GLY B 1 367 ? 4.09 11.852 -7.859 1 91.19 367 GLY B N 1
ATOM 6616 C CA . GLY B 1 367 ? 2.707 11.68 -8.281 1 91.19 367 GLY B CA 1
ATOM 6617 C C . GLY B 1 367 ? 2.232 10.242 -8.195 1 91.19 367 GLY B C 1
ATOM 6618 O O . GLY B 1 367 ? 1.043 9.984 -7.996 1 91.19 367 GLY B O 1
ATOM 6619 N N . ALA B 1 368 ? 3.129 9.32 -8.273 1 93.31 368 ALA B N 1
ATOM 6620 C CA . ALA B 1 368 ? 2.82 7.891 -8.227 1 93.31 368 ALA B CA 1
ATOM 6621 C C . ALA B 1 368 ? 2.16 7.52 -6.902 1 93.31 368 ALA B C 1
ATOM 6623 O O . ALA B 1 368 ? 1.268 6.668 -6.863 1 93.31 368 ALA B O 1
ATOM 6624 N N . CYS B 1 369 ? 2.625 8.078 -5.824 1 95 369 CYS B N 1
ATOM 6625 C CA . CYS B 1 369 ? 2.033 7.793 -4.523 1 95 369 CYS B CA 1
ATOM 6626 C C . CYS B 1 369 ? 0.584 8.258 -4.465 1 95 369 CYS B C 1
ATOM 6628 O O . CYS B 1 369 ? -0.283 7.551 -3.953 1 95 369 CYS B O 1
ATOM 6630 N N . LYS B 1 370 ? 0.338 9.414 -4.949 1 92.88 370 LYS B N 1
ATOM 6631 C CA . LYS B 1 370 ? -1.025 9.938 -5.008 1 92.88 370 LYS B CA 1
ATOM 6632 C C . LYS B 1 370 ? -1.916 9.039 -5.863 1 92.88 370 LYS B C 1
ATOM 6634 O O . LYS B 1 370 ? -3.08 8.812 -5.531 1 92.88 370 LYS B O 1
ATOM 6639 N N . ARG B 1 371 ? -1.389 8.594 -6.953 1 93.12 371 ARG B N 1
ATOM 6640 C CA . ARG B 1 371 ? -2.162 7.707 -7.816 1 93.12 371 ARG B CA 1
ATOM 6641 C C . ARG B 1 371 ? -2.455 6.383 -7.121 1 93.12 371 ARG B C 1
ATOM 6643 O O . ARG B 1 371 ? -3.492 5.762 -7.363 1 93.12 371 ARG B O 1
ATOM 6650 N N . ALA B 1 372 ? -1.593 5.973 -6.258 1 95.38 372 ALA B N 1
ATOM 6651 C CA . ALA B 1 372 ? -1.719 4.676 -5.602 1 95.38 372 ALA B CA 1
ATOM 6652 C C . ALA B 1 372 ? -2.707 4.738 -4.441 1 95.38 372 ALA B C 1
ATOM 6654 O O . ALA B 1 372 ? -3.389 3.756 -4.141 1 95.38 372 ALA B O 1
ATOM 6655 N N . LEU B 1 373 ? -2.793 5.91 -3.752 1 95.56 373 LEU B N 1
ATOM 6656 C CA . LEU B 1 373 ? -3.551 5.965 -2.508 1 95.56 373 LEU B CA 1
ATOM 6657 C C . LEU B 1 373 ? -4.641 7.027 -2.578 1 95.56 373 LEU B C 1
ATOM 6659 O O . LEU B 1 373 ? -5.562 7.031 -1.759 1 95.56 373 LEU B O 1
ATOM 6663 N N . GLY B 1 374 ? -4.527 7.938 -3.51 1 91.75 374 GLY B N 1
ATOM 6664 C CA . GLY B 1 374 ? -5.32 9.156 -3.436 1 91.75 374 GLY B CA 1
ATOM 6665 C C . GLY B 1 374 ? -4.781 10.156 -2.43 1 91.75 374 GLY B C 1
ATOM 6666 O O . GLY B 1 374 ? -3.607 10.102 -2.057 1 91.75 374 GLY B O 1
ATOM 6667 N N . SER B 1 375 ? -5.625 11.148 -2.02 1 90 375 SER B N 1
ATOM 6668 C CA . SER B 1 375 ? -5.18 12.219 -1.136 1 90 375 SER B CA 1
ATOM 6669 C C . SER B 1 375 ? -5.578 11.945 0.311 1 90 375 SER B C 1
ATOM 6671 O O . SER B 1 375 ? -5.203 12.695 1.215 1 90 375 SER B O 1
ATOM 6673 N N . ARG B 1 376 ? -6.215 10.883 0.572 1 90.94 376 ARG B N 1
ATOM 6674 C CA . ARG B 1 376 ? -6.707 10.547 1.903 1 90.94 376 ARG B CA 1
ATOM 6675 C C . ARG B 1 376 ? -5.582 10 2.781 1 90.94 376 ARG B C 1
ATOM 6677 O O . ARG B 1 376 ? -5.68 10.031 4.008 1 90.94 376 ARG B O 1
ATOM 6684 N N . TYR B 1 377 ? -4.57 9.484 2.07 1 94.31 377 TYR B N 1
ATOM 6685 C CA . TYR B 1 377 ? -3.41 8.898 2.732 1 94.31 377 TYR B CA 1
ATOM 6686 C C . TYR B 1 377 ? -2.119 9.531 2.23 1 94.31 377 TYR B C 1
ATOM 6688 O O . TYR B 1 377 ? -2.084 10.102 1.137 1 94.31 377 TYR B O 1
ATOM 6696 N N . SER B 1 378 ? -1.167 9.531 3.076 1 96.69 378 SER B N 1
ATOM 6697 C CA . SER B 1 378 ? 0.208 9.68 2.613 1 96.69 378 SER B CA 1
ATOM 6698 C C . SER B 1 378 ? 0.96 8.359 2.658 1 96.69 378 SER B C 1
ATOM 6700 O O . SER B 1 378 ? 0.557 7.434 3.369 1 96.69 378 SER B O 1
ATOM 6702 N N . GLY B 1 379 ? 1.912 8.273 1.793 1 98.06 379 GLY B N 1
ATOM 6703 C CA . GLY B 1 379 ? 2.721 7.066 1.771 1 98.06 379 GLY B CA 1
ATOM 6704 C C . GLY B 1 379 ? 3.826 7.066 2.809 1 98.06 379 GLY B C 1
ATOM 6705 O O . GLY B 1 379 ? 4.441 8.102 3.064 1 98.06 379 GLY B O 1
ATOM 6706 N N . ALA B 1 380 ? 4.074 5.863 3.395 1 98.31 380 ALA B N 1
ATOM 6707 C CA . ALA B 1 380 ? 5.145 5.703 4.375 1 98.31 380 ALA B CA 1
ATOM 6708 C C . ALA B 1 380 ? 6.121 4.609 3.945 1 98.31 380 ALA B C 1
ATOM 6710 O O . ALA B 1 380 ? 5.707 3.566 3.43 1 98.31 380 ALA B O 1
ATOM 6711 N N . PHE B 1 381 ? 7.383 4.855 4.07 1 98.5 381 PHE B N 1
ATOM 6712 C CA . PHE B 1 381 ? 8.461 3.914 3.797 1 98.5 381 PHE B CA 1
ATOM 6713 C C . PHE B 1 381 ? 9.461 3.889 4.945 1 98.5 381 PHE B C 1
ATOM 6715 O O . PHE B 1 381 ? 9.812 4.934 5.492 1 98.5 381 PHE B O 1
ATOM 6722 N N . THR B 1 382 ? 9.883 2.68 5.387 1 98.38 382 THR B N 1
ATOM 6723 C CA . THR B 1 382 ? 10.82 2.588 6.504 1 98.38 382 THR B CA 1
ATOM 6724 C C . THR B 1 382 ? 11.758 1.396 6.328 1 98.38 382 THR B C 1
ATOM 6726 O O . THR B 1 382 ? 11.398 0.408 5.688 1 98.38 382 THR B O 1
ATOM 6729 N N . ASN B 1 383 ? 12.961 1.514 6.812 1 97.19 383 ASN B N 1
ATOM 6730 C CA . ASN B 1 383 ? 13.891 0.392 6.824 1 97.19 383 ASN B CA 1
ATOM 6731 C C . ASN B 1 383 ? 13.711 -0.473 8.07 1 97.19 383 ASN B C 1
ATOM 6733 O O . ASN B 1 383 ? 14.586 -1.273 8.406 1 97.19 383 ASN B O 1
ATOM 6737 N N . ARG B 1 384 ? 12.609 -0.278 8.828 1 96 384 ARG B N 1
ATOM 6738 C CA . ARG B 1 384 ? 12.188 -1.08 9.977 1 96 384 ARG B CA 1
ATOM 6739 C C . ARG B 1 384 ? 10.859 -1.774 9.703 1 96 384 ARG B C 1
ATOM 6741 O O . ARG B 1 384 ? 9.797 -1.26 10.062 1 96 384 ARG B O 1
ATOM 6748 N N . PRO B 1 385 ? 10.914 -2.928 9.109 1 91.62 385 PRO B N 1
ATOM 6749 C CA . PRO B 1 385 ? 9.68 -3.605 8.703 1 91.62 385 PRO B CA 1
ATOM 6750 C C . PRO B 1 385 ? 8.742 -3.883 9.875 1 91.62 385 PRO B C 1
ATOM 6752 O O . PRO B 1 385 ? 7.531 -3.994 9.695 1 91.62 385 PRO B O 1
ATOM 6755 N N . GLN B 1 386 ? 9.258 -3.975 11.094 1 92.38 386 GLN B N 1
ATOM 6756 C CA . GLN B 1 386 ? 8.445 -4.258 12.273 1 92.38 386 GLN B CA 1
ATOM 6757 C C . GLN B 1 386 ? 7.551 -3.072 12.617 1 92.38 386 GLN B C 1
ATOM 6759 O O . GLN B 1 386 ? 6.656 -3.188 13.461 1 92.38 386 GLN B O 1
ATOM 6764 N N . TRP B 1 387 ? 7.758 -1.881 11.922 1 95.62 387 TRP B N 1
ATOM 6765 C CA . TRP B 1 387 ? 6.992 -0.68 12.234 1 95.62 387 TRP B CA 1
ATOM 6766 C C . TRP B 1 387 ? 5.68 -0.655 11.461 1 95.62 387 TRP B C 1
ATOM 6768 O O . TRP B 1 387 ? 4.785 0.139 11.766 1 95.62 387 TRP B O 1
ATOM 6778 N N . LEU B 1 388 ? 5.441 -1.509 10.492 1 95.5 388 LEU B N 1
ATOM 6779 C CA . LEU B 1 388 ? 4.371 -1.367 9.516 1 95.5 388 LEU B CA 1
ATOM 6780 C C . LEU B 1 388 ? 3.014 -1.285 10.203 1 95.5 388 LEU B C 1
ATOM 6782 O O . LEU B 1 388 ? 2.244 -0.352 9.961 1 95.5 388 LEU B O 1
ATOM 6786 N N . GLY B 1 389 ? 2.664 -2.242 11.055 1 93.62 389 GLY B N 1
ATOM 6787 C CA . GLY B 1 389 ? 1.391 -2.236 11.758 1 93.62 389 GLY B CA 1
ATOM 6788 C C . GLY B 1 389 ? 1.188 -1.001 12.609 1 93.62 389 GLY B C 1
ATOM 6789 O O . GLY B 1 389 ? 0.108 -0.406 12.609 1 93.62 389 GLY B O 1
ATOM 6790 N N . GLU B 1 390 ? 2.223 -0.593 13.297 1 94.94 390 GLU B N 1
ATOM 6791 C CA . GLU B 1 390 ? 2.143 0.572 14.172 1 94.94 390 GLU B CA 1
ATOM 6792 C C . GLU B 1 390 ? 1.971 1.856 13.367 1 94.94 390 GLU B C 1
ATOM 6794 O O . GLU B 1 390 ? 1.289 2.785 13.805 1 94.94 390 GLU B O 1
ATOM 6799 N N . LEU B 1 391 ? 2.58 1.891 12.211 1 97.06 391 LEU B N 1
ATOM 6800 C CA . LEU B 1 391 ? 2.447 3.072 11.367 1 97.06 391 LEU B CA 1
ATOM 6801 C C . LEU B 1 391 ? 1.008 3.244 10.898 1 97.06 391 LEU B C 1
ATOM 6803 O O . LEU B 1 391 ? 0.486 4.363 10.875 1 97.06 391 LEU B O 1
ATOM 6807 N N . ILE B 1 392 ? 0.366 2.17 10.531 1 95.62 392 ILE B N 1
ATOM 6808 C CA . ILE B 1 392 ? -1.034 2.219 10.133 1 95.62 392 ILE B CA 1
ATOM 6809 C C . ILE B 1 392 ? -1.892 2.705 11.297 1 95.62 392 ILE B C 1
ATOM 6811 O O . ILE B 1 392 ? -2.727 3.598 11.133 1 95.62 392 ILE B O 1
ATOM 6815 N N . ASN B 1 393 ? -1.642 2.182 12.492 1 94.5 393 ASN B N 1
ATOM 6816 C CA . ASN B 1 393 ? -2.385 2.574 13.68 1 94.5 393 ASN B CA 1
ATOM 6817 C C . ASN B 1 393 ? -2.152 4.043 14.031 1 94.5 393 ASN B C 1
ATOM 6819 O O . ASN B 1 393 ? -3.08 4.746 14.43 1 94.5 393 ASN B O 1
ATOM 6823 N N . LEU B 1 394 ? -0.935 4.465 13.891 1 95.88 394 LEU B N 1
ATOM 6824 C CA . LEU B 1 394 ? -0.562 5.855 14.133 1 95.88 394 LEU B CA 1
ATOM 6825 C C . LEU B 1 394 ? -1.366 6.801 13.242 1 95.88 394 LEU B C 1
ATOM 6827 O O . LEU B 1 394 ? -1.861 7.828 13.711 1 95.88 394 LEU B O 1
ATOM 6831 N N . GLY B 1 395 ? -1.45 6.449 11.977 1 95.88 395 GLY B N 1
ATOM 6832 C CA . GLY B 1 395 ? -2.232 7.258 11.055 1 95.88 395 GLY B CA 1
ATOM 6833 C C . GLY B 1 395 ? -3.686 7.395 11.469 1 95.88 395 GLY B C 1
ATOM 6834 O O . GLY B 1 395 ? -4.246 8.492 11.422 1 95.88 395 GLY B O 1
ATOM 6835 N N . GLN B 1 396 ? -4.246 6.301 11.906 1 93.06 396 GLN B N 1
ATOM 6836 C CA . GLN B 1 396 ? -5.645 6.312 12.312 1 93.06 396 GLN B CA 1
ATOM 6837 C C . GLN B 1 396 ? -5.844 7.148 13.57 1 93.06 396 GLN B C 1
ATOM 6839 O O . GLN B 1 396 ? -6.738 7.996 13.625 1 93.06 396 GLN B O 1
ATOM 6844 N N . ARG B 1 397 ? -4.977 7.008 14.539 1 92.81 397 ARG B N 1
ATOM 6845 C CA . ARG B 1 397 ? -5.156 7.664 15.836 1 92.81 397 ARG B CA 1
ATOM 6846 C C . ARG B 1 397 ? -4.922 9.164 15.719 1 92.81 397 ARG B C 1
ATOM 6848 O O . ARG B 1 397 ? -5.566 9.953 16.422 1 92.81 397 ARG B O 1
ATOM 6855 N N . SER B 1 398 ? -4.043 9.539 14.828 1 94.81 398 SER B N 1
ATOM 6856 C CA . SER B 1 398 ? -3.736 10.953 14.672 1 94.81 398 SER B CA 1
ATOM 6857 C C . SER B 1 398 ? -4.7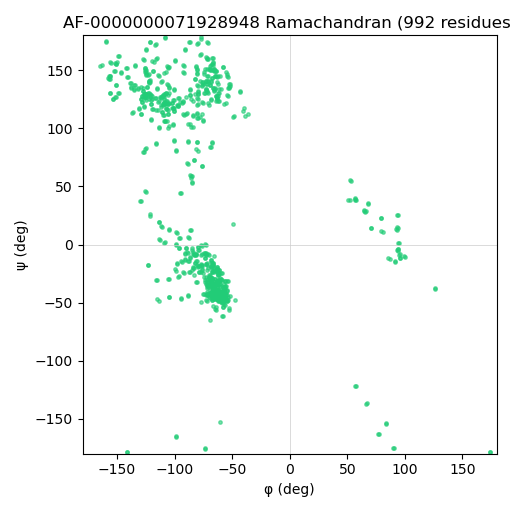46 11.648 13.766 1 94.81 398 SER B C 1
ATOM 6859 O O . SER B 1 398 ? -4.848 12.875 13.766 1 94.81 398 SER B O 1
ATOM 6861 N N . GLY B 1 399 ? -5.445 10.867 12.969 1 94.94 399 GLY B N 1
ATOM 6862 C CA . GLY B 1 399 ? -6.34 11.414 11.961 1 94.94 399 GLY B CA 1
ATOM 6863 C C . GLY B 1 399 ? -5.641 11.742 10.656 1 94.94 399 GLY B C 1
ATOM 6864 O O . GLY B 1 399 ? -6.297 12.055 9.656 1 94.94 399 GLY B O 1
ATOM 6865 N N . GLU B 1 400 ? -4.363 11.734 10.641 1 96.12 400 GLU B N 1
ATOM 6866 C CA . GLU B 1 400 ? -3.543 11.883 9.438 1 96.12 400 GLU B CA 1
ATOM 6867 C C . GLU B 1 400 ? -3.029 10.531 8.953 1 96.12 400 GLU B C 1
ATOM 6869 O O . GLU B 1 400 ? -1.894 10.148 9.242 1 96.12 400 GLU B O 1
ATOM 6874 N N . ARG B 1 401 ? -3.848 9.883 8.086 1 96.19 401 ARG B N 1
ATOM 6875 C CA . ARG B 1 401 ? -3.643 8.484 7.738 1 96.19 401 ARG B CA 1
ATOM 6876 C C . ARG B 1 401 ? -2.426 8.312 6.836 1 96.19 401 ARG B C 1
ATOM 6878 O O . ARG B 1 401 ? -2.211 9.109 5.918 1 96.19 401 ARG B O 1
ATOM 6885 N N . ILE B 1 402 ? -1.6 7.324 7.168 1 97.38 402 ILE B N 1
ATOM 6886 C CA . ILE B 1 402 ? -0.473 6.93 6.332 1 97.38 402 ILE B CA 1
ATOM 6887 C C . ILE B 1 402 ? -0.558 5.438 6.02 1 97.38 402 ILE B C 1
ATOM 6889 O O . ILE B 1 402 ? -1.146 4.672 6.785 1 97.38 402 ILE B O 1
ATOM 6893 N N . TRP B 1 403 ? -0.055 5.086 4.906 1 97.56 403 TRP B N 1
ATOM 6894 C CA . TRP B 1 403 ? -0.023 3.686 4.508 1 97.56 403 TRP B CA 1
ATOM 6895 C C . TRP B 1 403 ? 1.382 3.271 4.082 1 97.56 403 TRP B C 1
ATOM 6897 O O . TRP B 1 403 ? 1.97 3.879 3.184 1 97.56 403 TRP B O 1
ATOM 6907 N N . PRO B 1 404 ? 1.951 2.24 4.75 1 97.69 404 PRO B N 1
ATOM 6908 C CA . PRO B 1 404 ? 3.295 1.793 4.371 1 97.69 404 PRO B CA 1
ATOM 6909 C C . PRO B 1 404 ? 3.311 1.013 3.059 1 97.69 404 PRO B C 1
ATOM 6911 O O . PRO B 1 404 ? 2.328 0.348 2.721 1 97.69 404 PRO B O 1
ATOM 6914 N N . PHE B 1 405 ? 4.375 1.141 2.32 1 97.81 405 PHE B N 1
ATOM 6915 C CA . PHE B 1 405 ? 4.625 0.386 1.098 1 97.81 405 PHE B CA 1
ATOM 6916 C C . PHE B 1 405 ? 5.836 -0.524 1.262 1 97.81 405 PHE B C 1
ATOM 6918 O O . PHE B 1 405 ? 6.637 -0.34 2.18 1 97.81 405 PHE B O 1
ATOM 6925 N N . PRO B 1 406 ? 5.953 -1.572 0.396 1 95.94 406 PRO B N 1
ATOM 6926 C CA . PRO B 1 406 ? 7.137 -2.436 0.463 1 95.94 406 PRO B CA 1
ATOM 6927 C C . PRO B 1 406 ? 8.422 -1.704 0.087 1 95.94 406 PRO B C 1
ATOM 6929 O O . PRO B 1 406 ? 8.398 -0.789 -0.74 1 95.94 406 PRO B O 1
ATOM 6932 N N . LEU B 1 407 ? 9.484 -2.111 0.663 1 96.19 407 LEU B N 1
ATOM 6933 C CA . LEU B 1 407 ? 10.812 -1.57 0.389 1 96.19 407 LEU B CA 1
ATOM 6934 C C . LEU B 1 407 ? 11.805 -2.689 0.101 1 96.19 407 LEU B C 1
ATOM 6936 O O . LEU B 1 407 ? 12.969 -2.613 0.51 1 96.19 407 LEU B O 1
ATOM 6940 N N . ASP B 1 408 ? 11.375 -3.719 -0.572 1 93.81 408 ASP B N 1
ATOM 6941 C CA . ASP B 1 408 ? 12.203 -4.883 -0.879 1 93.81 408 ASP B CA 1
ATOM 6942 C C . ASP B 1 408 ? 13.375 -4.5 -1.78 1 93.81 408 ASP B C 1
ATOM 6944 O O . ASP B 1 408 ? 13.234 -3.66 -2.67 1 93.81 408 ASP B O 1
ATOM 6948 N N . GLU B 1 409 ? 14.453 -5.176 -1.657 1 92.88 409 GLU B N 1
ATOM 6949 C CA . GLU B 1 409 ? 15.711 -4.852 -2.338 1 92.88 409 GLU B CA 1
ATOM 6950 C C . GLU B 1 409 ? 15.602 -5.117 -3.836 1 92.88 409 GLU B C 1
ATOM 6952 O O . GLU B 1 409 ? 16.281 -4.469 -4.637 1 92.88 409 GLU B O 1
ATOM 6957 N N . ASP B 1 410 ? 14.773 -5.992 -4.238 1 91.62 410 ASP B N 1
ATOM 6958 C CA . ASP B 1 410 ? 14.742 -6.363 -5.648 1 91.62 410 ASP B CA 1
ATOM 6959 C C . ASP B 1 410 ? 14.109 -5.258 -6.492 1 91.62 410 ASP B C 1
ATOM 6961 O O . ASP B 1 410 ? 14.227 -5.266 -7.723 1 91.62 410 ASP B O 1
ATOM 6965 N N . TYR B 1 411 ? 13.477 -4.266 -5.895 1 94.19 411 TYR B N 1
ATOM 6966 C CA . TYR B 1 411 ? 13.062 -3.082 -6.637 1 94.19 411 TYR B CA 1
ATOM 6967 C C . TYR B 1 411 ? 14.266 -2.332 -7.191 1 94.19 411 TYR B C 1
ATOM 6969 O O . TYR B 1 411 ? 14.133 -1.525 -8.117 1 94.19 411 TYR B O 1
ATOM 6977 N N . ASP B 1 412 ? 15.461 -2.559 -6.645 1 94.75 412 ASP B N 1
ATOM 6978 C CA . ASP B 1 412 ? 16.672 -1.899 -7.109 1 94.75 412 ASP B CA 1
ATOM 6979 C C . ASP B 1 412 ? 16.969 -2.248 -8.562 1 94.75 412 ASP B C 1
ATOM 6981 O O . ASP B 1 412 ? 17.688 -1.521 -9.25 1 94.75 412 ASP B O 1
ATOM 6985 N N . ASP B 1 413 ? 16.406 -3.383 -9.008 1 92.25 413 ASP B N 1
ATOM 6986 C CA . ASP B 1 413 ? 16.547 -3.738 -10.414 1 92.25 413 ASP B CA 1
ATOM 6987 C C . ASP B 1 413 ? 16.078 -2.605 -11.32 1 92.25 413 ASP B C 1
ATOM 6989 O O . ASP B 1 413 ? 16.609 -2.414 -12.414 1 92.25 413 ASP B O 1
ATOM 6993 N N . ASN B 1 414 ? 15.102 -1.831 -10.883 1 93.75 414 ASN B N 1
ATOM 6994 C CA . ASN B 1 414 ? 14.555 -0.724 -11.656 1 93.75 414 ASN B CA 1
ATOM 6995 C C . ASN B 1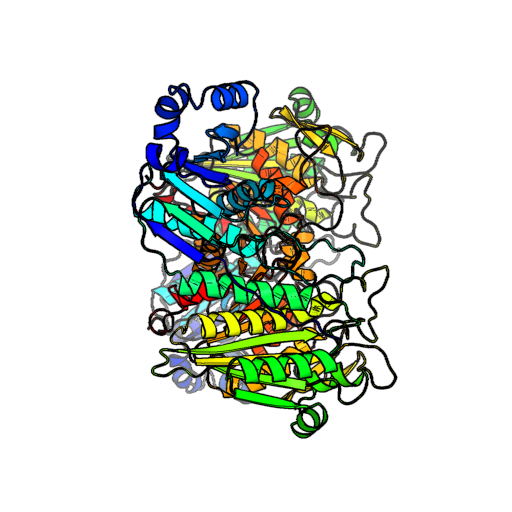 414 ? 15.516 0.455 -11.719 1 93.75 414 ASN B C 1
ATOM 6997 O O . ASN B 1 414 ? 15.359 1.349 -12.555 1 93.75 414 ASN B O 1
ATOM 7001 N N . LEU B 1 415 ? 16.516 0.458 -10.797 1 96 415 LEU B N 1
ATOM 7002 C CA . LEU B 1 415 ? 17.375 1.623 -10.633 1 96 415 LEU B CA 1
ATOM 7003 C C . LEU B 1 415 ? 18.812 1.307 -11.055 1 96 415 LEU B C 1
ATOM 7005 O O . LEU B 1 415 ? 19.75 2.016 -10.672 1 96 415 LEU B O 1
ATOM 7009 N N . ASP B 1 416 ? 18.953 0.25 -11.828 1 93.38 416 ASP B N 1
ATOM 7010 C CA . ASP B 1 416 ? 20.281 -0.144 -12.312 1 93.38 416 ASP B CA 1
ATOM 7011 C C . ASP B 1 416 ? 20.703 0.708 -13.508 1 93.38 416 ASP B C 1
ATOM 7013 O O . ASP B 1 416 ? 19.906 0.936 -14.43 1 93.38 416 ASP B O 1
ATOM 7017 N N . SER B 1 417 ? 21.906 1.254 -13.406 1 93.06 417 SER B N 1
ATOM 7018 C CA . SER B 1 417 ? 22.5 2.027 -14.492 1 93.06 417 SER B CA 1
ATOM 7019 C C . SER B 1 417 ? 23.719 1.32 -15.07 1 93.06 417 SER B C 1
ATOM 7021 O O . SER B 1 417 ? 24.469 0.664 -14.344 1 93.06 417 SER B O 1
ATOM 7023 N N . GLU B 1 418 ? 23.922 1.448 -16.359 1 89.75 418 GLU B N 1
ATOM 7024 C CA . GLU B 1 418 ? 25.109 0.895 -17 1 89.75 418 GLU B CA 1
ATOM 7025 C C . GLU B 1 418 ? 26.328 1.787 -16.781 1 89.75 418 GLU B C 1
ATOM 7027 O O . GLU B 1 418 ? 27.469 1.329 -16.891 1 89.75 418 GLU B O 1
ATOM 7032 N N . TRP B 1 419 ? 26.062 2.986 -16.438 1 91.31 419 TRP B N 1
ATOM 7033 C CA . TRP B 1 419 ? 27.125 3.984 -16.484 1 91.31 419 TRP B CA 1
ATOM 7034 C C . TRP B 1 419 ? 27.438 4.516 -15.086 1 91.31 419 TRP B C 1
ATOM 7036 O O . TRP B 1 419 ? 28.531 5.008 -14.82 1 91.31 419 TRP B O 1
ATOM 7046 N N . ALA B 1 420 ? 26.375 4.535 -14.234 1 96.25 420 ALA B N 1
ATOM 7047 C CA . ALA B 1 420 ? 26.5 5.094 -12.891 1 96.25 420 ALA B CA 1
ATOM 7048 C C . ALA B 1 420 ? 26.156 4.051 -11.828 1 96.25 420 ALA B C 1
ATOM 7050 O O . ALA B 1 420 ? 25.797 2.92 -12.156 1 96.25 420 ALA B O 1
ATOM 7051 N N . ASP B 1 421 ? 26.344 4.41 -10.57 1 96.31 421 ASP B N 1
ATOM 7052 C CA . ASP B 1 421 ? 25.984 3.518 -9.477 1 96.31 421 ASP B CA 1
ATOM 7053 C C . ASP B 1 421 ? 24.469 3.334 -9.398 1 96.31 421 ASP B C 1
ATOM 7055 O O . ASP B 1 421 ? 23.984 2.301 -8.93 1 96.31 421 ASP B O 1
ATOM 7059 N N . LEU B 1 422 ? 23.828 4.363 -9.836 1 95.5 422 LEU B N 1
ATOM 7060 C CA . LEU B 1 422 ? 22.391 4.41 -9.602 1 95.5 422 LEU B CA 1
ATOM 7061 C C . LEU B 1 422 ? 21.688 5.199 -10.695 1 95.5 422 LEU B C 1
ATOM 7063 O O . LEU B 1 422 ? 22.188 6.23 -11.148 1 95.5 422 LEU B O 1
ATOM 7067 N N . LEU B 1 423 ? 20.5 4.676 -11.18 1 96.31 423 LEU B N 1
ATOM 7068 C CA . LEU B 1 423 ? 19.578 5.484 -11.977 1 96.31 423 LEU B CA 1
ATOM 7069 C C . LEU B 1 423 ? 18.734 6.387 -11.086 1 96.31 423 LEU B C 1
ATOM 7071 O O . LEU B 1 423 ? 18.25 5.957 -10.031 1 96.31 423 LEU B O 1
ATOM 7075 N N . GLN B 1 424 ? 18.578 7.574 -11.477 1 96.69 424 GLN B N 1
ATOM 7076 C CA . GLN B 1 424 ? 17.781 8.531 -10.727 1 96.69 424 GLN B CA 1
ATOM 7077 C C . GLN B 1 424 ? 16.344 8.031 -10.539 1 96.69 424 GLN B C 1
ATOM 7079 O O . GLN B 1 424 ? 15.781 8.141 -9.453 1 96.69 424 GLN B O 1
ATOM 7084 N N . CYS B 1 425 ? 15.742 7.582 -11.508 1 95.25 425 CYS B N 1
ATOM 7085 C CA . CYS B 1 425 ? 14.422 6.961 -11.539 1 95.25 425 CYS B CA 1
ATOM 7086 C C . CYS B 1 425 ? 14.281 6.035 -12.742 1 95.25 425 CYS B C 1
ATOM 7088 O O . CYS B 1 425 ? 15.07 6.113 -13.688 1 95.25 425 CYS B O 1
ATOM 7090 N N . ALA B 1 426 ? 13.359 5.07 -12.633 1 92.12 426 ALA B N 1
ATOM 7091 C CA . ALA B 1 426 ? 13.156 4.133 -13.734 1 92.12 426 ALA B CA 1
ATOM 7092 C C . ALA B 1 426 ? 12.445 4.812 -14.906 1 92.12 426 ALA B C 1
ATOM 7094 O O . ALA B 1 426 ? 11.539 5.621 -14.703 1 92.12 426 ALA B O 1
ATOM 7095 N N . PRO B 1 427 ? 12.977 4.445 -16.078 1 85.06 427 PRO B N 1
ATOM 7096 C CA . PRO B 1 427 ? 12.227 4.922 -17.25 1 85.06 427 PRO B CA 1
ATOM 7097 C C . PRO B 1 427 ? 10.891 4.195 -17.422 1 85.06 427 PRO B C 1
ATOM 7099 O O . PRO B 1 427 ? 10.773 3.02 -17.078 1 85.06 427 PRO B O 1
ATOM 7102 N N . GLY B 1 428 ? 9.891 4.797 -17.859 1 78.12 428 GLY B N 1
ATOM 7103 C CA . GLY B 1 428 ? 8.633 4.148 -18.172 1 78.12 428 GLY B CA 1
ATOM 7104 C C . GLY B 1 428 ? 7.734 3.949 -16.969 1 78.12 428 GLY B C 1
ATOM 7105 O O . GLY B 1 428 ? 7.75 4.758 -16.047 1 78.12 428 GLY B O 1
ATOM 7106 N N . SER B 1 429 ? 6.836 2.902 -17.094 1 79.38 429 SER B N 1
ATOM 7107 C CA . SER B 1 429 ? 5.824 2.672 -16.078 1 79.38 429 SER B CA 1
ATOM 7108 C C . SER B 1 429 ? 6.383 1.85 -14.914 1 79.38 429 SER B C 1
ATOM 7110 O O . SER B 1 429 ? 6.859 0.73 -15.117 1 79.38 429 SER B O 1
ATOM 7112 N N . SER B 1 430 ? 6.734 2.436 -13.805 1 88.5 430 SER B N 1
ATOM 7113 C CA . SER B 1 430 ? 7.199 1.817 -12.57 1 88.5 430 SER B CA 1
ATOM 7114 C C . SER B 1 430 ? 6.512 2.434 -11.352 1 88.5 430 SER B C 1
ATOM 7116 O O . SER B 1 430 ? 5.945 3.523 -11.438 1 88.5 430 SER B O 1
ATOM 7118 N N . PRO B 1 431 ? 6.457 1.609 -10.336 1 95.12 431 PRO B N 1
ATOM 7119 C CA . PRO B 1 431 ? 5.984 2.234 -9.102 1 95.12 431 PRO B CA 1
ATOM 7120 C C . PRO B 1 431 ? 6.98 3.242 -8.531 1 95.12 431 PRO B C 1
ATOM 7122 O O . PRO B 1 431 ? 7.664 2.949 -7.547 1 95.12 431 PRO B O 1
ATOM 7125 N N . ASP B 1 432 ? 6.91 4.414 -9.039 1 96.5 432 ASP B N 1
ATOM 7126 C CA . ASP B 1 432 ? 7.961 5.41 -8.836 1 96.5 432 ASP B CA 1
ATOM 7127 C C . ASP B 1 432 ? 8.086 5.785 -7.363 1 96.5 432 ASP B C 1
ATOM 7129 O O . ASP B 1 432 ? 9.172 6.145 -6.902 1 96.5 432 ASP B O 1
ATOM 7133 N N . HIS B 1 433 ? 6.98 5.754 -6.594 1 97.38 433 HIS B N 1
ATOM 7134 C CA . HIS B 1 433 ? 7.066 6.094 -5.176 1 97.38 433 HIS B CA 1
ATOM 7135 C C . HIS B 1 433 ? 7.918 5.086 -4.418 1 97.38 433 HIS B C 1
ATOM 7137 O O . HIS B 1 433 ? 8.656 5.453 -3.502 1 97.38 433 HIS B O 1
ATOM 7143 N N . ILE B 1 434 ? 7.852 3.828 -4.805 1 97.88 434 ILE B N 1
ATOM 7144 C CA . ILE B 1 434 ? 8.703 2.811 -4.199 1 97.88 434 ILE B CA 1
ATOM 7145 C C . ILE B 1 434 ? 10.141 2.988 -4.672 1 97.88 434 ILE B C 1
ATOM 7147 O O . ILE B 1 434 ? 11.078 2.965 -3.867 1 97.88 434 ILE B O 1
ATOM 7151 N N . ASP B 1 435 ? 10.305 3.242 -5.984 1 97.38 435 ASP B N 1
ATOM 7152 C CA . ASP B 1 435 ? 11.641 3.469 -6.535 1 97.38 435 ASP B CA 1
ATOM 7153 C C . ASP B 1 435 ? 12.312 4.668 -5.875 1 97.38 435 ASP B C 1
ATOM 7155 O O . ASP B 1 435 ? 13.508 4.629 -5.574 1 97.38 435 ASP B O 1
ATOM 7159 N N . ALA B 1 436 ? 11.516 5.715 -5.715 1 98.06 436 ALA B N 1
ATOM 7160 C CA . ALA B 1 436 ? 12.047 6.922 -5.082 1 98.06 436 ALA B CA 1
ATOM 7161 C C . ALA B 1 436 ? 12.516 6.633 -3.662 1 98.06 436 ALA B C 1
ATOM 7163 O O . ALA B 1 436 ? 13.555 7.137 -3.234 1 98.06 436 ALA B O 1
ATOM 7164 N N . ALA B 1 437 ? 11.766 5.883 -2.934 1 98.31 437 ALA B N 1
ATOM 7165 C CA . ALA B 1 437 ? 12.156 5.523 -1.574 1 98.31 437 ALA B CA 1
ATOM 7166 C C . ALA B 1 437 ? 13.406 4.656 -1.575 1 98.31 437 ALA B C 1
ATOM 7168 O O . ALA B 1 437 ? 14.281 4.809 -0.714 1 98.31 437 ALA B O 1
ATOM 7169 N N . ARG B 1 438 ? 13.453 3.682 -2.512 1 97.88 438 ARG B N 1
ATOM 7170 C CA . ARG B 1 438 ? 14.656 2.871 -2.662 1 97.88 438 ARG B CA 1
ATOM 7171 C C . ARG B 1 438 ? 15.867 3.74 -2.975 1 97.88 438 ARG B C 1
ATOM 7173 O O . ARG B 1 438 ? 16.953 3.521 -2.432 1 97.88 438 ARG B O 1
ATOM 7180 N N . PHE B 1 439 ? 15.664 4.711 -3.844 1 98.38 439 PHE B N 1
ATOM 7181 C CA . PHE B 1 439 ? 16.703 5.68 -4.172 1 98.38 439 PHE B CA 1
ATOM 7182 C C . PHE B 1 439 ? 17.172 6.418 -2.922 1 98.38 439 PHE B C 1
ATOM 7184 O O . PHE B 1 439 ? 18.375 6.465 -2.635 1 98.38 439 PHE B O 1
ATOM 7191 N N . LEU B 1 440 ? 16.266 6.945 -2.113 1 98.75 440 LEU B N 1
ATOM 7192 C CA . LEU B 1 440 ? 16.594 7.715 -0.918 1 98.75 440 LEU B CA 1
ATOM 7193 C C . LEU B 1 440 ? 17.312 6.844 0.109 1 98.75 440 LEU B C 1
ATOM 7195 O O . LEU B 1 440 ? 18.188 7.324 0.835 1 98.75 440 LEU B O 1
ATOM 7199 N N . SER B 1 441 ? 16.969 5.562 0.155 1 98.06 441 SER B N 1
ATOM 7200 C CA . SER B 1 441 ? 17.547 4.66 1.146 1 98.06 441 SER B CA 1
ATOM 7201 C C . SER B 1 441 ? 19.047 4.52 0.951 1 98.06 441 SER B C 1
ATOM 7203 O O . SER B 1 441 ? 19.766 4.156 1.884 1 98.06 441 SER B O 1
ATOM 7205 N N . ARG B 1 442 ? 19.562 4.836 -0.283 1 97.56 442 ARG B N 1
ATOM 7206 C CA . ARG B 1 442 ? 20.984 4.746 -0.574 1 97.56 442 ARG B CA 1
ATOM 7207 C C . ARG B 1 442 ? 21.766 5.809 0.188 1 97.56 442 ARG B C 1
ATOM 7209 O O . ARG B 1 442 ? 22.984 5.73 0.295 1 97.56 442 ARG B O 1
ATOM 7216 N N . PHE B 1 443 ? 21.062 6.754 0.718 1 98.56 443 PHE B N 1
ATOM 7217 C CA . PHE B 1 443 ? 21.734 7.895 1.327 1 98.56 443 PHE B CA 1
ATOM 7218 C C . PHE B 1 443 ? 21.516 7.914 2.834 1 98.56 443 PHE B C 1
ATOM 7220 O O . PHE B 1 443 ? 21.859 8.891 3.506 1 98.56 443 PHE B O 1
ATOM 7227 N N . VAL B 1 444 ? 20.875 6.93 3.385 1 98.44 444 VAL B N 1
ATOM 7228 C CA . VAL B 1 444 ? 20.688 6.715 4.816 1 98.44 444 VAL B CA 1
ATOM 7229 C C . VAL B 1 444 ? 21.312 5.391 5.23 1 98.44 444 VAL B C 1
ATOM 7231 O O . VAL B 1 444 ? 20.922 4.324 4.754 1 98.44 444 VAL B O 1
ATOM 7234 N N . PRO B 1 445 ? 22.312 5.449 6.082 1 97.56 445 PRO B N 1
ATOM 7235 C CA . PRO B 1 445 ? 22.891 4.191 6.547 1 97.56 445 PRO B CA 1
ATOM 7236 C C . PRO B 1 445 ? 21.859 3.236 7.133 1 97.56 445 PRO B C 1
ATOM 7238 O O . PRO B 1 445 ? 20.938 3.672 7.828 1 97.56 445 PRO B O 1
ATOM 7241 N N . ALA B 1 446 ? 22.031 1.94 6.922 1 94.88 446 ALA B N 1
ATOM 7242 C CA . ALA B 1 446 ? 21.078 0.909 7.328 1 94.88 446 ALA B CA 1
ATOM 7243 C C . ALA B 1 446 ? 20.844 0.944 8.836 1 94.88 446 ALA B C 1
ATOM 7245 O O . ALA B 1 446 ? 19.734 0.637 9.305 1 94.88 446 ALA B O 1
ATOM 7246 N N . GLN B 1 447 ? 21.812 1.327 9.602 1 95.56 447 GLN B N 1
ATOM 7247 C CA . GLN B 1 447 ? 21.719 1.3 11.055 1 95.56 447 GLN B CA 1
ATOM 7248 C C . GLN B 1 447 ? 20.859 2.455 11.57 1 95.56 447 GLN B C 1
ATOM 7250 O O . GLN B 1 447 ? 20.391 2.426 12.711 1 95.56 447 GLN B O 1
ATOM 7255 N N . THR B 1 448 ? 20.688 3.506 10.812 1 97.06 448 THR B N 1
ATOM 7256 C CA . THR B 1 448 ? 19.875 4.648 11.227 1 97.06 448 THR B CA 1
ATOM 7257 C C . THR B 1 448 ? 18.391 4.371 11 1 97.06 448 THR B C 1
ATOM 7259 O O . THR B 1 448 ? 17.953 4.219 9.859 1 97.06 448 THR B O 1
ATOM 7262 N N . PRO B 1 449 ? 17.594 4.254 12.086 1 97.31 449 PRO B N 1
ATOM 7263 C CA . PRO B 1 449 ? 16.156 4.141 11.867 1 97.31 449 PRO B CA 1
ATOM 7264 C C . PRO B 1 449 ? 15.602 5.277 11.016 1 97.31 449 PRO B C 1
ATOM 7266 O O . PRO B 1 449 ? 15.852 6.449 11.297 1 97.31 449 PRO B O 1
ATOM 7269 N N . TRP B 1 450 ? 14.875 4.895 9.984 1 98.31 450 TRP B N 1
ATOM 7270 C CA . TRP B 1 450 ? 14.5 5.859 8.961 1 98.31 450 TRP B CA 1
ATOM 7271 C C . TRP B 1 450 ? 13.031 5.711 8.578 1 98.31 450 TRP B C 1
ATOM 7273 O O . TRP B 1 450 ? 12.547 4.59 8.383 1 98.31 450 TRP B O 1
ATOM 7283 N N . LEU B 1 451 ? 12.312 6.832 8.508 1 98.56 451 LEU B N 1
ATOM 7284 C CA . LEU B 1 451 ? 10.93 6.922 8.039 1 98.56 451 LEU B CA 1
ATOM 7285 C C . LEU B 1 451 ? 10.789 8.016 6.98 1 98.56 451 LEU B C 1
ATOM 7287 O O . LEU B 1 451 ? 11.055 9.188 7.25 1 98.56 451 LEU B O 1
ATOM 7291 N N . HIS B 1 452 ? 10.508 7.613 5.758 1 98.75 452 HIS B N 1
ATOM 7292 C CA . HIS B 1 452 ? 10.188 8.547 4.684 1 98.75 452 HIS B CA 1
ATOM 7293 C C . HIS B 1 452 ? 8.68 8.688 4.512 1 98.75 452 HIS B C 1
ATOM 7295 O O . HIS B 1 452 ? 7.961 7.695 4.383 1 98.75 452 HIS B O 1
ATOM 7301 N N . LEU B 1 453 ? 8.211 9.898 4.547 1 98.44 453 LEU B N 1
ATOM 7302 C CA . LEU B 1 453 ? 6.801 10.203 4.309 1 98.44 453 LEU B CA 1
ATOM 7303 C C . LEU B 1 453 ? 6.621 10.922 2.975 1 98.44 453 LEU B C 1
ATOM 7305 O O . LEU B 1 453 ? 7.094 12.047 2.803 1 98.44 453 LEU B O 1
ATOM 7309 N N . ASP B 1 454 ? 6.004 10.273 2.008 1 97.81 454 ASP B N 1
ATOM 7310 C CA . ASP B 1 454 ? 5.566 10.898 0.763 1 97.81 454 ASP B CA 1
ATOM 7311 C C . ASP B 1 454 ? 4.207 11.57 0.932 1 97.81 454 ASP B C 1
ATOM 7313 O O . ASP B 1 454 ? 3.18 10.898 1.007 1 97.81 454 ASP B O 1
ATOM 7317 N N . LEU B 1 455 ? 4.148 12.82 0.9 1 94.69 455 LEU B N 1
ATOM 7318 C CA . LEU B 1 455 ? 3.047 13.633 1.405 1 94.69 455 LEU B CA 1
ATOM 7319 C C . LEU B 1 455 ? 1.951 13.773 0.354 1 94.69 455 LEU B C 1
ATOM 7321 O O . LEU B 1 455 ? 1.528 14.891 0.043 1 94.69 455 LEU B O 1
ATOM 7325 N N . SER B 1 456 ? 1.383 12.703 -0.097 1 87.31 456 SER B N 1
ATOM 7326 C CA . SER B 1 456 ? 0.246 12.742 -1.012 1 87.31 456 SER B CA 1
ATOM 7327 C C . SER B 1 456 ? -0.988 13.328 -0.337 1 87.31 456 SER B C 1
ATOM 7329 O O . SER B 1 456 ? -1.882 13.844 -1.009 1 87.31 456 SER B O 1
ATOM 7331 N N . GLY B 1 457 ? -1.061 13.398 0.985 1 81.69 457 GLY B N 1
ATOM 7332 C CA . GLY B 1 457 ? -2.174 13.945 1.744 1 81.69 457 GLY B CA 1
ATOM 7333 C C . GLY B 1 457 ? -1.974 15.398 2.133 1 81.69 457 GLY B C 1
ATOM 7334 O O . GLY B 1 457 ? -2.748 15.945 2.92 1 81.69 457 GLY B O 1
ATOM 7335 N N . PHE B 1 458 ? -0.927 15.984 1.668 1 82.56 458 PHE B N 1
ATOM 7336 C CA . PHE B 1 458 ? -0.598 17.359 2.027 1 82.56 458 PHE B CA 1
ATOM 7337 C C . PHE B 1 458 ? -1.699 18.312 1.58 1 82.56 458 PHE B C 1
ATOM 7339 O O . PHE B 1 458 ? -1.939 19.328 2.225 1 82.56 458 PHE B O 1
ATOM 7346 N N . ARG B 1 459 ? -2.332 17.984 0.557 1 85.12 459 ARG B N 1
ATOM 7347 C CA . ARG B 1 459 ? -3.508 18.688 0.06 1 85.12 459 ARG B CA 1
ATOM 7348 C C . ARG B 1 459 ? -4.676 17.734 -0.141 1 85.12 459 ARG B C 1
ATOM 7350 O O . ARG B 1 459 ? -4.508 16.641 -0.704 1 85.12 459 ARG B O 1
ATOM 7357 N N . ASN B 1 460 ? -5.723 18.125 0.421 1 89.12 460 ASN B N 1
ATOM 7358 C CA . ASN B 1 460 ? -6.926 17.312 0.31 1 89.12 460 ASN B CA 1
ATOM 7359 C C . ASN B 1 460 ? -8.195 18.156 0.39 1 89.12 460 ASN B C 1
ATOM 7361 O O . ASN B 1 460 ? -8.414 18.859 1.377 1 89.12 460 ASN B O 1
ATOM 7365 N N . LYS B 1 461 ? -8.984 17.969 -0.582 1 84.25 461 LYS B N 1
ATOM 7366 C CA . LYS B 1 461 ? -10.266 18.672 -0.535 1 84.25 461 LYS B CA 1
ATOM 7367 C C . LYS B 1 461 ? -11.109 18.203 0.645 1 84.25 461 LYS B C 1
ATOM 7369 O O . LYS B 1 461 ? -11.258 17 0.863 1 84.25 461 LYS B O 1
ATOM 7374 N N . GLY B 1 462 ? -11.57 19.141 1.436 1 85.38 462 GLY B N 1
ATOM 7375 C CA . GLY B 1 462 ? -12.359 18.797 2.609 1 85.38 462 GLY B CA 1
ATOM 7376 C C . GLY B 1 462 ? -11.531 18.672 3.871 1 85.38 462 GLY B C 1
ATOM 7377 O O . GLY B 1 462 ? -12.07 18.469 4.961 1 85.38 462 GLY B O 1
ATOM 7378 N N . GLY B 1 463 ? -10.242 18.781 3.686 1 90.81 463 GLY B N 1
ATOM 7379 C CA . GLY B 1 463 ? -9.352 18.766 4.836 1 90.81 463 GLY B CA 1
ATOM 7380 C C . GLY B 1 463 ? -8.891 17.359 5.207 1 90.81 463 GLY B C 1
ATOM 7381 O O . GLY B 1 463 ? -9.156 16.406 4.48 1 90.81 463 GLY B O 1
ATOM 7382 N N . ASN B 1 464 ? -8.156 17.281 6.301 1 92.12 464 ASN B N 1
ATOM 7383 C CA . ASN B 1 464 ? -7.617 16.047 6.852 1 92.12 464 ASN B CA 1
ATOM 7384 C C . ASN B 1 464 ? -7.312 16.188 8.344 1 92.12 464 ASN B C 1
ATOM 7386 O O . ASN B 1 464 ? -6.945 17.266 8.812 1 92.12 464 ASN B O 1
ATOM 7390 N N . GLY B 1 465 ? -7.539 15.078 9.062 1 94.12 465 GLY B N 1
ATOM 7391 C CA . GLY B 1 465 ? -7.344 15.156 10.5 1 94.12 465 GLY B CA 1
ATOM 7392 C C . GLY B 1 465 ? -8.172 16.234 11.156 1 94.12 465 GLY B C 1
ATOM 7393 O O . GLY B 1 465 ? -9.391 16.297 10.961 1 94.12 465 GLY B O 1
ATOM 7394 N N . VAL B 1 466 ? -7.473 17.156 11.828 1 96.69 466 VAL B N 1
ATOM 7395 C CA . VAL B 1 466 ? -8.18 18.188 12.562 1 96.69 466 VAL B CA 1
ATOM 7396 C C . VAL B 1 466 ? -8.273 19.453 11.711 1 96.69 466 VAL B C 1
ATOM 7398 O O . VAL B 1 466 ? -8.859 20.453 12.133 1 96.69 466 VAL B O 1
ATOM 7401 N N . VAL B 1 467 ? -7.676 19.438 10.531 1 95.69 467 VAL B N 1
ATOM 7402 C CA . VAL B 1 467 ? -7.586 20.641 9.695 1 95.69 467 VAL B CA 1
ATOM 7403 C C . VAL B 1 467 ? -8.648 20.578 8.602 1 95.69 467 VAL B C 1
ATOM 7405 O O . VAL B 1 467 ? -8.742 19.609 7.855 1 95.69 467 VAL B O 1
ATOM 7408 N N . SER B 1 468 ? -9.375 21.641 8.383 1 92.88 468 SER B N 1
ATOM 7409 C CA . SER B 1 468 ? -10.492 21.656 7.441 1 92.88 468 SER B CA 1
ATOM 7410 C C . SER B 1 468 ? -10.078 22.281 6.109 1 92.88 468 SER B C 1
ATOM 7412 O O . SER B 1 468 ? -10.742 22.078 5.094 1 92.88 468 SER B O 1
ATOM 7414 N N . SER B 1 469 ? -9.031 23.047 6.145 1 90.44 469 SER B N 1
ATOM 7415 C CA . SER B 1 469 ? -8.602 23.703 4.906 1 90.44 469 SER B CA 1
ATOM 7416 C C . SER B 1 469 ? -7.992 22.688 3.941 1 90.44 469 SER B C 1
ATOM 7418 O O . SER B 1 469 ? -7.582 21.594 4.348 1 90.44 469 SER B O 1
ATOM 7420 N N . GLU B 1 470 ? -7.934 23.016 2.682 1 90.44 470 GLU B N 1
ATOM 7421 C CA . GLU B 1 470 ? -7.395 22.125 1.649 1 90.44 470 GLU B CA 1
ATOM 7422 C C . GLU B 1 470 ? -5.906 21.875 1.865 1 90.44 470 GLU B C 1
ATOM 7424 O O . GLU B 1 470 ? -5.426 20.75 1.636 1 90.44 470 GLU B O 1
ATOM 7429 N N . VAL B 1 471 ? -5.207 22.938 2.15 1 92.38 471 VAL B N 1
ATOM 7430 C CA . VAL B 1 471 ? -3.82 22.75 2.566 1 92.38 471 VAL B CA 1
ATOM 7431 C C . VAL B 1 471 ? -3.771 22.359 4.039 1 92.38 471 VAL B C 1
ATOM 7433 O O . VAL B 1 471 ? -3.979 23.188 4.926 1 92.38 471 VAL B O 1
ATOM 7436 N N . THR B 1 472 ? -3.449 21.141 4.309 1 93.06 472 THR B N 1
ATOM 7437 C CA . THR B 1 472 ? -3.684 20.547 5.625 1 93.06 472 THR B CA 1
ATOM 7438 C C . THR B 1 472 ? -2.455 20.719 6.516 1 93.06 472 THR B C 1
ATOM 7440 O O . THR B 1 472 ? -2.561 20.688 7.742 1 93.06 472 THR B O 1
ATOM 7443 N N . GLY B 1 473 ? -1.305 20.875 5.891 1 91.19 473 GLY B N 1
ATOM 7444 C CA . GLY B 1 473 ? -0.094 20.812 6.695 1 91.19 473 GLY B CA 1
ATOM 7445 C C . GLY B 1 473 ? 0.158 19.438 7.301 1 91.19 473 GLY B C 1
ATOM 7446 O O . GLY B 1 473 ? 0.754 19.328 8.375 1 91.19 473 GLY B O 1
ATOM 7447 N N . PHE B 1 474 ? -0.326 18.438 6.609 1 91.94 474 PHE B N 1
ATOM 7448 C CA . PHE B 1 474 ? -0.146 17.047 6.996 1 91.94 474 PHE B CA 1
ATOM 7449 C C . PHE B 1 474 ? 1.285 16.797 7.453 1 91.94 474 PHE B C 1
ATOM 7451 O O . PHE B 1 474 ? 2.236 17.234 6.805 1 91.94 474 PHE B O 1
ATOM 7458 N N . GLY B 1 475 ? 1.368 16.078 8.719 1 96.56 475 GLY B N 1
ATOM 7459 C CA . GLY B 1 475 ? 2.682 15.602 9.125 1 96.56 475 GLY B CA 1
ATOM 7460 C C . GLY B 1 475 ? 3.08 16.062 10.516 1 96.56 475 GLY B C 1
ATOM 7461 O O . GLY B 1 475 ? 3.725 15.328 11.258 1 96.56 475 GLY B O 1
ATOM 7462 N N . VAL B 1 476 ? 2.729 17.312 10.875 1 97.88 476 VAL B N 1
ATOM 7463 C CA . VAL B 1 476 ? 3.143 17.844 12.172 1 97.88 476 VAL B CA 1
ATOM 7464 C C . VAL B 1 476 ? 2.486 17.031 13.289 1 97.88 476 VAL B C 1
ATOM 7466 O O . VAL B 1 476 ? 3.176 16.5 14.164 1 97.88 476 VAL B O 1
ATOM 7469 N N . ARG B 1 477 ? 1.16 16.969 13.258 1 97.12 477 ARG B N 1
ATOM 7470 C CA . ARG B 1 477 ? 0.433 16.188 14.258 1 97.12 477 ARG B CA 1
ATOM 7471 C C . ARG B 1 477 ? 0.885 14.727 14.258 1 97.12 477 ARG B C 1
ATOM 7473 O O . ARG B 1 477 ? 1.103 14.141 15.312 1 97.12 477 ARG B O 1
ATOM 7480 N N . LEU B 1 478 ? 0.985 14.195 13.07 1 97.38 478 LEU B N 1
ATOM 7481 C CA . LEU B 1 478 ? 1.42 12.805 12.93 1 97.38 478 LEU B CA 1
ATOM 7482 C C . LEU B 1 478 ? 2.748 12.578 13.648 1 97.38 478 LEU B C 1
ATOM 7484 O O . LEU B 1 478 ? 2.91 11.586 14.359 1 97.38 478 LEU B O 1
ATOM 7488 N N . THR B 1 479 ? 3.703 13.453 13.43 1 98.31 479 THR B N 1
ATOM 7489 C CA . THR B 1 479 ? 5.031 13.297 14.016 1 98.31 479 THR B CA 1
ATOM 7490 C C . THR B 1 479 ? 4.977 13.453 15.539 1 98.31 479 THR B C 1
ATOM 7492 O O . THR B 1 479 ? 5.641 12.711 16.266 1 98.31 479 THR B O 1
ATOM 7495 N N . LEU B 1 480 ? 4.211 14.367 16.031 1 97.69 480 LEU B N 1
ATOM 7496 C CA . LEU B 1 480 ? 4.066 14.531 17.469 1 97.69 480 LEU B CA 1
ATOM 7497 C C . LEU B 1 480 ? 3.473 13.273 18.109 1 97.69 480 LEU B C 1
ATOM 7499 O O . LEU B 1 480 ? 3.926 12.836 19.172 1 97.69 480 LEU B O 1
ATOM 7503 N N . ASP B 1 481 ? 2.428 12.742 17.438 1 96.38 481 ASP B N 1
ATOM 7504 C CA . ASP B 1 481 ? 1.815 11.508 17.938 1 96.38 481 ASP B CA 1
ATOM 7505 C C . ASP B 1 481 ? 2.799 10.344 17.875 1 96.38 481 ASP B C 1
ATOM 7507 O O . ASP B 1 481 ? 2.793 9.477 18.75 1 96.38 481 ASP B O 1
ATOM 7511 N N . LEU B 1 482 ? 3.566 10.312 16.797 1 97.44 482 LEU B N 1
ATOM 7512 C CA . LEU B 1 482 ? 4.598 9.289 16.688 1 97.44 482 LEU B CA 1
ATOM 7513 C C . LEU B 1 482 ? 5.555 9.344 17.875 1 97.44 482 LEU B C 1
ATOM 7515 O O . LEU B 1 482 ? 5.832 8.32 18.5 1 97.44 482 LEU B O 1
ATOM 7519 N N . LEU B 1 483 ? 6.023 10.516 18.234 1 96.56 483 LEU B N 1
ATOM 7520 C CA . LEU B 1 483 ? 6.996 10.711 19.297 1 96.56 483 LEU B CA 1
ATOM 7521 C C . LEU B 1 483 ? 6.391 10.359 20.656 1 96.56 483 LEU B C 1
ATOM 7523 O O . LEU B 1 483 ? 7.094 9.891 21.547 1 96.56 483 LEU B O 1
ATOM 7527 N N . ALA B 1 484 ? 5.105 10.539 20.781 1 94.19 484 ALA B N 1
ATOM 7528 C CA . ALA B 1 484 ? 4.418 10.227 22.031 1 94.19 484 ALA B CA 1
ATOM 7529 C C . ALA B 1 484 ? 4.121 8.734 22.125 1 94.19 484 ALA B C 1
ATOM 7531 O O . ALA B 1 484 ? 3.811 8.227 23.203 1 94.19 484 ALA B O 1
ATOM 7532 N N . GLY B 1 485 ? 4.242 8.047 21 1 91.31 485 GLY B N 1
ATOM 7533 C CA . GLY B 1 485 ? 3.912 6.633 20.953 1 91.31 485 GLY B CA 1
ATOM 7534 C C . GLY B 1 485 ? 5.125 5.73 21.062 1 91.31 485 GLY B C 1
ATOM 7535 O O . GLY B 1 485 ? 6.211 6.18 21.438 1 91.31 485 GLY B O 1
ATOM 7536 N N . PRO B 1 486 ? 4.871 4.445 20.703 1 86.69 486 PRO B N 1
ATOM 7537 C CA . PRO B 1 486 ? 5.938 3.445 20.828 1 86.69 486 PRO B CA 1
ATOM 7538 C C . PRO B 1 486 ? 7.137 3.748 19.938 1 86.69 486 PRO B C 1
ATOM 7540 O O . PRO B 1 486 ? 8.273 3.406 20.281 1 86.69 486 PRO B O 1
ATOM 7543 N N . LEU B 1 487 ? 6.945 4.414 18.906 1 86.31 487 LEU B N 1
ATOM 7544 C CA . LEU B 1 487 ? 8.016 4.676 17.953 1 86.31 487 LE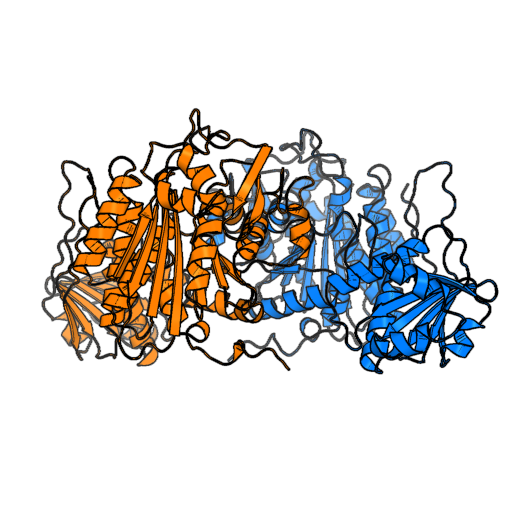U B CA 1
ATOM 7545 C C . LEU B 1 487 ? 8.867 5.859 18.406 1 86.31 487 LEU B C 1
ATOM 7547 O O . LEU B 1 487 ? 9.953 6.086 17.859 1 86.31 487 LEU B O 1
ATOM 7551 N N . GLY B 1 488 ? 8.336 6.609 19.328 1 82.81 488 GLY B N 1
ATOM 7552 C CA . GLY B 1 488 ? 9.062 7.754 19.859 1 82.81 488 GLY B CA 1
ATOM 7553 C C . GLY B 1 488 ? 10.039 7.379 20.953 1 82.81 488 GLY B C 1
ATOM 7554 O O . GLY B 1 488 ? 10.922 8.172 21.312 1 82.81 488 GLY B O 1
ATOM 7555 N N . ARG B 1 489 ? 9.797 6.336 21.625 1 75.06 489 ARG B N 1
ATOM 7556 C CA . ARG B 1 489 ? 10.656 5.898 22.719 1 75.06 489 ARG B CA 1
ATOM 7557 C C . ARG B 1 489 ? 11.859 5.121 22.188 1 75.06 489 ARG B C 1
ATOM 7559 O O . ARG B 1 489 ? 11.789 4.496 21.125 1 75.06 489 ARG B O 1
ATOM 7566 N N . ARG B 1 490 ? 13.047 5.496 22.609 1 63.88 490 ARG B N 1
ATOM 7567 C CA . ARG B 1 490 ? 14.258 4.789 22.203 1 63.88 490 ARG B CA 1
ATOM 7568 C C . ARG B 1 490 ? 14.102 3.283 22.391 1 63.88 490 ARG B C 1
ATOM 7570 O O . ARG B 1 490 ? 14.992 2.512 22.031 1 63.88 490 ARG B O 1
ATOM 7577 N N . ASN B 1 491 ? 13.008 2.793 22.516 1 50.81 491 ASN B N 1
ATOM 7578 C CA . ASN B 1 491 ? 12.945 1.434 23.047 1 50.81 491 ASN B CA 1
ATOM 7579 C C . ASN B 1 491 ? 13.695 0.45 22.156 1 50.81 491 ASN B C 1
ATOM 7581 O O . ASN B 1 491 ? 14.109 0.797 21.047 1 50.81 491 ASN B O 1
ATOM 7585 N N . GLU B 1 492 ? 13.094 -0.863 22.328 1 46.75 492 GLU B N 1
ATOM 7586 C CA . GLU B 1 492 ? 13.125 -2.322 22.297 1 46.75 492 GLU B CA 1
ATOM 7587 C C . GLU B 1 492 ? 13.148 -2.838 20.859 1 46.75 492 GLU B C 1
ATOM 7589 O O . GLU B 1 492 ? 13.602 -3.953 20.594 1 46.75 492 GLU B O 1
ATOM 7594 N N . PHE B 1 493 ? 12.484 -2.182 20.156 1 48.38 493 PHE B N 1
ATOM 7595 C CA . PHE B 1 493 ? 12.344 -2.822 18.844 1 48.38 493 PHE B CA 1
ATOM 7596 C C . PHE B 1 493 ? 13.672 -2.818 18.094 1 48.38 493 PHE B C 1
ATOM 7598 O O . PHE B 1 493 ? 13.805 -3.467 17.062 1 48.38 493 PHE B O 1
ATOM 7605 N N . ASP B 1 494 ? 14.523 -1.834 18.344 1 50.75 494 ASP B N 1
ATOM 7606 C CA . ASP B 1 494 ? 15.797 -1.736 17.641 1 50.75 494 ASP B CA 1
ATOM 7607 C C . ASP B 1 494 ? 16.719 -2.898 18 1 50.75 494 ASP B C 1
ATOM 7609 O O . ASP B 1 494 ? 17.875 -2.936 17.578 1 50.75 494 ASP B O 1
ATOM 7613 N N . GLN B 1 495 ? 16.266 -3.568 18.969 1 41.41 495 GLN B N 1
ATOM 7614 C CA . GLN B 1 495 ? 17.172 -4.695 19.141 1 41.41 495 GLN B CA 1
ATOM 7615 C C . GLN B 1 495 ? 16.938 -5.766 18.078 1 41.41 495 GLN B C 1
ATOM 7617 O O . GLN B 1 495 ? 15.805 -6.164 17.828 1 41.41 495 GLN B O 1
ATOM 7622 N N . PRO B 1 496 ? 17.875 -5.887 17.266 1 41.62 496 PRO B N 1
ATOM 7623 C CA . PRO B 1 496 ? 17.812 -6.996 16.312 1 41.62 496 PRO B CA 1
ATOM 7624 C C . PRO B 1 496 ? 17.297 -8.289 16.953 1 41.62 496 PRO B C 1
ATOM 7626 O O . PRO B 1 496 ? 17.562 -8.547 18.141 1 41.62 496 PRO B O 1
ATOM 7629 N N . GLU B 1 497 ? 16.172 -8.883 16.641 1 31.25 497 GLU B N 1
ATOM 7630 C CA . GLU B 1 497 ? 16 -10.258 17.109 1 31.25 497 GLU B CA 1
ATOM 7631 C C . GLU B 1 497 ? 17.312 -11.023 17.062 1 31.25 497 GLU B C 1
ATOM 7633 O O . GLU B 1 497 ? 18 -11.023 16.047 1 31.25 497 GLU B O 1
ATOM 7638 N N . GLN B 1 498 ? 17.969 -11.438 18.234 1 28.19 498 GLN B N 1
ATOM 7639 C CA . GLN B 1 498 ? 18.969 -12.5 18.234 1 28.19 498 GLN B CA 1
ATOM 7640 C C . GLN B 1 498 ? 18.406 -13.781 17.625 1 28.19 498 GLN B C 1
ATOM 7642 O O . GLN B 1 498 ? 17.312 -14.211 17.969 1 28.19 498 GLN B O 1
#

Sequence (996 aa):
MMQPFTYLPPQIDIHDAGLAAVLTNGLAANLLICAEDRRESLLALPEFAAVGAQIALGQKAPYSLVLHNTLQLLIFLPAHPARDHALYKQARGWVAPLAGLKIERLGLHLEGFDEADTTLLAELVLATLLAANVPLPSHKHRSEDPWRYQQIAVSPNCVLDLARIYAEAEGNGLARHLAVSPASDLTARSYREWVRQLAQSEGWQWHEYDQAQLAERGAGAFIAVARGSEDNQAAMVKLSYCPPNAVRRLALVGKGICHDSGGYNLKISGSMYGMHLDMGGSAVALGTLHAISRARLPYEVHCWLAIAENHIGPLAYRPGEVVTALNGTTIEVVDTDAEGRMVLADTLCMAVKDNPDLLIDYATLTGACKRALGSRYSGAFTNRPQWLGELINLGQRSGERIWPFPLDEDYDDNLDSEWADLLQCAPGSSPDHIDAARFLSRFVPAQTPWLHLDLSGFRNKGGNGVVSSEVTGFGVRLTLDLLAGPLGRRNEFDQPEQMMQPFTYLPPQIDIHDAGLAAVLTNGLAANLLICAEDRRESLLALPEFAAVGAQIALGQKAPYSLVLHNTLQLLIFLPAHPARDHALYKQARGWVAPLAGLKIERLGLHLEGFDEADTTLLAELVLATLLAANVPLPSHKHRSEDPWRYQQIAVSPNCVLDLARIYAEAEGNGLARHLAVSPASDLTARSYREWVRQLAQSEGWQWHEYDQAQLAERGAGAFIAVARGSEDNQAAMVKLSYCPPNAVRRLALVGKGICHDSGGYNLKISGSMYGMHLDMGGSAVALGTLHAISRARLPYEVHCWLAIAENHIGPLAYRPGEVVTALNGTTIEVVDTDAEGRMVLADTLCMAVKDNPDLLIDYATLTGACKRALGSRYSGAFTNRPQWLGELINLGQRSGERIWPFPLDEDYDDNLDSEWADLLQCAPGSSPDHIDAARFLSRFVPAQTPWLHLDLSGFRNKGGNGVVSSEVTGFGVRLTLDLLAGPLGRRNEFDQPEQ